Protein AF-0000000080626335 (afdb_homodimer)

Foldseek 3Di:
DQPWWKFFQFKAKAAKEAQCGPCLPPDQLNQQLQQQLVQCVSNPDDLAQAQEEEFEDQQCPPVDDQSQLSSSVSNPHDNRRYYHYAHPWLQRQVVSVVVVVVCCSVVNGFKHKGKFWFDLNHRDWDDDDDDADPVGGDTHRSCCQRHAAFPVVRHGLLQLLQVLCVVVVPDLVNLLVLLVVLLVLQVVCVVVVLCVRHYDWDWDDDPVDIDIRGHFDQSVPDDSVCSVVFAADGDRPPSHRFGLRQAFHAITMMMMTMMGIPVSRDVPRFTLWIFDWKFKFFDALSNLLQQQLVRVVVGCVVNVHAPVQAQAEEEAPRGSSSVVNNCVSRVHDCCRYSSNHHRSNRHRRRRHRNVVSVNSQSSPDDAFGKYKYKYTRGRGMMMMTIIGGD/DQPWWKFFQFKAKAAKEAQCGPCLPPDQLNQQLQQQLVQCVSNPDDLAQAQEEEFEDQQCPPVDDQSQLSSSVSNPHDNNRYYHYAHPWLQRQVVSVVVVVVCCSVVNGFKHKGKFWFDLNHRDWDDDDDDADPVGGDTHRSCCQRHAAFPVVRHGLLQLLQVLCVVVVPDLVNLLVLLVVLLVLQVVCVVVVLCVRHYDWDWDDDPVDIDIRGHFDQSVPDDSVCSVVFAADGDRPPSHRFGLRQAFHAITMMMMTMMGIPVSRDVPRFTLWIFDWKFKFFDALSNLLQQQLVRVVVGCVVNVHAPVQAQAEEEAPRGSSSVVNNCVSRVHDCCRYSSNHHRSNRHRRRRHRNVVSVNSQSSPDDAFGKYKYKYTRGRGMMMMTIIGGD

Structure (mmCIF, N/CA/C/O backbone):
data_AF-0000000080626335-model_v1
#
loop_
_entity.id
_entity.type
_entity.pdbx_description
1 polymer 'Uncharacterized protein'
#
loop_
_atom_site.group_PDB
_atom_site.id
_atom_site.type_symbol
_atom_site.label_atom_id
_atom_site.label_alt_id
_atom_site.label_comp_id
_atom_site.label_asym_id
_atom_site.label_entity_id
_atom_site.label_seq_id
_atom_site.pdbx_PDB_ins_code
_atom_site.Cartn_x
_atom_site.Cartn_y
_atom_site.Cartn_z
_atom_site.occupancy
_atom_site.B_iso_or_equiv
_atom_site.auth_seq_id
_atom_site.auth_comp_id
_atom_site.auth_asym_id
_atom_site.auth_atom_id
_atom_site.pdbx_PDB_model_num
ATOM 1 N N . MET A 1 1 ? 24.422 7.34 2.236 1 51.75 1 MET A N 1
ATOM 2 C CA . MET A 1 1 ? 23.594 7.453 1.038 1 51.75 1 MET A CA 1
ATOM 3 C C . MET A 1 1 ? 24.281 8.305 -0.022 1 51.75 1 MET A C 1
ATOM 5 O O . MET A 1 1 ? 25 9.242 0.305 1 51.75 1 MET A O 1
ATOM 9 N N . VAL A 1 2 ? 24.344 7.836 -1.32 1 55.22 2 VAL A N 1
ATOM 10 C CA . VAL A 1 2 ? 24.938 8.617 -2.395 1 55.22 2 VAL A CA 1
ATOM 11 C C . VAL A 1 2 ? 24.469 10.07 -2.301 1 55.22 2 VAL A C 1
ATOM 13 O O . VAL A 1 2 ? 23.312 10.336 -2.006 1 55.22 2 VAL A O 1
ATOM 16 N N . ASP A 1 3 ? 25.25 10.945 -2.252 1 68.94 3 ASP A N 1
ATOM 17 C CA . ASP A 1 3 ? 25.156 12.383 -2.037 1 68.94 3 ASP A CA 1
ATOM 18 C C . ASP A 1 3 ? 24.344 13.047 -3.141 1 68.94 3 ASP A C 1
ATOM 20 O O . ASP A 1 3 ? 24.594 14.203 -3.498 1 68.94 3 ASP A O 1
ATOM 24 N N . LYS A 1 4 ? 23.359 12.258 -3.658 1 87.88 4 LYS A N 1
ATOM 25 C CA . LYS A 1 4 ? 22.562 12.859 -4.723 1 87.88 4 LYS A CA 1
ATOM 26 C C . LYS A 1 4 ? 21.406 13.68 -4.152 1 87.88 4 LYS A C 1
ATOM 28 O O . LYS A 1 4 ? 20.688 13.211 -3.258 1 87.88 4 LYS A O 1
ATOM 33 N N . LYS A 1 5 ? 21.25 14.852 -4.594 1 95.81 5 LYS A N 1
ATOM 34 C CA . LYS A 1 5 ? 20.172 15.727 -4.16 1 95.81 5 LYS A CA 1
ATOM 35 C C . LYS A 1 5 ? 18.844 15.352 -4.828 1 95.81 5 LYS A C 1
ATOM 37 O O . LYS A 1 5 ? 18.828 14.914 -5.98 1 95.81 5 LYS A O 1
ATOM 42 N N . VAL A 1 6 ? 17.797 15.43 -4.07 1 97.94 6 VAL A N 1
ATOM 43 C CA . VAL A 1 6 ? 16.438 15.188 -4.551 1 97.94 6 VAL A CA 1
ATOM 44 C C . VAL A 1 6 ? 15.609 16.453 -4.395 1 97.94 6 VAL A C 1
ATOM 46 O O . VAL A 1 6 ? 15.727 17.172 -3.393 1 97.94 6 VAL A O 1
ATOM 49 N N . PHE A 1 7 ? 14.781 16.766 -5.418 1 98.44 7 PHE A N 1
ATOM 50 C CA . PHE A 1 7 ? 14.016 18 -5.418 1 98.44 7 PHE A CA 1
ATOM 51 C C . PHE A 1 7 ? 12.531 17.719 -5.625 1 98.44 7 PHE A C 1
ATOM 53 O O . PHE A 1 7 ? 12.164 16.844 -6.41 1 98.44 7 PHE A O 1
ATOM 60 N N . ILE A 1 8 ? 11.742 18.406 -4.82 1 98.5 8 ILE A N 1
ATOM 61 C CA . ILE A 1 8 ? 10.328 18.547 -5.145 1 98.5 8 ILE A CA 1
ATOM 62 C C . ILE A 1 8 ? 10.148 19.656 -6.176 1 98.5 8 ILE A C 1
ATOM 64 O O . ILE A 1 8 ? 10.344 20.844 -5.875 1 98.5 8 ILE A O 1
ATOM 68 N N . LEU A 1 9 ? 9.742 19.312 -7.355 1 97.38 9 LEU A N 1
ATOM 69 C CA . LEU A 1 9 ? 9.672 20.266 -8.453 1 97.38 9 LEU A CA 1
ATOM 70 C C . LEU A 1 9 ? 8.352 21.031 -8.414 1 97.38 9 LEU A C 1
ATOM 72 O O . LEU A 1 9 ? 8.297 22.203 -8.797 1 97.38 9 LEU A O 1
ATOM 76 N N . SER A 1 10 ? 7.352 20.234 -8.094 1 95.31 10 SER A N 1
ATOM 77 C CA . SER A 1 10 ? 6.016 20.828 -8.078 1 95.31 10 SER A CA 1
ATOM 78 C C . SER A 1 10 ? 5.129 20.156 -7.031 1 95.31 10 SER A C 1
ATOM 80 O O . SER A 1 10 ? 5.441 19.062 -6.562 1 95.31 10 SER A O 1
ATOM 82 N N . GLY A 1 11 ? 4.105 20.875 -6.652 1 97.44 11 GLY A N 1
ATOM 83 C CA . GLY A 1 11 ? 3.08 20.391 -5.742 1 97.44 11 GLY A CA 1
ATOM 84 C C . GLY A 1 11 ? 1.698 20.922 -6.059 1 97.44 11 GLY A C 1
ATOM 85 O O . GLY A 1 11 ? 1.556 22.078 -6.461 1 97.44 11 GLY A O 1
ATOM 86 N N . ALA A 1 12 ? 0.732 20.031 -5.918 1 98.69 12 ALA A N 1
ATOM 87 C CA . ALA A 1 12 ? -0.666 20.422 -6.098 1 98.69 12 ALA A CA 1
ATOM 88 C C . ALA A 1 12 ? -1.583 19.578 -5.211 1 98.69 12 ALA A C 1
ATOM 90 O O . ALA A 1 12 ? -1.321 18.406 -4.98 1 98.69 12 ALA A O 1
ATOM 91 N N . ARG A 1 13 ? -2.537 20.219 -4.742 1 98.88 13 ARG A N 1
ATOM 92 C CA . ARG A 1 13 ? -3.574 19.469 -4.031 1 98.88 13 ARG A CA 1
ATOM 93 C C . ARG A 1 13 ? -4.965 19.969 -4.422 1 98.88 13 ARG A C 1
ATOM 95 O O . ARG A 1 13 ? -5.125 21.109 -4.867 1 98.88 13 ARG A O 1
ATOM 102 N N . THR A 1 14 ? -5.93 19.125 -4.281 1 98.94 14 THR A N 1
ATOM 103 C CA . THR A 1 14 ? -7.328 19.531 -4.395 1 98.94 14 THR A CA 1
ATOM 104 C C . THR A 1 14 ? -7.785 20.25 -3.137 1 98.94 14 THR A C 1
ATOM 106 O O . THR A 1 14 ? -7.145 20.156 -2.09 1 98.94 14 THR A O 1
ATOM 109 N N . PRO A 1 15 ? -8.953 21.031 -3.301 1 98.88 15 PRO A N 1
ATOM 110 C CA . PRO A 1 15 ? -9.602 21.375 -2.037 1 98.88 15 PRO A CA 1
ATOM 111 C C . PRO A 1 15 ? -9.977 20.156 -1.201 1 98.88 15 PRO A C 1
ATOM 113 O O . PRO A 1 15 ? -10.125 19.062 -1.74 1 98.88 15 PRO A O 1
ATOM 116 N N . ILE A 1 16 ? -10 20.344 0.072 1 98.88 16 ILE A N 1
ATOM 117 C CA . ILE A 1 16 ? -10.453 19.297 0.976 1 98.88 16 ILE A CA 1
ATOM 118 C C . ILE A 1 16 ? -11.938 19.469 1.27 1 98.88 16 ILE A C 1
ATOM 120 O O . ILE A 1 16 ? -12.375 20.531 1.721 1 98.88 16 ILE A O 1
ATOM 124 N N . ALA A 1 17 ? -12.703 18.484 0.967 1 98.75 17 ALA A N 1
ATOM 125 C CA . ALA A 1 17 ? -14.141 18.516 1.198 1 98.75 17 ALA A CA 1
ATOM 126 C C . ALA A 1 17 ? -14.516 17.781 2.477 1 98.75 17 ALA A C 1
ATOM 128 O O . ALA A 1 17 ? -13.797 16.875 2.906 1 98.75 17 ALA A O 1
ATOM 129 N N . SER A 1 18 ? -15.625 18.203 3.053 1 98.31 18 SER A N 1
ATOM 130 C CA . SER A 1 18 ? -16.172 17.516 4.227 1 98.31 18 SER A CA 1
ATOM 131 C C . SER A 1 18 ? -16.797 16.188 3.85 1 98.31 18 SER A C 1
ATOM 133 O O . SER A 1 18 ? -17.125 15.953 2.684 1 98.31 18 SER A O 1
ATOM 135 N N . PHE A 1 19 ? -16.969 15.344 4.891 1 98.12 19 PHE A N 1
ATOM 136 C CA . PHE A 1 19 ? -17.641 14.062 4.723 1 98.12 19 PHE A CA 1
ATOM 137 C C . PHE A 1 19 ? -19.016 14.242 4.105 1 98.12 19 PHE A C 1
ATOM 139 O O . PHE A 1 19 ? -19.828 15.031 4.602 1 98.12 19 PHE A O 1
ATOM 146 N N . ARG A 1 20 ? -19.188 13.562 2.961 1 97.06 20 ARG A N 1
ATOM 147 C CA . ARG A 1 20 ? -20.438 13.609 2.221 1 97.06 20 ARG A CA 1
ATOM 148 C C . ARG A 1 20 ? -20.703 15.008 1.675 1 97.06 20 ARG A C 1
ATOM 150 O O . ARG A 1 20 ? -21.859 15.414 1.517 1 97.06 20 ARG A O 1
ATOM 157 N N . GLY A 1 21 ? -19.609 15.75 1.495 1 96.81 21 GLY A N 1
ATOM 158 C CA . GLY A 1 21 ? -19.688 17.078 0.909 1 96.81 21 GLY A CA 1
ATOM 159 C C . GLY A 1 21 ? -19.531 17.078 -0.6 1 96.81 21 GLY A C 1
ATOM 160 O O . GLY A 1 21 ? -20.188 16.297 -1.294 1 96.81 21 GLY A O 1
ATOM 161 N N . SER A 1 22 ? -18.719 17.922 -1.092 1 97.19 22 SER A N 1
ATOM 162 C CA . SER A 1 22 ? -18.625 18.203 -2.52 1 97.19 22 SER A CA 1
ATOM 163 C C . SER A 1 22 ? -18.141 16.984 -3.295 1 97.19 22 SER A C 1
ATOM 165 O O . SER A 1 22 ? -18.453 16.828 -4.477 1 97.19 22 SER A O 1
ATOM 167 N N . TYR A 1 23 ? -17.359 16.125 -2.645 1 97.69 23 TYR A N 1
ATOM 168 C CA . TYR A 1 23 ? -16.766 15.008 -3.363 1 97.69 23 TYR A CA 1
ATOM 169 C C . TYR A 1 23 ? -17.516 13.711 -3.094 1 97.69 23 TYR A C 1
ATOM 171 O O . TYR A 1 23 ? -17 12.617 -3.357 1 97.69 23 TYR A O 1
ATOM 179 N N . ALA A 1 24 ? -18.719 13.742 -2.568 1 95.56 24 ALA A N 1
ATOM 180 C CA . ALA A 1 24 ? -19.5 12.555 -2.232 1 95.56 24 ALA A CA 1
ATOM 181 C C . ALA A 1 24 ? -19.672 11.641 -3.443 1 95.56 24 ALA A C 1
ATOM 183 O O . ALA A 1 24 ? -19.781 10.422 -3.297 1 95.56 24 ALA A O 1
ATOM 184 N N . ASN A 1 25 ? -19.625 12.18 -4.672 1 93.06 25 ASN A N 1
ATOM 185 C CA . ASN A 1 25 ? -19.797 11.383 -5.883 1 93.06 25 ASN A CA 1
ATOM 186 C C . ASN A 1 25 ? -18.625 11.555 -6.844 1 93.06 25 ASN A C 1
ATOM 188 O O . ASN A 1 25 ? -18.797 11.422 -8.055 1 93.06 25 ASN A O 1
ATOM 192 N N . PHE A 1 26 ? -17.516 11.953 -6.367 1 96.25 26 PHE A N 1
ATOM 193 C CA . PHE A 1 26 ? -16.25 12.125 -7.074 1 96.25 26 PHE A CA 1
ATOM 194 C C . PHE A 1 26 ? -15.141 11.359 -6.387 1 96.25 26 PHE A C 1
ATOM 196 O O . PHE A 1 26 ? -14.672 11.758 -5.316 1 96.25 26 PHE A O 1
ATOM 203 N N . GLY A 1 27 ? -14.672 10.328 -6.91 1 96.56 27 GLY A N 1
ATOM 204 C CA . GLY A 1 27 ? -13.953 9.266 -6.219 1 96.56 27 GLY A CA 1
ATOM 205 C C . GLY A 1 27 ? -12.5 9.602 -5.965 1 96.56 27 GLY A C 1
ATOM 206 O O . GLY A 1 27 ? -11.977 10.586 -6.496 1 96.56 27 GLY A O 1
ATOM 207 N N . ALA A 1 28 ? -11.867 8.781 -5.16 1 98.75 28 ALA A N 1
ATOM 208 C CA . ALA A 1 28 ? -10.477 8.945 -4.758 1 98.75 28 ALA A CA 1
ATOM 209 C C . ALA A 1 28 ? -9.547 8.922 -5.969 1 98.75 28 ALA A C 1
ATOM 211 O O . ALA A 1 28 ? -8.578 9.688 -6.023 1 98.75 28 ALA A O 1
ATOM 212 N N . VAL A 1 29 ? -9.781 8.039 -6.984 1 98.81 29 VAL A N 1
ATOM 213 C CA . VAL A 1 29 ? -8.953 7.93 -8.18 1 98.81 29 VAL A CA 1
ATOM 214 C C . VAL A 1 29 ? -9.039 9.219 -8.984 1 98.81 29 VAL A C 1
ATOM 216 O O . VAL A 1 29 ? -8.016 9.758 -9.422 1 98.81 29 VAL A O 1
ATOM 219 N N . GLU A 1 30 ? -10.258 9.742 -9.172 1 98.56 30 GLU A N 1
ATOM 220 C CA . GLU A 1 30 ? -10.461 10.984 -9.914 1 98.56 30 GLU A CA 1
ATOM 221 C C . GLU A 1 30 ? -9.773 12.164 -9.227 1 98.56 30 GLU A C 1
ATOM 223 O O . GLU A 1 30 ? -9.141 12.984 -9.883 1 98.56 30 GLU A O 1
ATOM 228 N N . LEU A 1 31 ? -9.945 12.227 -7.941 1 98.94 31 LEU A N 1
ATOM 229 C CA . LEU A 1 31 ? -9.273 13.273 -7.172 1 98.94 31 LEU A CA 1
ATOM 230 C C . LEU A 1 31 ? -7.766 13.195 -7.359 1 98.94 31 LEU A C 1
ATOM 232 O O . LEU A 1 31 ? -7.113 14.219 -7.594 1 98.94 31 LEU A O 1
ATOM 236 N N . GLY A 1 32 ? -7.219 11.961 -7.195 1 98.94 32 GLY A N 1
ATOM 237 C CA . GLY A 1 32 ? -5.797 11.766 -7.406 1 98.94 32 GLY A CA 1
ATOM 238 C C . GLY A 1 32 ? -5.332 12.188 -8.789 1 98.94 32 GLY A C 1
ATOM 239 O O . GLY A 1 32 ? -4.258 12.766 -8.938 1 98.94 32 GLY A O 1
ATOM 240 N N . ALA A 1 33 ? -6.137 11.898 -9.805 1 98.88 33 ALA A N 1
ATOM 241 C CA . ALA A 1 33 ? -5.793 12.242 -11.18 1 98.88 33 ALA A CA 1
ATOM 242 C C . ALA A 1 33 ? -5.727 13.75 -11.367 1 98.88 33 ALA A C 1
ATOM 244 O O . ALA A 1 33 ? -4.852 14.258 -12.078 1 98.88 33 ALA A O 1
ATOM 245 N N . VAL A 1 34 ? -6.656 14.477 -10.773 1 98.88 34 VAL A N 1
ATOM 246 C CA . VAL A 1 34 ? -6.672 15.938 -10.875 1 98.88 34 VAL A CA 1
ATOM 247 C C . VAL A 1 34 ? -5.383 16.516 -10.281 1 98.88 34 VAL A C 1
ATOM 249 O O . VAL A 1 34 ? -4.723 17.344 -10.914 1 98.88 34 VAL A O 1
ATOM 252 N N . ALA A 1 35 ? -5.062 16.062 -9.055 1 98.94 35 ALA A N 1
ATOM 253 C CA . ALA A 1 35 ? -3.84 16.547 -8.414 1 98.94 35 ALA A CA 1
ATOM 254 C C . ALA A 1 35 ? -2.605 16.156 -9.227 1 98.94 35 ALA A C 1
ATOM 256 O O . ALA A 1 35 ? -1.695 16.969 -9.406 1 98.94 35 ALA A O 1
ATOM 257 N N . ALA A 1 36 ? -2.57 14.93 -9.719 1 98.94 36 ALA A N 1
ATOM 258 C CA . ALA A 1 36 ? -1.436 14.414 -10.484 1 98.94 36 ALA A CA 1
ATOM 259 C C . ALA A 1 36 ? -1.228 15.219 -11.766 1 98.94 36 ALA A C 1
ATOM 261 O O . ALA A 1 36 ? -0.108 15.633 -12.07 1 98.94 36 ALA A O 1
ATOM 262 N N . LYS A 1 37 ? -2.289 15.422 -12.531 1 98.75 37 LYS A N 1
ATOM 263 C CA . LYS A 1 37 ? -2.203 16.172 -13.781 1 98.75 37 LYS A CA 1
ATOM 264 C C . LYS A 1 37 ? -1.64 17.578 -13.547 1 98.75 37 LYS A C 1
ATOM 266 O O . LYS A 1 37 ? -0.78 18.031 -14.297 1 98.75 37 LYS A O 1
ATOM 271 N N . SER A 1 38 ? -2.141 18.188 -12.516 1 98.69 38 SER A N 1
ATOM 272 C CA . SER A 1 38 ? -1.704 19.547 -12.203 1 98.69 38 SER A CA 1
ATOM 273 C C . SER A 1 38 ? -0.233 19.578 -11.805 1 98.69 38 SER A C 1
ATOM 275 O O . SER A 1 38 ? 0.513 20.469 -12.227 1 98.69 38 SER A O 1
ATOM 277 N N . ALA A 1 39 ? 0.186 18.656 -10.938 1 98.56 39 ALA A N 1
ATOM 278 C CA . ALA A 1 39 ? 1.584 18.609 -10.523 1 98.56 39 ALA A CA 1
ATOM 279 C C . ALA A 1 39 ? 2.504 18.375 -11.719 1 98.56 39 ALA A C 1
ATOM 281 O O . ALA A 1 39 ? 3.582 18.969 -11.805 1 98.56 39 ALA A O 1
ATOM 282 N N . ILE A 1 40 ? 2.115 17.438 -12.594 1 98.38 40 ILE A N 1
ATOM 283 C CA . ILE A 1 40 ? 2.908 17.125 -13.781 1 98.38 40 ILE A CA 1
ATOM 284 C C . ILE A 1 40 ? 3.045 18.375 -14.641 1 98.38 40 ILE A C 1
ATOM 286 O O . ILE A 1 40 ? 4.152 18.75 -15.047 1 98.38 40 ILE A O 1
ATOM 290 N N . GLU A 1 41 ? 1.946 19.062 -14.891 1 97.31 41 GLU A N 1
ATOM 291 C CA . GLU A 1 41 ? 1.958 20.281 -15.703 1 97.31 41 GLU A CA 1
ATOM 292 C C . GLU A 1 41 ? 2.857 21.344 -15.078 1 97.31 41 GLU A C 1
ATOM 294 O O . GLU A 1 41 ? 3.674 21.953 -15.773 1 97.31 41 GLU A O 1
ATOM 299 N N . ARG A 1 42 ? 2.77 21.547 -13.812 1 96.06 42 ARG A N 1
ATOM 300 C CA . ARG A 1 42 ? 3.527 22.578 -13.102 1 96.06 42 ARG A CA 1
ATOM 301 C C . ARG A 1 42 ? 5.02 22.25 -13.109 1 96.06 42 ARG A C 1
ATOM 303 O O . ARG A 1 42 ? 5.855 23.156 -13.062 1 96.06 42 ARG A O 1
ATOM 310 N N . SER A 1 43 ? 5.332 21.016 -13.125 1 96.12 43 SER A N 1
ATOM 311 C CA . SER A 1 43 ? 6.723 20.578 -13.008 1 96.12 43 SER A CA 1
ATOM 312 C C . SER A 1 43 ? 7.5 20.875 -14.289 1 96.12 43 SER A C 1
ATOM 314 O O . SER A 1 43 ? 8.727 21.016 -14.258 1 96.12 43 SER A O 1
ATOM 316 N N . GLY A 1 44 ? 6.77 20.797 -15.422 1 94.81 44 GLY A N 1
ATOM 317 C CA . GLY A 1 44 ? 7.43 20.922 -16.703 1 94.81 44 GLY A CA 1
ATOM 318 C C . GLY A 1 44 ? 8.117 19.656 -17.156 1 94.81 44 GLY A C 1
ATOM 319 O O . GLY A 1 44 ? 8.711 19.609 -18.234 1 94.81 44 GLY A O 1
ATOM 320 N N . VAL A 1 45 ? 8.086 18.656 -16.359 1 96.25 45 VAL A N 1
ATOM 321 C CA . VAL A 1 45 ? 8.672 17.375 -16.734 1 96.25 45 VAL A CA 1
ATOM 322 C C . VAL A 1 45 ? 7.766 16.672 -17.75 1 96.25 45 VAL A C 1
ATOM 324 O O . VAL A 1 45 ? 6.551 16.578 -17.547 1 96.25 45 VAL A O 1
ATOM 327 N N . ALA A 1 46 ? 8.352 16.172 -18.828 1 96.06 46 ALA A N 1
ATOM 328 C CA . ALA A 1 46 ? 7.582 15.383 -19.797 1 96.06 46 ALA A CA 1
ATOM 329 C C . ALA A 1 46 ? 7.039 14.109 -19.156 1 96.06 46 ALA A C 1
ATOM 331 O O . ALA A 1 46 ? 7.766 13.406 -18.453 1 96.06 46 ALA A O 1
ATOM 332 N N . PRO A 1 47 ? 5.766 13.82 -19.359 1 97.88 47 PRO A N 1
ATOM 333 C CA . PRO A 1 47 ? 5.168 12.625 -18.75 1 97.88 47 PRO A CA 1
ATOM 334 C C . PRO A 1 47 ? 5.996 11.359 -19 1 97.88 47 PRO A C 1
ATOM 336 O O . PRO A 1 47 ? 6.086 10.492 -18.125 1 97.88 47 PRO A O 1
ATOM 339 N N . GLU A 1 48 ? 6.656 11.227 -20.141 1 97.38 48 GLU A N 1
ATOM 340 C CA . GLU A 1 48 ? 7.434 10.05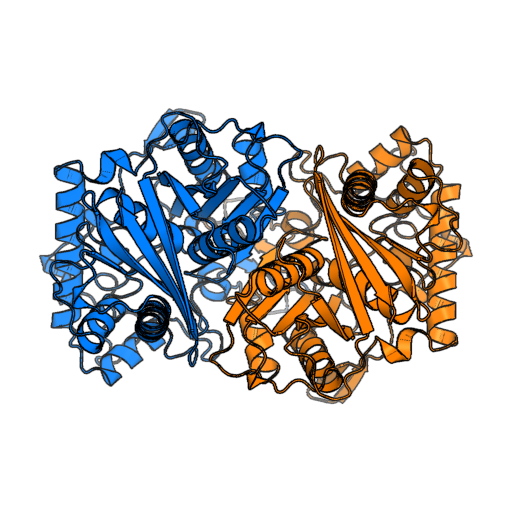5 -20.516 1 97.38 48 GLU A CA 1
ATOM 341 C C . GLU A 1 48 ? 8.672 9.898 -19.641 1 97.38 48 GLU A C 1
ATOM 343 O O . GLU A 1 48 ? 9.273 8.828 -19.578 1 97.38 48 GLU A O 1
ATOM 348 N N . LYS A 1 49 ? 9.039 10.977 -18.953 1 97.25 49 LYS A N 1
ATOM 349 C CA . LYS A 1 49 ? 10.227 10.945 -18.109 1 97.25 49 LYS A CA 1
ATOM 350 C C . LYS A 1 49 ? 9.891 10.469 -16.703 1 97.25 49 LYS A C 1
ATOM 352 O O . LYS A 1 49 ? 10.781 10.117 -15.93 1 97.25 49 LYS A O 1
ATOM 357 N N . ILE A 1 50 ? 8.633 10.469 -16.375 1 98.31 50 ILE A N 1
ATOM 358 C CA . ILE A 1 50 ? 8.211 9.961 -15.086 1 98.31 50 ILE A CA 1
ATOM 359 C C . ILE A 1 50 ? 8.188 8.43 -15.117 1 98.31 50 ILE A C 1
ATOM 361 O O . ILE A 1 50 ? 7.363 7.828 -15.805 1 98.31 50 ILE A O 1
ATOM 365 N N . GLU A 1 51 ? 8.992 7.816 -14.32 1 98.19 51 GLU A N 1
ATOM 366 C CA . GLU A 1 51 ? 9.242 6.383 -14.422 1 98.19 51 GLU A CA 1
ATOM 367 C C . GLU A 1 51 ? 8.344 5.594 -13.477 1 98.19 51 GLU A C 1
ATOM 369 O O . GLU A 1 51 ? 8.062 4.418 -13.711 1 98.19 51 GLU A O 1
ATOM 374 N N . GLU A 1 52 ? 7.969 6.211 -12.422 1 98.81 52 GLU A N 1
ATOM 375 C CA . GLU A 1 52 ? 7.121 5.555 -11.43 1 98.81 52 GLU A CA 1
ATOM 376 C C . GLU A 1 52 ? 6.199 6.555 -10.734 1 98.81 52 GLU A C 1
ATOM 378 O O . GLU A 1 52 ? 6.523 7.742 -10.641 1 98.81 52 GLU A O 1
ATOM 383 N N . VAL A 1 53 ? 5.035 6.117 -10.398 1 98.94 53 VAL A N 1
ATOM 384 C CA . VAL A 1 53 ? 4.121 6.812 -9.492 1 98.94 53 VAL A CA 1
ATOM 385 C C . VAL A 1 53 ? 3.967 6.016 -8.203 1 98.94 53 VAL A C 1
ATOM 387 O O . VAL A 1 53 ? 3.654 4.824 -8.227 1 98.94 53 VAL A O 1
ATOM 390 N N . ILE A 1 54 ? 4.262 6.602 -7.078 1 98.94 54 ILE A N 1
ATOM 391 C CA . ILE A 1 54 ? 4.016 6.02 -5.766 1 98.94 54 ILE A CA 1
ATOM 392 C C . ILE A 1 54 ? 2.895 6.785 -5.066 1 98.94 54 ILE A C 1
ATOM 394 O O . ILE A 1 54 ? 2.998 7.996 -4.859 1 98.94 54 ILE A O 1
ATOM 398 N N . GLY A 1 55 ? 1.825 6.086 -4.723 1 98.94 55 GLY A N 1
ATOM 399 C CA . GLY A 1 55 ? 0.651 6.773 -4.203 1 98.94 55 GLY A CA 1
ATOM 400 C C . GLY A 1 55 ? 0.204 6.25 -2.854 1 98.94 55 GLY A C 1
ATOM 401 O O . GLY A 1 55 ? 0.188 5.039 -2.625 1 98.94 55 GLY A O 1
ATOM 402 N N . GLY A 1 56 ? -0.071 7.156 -1.938 1 98.94 56 GLY A N 1
ATOM 403 C CA . GLY A 1 56 ? -0.669 6.805 -0.659 1 98.94 56 GLY A CA 1
ATOM 404 C C . GLY A 1 56 ? -2.184 6.75 -0.704 1 98.94 56 GLY A C 1
ATOM 405 O O . GLY A 1 56 ? -2.834 7.719 -1.106 1 98.94 56 GLY A O 1
ATOM 406 N N . CYS A 1 57 ? -2.762 5.695 -0.303 1 98.94 57 CYS A N 1
ATOM 407 C CA . CYS A 1 57 ? -4.195 5.496 -0.132 1 98.94 57 CYS A CA 1
ATOM 408 C C . CYS A 1 57 ? -4.477 4.484 0.973 1 98.94 57 CYS A C 1
ATOM 410 O O . CYS A 1 57 ? -3.986 3.355 0.927 1 98.94 57 CYS A O 1
ATOM 412 N N . VAL A 1 58 ? -5.285 4.914 1.948 1 98.94 58 VAL A N 1
ATOM 413 C CA . VAL A 1 58 ? -5.484 4.082 3.129 1 98.94 58 VAL A CA 1
ATOM 414 C C . VAL A 1 58 ? -6.715 3.197 2.938 1 98.94 58 VAL A C 1
ATOM 416 O O . VAL A 1 58 ? -6.637 1.975 3.084 1 98.94 58 VAL A O 1
ATOM 419 N N . LEU A 1 59 ? -7.844 3.814 2.668 1 98.88 59 LEU A N 1
ATOM 420 C CA . LEU A 1 59 ? -9.117 3.111 2.516 1 98.88 59 LEU A CA 1
ATOM 421 C C . LEU A 1 59 ? -9.367 2.758 1.054 1 98.88 59 LEU A C 1
ATOM 423 O O . LEU A 1 59 ? -10.055 3.494 0.342 1 98.88 59 LEU A O 1
ATOM 427 N N . GLN A 1 60 ? -8.93 1.564 0.646 1 98.81 60 GLN A N 1
ATOM 428 C CA . GLN A 1 60 ? -8.852 1.213 -0.768 1 98.81 60 GLN A CA 1
ATOM 429 C C . GLN A 1 60 ? -10.07 0.399 -1.201 1 98.81 60 GLN A C 1
ATOM 431 O O . GLN A 1 60 ? -10.227 0.089 -2.385 1 98.81 60 GLN A O 1
ATOM 436 N N . ALA A 1 61 ? -10.984 -0.024 -0.261 1 98.75 61 ALA A N 1
ATOM 437 C CA . ALA A 1 61 ? -12.109 -0.9 -0.575 1 98.75 61 ALA A CA 1
ATOM 438 C C . ALA A 1 61 ? -13.023 -0.263 -1.613 1 98.75 61 ALA A C 1
ATOM 440 O O . ALA A 1 61 ? -13.484 0.87 -1.437 1 98.75 61 ALA A O 1
ATOM 441 N N . GLY A 1 62 ? -13.227 -1.006 -2.682 1 98.12 62 GLY A N 1
ATOM 442 C CA . GLY A 1 62 ? -14.188 -0.585 -3.689 1 98.12 62 GLY A CA 1
ATOM 443 C C . GLY A 1 62 ? -13.578 0.311 -4.754 1 98.12 62 GLY A C 1
ATOM 444 O O . GLY A 1 62 ? -14.266 0.743 -5.676 1 98.12 62 GLY A O 1
ATOM 445 N N . LEU A 1 63 ? -12.289 0.554 -4.707 1 98.5 63 LEU A N 1
ATOM 446 C CA . LEU A 1 63 ? -11.68 1.515 -5.617 1 98.5 63 LEU A CA 1
ATOM 447 C C . LEU A 1 63 ? -11.109 0.812 -6.848 1 98.5 63 LEU A C 1
ATOM 449 O O . LEU A 1 63 ? -10.664 1.469 -7.789 1 98.5 63 LEU A O 1
ATOM 453 N N . GLY A 1 64 ? -11.125 -0.538 -6.867 1 98.25 64 GLY A N 1
ATOM 454 C CA . GLY A 1 64 ? -10.523 -1.286 -7.961 1 98.25 64 GLY A CA 1
ATOM 455 C C . GLY A 1 64 ? -9.055 -1.597 -7.734 1 98.25 64 GLY A C 1
ATOM 456 O O . GLY A 1 64 ? -8.5 -1.265 -6.688 1 98.25 64 GLY A O 1
ATOM 457 N N . GLN A 1 65 ? -8.516 -2.254 -8.766 1 98.5 65 GLN A N 1
ATOM 458 C CA . GLN A 1 65 ? -7.129 -2.703 -8.664 1 98.5 65 GLN A CA 1
ATOM 459 C C . GLN A 1 65 ? -6.164 -1.52 -8.633 1 98.5 65 GLN A C 1
ATOM 461 O O . GLN A 1 65 ? -6.242 -0.628 -9.484 1 98.5 65 GLN A O 1
ATOM 466 N N . ASN A 1 66 ? -5.219 -1.494 -7.629 1 98.69 66 ASN A N 1
ATOM 467 C CA . ASN A 1 66 ? -4.102 -0.559 -7.559 1 98.69 66 ASN A CA 1
ATOM 468 C C . ASN A 1 66 ? -4.543 0.867 -7.875 1 98.69 66 ASN A C 1
ATOM 470 O O . ASN A 1 66 ? -4.34 1.35 -8.992 1 98.69 66 ASN A O 1
ATOM 474 N N . VAL A 1 67 ? -4.953 1.601 -6.941 1 98.88 67 VAL A N 1
ATOM 475 C CA . VAL A 1 67 ? -5.477 2.959 -7.039 1 98.88 67 VAL A CA 1
ATOM 476 C C . VAL A 1 67 ? -4.469 3.848 -7.77 1 98.88 67 VAL A C 1
ATOM 478 O O . VAL A 1 67 ? -4.848 4.641 -8.633 1 98.88 67 VAL A O 1
ATOM 481 N N . THR A 1 68 ? -3.219 3.689 -7.5 1 98.94 68 THR A N 1
ATOM 482 C CA . THR A 1 68 ? -2.164 4.543 -8.031 1 98.94 68 THR A CA 1
ATOM 483 C C . THR A 1 68 ? -1.973 4.297 -9.523 1 98.94 68 THR A C 1
ATOM 485 O O . THR A 1 68 ? -1.682 5.227 -10.281 1 98.94 68 THR A O 1
ATOM 488 N N . ARG A 1 69 ? -2.082 3.041 -9.945 1 98.88 69 ARG A N 1
ATOM 489 C CA . ARG A 1 69 ? -2.002 2.744 -11.375 1 98.88 69 ARG A CA 1
ATOM 490 C C . ARG A 1 69 ? -3.129 3.43 -12.141 1 98.88 69 ARG A C 1
ATOM 492 O O . ARG A 1 69 ? -2.908 3.971 -13.227 1 98.88 69 ARG A O 1
ATOM 499 N N . GLN A 1 70 ? -4.332 3.4 -11.609 1 98.75 70 GLN A N 1
ATOM 500 C CA . GLN A 1 70 ? -5.465 4.09 -12.219 1 98.75 70 GLN A CA 1
ATOM 501 C C . GLN A 1 70 ? -5.207 5.586 -12.328 1 98.75 70 GLN A C 1
ATOM 503 O O . GLN A 1 70 ? -5.5 6.199 -13.359 1 98.75 70 GLN A O 1
ATOM 508 N N . ILE A 1 71 ? -4.656 6.152 -11.266 1 98.94 71 ILE A N 1
ATOM 509 C CA . ILE A 1 71 ? -4.34 7.578 -11.25 1 98.94 71 ILE A CA 1
ATOM 510 C C . ILE A 1 71 ? -3.309 7.887 -12.328 1 98.94 71 ILE A C 1
ATOM 512 O O . ILE A 1 71 ? -3.451 8.859 -13.078 1 98.94 71 ILE A O 1
ATOM 516 N N . ALA A 1 72 ? -2.26 7.055 -12.406 1 98.88 72 ALA A N 1
ATOM 517 C CA . ALA A 1 72 ? -1.194 7.262 -13.383 1 98.88 72 ALA A CA 1
ATOM 518 C C . ALA A 1 72 ? -1.753 7.297 -14.805 1 98.88 72 ALA A C 1
ATOM 520 O O . ALA A 1 72 ? -1.452 8.211 -15.578 1 98.88 72 ALA A O 1
ATOM 521 N N . LEU A 1 73 ? -2.557 6.305 -15.125 1 98.56 73 LEU A N 1
ATOM 522 C CA . LEU A 1 73 ? -3.129 6.211 -16.469 1 98.56 73 LEU A CA 1
ATOM 523 C C . LEU A 1 73 ? -4.09 7.367 -16.719 1 98.56 73 LEU A C 1
ATOM 525 O O . LEU A 1 73 ? -4.07 7.969 -17.797 1 98.56 73 LEU A O 1
ATOM 529 N N . SER A 1 74 ? -4.906 7.715 -15.727 1 98.31 74 SER A N 1
ATOM 530 C CA . SER A 1 74 ? -5.887 8.789 -15.859 1 98.31 74 SER A CA 1
ATOM 531 C C . SER A 1 74 ? -5.207 10.148 -15.992 1 98.31 74 SER A C 1
ATOM 533 O O . SER A 1 74 ? -5.758 11.062 -16.609 1 98.31 74 SER A O 1
ATOM 535 N N . ALA A 1 75 ? -4.02 10.25 -15.422 1 98.44 75 ALA A N 1
ATOM 536 C CA . ALA A 1 75 ? -3.287 11.516 -15.453 1 98.44 75 ALA A CA 1
ATOM 537 C C . ALA A 1 75 ? -2.52 11.672 -16.766 1 98.44 75 ALA A C 1
ATOM 539 O O . ALA A 1 75 ? -1.846 12.68 -16.969 1 98.44 75 ALA A O 1
ATOM 540 N N . GLY A 1 76 ? -2.561 10.695 -17.609 1 97.75 76 GLY A N 1
ATOM 541 C CA . GLY A 1 76 ? -1.978 10.805 -18.938 1 97.75 76 GLY A CA 1
ATOM 542 C C . GLY A 1 76 ? -0.563 10.266 -19.016 1 9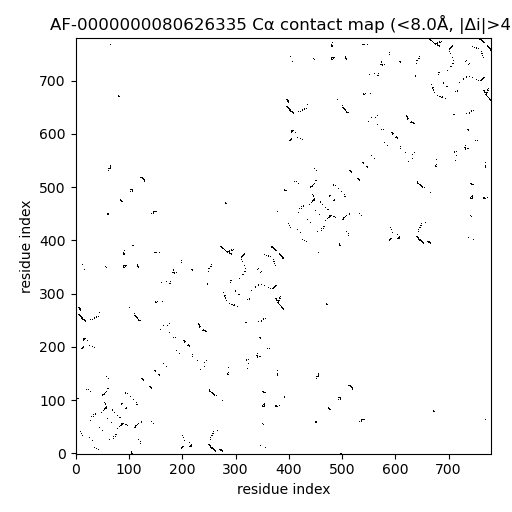7.75 76 GLY A C 1
ATOM 543 O O . GLY A 1 76 ? 0.148 10.508 -20 1 97.75 76 GLY A O 1
ATOM 544 N N . LEU A 1 77 ? -0.079 9.57 -18.047 1 98.75 77 LEU A N 1
ATOM 545 C CA . LEU A 1 77 ? 1.242 8.953 -18.109 1 98.75 77 LEU A CA 1
ATOM 546 C C . LEU A 1 77 ? 1.233 7.746 -19.031 1 98.75 77 LEU A C 1
ATOM 548 O O . LEU A 1 77 ? 0.197 7.102 -19.203 1 98.75 77 LEU A O 1
ATOM 552 N N . PRO A 1 78 ? 2.383 7.43 -19.641 1 98.56 78 PRO A N 1
ATOM 553 C CA . PRO A 1 78 ? 2.438 6.266 -20.516 1 98.56 78 PRO A CA 1
ATOM 554 C C . PRO A 1 78 ? 2.162 4.953 -19.797 1 98.56 78 PRO A C 1
ATOM 556 O O . PRO A 1 78 ? 2.412 4.848 -18.594 1 98.56 78 PRO A O 1
ATOM 559 N N . VAL A 1 79 ? 1.695 3.943 -20.516 1 98.25 79 VAL A N 1
ATOM 560 C CA . VAL A 1 79 ? 1.363 2.639 -19.953 1 98.25 79 VAL A CA 1
ATOM 561 C C . VAL A 1 79 ? 2.629 1.967 -19.422 1 98.25 79 VAL A C 1
ATOM 563 O O . VAL A 1 79 ? 2.555 1.011 -18.656 1 98.25 79 VAL A O 1
ATOM 566 N N . THR A 1 80 ? 3.799 2.49 -19.797 1 98.38 80 THR A N 1
ATOM 567 C CA . THR A 1 80 ? 5.059 1.904 -19.344 1 98.38 80 THR A CA 1
ATOM 568 C C . THR A 1 80 ? 5.43 2.406 -17.953 1 98.38 80 THR A C 1
ATOM 570 O O . THR A 1 80 ? 6.293 1.832 -17.297 1 98.38 80 THR A O 1
ATOM 573 N N . THR A 1 81 ? 4.812 3.539 -17.484 1 98.69 81 THR A N 1
ATOM 574 C CA . THR A 1 81 ? 5.109 4.082 -16.156 1 98.69 81 THR A CA 1
ATOM 575 C C . THR A 1 81 ? 4.637 3.129 -15.062 1 98.69 81 THR A C 1
ATOM 577 O O . THR A 1 81 ? 3.486 2.684 -15.078 1 98.69 81 THR A O 1
ATOM 580 N N . GLN A 1 82 ? 5.516 2.805 -14.133 1 98.69 82 GLN A N 1
ATOM 581 C CA . GLN A 1 82 ? 5.184 1.897 -13.039 1 98.69 82 GLN A CA 1
ATOM 582 C C . GLN A 1 82 ? 4.344 2.602 -11.977 1 98.69 82 GLN A C 1
ATOM 584 O O . GLN A 1 82 ? 4.375 3.83 -11.867 1 98.69 82 GLN A O 1
ATOM 589 N N . ALA A 1 83 ? 3.543 1.845 -11.258 1 98.88 83 ALA A N 1
ATOM 590 C CA . ALA A 1 83 ? 2.711 2.43 -10.211 1 98.88 83 ALA A CA 1
ATOM 591 C C . ALA A 1 83 ? 2.543 1.465 -9.039 1 98.88 83 ALA A C 1
ATOM 593 O O . ALA A 1 83 ? 2.402 0.256 -9.242 1 98.88 83 ALA A O 1
ATOM 594 N N . VAL A 1 84 ? 2.594 1.943 -7.836 1 98.94 84 VAL A N 1
ATOM 595 C CA . VAL A 1 84 ? 2.393 1.15 -6.629 1 98.94 84 VAL A CA 1
ATOM 596 C C . VAL A 1 84 ? 1.67 1.987 -5.574 1 98.94 84 VAL A C 1
ATOM 598 O O . VAL A 1 84 ? 1.949 3.18 -5.422 1 98.94 84 VAL A O 1
ATOM 601 N N . THR A 1 85 ? 0.666 1.409 -4.938 1 98.94 85 THR A N 1
ATOM 602 C CA . THR A 1 85 ? -0.042 2.059 -3.842 1 98.94 85 THR A CA 1
ATOM 603 C C . THR A 1 85 ? 0.551 1.648 -2.496 1 98.94 85 THR A C 1
ATOM 605 O O . THR A 1 85 ? 0.859 0.475 -2.281 1 98.94 85 THR A O 1
ATOM 608 N N . VAL A 1 86 ? 0.76 2.631 -1.6 1 98.88 86 VAL A N 1
ATOM 609 C CA . VAL A 1 86 ? 1.296 2.336 -0.275 1 98.88 86 VAL A CA 1
ATOM 610 C C . VAL A 1 86 ? 0.275 2.723 0.793 1 98.88 86 VAL A C 1
ATOM 612 O O . VAL A 1 86 ? -0.505 3.658 0.605 1 98.88 86 VAL A O 1
ATOM 615 N N . ASN A 1 87 ? 0.205 1.925 1.85 1 98.94 87 ASN A N 1
ATOM 616 C CA . ASN A 1 87 ? -0.662 2.135 3.004 1 98.94 87 ASN A CA 1
ATOM 617 C C . ASN A 1 87 ? 0.126 2.098 4.312 1 98.94 87 ASN A C 1
ATOM 619 O O . ASN A 1 87 ? 0.577 1.034 4.738 1 98.94 87 ASN A O 1
ATOM 623 N N . LYS A 1 88 ? 0.404 3.244 4.848 1 98.88 88 LYS A N 1
ATOM 624 C CA . LYS A 1 88 ? 0.941 3.469 6.184 1 98.88 88 LYS A CA 1
ATOM 625 C C . LYS A 1 88 ? 0.056 4.422 6.98 1 98.88 88 LYS A C 1
ATOM 627 O O . LYS A 1 88 ? 0.542 5.406 7.547 1 98.88 88 LYS A O 1
ATOM 632 N N . VAL A 1 89 ? -1.219 4.203 6.793 1 98.75 89 VAL A N 1
ATOM 633 C CA . VAL A 1 89 ? -2.281 4.988 7.41 1 98.75 89 VAL A CA 1
ATOM 634 C C . VAL A 1 89 ? -2.059 6.473 7.129 1 98.75 89 VAL A C 1
ATOM 636 O O . VAL A 1 89 ? -1.958 6.879 5.969 1 98.75 89 VAL A O 1
ATOM 639 N N . CYS A 1 90 ? -2.045 7.336 8.172 1 98.88 90 CYS A N 1
ATOM 640 C CA . CYS A 1 90 ? -1.969 8.773 7.965 1 98.88 90 CYS A CA 1
ATOM 641 C C . CYS A 1 90 ? -0.665 9.164 7.277 1 98.88 90 CYS A C 1
ATOM 643 O O . CYS A 1 90 ? -0.599 10.188 6.59 1 98.88 90 CYS A O 1
ATOM 645 N N . SER A 1 91 ? 0.401 8.352 7.367 1 98.94 91 SER A N 1
ATOM 646 C CA . SER A 1 91 ? 1.725 8.688 6.848 1 98.94 91 SER A CA 1
ATOM 647 C C . SER A 1 91 ? 1.892 8.211 5.41 1 98.94 91 SER A C 1
ATOM 649 O O . SER A 1 91 ? 2.979 8.312 4.836 1 98.94 91 SER A O 1
ATOM 651 N N . SER A 1 92 ? 0.86 7.688 4.797 1 98.94 92 SER A N 1
ATOM 652 C CA . SER A 1 92 ? 0.962 6.953 3.537 1 98.94 92 SER A CA 1
ATOM 653 C C . SER A 1 92 ? 1.646 7.793 2.463 1 98.94 92 SER A C 1
ATOM 655 O O . SER A 1 92 ? 2.635 7.363 1.867 1 98.94 92 SER A O 1
ATOM 657 N N . SER A 1 93 ? 1.162 8.992 2.203 1 98.94 93 SER A N 1
ATOM 658 C CA . SER A 1 93 ? 1.71 9.758 1.089 1 98.94 93 SER A CA 1
ATOM 659 C C . SER A 1 93 ? 3.068 10.352 1.442 1 98.94 93 SER A C 1
ATOM 661 O O . SER A 1 93 ? 3.891 10.602 0.559 1 98.94 93 SER A O 1
ATOM 663 N N . MET A 1 94 ? 3.361 10.617 2.738 1 98.94 94 MET A N 1
ATOM 664 C CA . MET A 1 94 ? 4.711 11.039 3.109 1 98.94 94 MET A CA 1
ATOM 665 C C . MET A 1 94 ? 5.699 9.891 2.965 1 98.94 94 MET A C 1
ATOM 667 O O . MET A 1 94 ? 6.844 10.102 2.551 1 98.94 94 MET A O 1
ATOM 671 N N . LYS A 1 95 ? 5.25 8.688 3.369 1 98.94 95 LYS A N 1
ATOM 672 C CA . LYS A 1 95 ? 6.094 7.516 3.137 1 98.94 95 LYS A CA 1
ATOM 673 C C . LYS A 1 95 ? 6.363 7.32 1.647 1 98.94 95 LYS A C 1
ATOM 675 O O . LYS A 1 95 ? 7.461 6.922 1.257 1 98.94 95 LYS A O 1
ATOM 680 N N . ALA A 1 96 ? 5.328 7.566 0.818 1 98.94 96 ALA A N 1
ATOM 681 C CA . ALA A 1 96 ? 5.52 7.523 -0.628 1 98.94 96 ALA A CA 1
ATOM 682 C C . ALA A 1 96 ? 6.621 8.484 -1.065 1 98.94 96 ALA A C 1
ATOM 684 O O . ALA A 1 96 ? 7.461 8.141 -1.899 1 98.94 96 ALA A O 1
ATOM 685 N N . LEU A 1 97 ? 6.641 9.672 -0.526 1 98.94 97 LEU A N 1
ATOM 686 C CA . LEU A 1 97 ? 7.66 10.672 -0.83 1 98.94 97 LEU A CA 1
ATOM 687 C C . LEU A 1 97 ? 9.039 10.188 -0.406 1 98.94 97 LEU A C 1
ATOM 689 O O . LEU A 1 97 ? 10.008 10.32 -1.156 1 98.94 97 LEU A O 1
ATOM 693 N N . VAL A 1 98 ? 9.133 9.648 0.806 1 98.81 98 VAL A N 1
ATOM 694 C CA . VAL A 1 98 ? 10.398 9.141 1.325 1 98.81 98 VAL A CA 1
ATOM 695 C C . VAL A 1 98 ? 10.906 8.016 0.428 1 98.81 98 VAL A C 1
ATOM 697 O O . VAL A 1 98 ? 12.086 7.992 0.07 1 98.81 98 VAL A O 1
ATOM 700 N N . THR A 1 99 ? 9.992 7.09 0.058 1 98.81 99 THR A N 1
ATOM 701 C CA . THR A 1 99 ? 10.375 5.984 -0.816 1 98.81 99 THR A CA 1
ATOM 702 C C . THR A 1 99 ? 10.875 6.508 -2.16 1 98.81 99 THR A C 1
ATOM 704 O O . THR A 1 99 ? 11.875 6.02 -2.688 1 98.81 99 THR A O 1
ATOM 707 N N . ALA A 1 100 ? 10.172 7.5 -2.709 1 98.75 100 ALA A N 1
ATOM 708 C CA . ALA A 1 100 ? 10.602 8.109 -3.967 1 98.75 100 ALA A CA 1
ATOM 709 C C . ALA A 1 100 ? 12 8.688 -3.848 1 98.75 100 ALA A C 1
ATOM 711 O O . ALA A 1 100 ? 12.844 8.484 -4.727 1 98.75 100 ALA A O 1
ATOM 712 N N . ALA A 1 101 ? 12.227 9.383 -2.781 1 98.31 101 ALA A N 1
ATOM 713 C CA . ALA A 1 101 ? 13.531 9.992 -2.561 1 98.31 101 ALA A CA 1
ATOM 714 C C . ALA A 1 101 ? 14.625 8.938 -2.48 1 98.31 101 ALA A C 1
ATOM 716 O O . ALA A 1 101 ? 15.711 9.102 -3.049 1 98.31 101 ALA A O 1
ATOM 717 N N . VAL A 1 102 ? 14.375 7.867 -1.755 1 97.75 102 VAL A N 1
ATOM 718 C CA . VAL A 1 102 ? 15.359 6.801 -1.569 1 97.75 102 VAL A CA 1
ATOM 719 C C . VAL A 1 102 ? 15.648 6.129 -2.908 1 97.75 102 VAL A C 1
ATOM 721 O O . VAL A 1 102 ? 16.812 5.832 -3.221 1 97.75 102 VAL A O 1
ATOM 724 N N . GLU A 1 103 ? 14.594 5.859 -3.691 1 97.62 103 GLU A N 1
ATOM 725 C CA . GLU A 1 103 ? 14.773 5.227 -4.996 1 97.62 103 GLU A CA 1
ATOM 726 C C . GLU A 1 103 ? 15.609 6.105 -5.922 1 97.62 103 GLU A C 1
ATOM 728 O O . GLU A 1 103 ? 16.453 5.605 -6.676 1 97.62 103 GLU A O 1
ATOM 733 N N . ILE A 1 104 ? 15.375 7.41 -5.879 1 97.31 104 ILE A N 1
ATOM 734 C CA . ILE A 1 104 ? 16.125 8.352 -6.707 1 97.31 104 ILE A CA 1
ATOM 735 C C . ILE A 1 104 ? 17.578 8.414 -6.242 1 97.31 104 ILE A C 1
ATOM 737 O O . ILE A 1 104 ? 18.5 8.367 -7.059 1 97.31 104 ILE A O 1
ATOM 741 N N . LYS A 1 105 ? 17.812 8.477 -4.949 1 95.56 105 LYS A N 1
ATOM 742 C CA . LYS A 1 105 ? 19.172 8.523 -4.398 1 95.56 105 LYS A CA 1
ATOM 743 C C . LYS A 1 105 ? 19.938 7.25 -4.73 1 95.56 105 LYS A C 1
ATOM 745 O O . LYS A 1 105 ? 21.156 7.289 -4.93 1 95.56 105 LYS A O 1
ATOM 750 N N . ALA A 1 106 ? 19.203 6.117 -4.789 1 94.38 106 ALA A N 1
ATOM 751 C CA . ALA A 1 106 ? 19.812 4.828 -5.102 1 94.38 106 ALA A CA 1
ATOM 752 C C . ALA A 1 106 ? 20.141 4.727 -6.59 1 94.38 106 ALA A C 1
ATOM 754 O O . ALA A 1 106 ? 20.844 3.809 -7.016 1 94.38 106 ALA A O 1
ATOM 755 N N . GLY A 1 107 ? 19.656 5.66 -7.422 1 93.69 107 GLY A N 1
ATOM 756 C CA . GLY A 1 107 ? 19.844 5.613 -8.867 1 93.69 107 GLY A CA 1
ATOM 757 C C . GLY A 1 107 ? 18.906 4.645 -9.555 1 93.69 107 GLY A C 1
ATOM 758 O O . GLY A 1 107 ? 19.141 4.242 -10.695 1 93.69 107 GLY A O 1
ATOM 759 N N . TYR A 1 108 ? 17.828 4.211 -8.867 1 93.81 108 TYR A N 1
ATOM 760 C CA . TYR A 1 108 ? 16.859 3.287 -9.438 1 93.81 108 TYR A CA 1
ATOM 761 C C . TYR A 1 108 ? 15.953 3.998 -10.438 1 93.81 108 TYR A C 1
ATOM 763 O O . TYR A 1 108 ? 15.695 3.486 -11.531 1 93.81 108 TYR A O 1
ATOM 771 N N . TYR A 1 109 ? 15.391 5.125 -10.102 1 95.75 109 TYR A N 1
ATOM 772 C CA . TYR A 1 109 ? 14.641 6.02 -10.969 1 95.75 109 TYR A CA 1
ATOM 773 C C . TYR A 1 109 ? 15.141 7.457 -10.836 1 95.75 109 TYR A C 1
ATOM 775 O O . TYR A 1 109 ? 15.805 7.797 -9.852 1 95.75 109 TYR A O 1
ATOM 783 N N . ASP A 1 110 ? 14.836 8.289 -11.852 1 96.44 110 ASP A N 1
ATOM 784 C CA . ASP A 1 110 ? 15.312 9.664 -11.836 1 96.44 110 ASP A CA 1
ATOM 785 C C . ASP A 1 110 ? 14.172 10.648 -11.57 1 96.44 110 ASP A C 1
ATOM 787 O O . ASP A 1 110 ? 14.398 11.75 -11.078 1 96.44 110 ASP A O 1
ATOM 791 N N . ALA A 1 111 ? 13 10.305 -11.961 1 98.19 111 ALA A N 1
ATOM 792 C CA . ALA A 1 111 ? 11.82 11.148 -11.812 1 98.19 111 ALA A CA 1
ATOM 793 C C . ALA A 1 111 ? 10.602 10.328 -11.398 1 98.19 111 ALA A C 1
ATOM 795 O O . ALA A 1 111 ? 10.266 9.336 -12.055 1 98.19 111 ALA A O 1
ATOM 796 N N . ILE A 1 112 ? 10.008 10.727 -10.312 1 98.81 112 ILE A N 1
ATOM 797 C CA . ILE A 1 112 ? 8.891 9.984 -9.742 1 98.81 112 ILE A CA 1
ATOM 798 C C . ILE A 1 112 ? 7.75 10.938 -9.391 1 98.81 112 ILE A C 1
ATOM 800 O O . ILE A 1 112 ? 7.988 12.039 -8.883 1 98.81 112 ILE A O 1
ATOM 804 N N . LEU A 1 113 ? 6.527 10.586 -9.781 1 98.94 113 LEU A N 1
ATOM 805 C CA . LEU A 1 113 ? 5.336 11.273 -9.297 1 98.94 113 LEU A CA 1
ATOM 806 C C . LEU A 1 113 ? 4.852 10.656 -7.992 1 98.94 113 LEU A C 1
ATOM 808 O O . LEU A 1 113 ? 4.684 9.438 -7.898 1 98.94 113 LEU A O 1
ATOM 812 N N . VAL A 1 114 ? 4.719 11.461 -6.957 1 99 114 VAL A N 1
ATOM 813 C CA . VAL A 1 114 ? 4.141 11.031 -5.688 1 99 114 VAL A CA 1
ATOM 814 C C . VAL A 1 114 ? 2.709 11.562 -5.57 1 99 114 VAL A C 1
ATOM 816 O O . VAL A 1 114 ? 2.445 12.727 -5.863 1 99 114 VAL A O 1
ATOM 819 N N . VAL A 1 115 ? 1.775 10.695 -5.156 1 98.94 115 VAL A N 1
ATOM 820 C CA . VAL A 1 115 ? 0.378 11.086 -5.016 1 98.94 115 VAL A CA 1
ATOM 821 C C . VAL A 1 115 ? -0.151 10.633 -3.654 1 98.94 115 VAL A C 1
ATOM 823 O O . VAL A 1 115 ? 0.411 9.734 -3.033 1 98.94 115 VAL A O 1
ATOM 826 N N . GLY A 1 116 ? -1.049 11.32 -3.059 1 98.94 116 GLY A N 1
ATOM 827 C CA . GLY A 1 116 ? -1.905 10.938 -1.948 1 98.94 116 GLY A CA 1
ATOM 828 C C . GLY A 1 116 ? -3.377 11.195 -2.213 1 98.94 116 GLY A C 1
ATOM 829 O O . GLY A 1 116 ? -3.744 12.266 -2.711 1 98.94 116 GLY A O 1
ATOM 830 N N . THR A 1 117 ? -4.207 10.242 -1.944 1 99 117 THR A N 1
ATOM 831 C CA . THR A 1 117 ? -5.629 10.43 -2.213 1 99 117 THR A CA 1
ATOM 832 C C . THR A 1 117 ? -6.477 9.68 -1.188 1 99 117 THR A C 1
ATOM 834 O O . THR A 1 117 ? -6.043 8.664 -0.642 1 99 117 THR A O 1
ATOM 837 N N . GLU A 1 118 ? -7.59 10.219 -0.876 1 98.94 118 GLU A N 1
ATOM 838 C CA . GLU A 1 118 ? -8.57 9.594 0.008 1 98.94 118 GLU A CA 1
ATOM 839 C C . GLU A 1 118 ? -9.969 10.148 -0.237 1 98.94 118 GLU A C 1
ATOM 841 O O . GLU A 1 118 ? -10.133 11.352 -0.443 1 98.94 118 GLU A O 1
ATOM 846 N N . ASN A 1 119 ? -10.914 9.391 -0.309 1 98.88 119 ASN A N 1
ATOM 847 C CA . ASN A 1 119 ? -12.328 9.734 -0.282 1 98.88 119 ASN A CA 1
ATOM 848 C C . ASN A 1 119 ? -13.086 8.914 0.763 1 98.88 119 ASN A C 1
ATOM 850 O O . ASN A 1 119 ? -13.562 7.816 0.473 1 98.88 119 ASN A O 1
ATOM 854 N N . MET A 1 120 ? -13.172 9.477 1.909 1 98.75 120 MET A N 1
ATOM 855 C CA . MET A 1 120 ? -13.797 8.773 3.029 1 98.75 120 MET A CA 1
ATOM 856 C C . MET A 1 120 ? -15.305 8.719 2.863 1 98.75 120 MET A C 1
ATOM 858 O O . MET A 1 120 ? -15.953 7.789 3.352 1 98.75 120 MET A O 1
ATOM 862 N N . SER A 1 121 ? -15.883 9.641 2.066 1 98.5 121 SER A N 1
ATOM 863 C CA . SER A 1 121 ? -17.328 9.711 1.825 1 98.5 121 SER A CA 1
ATOM 864 C C . SER A 1 121 ? -17.828 8.469 1.092 1 98.5 121 SER A C 1
ATOM 866 O O . SER A 1 121 ? -19 8.117 1.196 1 98.5 121 SER A O 1
ATOM 868 N N . GLN A 1 122 ? -16.891 7.754 0.408 1 97.94 122 GLN A N 1
ATOM 869 C CA . GLN A 1 122 ? -17.344 6.66 -0.445 1 97.94 122 GLN A CA 1
ATOM 870 C C . GLN A 1 122 ? -16.906 5.309 0.114 1 97.94 122 GLN A C 1
ATOM 872 O O . GLN A 1 122 ? -17.141 4.27 -0.505 1 97.94 122 GLN A O 1
ATOM 877 N N . VAL A 1 123 ? -16.266 5.242 1.248 1 98.69 123 VAL A N 1
ATOM 878 C CA . VAL A 1 123 ? -15.836 3.979 1.837 1 98.69 123 VAL A CA 1
ATOM 879 C C . VAL A 1 123 ? -17.047 3.131 2.186 1 98.69 123 VAL A C 1
ATOM 881 O O . VAL A 1 123 ? -17.969 3.594 2.879 1 98.69 123 VAL A O 1
ATOM 884 N N . PRO A 1 124 ? -17.078 1.916 1.784 1 98.38 124 PRO A N 1
ATOM 885 C CA . PRO A 1 124 ? -18.281 1.104 1.984 1 98.38 124 PRO A CA 1
ATOM 886 C C . PRO A 1 124 ? -18.391 0.531 3.396 1 98.38 124 PRO A C 1
ATOM 888 O O . PRO A 1 124 ? -17.422 0.604 4.164 1 98.38 124 PRO A O 1
ATOM 891 N N . PHE A 1 125 ? -19.578 0.076 3.701 1 98.19 125 PHE A N 1
ATOM 892 C CA . PHE A 1 125 ? -19.75 -0.889 4.781 1 98.19 125 PHE A CA 1
ATOM 893 C C . PHE A 1 125 ? -19.406 -2.297 4.309 1 98.19 125 PHE A C 1
ATOM 895 O O . PHE A 1 125 ? -19.562 -2.617 3.129 1 98.19 125 PHE A O 1
ATOM 902 N N . TYR A 1 126 ? -18.906 -3.133 5.176 1 98.31 126 TYR A N 1
ATOM 903 C CA . TYR A 1 126 ? -18.5 -4.496 4.852 1 98.31 126 TYR A CA 1
ATOM 904 C C . TYR A 1 126 ? -19.531 -5.504 5.332 1 98.31 126 TYR A C 1
ATOM 906 O O . TYR A 1 126 ? -20.016 -5.422 6.465 1 98.31 126 TYR A O 1
ATOM 914 N N . LEU A 1 127 ? -19.906 -6.348 4.504 1 96.94 127 LEU A N 1
ATOM 915 C CA . LEU A 1 127 ? -20.703 -7.531 4.82 1 96.94 127 LEU A CA 1
ATOM 916 C C . LEU A 1 127 ? -19.859 -8.789 4.758 1 96.94 127 LEU A C 1
ATOM 918 O O . LEU A 1 127 ? -19.281 -9.109 3.711 1 96.94 127 LEU A O 1
ATOM 922 N N . PRO A 1 128 ? -19.719 -9.477 5.875 1 94.69 128 PRO A N 1
ATOM 923 C CA . PRO A 1 128 ? -18.891 -10.688 5.848 1 94.69 128 PRO A CA 1
ATOM 924 C C . PRO A 1 128 ? -19.438 -11.742 4.883 1 94.69 128 PRO A C 1
ATOM 926 O O . PRO A 1 128 ? -20.641 -11.82 4.656 1 94.69 128 PRO A O 1
ATOM 929 N N . ARG A 1 129 ? -18.5 -12.562 4.363 1 93.5 129 ARG A N 1
ATOM 930 C CA . ARG A 1 129 ? -18.891 -13.672 3.49 1 93.5 129 ARG A CA 1
ATOM 931 C C . ARG A 1 129 ? -19.547 -14.789 4.289 1 93.5 129 ARG A C 1
ATOM 933 O O . ARG A 1 129 ? -19.188 -15.031 5.445 1 93.5 129 ARG A O 1
ATOM 940 N N . GLY A 1 130 ? -20.469 -15.477 3.639 1 88.69 130 GLY A N 1
ATOM 941 C CA . GLY A 1 130 ? -21.125 -16.609 4.273 1 88.69 130 GLY A CA 1
ATOM 942 C C . GLY A 1 130 ? -22.625 -16.453 4.371 1 88.69 130 GLY A C 1
ATOM 943 O O . GLY A 1 130 ? -23.203 -15.539 3.791 1 88.69 130 GLY A O 1
ATOM 944 N N . GLU A 1 131 ? -23.219 -17.359 5.043 1 89.25 131 GLU A N 1
ATOM 945 C CA . GLU A 1 131 ? -24.672 -17.359 5.223 1 89.25 131 GLU A CA 1
ATOM 946 C C . GLU A 1 131 ? -25.094 -16.312 6.262 1 89.25 131 GLU A C 1
ATOM 948 O O . GLU A 1 131 ? -24.391 -16.109 7.258 1 89.25 131 GLU A O 1
ATOM 953 N N . ILE A 1 132 ? -26.219 -15.648 5.988 1 88.69 132 ILE A N 1
ATOM 954 C CA . ILE A 1 132 ? -26.812 -14.766 6.988 1 88.69 132 ILE A CA 1
ATOM 955 C C . ILE A 1 132 ? -27.516 -15.602 8.055 1 88.69 132 ILE A C 1
ATOM 957 O O . ILE A 1 132 ? -28.5 -16.297 7.762 1 88.69 132 ILE A O 1
ATOM 961 N N . PRO A 1 133 ? -27.125 -15.523 9.195 1 90.69 133 PRO A N 1
ATOM 962 C CA . PRO A 1 133 ? -27.75 -16.344 10.227 1 90.69 133 PRO A CA 1
ATOM 963 C C . PRO A 1 133 ? -29.125 -15.82 10.656 1 90.69 133 PRO A C 1
ATOM 965 O O . PRO A 1 133 ? -29.5 -14.703 10.289 1 90.69 133 PRO A O 1
ATOM 968 N N . PHE A 1 134 ? -29.797 -16.719 11.344 1 93.44 134 PHE A N 1
ATOM 969 C CA . PHE A 1 134 ? -31.031 -16.25 11.969 1 93.44 134 PHE A CA 1
ATOM 970 C C . PHE A 1 134 ? -30.766 -15.07 12.891 1 93.44 134 PHE A C 1
ATOM 972 O O . PHE A 1 134 ? -29.828 -15.094 13.688 1 93.44 134 PHE A O 1
ATOM 979 N N . GLY A 1 135 ? -31.453 -14.031 12.836 1 93.5 135 GLY A N 1
ATOM 980 C CA . GLY A 1 135 ? -31.25 -12.828 13.633 1 93.5 135 GLY A CA 1
ATOM 981 C C . GLY A 1 135 ? -30.547 -11.719 12.883 1 93.5 135 GLY A C 1
ATOM 982 O O . GLY A 1 135 ? -30.516 -10.578 13.336 1 93.5 135 GLY A O 1
ATOM 983 N N . GLY A 1 136 ? -29.953 -12.062 11.742 1 91.5 136 GLY A N 1
ATOM 984 C CA . GLY A 1 136 ? -29.375 -11.047 10.875 1 91.5 136 GLY A CA 1
ATOM 985 C C . GLY A 1 136 ? -27.875 -10.938 11.008 1 91.5 136 GLY A C 1
ATOM 986 O O . GLY A 1 136 ? -27.234 -11.773 11.656 1 91.5 136 GLY A O 1
ATOM 987 N N . ILE A 1 137 ? -27.234 -10.023 10.211 1 91 137 ILE A N 1
ATOM 988 C CA . ILE A 1 137 ? -25.781 -9.805 10.203 1 91 137 ILE A CA 1
ATOM 989 C C . ILE A 1 137 ? -25.484 -8.344 10.5 1 91 137 ILE A C 1
ATOM 991 O O . ILE A 1 137 ? -26.297 -7.461 10.227 1 91 137 ILE A O 1
ATOM 995 N N . THR A 1 138 ? -24.406 -8.109 11.164 1 92.81 138 THR A N 1
ATOM 996 C CA . THR A 1 138 ? -23.922 -6.754 11.422 1 92.81 138 THR A CA 1
ATOM 997 C C . THR A 1 138 ? -22.891 -6.34 10.375 1 92.81 138 THR A C 1
ATOM 999 O O . THR A 1 138 ? -21.938 -7.07 10.109 1 92.81 138 THR A O 1
ATOM 1002 N N . THR A 1 139 ? -23.141 -5.156 9.773 1 95.19 139 THR A N 1
ATOM 1003 C CA . THR A 1 139 ? -22.172 -4.617 8.844 1 95.19 139 THR A CA 1
ATOM 1004 C C . THR A 1 139 ? -21.047 -3.893 9.586 1 95.19 139 THR A C 1
ATOM 1006 O O . THR A 1 139 ? -21.25 -3.443 10.719 1 95.19 139 THR A O 1
ATOM 1009 N N . THR A 1 140 ? -19.875 -3.891 8.969 1 97.31 140 THR A N 1
ATOM 1010 C CA . THR A 1 140 ? -18.734 -3.184 9.531 1 97.31 140 THR A CA 1
ATOM 1011 C C . THR A 1 140 ? -18.453 -1.903 8.742 1 97.31 140 THR A C 1
ATOM 1013 O O . THR A 1 140 ? -18.391 -1.923 7.516 1 97.31 140 THR A O 1
ATOM 1016 N N . ASP A 1 141 ? -18.359 -0.749 9.43 1 98 141 ASP A N 1
ATOM 1017 C CA . ASP A 1 141 ? -17.984 0.509 8.797 1 98 141 ASP A CA 1
ATOM 1018 C C . ASP A 1 141 ? -16.516 0.502 8.383 1 98 141 ASP A C 1
ATOM 1020 O O . ASP A 1 141 ? -15.625 0.543 9.242 1 98 141 ASP A O 1
ATOM 1024 N N . GLY A 1 142 ? -16.266 0.586 7.078 1 98.62 142 GLY A N 1
ATOM 1025 C CA . GLY A 1 142 ? -14.906 0.517 6.578 1 98.62 142 GLY A CA 1
ATOM 1026 C C . GLY A 1 142 ? -14.039 1.659 7.062 1 98.62 142 GLY A C 1
ATOM 1027 O O . GLY A 1 142 ? -12.828 1.494 7.234 1 98.62 142 GLY A O 1
ATOM 1028 N N . ILE A 1 143 ? -14.586 2.857 7.281 1 98.62 143 ILE A N 1
ATOM 1029 C CA . ILE A 1 143 ? -13.828 4.008 7.762 1 98.62 143 ILE A CA 1
ATOM 1030 C C . ILE A 1 143 ? -13.273 3.715 9.156 1 98.62 143 ILE A C 1
ATOM 1032 O O . ILE A 1 143 ? -12.078 3.922 9.406 1 98.62 143 ILE A O 1
ATOM 1036 N N . ALA A 1 144 ? -14.141 3.24 10.031 1 97.94 144 ALA A N 1
ATOM 1037 C CA . ALA A 1 144 ? -13.75 2.965 11.414 1 97.94 144 ALA A CA 1
ATOM 1038 C C . ALA A 1 144 ? -12.758 1.81 11.477 1 97.94 144 ALA A C 1
ATOM 1040 O O . ALA A 1 144 ? -11.672 1.947 12.055 1 97.94 144 ALA A O 1
ATOM 1041 N N . LYS A 1 145 ? -13.055 0.699 10.852 1 98.25 145 LYS A N 1
ATOM 1042 C CA . LYS A 1 145 ? -12.297 -0.545 10.977 1 98.25 145 LYS A CA 1
ATOM 1043 C C . LYS A 1 145 ? -10.891 -0.396 10.406 1 98.25 145 LYS A C 1
ATOM 1045 O O . LYS A 1 145 ? -9.906 -0.723 11.07 1 98.25 145 LYS A O 1
ATOM 1050 N N . ASP A 1 146 ? -10.836 0.128 9.195 1 98.56 146 ASP A N 1
ATOM 1051 C CA . ASP A 1 146 ? -9.57 0.111 8.461 1 98.56 146 ASP A CA 1
ATOM 1052 C C . ASP A 1 146 ? -8.812 1.425 8.641 1 98.56 146 ASP A C 1
ATOM 1054 O O . ASP A 1 146 ? -7.621 1.506 8.336 1 98.56 146 ASP A O 1
ATOM 1058 N N . GLY A 1 147 ? -9.492 2.484 9.164 1 98.5 147 GLY A N 1
ATOM 1059 C CA . GLY A 1 147 ? -8.859 3.791 9.164 1 98.5 147 GLY A CA 1
ATOM 1060 C C . GLY A 1 147 ? -8.688 4.371 10.555 1 98.5 147 GLY A C 1
ATOM 1061 O O . GLY A 1 147 ? -7.742 5.125 10.812 1 98.5 147 GLY A O 1
ATOM 1062 N N . LEU A 1 148 ? -9.633 4.066 11.516 1 98.12 148 LEU A N 1
ATOM 1063 C CA . LEU A 1 148 ? -9.68 4.938 12.688 1 98.12 148 LEU A CA 1
ATOM 1064 C C . LEU A 1 148 ? -9.742 4.117 13.969 1 98.12 148 LEU A C 1
ATOM 1066 O O . LEU A 1 148 ? -9.898 4.676 15.062 1 98.12 148 LEU A O 1
ATOM 1070 N N . GLU A 1 149 ? -9.633 2.787 13.836 1 97.44 149 GLU A N 1
ATOM 1071 C CA . GLU A 1 149 ? -9.57 1.928 15.016 1 97.44 149 GLU A CA 1
ATOM 1072 C C . GLU A 1 149 ? -8.148 1.452 15.281 1 97.44 149 GLU A C 1
ATOM 1074 O O . GLU A 1 149 ? -7.461 0.989 14.367 1 97.44 149 GLU A O 1
ATOM 1079 N N . ASP A 1 150 ? -7.781 1.621 16.5 1 95.44 150 ASP A N 1
ATOM 1080 C CA . ASP A 1 150 ? -6.445 1.198 16.891 1 95.44 150 ASP A CA 1
ATOM 1081 C C . ASP A 1 150 ? -6.285 -0.315 16.766 1 95.44 150 ASP A C 1
ATOM 1083 O O . ASP A 1 150 ? -7.195 -1.072 17.109 1 95.44 150 ASP A O 1
ATOM 1087 N N . ILE A 1 151 ? -5.156 -0.753 16.391 1 91.25 151 ILE A N 1
ATOM 1088 C CA . ILE A 1 151 ? -4.957 -2.156 16.047 1 91.25 151 ILE A CA 1
ATOM 1089 C C . ILE A 1 151 ? -4.738 -2.975 17.312 1 91.25 151 ILE A C 1
ATOM 1091 O O . ILE A 1 151 ? -4.883 -4.199 17.312 1 91.25 151 ILE A O 1
ATOM 1095 N N . LYS A 1 152 ? -4.371 -2.406 18.375 1 88.31 152 LYS A N 1
ATOM 1096 C CA . LYS A 1 152 ? -4.102 -3.137 19.609 1 88.31 152 LYS A CA 1
ATOM 1097 C C . LYS A 1 152 ? -5.25 -2.975 20.594 1 88.31 152 LYS A C 1
ATOM 1099 O O . LYS A 1 152 ? -5.801 -3.965 21.078 1 88.31 152 LYS A O 1
ATOM 1104 N N . GLU A 1 153 ? -5.695 -1.735 20.734 1 86.75 153 GLU A N 1
ATOM 1105 C CA . GLU A 1 153 ? -6.734 -1.438 21.719 1 86.75 153 GLU A CA 1
ATOM 1106 C C . GLU A 1 153 ? -8.125 -1.679 21.141 1 86.75 153 GLU A C 1
ATOM 1108 O O . GLU A 1 153 ? -9.102 -1.757 21.891 1 86.75 153 GLU A O 1
ATOM 1113 N N . LYS A 1 154 ? -8.297 -1.838 19.875 1 86.44 154 LYS A N 1
ATOM 1114 C CA . LYS A 1 154 ? -9.516 -2.094 19.109 1 86.44 154 LYS A CA 1
ATOM 1115 C C . LYS A 1 154 ? -10.539 -0.98 19.328 1 86.44 154 LYS A C 1
ATOM 1117 O O . LYS A 1 154 ? -11.68 -1.086 18.891 1 86.44 154 LYS A O 1
ATOM 1122 N N . GLY A 1 155 ? -10.242 0.169 19.875 1 92.44 155 GLY A N 1
ATOM 1123 C CA . GLY A 1 155 ? -11.102 1.33 20.016 1 92.44 155 GLY A CA 1
ATOM 1124 C C . GLY A 1 155 ? -10.688 2.498 19.141 1 92.44 155 GLY A C 1
ATOM 1125 O O . GLY A 1 155 ? -9.656 2.445 18.484 1 92.44 155 GLY A O 1
ATOM 1126 N N . PRO A 1 156 ? -11.672 3.469 19.062 1 95.94 156 PRO A N 1
ATOM 1127 C CA . PRO A 1 156 ? -11.344 4.633 18.234 1 95.94 156 PRO A CA 1
ATOM 1128 C C . PRO A 1 156 ? -10.031 5.297 18.656 1 95.94 156 PRO A C 1
ATOM 1130 O O . PRO A 1 156 ? -9.727 5.371 19.844 1 95.94 156 PRO A O 1
ATOM 1133 N N . MET A 1 157 ? -9.336 5.793 17.703 1 96.38 157 MET A N 1
ATOM 1134 C CA . MET A 1 157 ? -8.031 6.402 17.922 1 96.38 157 MET A CA 1
ATOM 1135 C C . MET A 1 157 ? -8.141 7.609 18.859 1 96.38 157 MET A C 1
ATOM 1137 O O . MET A 1 157 ? -7.152 8.016 19.469 1 96.38 157 MET A O 1
ATOM 1141 N N . GLY A 1 158 ? -9.32 8.164 18.922 1 97.12 158 GLY A N 1
ATOM 1142 C CA . GLY A 1 158 ? -9.531 9.273 19.844 1 97.12 158 GLY A CA 1
ATOM 1143 C C . GLY A 1 158 ? -9.234 8.914 21.297 1 97.12 158 GLY A C 1
ATOM 1144 O O . GLY A 1 158 ? -8.898 9.789 22.094 1 97.12 158 GLY A O 1
ATOM 1145 N N . LEU A 1 159 ? -9.391 7.637 21.672 1 97.44 159 LEU A N 1
ATOM 1146 C CA . LEU A 1 159 ? -9.047 7.188 23.016 1 97.44 159 LEU A CA 1
ATOM 1147 C C . LEU A 1 159 ? -7.543 7.309 23.266 1 97.44 159 LEU A C 1
ATOM 1149 O O . LEU A 1 159 ? -7.113 7.621 24.375 1 97.44 159 LEU A O 1
ATOM 1153 N N . CYS A 1 160 ? -6.754 7.039 22.219 1 97.75 160 CYS A N 1
ATOM 1154 C CA . CYS A 1 160 ? -5.312 7.242 22.312 1 97.75 160 CYS A CA 1
ATOM 1155 C C . CYS A 1 160 ? -4.98 8.711 22.562 1 97.75 160 CYS A C 1
ATOM 1157 O O . CYS A 1 160 ? -4.082 9.023 23.344 1 97.75 160 CYS A O 1
ATOM 1159 N N . ALA A 1 161 ? -5.695 9.586 21.891 1 98.25 161 ALA A N 1
ATOM 1160 C CA . ALA A 1 161 ? -5.508 11.023 22.094 1 98.25 161 ALA A CA 1
ATOM 1161 C C . ALA A 1 161 ? -5.848 11.422 23.516 1 98.25 161 ALA A C 1
ATOM 1163 O O . ALA A 1 161 ? -5.148 12.234 24.125 1 98.25 161 ALA A O 1
ATOM 1164 N N . GLU A 1 162 ? -6.953 10.875 24.062 1 98.38 162 GLU A N 1
ATOM 1165 C CA . GLU A 1 162 ? -7.332 11.148 25.438 1 98.38 162 GLU A CA 1
ATOM 1166 C C . GLU A 1 162 ? -6.238 10.719 26.406 1 98.38 162 GLU A C 1
ATOM 1168 O O . GLU A 1 162 ? -6.004 11.375 27.422 1 98.38 162 GLU A O 1
ATOM 1173 N N . LYS A 1 163 ? -5.594 9.594 26.109 1 97.88 163 LYS A N 1
ATOM 1174 C CA . LYS A 1 163 ? -4.465 9.18 26.938 1 97.88 163 LYS A CA 1
ATOM 1175 C C . LYS A 1 163 ? -3.352 10.227 26.906 1 97.88 163 LYS A C 1
ATOM 1177 O O . LYS A 1 163 ? -2.748 10.523 27.938 1 97.88 163 LYS A O 1
ATOM 1182 N N . THR A 1 164 ? -3.023 10.703 25.75 1 98.44 164 THR A N 1
ATOM 1183 C CA . THR A 1 164 ? -1.984 11.711 25.609 1 98.44 164 THR A CA 1
ATOM 1184 C C . THR A 1 164 ? -2.34 12.961 26.422 1 98.44 164 THR A C 1
ATOM 1186 O O . THR A 1 164 ? -1.469 13.578 27.047 1 98.44 164 THR A O 1
ATOM 1189 N N . VAL A 1 165 ? -3.598 13.352 26.391 1 98.56 165 VAL A N 1
ATOM 1190 C CA . VAL A 1 165 ? -4.078 14.484 27.156 1 98.56 165 VAL A CA 1
ATOM 1191 C C . VAL A 1 165 ? -3.725 14.297 28.641 1 98.56 165 VAL A C 1
ATOM 1193 O O . VAL A 1 165 ? -3.182 15.203 29.266 1 98.56 165 VAL A O 1
ATOM 1196 N N . LYS A 1 166 ? -4.02 13.141 29.109 1 97.88 166 LYS A N 1
ATOM 1197 C CA . LYS A 1 166 ? -3.752 12.82 30.516 1 97.88 166 LYS A CA 1
ATOM 1198 C C . LYS A 1 166 ? -2.252 12.781 30.797 1 97.88 166 LYS A C 1
ATOM 1200 O O . LYS A 1 166 ? -1.781 13.359 31.766 1 97.88 166 LYS A O 1
ATOM 1205 N N . ASP A 1 167 ? -1.51 12.133 29.938 1 98.19 167 ASP A N 1
ATOM 1206 C CA . ASP A 1 167 ? -0.073 11.961 30.125 1 98.19 167 ASP A CA 1
ATOM 1207 C C . ASP A 1 167 ? 0.645 13.305 30.172 1 98.19 167 ASP A C 1
ATOM 1209 O O . ASP A 1 167 ? 1.63 13.461 30.906 1 98.19 167 ASP A O 1
ATOM 1213 N N . TYR A 1 168 ? 0.132 14.297 29.422 1 98.25 168 TYR A N 1
ATOM 1214 C CA . TYR A 1 168 ? 0.86 15.547 29.25 1 98.25 168 TYR A CA 1
ATOM 1215 C C . TYR A 1 168 ? 0.208 16.672 30.062 1 98.25 168 TYR A C 1
ATOM 1217 O O . TYR A 1 168 ? 0.73 17.781 30.109 1 98.25 168 TYR A O 1
ATOM 1225 N N . GLY A 1 169 ? -0.905 16.391 30.609 1 98.06 169 GLY A N 1
ATOM 1226 C CA . GLY A 1 169 ? -1.608 17.406 31.391 1 98.06 169 GLY A CA 1
ATOM 1227 C C . GLY A 1 169 ? -2.109 18.562 30.547 1 98.06 169 GLY A C 1
ATOM 1228 O O . GLY A 1 169 ? -2.037 19.719 30.969 1 98.06 169 GLY A O 1
ATOM 1229 N N . ILE A 1 170 ? -2.555 18.297 29.344 1 98.44 170 ILE A N 1
ATOM 1230 C CA . ILE A 1 170 ? -3.088 19.328 28.453 1 98.44 170 ILE A CA 1
ATOM 1231 C C . ILE A 1 170 ? -4.586 19.484 28.688 1 98.44 170 ILE A C 1
ATOM 1233 O O . ILE A 1 170 ? -5.34 18.516 28.656 1 98.44 170 ILE A O 1
ATOM 1237 N N . THR A 1 171 ? -5.031 20.688 28.891 1 97.88 171 THR A N 1
ATOM 1238 C CA . THR A 1 171 ? -6.414 20.922 29.312 1 97.88 171 THR A CA 1
ATOM 1239 C C . THR A 1 171 ? -7.332 21.016 28.094 1 97.88 171 THR A C 1
ATOM 1241 O O . THR A 1 171 ? -6.867 21.219 26.969 1 97.88 171 THR A O 1
ATOM 1244 N N . ARG A 1 172 ? -8.609 20.875 28.375 1 97.81 172 ARG A N 1
ATOM 1245 C CA . ARG A 1 172 ? -9.641 21.094 27.375 1 97.81 172 ARG A CA 1
ATOM 1246 C C . ARG A 1 172 ? -9.539 22.5 26.781 1 97.81 172 ARG A C 1
ATOM 1248 O O . ARG A 1 172 ? -9.664 22.688 25.578 1 97.81 172 ARG A O 1
ATOM 1255 N N . GLU A 1 173 ? -9.297 23.469 27.609 1 98.06 173 GLU A N 1
ATOM 1256 C CA . GLU A 1 173 ? -9.203 24.859 27.203 1 98.06 173 GLU A CA 1
ATOM 1257 C C . GLU A 1 173 ? -8.023 25.078 26.266 1 98.06 173 GLU A C 1
ATOM 1259 O O . GLU A 1 173 ? -8.141 25.812 25.266 1 98.06 173 GLU A O 1
ATOM 1264 N N . GLU A 1 174 ? -6.941 24.469 26.594 1 98.56 174 GLU A N 1
ATOM 1265 C CA . GLU A 1 174 ? -5.766 24.578 25.734 1 98.56 174 GLU A CA 1
ATOM 1266 C C . GLU A 1 174 ? -6.027 23.984 24.359 1 98.56 174 GLU A C 1
ATOM 1268 O O . GLU A 1 174 ? -5.629 24.562 23.344 1 98.56 174 GLU A O 1
ATOM 1273 N N . GLN A 1 175 ? -6.664 22.844 24.328 1 98.75 175 GLN A N 1
ATOM 1274 C CA . GLN A 1 175 ? -6.984 22.172 23.078 1 98.75 175 GLN A CA 1
ATOM 1275 C C . GLN A 1 175 ? -7.926 23.031 22.219 1 98.75 175 GLN A C 1
ATOM 1277 O O . GLN A 1 175 ? -7.703 23.203 21.031 1 98.75 175 GLN A O 1
ATOM 1282 N N . ASP A 1 176 ? -8.953 23.547 22.859 1 98.62 176 ASP A N 1
ATOM 1283 C CA . ASP A 1 176 ? -9.93 24.375 22.156 1 98.62 176 ASP A CA 1
ATOM 1284 C C . ASP A 1 176 ? -9.289 25.656 21.641 1 98.62 176 ASP A C 1
ATOM 1286 O O . ASP A 1 176 ? -9.602 26.109 20.547 1 98.62 176 ASP A O 1
ATOM 1290 N N . ALA A 1 177 ? -8.484 26.234 22.484 1 98.62 177 ALA A N 1
ATOM 1291 C CA . ALA A 1 177 ? -7.785 27.453 22.062 1 98.62 177 ALA A CA 1
ATOM 1292 C C . ALA A 1 177 ? -6.918 27.172 20.828 1 98.62 177 ALA A C 1
ATOM 1294 O O . ALA A 1 177 ? -6.875 27.984 19.906 1 98.62 177 ALA A O 1
ATOM 1295 N N . TYR A 1 178 ? -6.203 26.109 20.844 1 98.62 178 TYR A N 1
ATOM 1296 C CA . TYR A 1 178 ? -5.395 25.734 19.688 1 98.62 178 TYR A CA 1
ATOM 1297 C C . TYR A 1 178 ? -6.266 25.547 18.453 1 98.62 178 TYR A C 1
ATOM 1299 O O . TYR A 1 178 ? -5.914 26.016 17.359 1 98.62 178 TYR A O 1
ATOM 1307 N N . ALA A 1 179 ? -7.363 24.781 18.594 1 98.56 179 ALA A N 1
ATOM 1308 C CA . ALA A 1 179 ? -8.281 24.531 17.484 1 98.56 179 ALA A CA 1
ATOM 1309 C C . ALA A 1 179 ? -8.781 25.844 16.891 1 98.56 179 ALA A C 1
ATOM 1311 O O . ALA A 1 179 ? -8.75 26.031 15.664 1 98.56 179 ALA A O 1
ATOM 1312 N N . ILE A 1 180 ? -9.227 26.734 17.766 1 98.62 180 ILE A N 1
ATOM 1313 C CA . ILE A 1 180 ? -9.727 28.031 17.312 1 98.62 180 ILE A CA 1
ATOM 1314 C C . ILE A 1 180 ? -8.641 28.766 16.531 1 98.62 180 ILE A C 1
ATOM 1316 O O . ILE A 1 180 ? -8.914 29.328 15.469 1 98.62 180 ILE A O 1
ATOM 1320 N N . GLU A 1 181 ? -7.43 28.75 17.031 1 98.56 181 GLU A N 1
ATOM 1321 C CA . GLU A 1 181 ? -6.316 29.391 16.344 1 98.56 181 GLU A CA 1
ATOM 1322 C C . GLU A 1 181 ? -6.062 28.75 14.984 1 98.56 181 GLU A C 1
ATOM 1324 O O . GLU A 1 181 ? -5.77 29.438 14 1 98.56 181 GLU A O 1
ATOM 1329 N N . SER A 1 182 ? -6.086 27.406 14.898 1 98.75 182 SER A N 1
ATOM 1330 C CA . SER A 1 182 ? -5.918 26.719 13.625 1 98.75 182 SER A CA 1
ATOM 1331 C C . SER A 1 182 ? -6.973 27.172 12.617 1 98.75 182 SER A C 1
ATOM 1333 O O . SER A 1 182 ? -6.66 27.391 11.445 1 98.75 182 SER A O 1
ATOM 1335 N N . TYR A 1 183 ? -8.219 27.297 13.047 1 98.62 183 TYR A N 1
ATOM 1336 C CA . TYR A 1 183 ? -9.305 27.766 12.188 1 98.62 183 TYR A CA 1
ATOM 1337 C C . TYR A 1 183 ? -9.062 29.203 11.727 1 98.62 183 TYR A C 1
ATOM 1339 O O . TYR A 1 183 ? -9.297 29.531 10.562 1 98.62 183 TYR A O 1
ATOM 1347 N N . LYS A 1 184 ? -8.625 30.031 12.641 1 98.44 184 LYS A N 1
ATOM 1348 C CA . LYS A 1 184 ? -8.336 31.422 12.297 1 98.44 184 LYS A CA 1
ATOM 1349 C C . LYS A 1 184 ? -7.207 31.516 11.273 1 98.44 184 LYS A C 1
ATOM 1351 O O . LYS A 1 184 ? -7.281 32.312 10.32 1 98.44 184 LYS A O 1
ATOM 1356 N N . LYS A 1 185 ? -6.156 30.766 11.508 1 98.69 185 LYS A N 1
ATOM 1357 C CA . LYS A 1 185 ? -5.039 30.734 10.57 1 98.69 185 LYS A CA 1
ATOM 1358 C C . LYS A 1 185 ? -5.492 30.266 9.188 1 98.69 185 LYS A C 1
ATOM 1360 O O . LYS A 1 185 ? -5.086 30.844 8.172 1 98.69 185 LYS A O 1
ATOM 1365 N N . ALA A 1 186 ? -6.352 29.219 9.102 1 98.69 186 ALA A N 1
ATOM 1366 C CA . ALA A 1 186 ? -6.867 28.719 7.828 1 98.69 186 ALA A CA 1
ATOM 1367 C C . ALA A 1 186 ? -7.719 29.781 7.133 1 98.69 186 ALA A C 1
ATOM 1369 O O . ALA A 1 186 ? -7.594 29.984 5.922 1 98.69 186 ALA A O 1
ATOM 1370 N N . SER A 1 187 ? -8.555 30.391 7.914 1 98.31 187 SER A N 1
ATOM 1371 C CA . SER A 1 187 ? -9.391 31.453 7.375 1 98.31 187 SER A CA 1
ATOM 1372 C C . SER A 1 187 ? -8.547 32.594 6.801 1 98.31 187 SER A C 1
ATOM 1374 O O . SER A 1 187 ? -8.828 33.094 5.707 1 98.31 187 SER A O 1
ATOM 1376 N N . ASN A 1 188 ? -7.57 33 7.527 1 98.25 188 ASN A N 1
ATOM 1377 C CA . ASN A 1 188 ? -6.668 34.031 7.07 1 98.25 188 ASN A CA 1
ATOM 1378 C C . ASN A 1 188 ? -5.926 33.625 5.805 1 98.25 188 ASN A C 1
ATOM 1380 O O . ASN A 1 188 ? -5.73 34.438 4.902 1 98.25 188 ASN A O 1
ATOM 1384 N N . ALA A 1 189 ? -5.414 32.406 5.758 1 98.5 189 ALA A N 1
ATOM 1385 C CA . ALA A 1 189 ? -4.688 31.922 4.594 1 98.5 189 ALA A CA 1
ATOM 1386 C C . ALA A 1 189 ? -5.562 31.969 3.344 1 98.5 189 ALA A C 1
ATOM 1388 O O . ALA A 1 189 ? -5.102 32.344 2.264 1 98.5 189 ALA A O 1
ATOM 1389 N N . TRP A 1 190 ? -6.805 31.547 3.455 1 98.19 190 TRP A N 1
ATOM 1390 C CA . TRP A 1 190 ? -7.723 31.562 2.322 1 98.19 190 TRP A CA 1
ATOM 1391 C C . TRP A 1 190 ? -8.039 33 1.906 1 98.19 190 TRP A C 1
ATOM 1393 O O . TRP A 1 190 ? -8.008 33.312 0.719 1 98.19 190 TRP A O 1
ATOM 1403 N N . SER A 1 191 ? -8.297 33.844 2.912 1 98 191 SER A N 1
ATOM 1404 C CA . SER A 1 191 ? -8.719 35.219 2.619 1 98 191 SER A CA 1
ATOM 1405 C C . SER A 1 191 ? -7.574 36.031 2.016 1 98 191 SER A C 1
ATOM 1407 O O . SER A 1 191 ? -7.809 36.969 1.254 1 98 191 SER A O 1
ATOM 1409 N N . THR A 1 192 ? -6.32 35.656 2.328 1 97.94 192 THR A N 1
ATOM 1410 C CA . THR A 1 192 ? -5.172 36.438 1.836 1 97.94 192 THR A CA 1
ATOM 1411 C C . THR A 1 192 ? -4.543 35.719 0.633 1 97.94 192 THR A C 1
ATOM 1413 O O . THR A 1 192 ? -3.486 36.125 0.15 1 97.94 192 THR A O 1
ATOM 1416 N N . GLY A 1 193 ? -5.047 34.594 0.193 1 97.69 193 GLY A N 1
ATOM 1417 C CA . GLY A 1 193 ? -4.648 33.938 -1.041 1 97.69 193 GLY A CA 1
ATOM 1418 C C . GLY A 1 193 ? -3.414 33.062 -0.884 1 97.69 193 GLY A C 1
ATOM 1419 O O . GLY A 1 193 ? -2.787 32.688 -1.875 1 97.69 193 GLY A O 1
ATOM 1420 N N . LYS A 1 194 ? -3.08 32.688 0.283 1 97.38 194 LYS A N 1
ATOM 1421 C CA . LYS A 1 194 ? -1.86 31.922 0.544 1 97.38 194 LYS A CA 1
ATOM 1422 C C . LYS A 1 194 ? -1.979 30.5 0.022 1 97.38 194 LYS A C 1
ATOM 1424 O O . LYS A 1 194 ? -0.971 29.828 -0.178 1 97.38 194 LYS A O 1
ATOM 1429 N N . PHE A 1 195 ? -3.223 30.016 -0.213 1 97.75 195 PHE A N 1
ATOM 1430 C CA . PHE A 1 195 ? -3.438 28.656 -0.692 1 97.75 195 PHE A CA 1
ATOM 1431 C C . PHE A 1 195 ? -3.475 28.625 -2.215 1 97.75 195 PHE A C 1
ATOM 1433 O O . PHE A 1 195 ? -3.514 27.547 -2.814 1 97.75 195 PHE A O 1
ATOM 1440 N N . SER A 1 196 ? -3.393 29.766 -2.92 1 95.88 196 SER A N 1
ATOM 1441 C CA . SER A 1 196 ? -3.619 29.859 -4.359 1 95.88 196 SER A CA 1
ATOM 1442 C C . SER A 1 196 ? -2.566 29.078 -5.137 1 95.88 196 SER A C 1
ATOM 1444 O O . SER A 1 196 ? -2.855 28.531 -6.203 1 95.88 196 SER A O 1
ATOM 1446 N N . GLU A 1 197 ? -1.415 28.984 -4.555 1 95.31 197 GLU A N 1
ATOM 1447 C CA . GLU A 1 197 ? -0.339 28.312 -5.281 1 95.31 197 GLU A CA 1
ATOM 1448 C C . GLU A 1 197 ? -0.414 26.797 -5.105 1 95.31 197 GLU A C 1
ATOM 1450 O O . GLU A 1 197 ? 0.079 26.047 -5.949 1 95.31 197 GLU A O 1
ATOM 1455 N N . GLU A 1 198 ? -0.998 26.344 -4.008 1 97 198 GLU A N 1
ATOM 1456 C CA . GLU A 1 198 ? -0.937 24.906 -3.77 1 97 198 GLU A CA 1
ATOM 1457 C C . GLU A 1 198 ? -2.254 24.234 -4.137 1 97 198 GLU A C 1
ATOM 1459 O O . GLU A 1 198 ? -2.289 23.031 -4.398 1 97 198 GLU A O 1
ATOM 1464 N N . VAL A 1 199 ? -3.393 24.953 -4.223 1 98.75 199 VAL A N 1
ATOM 1465 C CA . VAL A 1 199 ? -4.699 24.344 -4.426 1 98.75 199 VAL A CA 1
ATOM 1466 C C . VAL A 1 199 ? -5.113 24.469 -5.891 1 98.75 199 VAL A C 1
ATOM 1468 O O . VAL A 1 199 ? -4.941 25.531 -6.496 1 98.75 199 VAL A O 1
ATOM 1471 N N . VAL A 1 200 ? -5.578 23.375 -6.457 1 98.69 200 VAL A N 1
ATOM 1472 C CA . VAL A 1 200 ? -6.113 23.375 -7.816 1 98.69 200 VAL A CA 1
ATOM 1473 C C . VAL A 1 200 ? -7.613 23.094 -7.781 1 98.69 200 VAL A C 1
ATOM 1475 O O . VAL A 1 200 ? -8.062 22.156 -7.113 1 98.69 200 VAL A O 1
ATOM 1478 N N . PRO A 1 201 ? -8.383 23.875 -8.5 1 98.44 201 PRO A N 1
ATOM 1479 C CA . PRO A 1 201 ? -9.82 23.641 -8.516 1 98.44 201 PRO A CA 1
ATOM 1480 C C . PRO A 1 201 ? -10.18 22.297 -9.156 1 98.44 201 PRO A C 1
ATOM 1482 O O . PRO A 1 201 ? -9.484 21.828 -10.055 1 98.44 201 PRO A O 1
ATOM 1485 N N . VAL A 1 202 ? -11.164 21.719 -8.664 1 98.62 202 VAL A N 1
ATOM 1486 C CA . VAL A 1 202 ? -11.695 20.469 -9.203 1 98.62 202 VAL A CA 1
ATOM 1487 C C . VAL A 1 202 ? -13.039 20.719 -9.883 1 98.62 202 VAL A C 1
ATOM 1489 O O . VAL A 1 202 ? -13.961 21.281 -9.273 1 98.62 202 VAL A O 1
ATOM 1492 N N . VAL A 1 203 ? -13.148 20.328 -11.117 1 97.62 203 VAL A N 1
ATOM 1493 C CA . VAL A 1 203 ? -14.398 20.438 -11.867 1 97.62 203 VAL A CA 1
ATOM 1494 C C . VAL A 1 203 ? -15.172 19.125 -11.805 1 97.62 203 VAL A C 1
ATOM 1496 O O . VAL A 1 203 ? -14.672 18.094 -12.234 1 97.62 203 VAL A O 1
ATOM 1499 N N . ILE A 1 204 ? -16.25 19.188 -11.211 1 95.94 204 ILE A N 1
ATOM 1500 C CA . ILE A 1 204 ? -17.141 18.031 -11.117 1 95.94 204 ILE A CA 1
ATOM 1501 C C . ILE A 1 204 ? -18.297 18.188 -12.102 1 95.94 204 ILE A C 1
ATOM 1503 O O . ILE A 1 204 ? -19.078 19.141 -12 1 95.94 204 ILE A O 1
ATOM 1507 N N . LYS A 1 205 ? -18.422 17.312 -13.055 1 89.88 205 LYS A N 1
ATOM 1508 C CA . LYS A 1 205 ? -19.484 17.359 -14.062 1 89.88 205 LYS A CA 1
ATOM 1509 C C . LYS A 1 205 ? -20.625 16.422 -13.695 1 89.88 205 LYS A C 1
ATOM 1511 O O . LYS A 1 205 ? -20.406 15.234 -13.422 1 89.88 205 LYS A O 1
ATOM 1516 N N . THR A 1 206 ? -21.672 16.938 -13.453 1 81.12 206 THR A N 1
ATOM 1517 C CA . THR A 1 206 ? -22.891 16.156 -13.305 1 81.12 206 THR A CA 1
ATOM 1518 C C . THR A 1 206 ? -23.75 16.234 -14.562 1 81.12 206 THR A C 1
ATOM 1520 O O . THR A 1 206 ? -23.438 17 -15.477 1 81.12 206 THR A O 1
ATOM 1523 N N . ALA A 1 207 ? -24.766 15.305 -14.773 1 76.06 207 ALA A N 1
ATOM 1524 C CA . ALA A 1 207 ? -25.656 15.273 -15.938 1 76.06 207 ALA A CA 1
ATOM 1525 C C . ALA A 1 207 ? -26.25 16.656 -16.203 1 76.06 207 ALA A C 1
ATOM 1527 O O . ALA A 1 207 ? -26.5 17.016 -17.359 1 76.06 207 ALA A O 1
ATOM 1528 N N . ARG A 1 208 ? -26.406 17.422 -15.281 1 79.12 208 ARG A N 1
ATOM 1529 C CA . ARG A 1 208 ? -27.188 18.656 -15.414 1 79.12 208 ARG A CA 1
ATOM 1530 C C . ARG A 1 208 ? -26.312 19.891 -15.289 1 79.12 208 ARG A C 1
ATOM 1532 O O . ARG A 1 208 ? -26.688 20.984 -15.711 1 79.12 208 ARG A O 1
ATOM 1539 N N . SER A 1 209 ? -25.141 19.594 -14.57 1 87.56 209 SER A N 1
ATOM 1540 C CA . SER A 1 209 ? -24.391 20.828 -14.281 1 87.56 209 SER A CA 1
ATOM 1541 C C . SER A 1 209 ? -22.922 20.531 -14.031 1 87.56 209 SER A C 1
ATOM 1543 O O . SER A 1 209 ? -22.516 19.359 -13.93 1 87.56 209 SER A O 1
ATOM 1545 N N . GLU A 1 210 ? -22.156 21.672 -14.18 1 92.25 210 GLU A N 1
ATOM 1546 C CA . GLU A 1 210 ? -20.75 21.672 -13.82 1 92.25 210 GLU A CA 1
ATOM 1547 C C . GLU A 1 210 ? -20.5 22.516 -12.57 1 92.25 210 GLU A C 1
ATOM 1549 O O . GLU A 1 210 ? -20.938 23.672 -12.5 1 92.25 210 GLU A O 1
ATOM 1554 N N . VAL A 1 211 ? -19.953 21.797 -11.562 1 94.19 211 VAL A N 1
ATOM 1555 C CA . VAL A 1 211 ? -19.641 22.5 -10.32 1 94.19 211 VAL A CA 1
ATOM 1556 C C . VAL A 1 211 ? -18.125 22.562 -10.133 1 94.19 211 VAL A C 1
ATOM 1558 O O . VAL A 1 211 ? -17.438 21.547 -10.281 1 94.19 211 VAL A O 1
ATOM 1561 N N . VAL A 1 212 ? -17.656 23.703 -9.781 1 97.38 212 VAL A N 1
ATOM 1562 C CA . VAL A 1 212 ? -16.234 23.891 -9.516 1 97.38 212 VAL A CA 1
ATOM 1563 C C . VAL A 1 212 ? -15.992 23.984 -8.016 1 97.38 212 VAL A C 1
ATOM 1565 O O . VAL A 1 212 ? -16.562 24.859 -7.344 1 97.38 212 VAL A O 1
ATOM 1568 N N . VAL A 1 213 ? -15.234 23.078 -7.441 1 98.06 213 VAL A N 1
ATOM 1569 C CA . VAL A 1 213 ? -14.797 23.141 -6.051 1 98.06 213 VAL A CA 1
ATOM 1570 C C . VAL A 1 213 ? -13.414 23.766 -5.969 1 98.06 213 VAL A C 1
ATOM 1572 O O . VAL A 1 213 ? -12.438 23.219 -6.488 1 98.06 213 VAL A O 1
ATOM 1575 N N . SER A 1 214 ? -13.312 24.906 -5.297 1 98.25 214 SER A N 1
ATOM 1576 C CA . SER A 1 214 ? -12.055 25.641 -5.363 1 98.25 214 SER A CA 1
ATOM 1577 C C . SER A 1 214 ? -11.531 25.969 -3.967 1 98.25 214 SER A C 1
ATOM 1579 O O . SER A 1 214 ? -10.445 26.531 -3.824 1 98.25 214 SER A O 1
ATOM 1581 N N . GLU A 1 215 ? -12.305 25.625 -3.014 1 98.38 215 GLU A N 1
ATOM 1582 C CA . GLU A 1 215 ? -11.961 26.031 -1.657 1 98.38 215 GLU A CA 1
ATOM 1583 C C . GLU A 1 215 ? -12.242 24.922 -0.654 1 98.38 215 GLU A C 1
ATOM 1585 O O . GLU A 1 215 ? -13.172 24.125 -0.834 1 98.38 215 GLU A O 1
ATOM 1590 N N . ASP A 1 216 ? -11.375 24.812 0.398 1 98.75 216 ASP A N 1
ATOM 1591 C CA . ASP A 1 216 ? -11.625 23.859 1.476 1 98.75 216 ASP A CA 1
ATOM 1592 C C . ASP A 1 216 ? -12.961 24.156 2.162 1 98.75 216 ASP A C 1
ATOM 1594 O O . ASP A 1 216 ? -13.352 25.312 2.305 1 98.75 216 ASP A O 1
ATOM 1598 N N . GLU A 1 217 ? -13.586 23.109 2.701 1 98.38 217 GLU A N 1
ATOM 1599 C CA . GLU A 1 217 ? -14.953 23.281 3.184 1 98.38 217 GLU A CA 1
ATOM 1600 C C . GLU A 1 217 ? -14.984 23.438 4.699 1 98.38 217 GLU A C 1
ATOM 1602 O O . GLU A 1 217 ? -15.789 24.203 5.234 1 98.38 217 GLU A O 1
ATOM 1607 N N . GLU A 1 218 ? -14.094 22.781 5.383 1 96.75 218 GLU A N 1
ATOM 1608 C CA . GLU A 1 218 ? -14.25 22.531 6.812 1 96.75 218 GLU A CA 1
ATOM 1609 C C . GLU A 1 218 ? -14.039 23.812 7.617 1 96.75 218 GLU A C 1
ATOM 1611 O O . GLU A 1 218 ? -14.727 24.047 8.617 1 96.75 218 GLU A O 1
ATOM 1616 N N . TYR A 1 219 ? -13.062 24.672 7.227 1 97.5 219 TYR A N 1
ATOM 1617 C CA . TYR A 1 219 ? -12.625 25.766 8.078 1 97.5 219 TYR A CA 1
ATOM 1618 C C . TYR A 1 219 ? -13.734 26.797 8.234 1 97.5 219 TYR A C 1
ATOM 1620 O O . TYR A 1 219 ? -13.703 27.625 9.164 1 97.5 219 TYR A O 1
ATOM 1628 N N . LYS A 1 220 ? -14.758 26.719 7.43 1 96.5 220 LYS A N 1
ATOM 1629 C CA . LYS A 1 220 ? -15.859 27.672 7.453 1 96.5 220 LYS A CA 1
ATOM 1630 C C . LYS A 1 220 ? -16.953 27.25 8.438 1 96.5 220 LYS A C 1
ATOM 1632 O O . LYS A 1 220 ? -17.859 28.016 8.742 1 96.5 220 LYS A O 1
ATOM 1637 N N . LYS A 1 221 ? -16.781 26.109 8.969 1 94.75 221 LYS A N 1
ATOM 1638 C CA . LYS A 1 221 ? -17.906 25.516 9.695 1 94.75 221 LYS A CA 1
ATOM 1639 C C . LYS A 1 221 ? -17.781 25.766 11.195 1 94.75 221 LYS A C 1
AT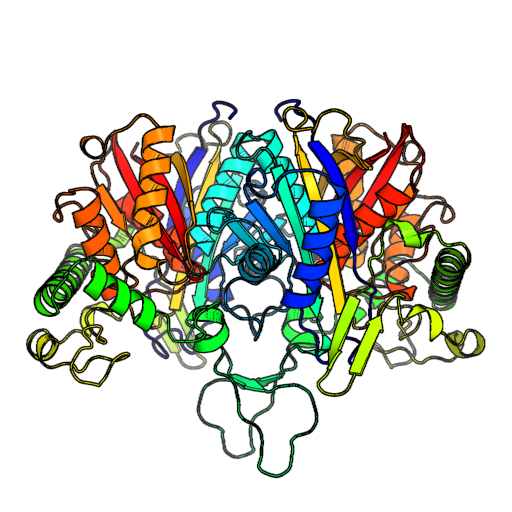OM 1641 O O . LYS A 1 221 ? -18.734 25.531 11.945 1 94.75 221 LYS A O 1
ATOM 1646 N N . LEU A 1 222 ? -16.719 26.25 11.633 1 94.94 222 LEU A N 1
ATOM 1647 C CA . LEU A 1 222 ? -16.531 26.422 13.07 1 94.94 222 LEU A CA 1
ATOM 1648 C C . LEU A 1 222 ? -17.375 27.578 13.594 1 94.94 222 LEU A C 1
ATOM 1650 O O . LEU A 1 222 ? -17.359 28.672 13.031 1 94.94 222 LEU A O 1
ATOM 1654 N N . ILE A 1 223 ? -18.141 27.297 14.586 1 96.25 223 ILE A N 1
ATOM 1655 C CA . ILE A 1 223 ? -18.797 28.344 15.375 1 96.25 223 ILE A CA 1
ATOM 1656 C C . ILE A 1 223 ? -18.062 28.531 16.703 1 96.25 223 ILE A C 1
ATOM 1658 O O . ILE A 1 223 ? -18.297 27.797 17.656 1 96.25 223 ILE A O 1
ATOM 1662 N N . GLU A 1 224 ? -17.25 29.594 16.703 1 96.94 224 GLU A N 1
ATOM 1663 C CA . GLU A 1 224 ? -16.312 29.797 17.797 1 96.94 224 GLU A CA 1
ATOM 1664 C C . GLU A 1 224 ? -17.016 29.797 19.141 1 96.94 224 GLU A C 1
ATOM 1666 O O . GLU A 1 224 ? -16.516 29.203 20.109 1 96.94 224 GLU A O 1
ATOM 1671 N N . SER A 1 225 ? -18.156 30.438 19.266 1 96.75 225 SER A N 1
ATOM 1672 C CA . SER A 1 225 ? -18.859 30.594 20.547 1 96.75 225 SER A CA 1
ATOM 1673 C C . SER A 1 225 ? -19.375 29.25 21.062 1 96.75 225 SER A C 1
ATOM 1675 O O . SER A 1 225 ? -19.703 29.125 22.25 1 96.75 225 SER A O 1
ATOM 1677 N N . LYS A 1 226 ? -19.391 28.234 20.203 1 97.12 226 LYS A N 1
ATOM 1678 C CA . LYS A 1 226 ? -19.953 26.938 20.594 1 97.12 226 LYS A CA 1
ATOM 1679 C C . LYS A 1 226 ? -18.859 25.938 20.938 1 97.12 226 LYS A C 1
ATOM 1681 O O . LYS A 1 226 ? -19.125 24.875 21.5 1 97.12 226 LYS A O 1
ATOM 1686 N N . VAL A 1 227 ? -17.641 26.281 20.688 1 97.75 227 VAL A N 1
ATOM 1687 C CA . VAL A 1 227 ? -16.516 25.344 20.828 1 97.75 227 VAL A CA 1
ATOM 1688 C C . VAL A 1 227 ? -16.453 24.828 22.25 1 97.75 227 VAL A C 1
ATOM 1690 O O . VAL A 1 227 ? -16.344 23.625 22.484 1 97.75 227 VAL A O 1
ATOM 1693 N N . SER A 1 228 ? -16.594 25.719 23.25 1 95.69 228 SER A N 1
ATOM 1694 C CA . SER A 1 228 ? -16.422 25.375 24.656 1 95.69 228 SER A CA 1
ATOM 1695 C C . SER A 1 228 ? -17.562 24.5 25.141 1 95.69 228 SER A C 1
ATOM 1697 O O . SER A 1 228 ? -17.422 23.781 26.141 1 95.69 228 SER A O 1
ATOM 1699 N N . SER A 1 229 ? -18.656 24.547 24.438 1 96.19 229 SER A N 1
ATOM 1700 C CA . SER A 1 229 ? -19.828 23.828 24.906 1 96.19 229 SER A CA 1
ATOM 1701 C C . SER A 1 229 ? -19.938 22.453 24.25 1 96.19 229 SER A C 1
ATOM 1703 O O . SER A 1 229 ? -20.797 21.641 24.609 1 96.19 229 SER A O 1
ATOM 1705 N N . LEU A 1 230 ? -19.078 22.141 23.297 1 97 230 LEU A N 1
ATOM 1706 C CA . LEU A 1 230 ? -19.141 20.859 22.578 1 97 230 LEU A CA 1
ATOM 1707 C C . LEU A 1 230 ? -18.812 19.703 23.516 1 97 230 LEU A C 1
ATOM 1709 O O . LEU A 1 230 ? -17.906 19.797 24.344 1 97 230 LEU A O 1
ATOM 1713 N N . ARG A 1 231 ? -19.547 18.609 23.422 1 96.31 231 ARG A N 1
ATOM 1714 C CA . ARG A 1 231 ? -19.344 17.422 24.266 1 96.31 231 ARG A CA 1
ATOM 1715 C C . ARG A 1 231 ? -18.188 16.578 23.734 1 96.31 231 ARG A C 1
ATOM 1717 O O . ARG A 1 231 ? -18.016 16.422 22.531 1 96.31 231 ARG A O 1
ATOM 1724 N N . PRO A 1 232 ? -17.391 15.984 24.625 1 97.56 232 PRO A N 1
ATOM 1725 C CA . PRO A 1 232 ? -16.375 15.031 24.188 1 97.56 232 PRO A CA 1
ATOM 1726 C C . PRO A 1 232 ? -16.953 13.836 23.438 1 97.56 232 PRO A C 1
ATOM 1728 O O . PRO A 1 232 ? -18.031 13.344 23.797 1 97.56 232 PRO A O 1
ATOM 1731 N N . VAL A 1 233 ? -16.188 13.289 22.547 1 96.19 233 VAL A N 1
ATOM 1732 C CA . VAL A 1 233 ? -16.703 12.281 21.625 1 96.19 233 VAL A CA 1
ATOM 1733 C C . VAL A 1 233 ? -16.359 10.891 22.125 1 96.19 233 VAL A C 1
ATOM 1735 O O . VAL A 1 233 ? -17.156 9.961 22 1 96.19 233 VAL A O 1
ATOM 1738 N N . PHE A 1 234 ? -15.242 10.672 22.766 1 96.31 234 PHE A N 1
ATOM 1739 C CA . PHE A 1 234 ? -14.727 9.328 22.969 1 96.31 234 PHE A CA 1
ATOM 1740 C C . PHE A 1 234 ? -14.906 8.898 24.422 1 96.31 234 PHE A C 1
ATOM 1742 O O . PHE A 1 234 ? -15.312 7.766 24.688 1 96.31 234 PHE A O 1
ATOM 1749 N N . ILE A 1 235 ? -14.438 9.727 25.359 1 95.69 235 ILE A N 1
ATOM 1750 C CA . ILE A 1 235 ? -14.711 9.5 26.766 1 95.69 235 ILE A CA 1
ATOM 1751 C C . ILE A 1 235 ? -15.875 10.383 27.219 1 95.69 235 ILE A C 1
ATOM 1753 O O . ILE A 1 235 ? -15.766 11.609 27.234 1 95.69 235 ILE A O 1
ATOM 1757 N N . ARG A 1 236 ? -17.047 9.859 27.797 1 92.44 236 ARG A N 1
ATOM 1758 C CA . ARG A 1 236 ? -18.297 10.602 27.984 1 92.44 236 ARG A CA 1
ATOM 1759 C C . ARG A 1 236 ? -18.703 10.625 29.453 1 92.44 236 ARG A C 1
ATOM 1761 O O . ARG A 1 236 ? -19.828 10.977 29.781 1 92.44 236 ARG A O 1
ATOM 1768 N N . ASP A 1 237 ? -17.719 10.258 30.188 1 94.88 237 ASP A N 1
ATOM 1769 C CA . ASP A 1 237 ? -18.047 10.219 31.609 1 94.88 237 ASP A CA 1
ATOM 1770 C C . ASP A 1 237 ? -17.734 11.555 32.281 1 94.88 237 ASP A C 1
ATOM 1772 O O . ASP A 1 237 ? -17.688 11.648 33.5 1 94.88 237 ASP A O 1
ATOM 1776 N N . GLY A 1 238 ? -17.469 12.531 31.5 1 92.25 238 GLY A N 1
ATOM 1777 C CA . GLY A 1 238 ? -17.172 13.867 32 1 92.25 238 GLY A CA 1
ATOM 1778 C C . GLY A 1 238 ? -15.688 14.18 32.062 1 92.25 238 GLY A C 1
ATOM 1779 O O . GLY A 1 238 ? -15.297 15.344 32.188 1 92.25 238 GLY A O 1
ATOM 1780 N N . SER A 1 239 ? -14.922 13.148 31.828 1 94.5 239 SER A N 1
ATOM 1781 C CA . SER A 1 239 ? -13.477 13.359 31.938 1 94.5 239 SER A CA 1
ATOM 1782 C C . SER A 1 239 ? -12.844 13.523 30.562 1 94.5 239 SER A C 1
ATOM 1784 O O . SER A 1 239 ? -11.68 13.906 30.453 1 94.5 239 SER A O 1
ATOM 1786 N N . GLY A 1 240 ? -13.625 13.234 29.469 1 97.38 240 GLY A N 1
ATOM 1787 C CA . GLY A 1 240 ? -13.125 13.352 28.109 1 97.38 240 GLY A CA 1
ATOM 1788 C C . GLY A 1 240 ? -12.922 14.789 27.672 1 97.38 240 GLY A C 1
ATOM 1789 O O . GLY A 1 240 ? -13.555 15.703 28.203 1 97.38 240 GLY A O 1
ATOM 1790 N N . THR A 1 241 ? -12.008 14.984 26.703 1 98.25 241 THR A N 1
ATOM 1791 C CA . THR A 1 241 ? -11.703 16.359 26.297 1 98.25 241 THR A CA 1
ATOM 1792 C C . THR A 1 241 ? -11.688 16.484 24.781 1 98.25 241 THR A C 1
ATOM 1794 O O . THR A 1 241 ? -11.711 17.594 24.25 1 98.25 241 THR A O 1
ATOM 1797 N N . ILE A 1 242 ? -11.586 15.406 24.047 1 98.56 242 ILE A N 1
ATOM 1798 C CA . ILE A 1 242 ? -11.547 15.461 22.578 1 98.56 242 ILE A CA 1
ATOM 1799 C C . ILE A 1 242 ? -12.953 15.703 22.031 1 98.56 242 ILE A C 1
ATOM 1801 O O . ILE A 1 242 ? -13.883 14.953 22.344 1 98.56 242 ILE A O 1
ATOM 1805 N N . THR A 1 243 ? -13.117 16.703 21.266 1 98.12 243 THR A N 1
ATOM 1806 C CA . THR A 1 243 ? -14.398 17.078 20.688 1 98.12 243 THR A CA 1
ATOM 1807 C C . THR A 1 243 ? -14.289 17.172 19.172 1 98.12 243 THR A C 1
ATOM 1809 O O . THR A 1 243 ? -13.195 17.047 18.609 1 98.12 243 THR A O 1
ATOM 1812 N N . ALA A 1 244 ? -15.414 17.469 18.531 1 96.56 244 ALA A N 1
ATOM 1813 C CA . ALA A 1 244 ? -15.453 17.641 17.078 1 96.56 244 ALA A CA 1
ATOM 1814 C C . ALA A 1 244 ? -14.68 18.875 16.656 1 96.56 244 ALA A C 1
ATOM 1816 O O . ALA A 1 244 ? -14.242 18.984 15.5 1 96.56 244 ALA A O 1
ATOM 1817 N N . ALA A 1 245 ? -14.469 19.797 17.547 1 97.31 245 ALA A N 1
ATOM 1818 C CA . ALA A 1 245 ? -13.789 21.047 17.203 1 97.31 245 ALA A CA 1
ATOM 1819 C C . ALA A 1 245 ? -12.273 20.891 17.297 1 97.31 245 ALA A C 1
ATOM 1821 O O . ALA A 1 245 ? -11.531 21.516 16.531 1 97.31 245 ALA A O 1
ATOM 1822 N N . ASN A 1 246 ? -11.82 20.094 18.281 1 98.38 246 ASN A N 1
ATOM 1823 C CA . ASN A 1 246 ? -10.383 20.031 18.5 1 98.38 246 ASN A CA 1
ATOM 1824 C C . ASN A 1 246 ? -9.789 18.734 17.969 1 98.38 246 ASN A C 1
ATOM 1826 O O . ASN A 1 246 ? -8.734 18.297 18.438 1 98.38 246 ASN A O 1
ATOM 1830 N N . ALA A 1 247 ? -10.523 18.047 17.094 1 98.44 247 ALA A N 1
ATOM 1831 C CA . ALA A 1 247 ? -10.086 16.891 16.312 1 98.44 247 ALA A CA 1
ATOM 1832 C C . ALA A 1 247 ? -10.375 17.094 14.82 1 98.44 247 ALA A C 1
ATOM 1834 O O . ALA A 1 247 ? -11.297 17.828 14.453 1 98.44 247 ALA A O 1
ATOM 1835 N N . SER A 1 248 ? -9.484 16.484 14.023 1 98.19 248 SER A N 1
ATOM 1836 C CA . SER A 1 248 ? -9.758 16.562 12.594 1 98.19 248 SER A CA 1
ATOM 1837 C C . SER A 1 248 ? -11.023 15.797 12.227 1 98.19 248 SER A C 1
ATOM 1839 O O . SER A 1 248 ? -11.43 14.875 12.945 1 98.19 248 SER A O 1
ATOM 1841 N N . SER A 1 249 ? -11.695 16.141 11.18 1 97.69 249 SER A N 1
ATOM 1842 C CA . SER A 1 249 ? -12.922 15.531 10.695 1 97.69 249 SER A CA 1
ATOM 1843 C C . SER A 1 249 ? -12.641 14.5 9.602 1 97.69 249 SER A C 1
ATOM 1845 O O . SER A 1 249 ? -11.484 14.25 9.266 1 97.69 249 SER A O 1
ATOM 1847 N N . LEU A 1 250 ? -13.695 13.781 9.141 1 98.38 250 LEU A N 1
ATOM 1848 C CA . LEU A 1 250 ? -13.625 12.93 7.961 1 98.38 250 LEU A CA 1
ATOM 1849 C C . LEU A 1 250 ? -13.672 13.758 6.684 1 98.38 250 LEU A C 1
ATOM 1851 O O . LEU A 1 250 ? -14.5 14.656 6.551 1 98.38 250 LEU A O 1
ATOM 1855 N N . ASN A 1 251 ? -12.75 13.453 5.781 1 98.88 251 ASN A N 1
ATOM 1856 C CA . ASN A 1 251 ? -12.625 14.359 4.645 1 98.88 251 ASN A CA 1
ATOM 1857 C C . ASN A 1 251 ? -12.195 13.617 3.381 1 98.88 251 ASN A C 1
ATOM 1859 O O . ASN A 1 251 ? -11.797 12.453 3.441 1 98.88 251 ASN A O 1
ATOM 1863 N N . ASP A 1 252 ? -12.328 14.297 2.266 1 98.88 252 ASP A N 1
ATOM 1864 C CA . ASP A 1 252 ? -11.945 13.828 0.938 1 98.88 252 ASP A CA 1
ATOM 1865 C C . ASP A 1 252 ? -11 14.812 0.26 1 98.88 252 ASP A C 1
ATOM 1867 O O . ASP A 1 252 ? -11.148 16.031 0.406 1 98.88 252 ASP A O 1
ATOM 1871 N N . GLY A 1 253 ? -9.992 14.273 -0.402 1 98.94 253 GLY A N 1
ATOM 1872 C CA . GLY A 1 253 ? -9.062 15.125 -1.127 1 98.94 253 GLY A CA 1
ATOM 1873 C C . GLY A 1 253 ? -7.863 14.367 -1.668 1 98.94 253 GLY A C 1
ATOM 1874 O O . GLY A 1 253 ? -7.738 13.156 -1.454 1 98.94 253 GLY A O 1
ATOM 1875 N N . ALA A 1 254 ? -7.051 15.039 -2.426 1 98.94 254 ALA A N 1
ATOM 1876 C CA . ALA A 1 254 ? -5.852 14.445 -3.006 1 98.94 254 ALA A CA 1
ATOM 1877 C C . ALA A 1 254 ? -4.73 15.469 -3.123 1 98.94 254 ALA A C 1
ATOM 1879 O O . ALA A 1 254 ? -4.973 16.672 -3.049 1 98.94 254 ALA A O 1
ATOM 1880 N N . VAL A 1 255 ? -3.541 15 -3.248 1 98.94 255 VAL A N 1
ATOM 1881 C CA . VAL A 1 255 ? -2.326 15.805 -3.361 1 98.94 255 VAL A CA 1
ATOM 1882 C C . VAL A 1 255 ? -1.322 15.094 -4.266 1 98.94 255 VAL A C 1
ATOM 1884 O O . VAL A 1 255 ? -1.384 13.875 -4.434 1 98.94 255 VAL A O 1
ATOM 1887 N N . ALA A 1 256 ? -0.467 15.82 -4.949 1 98.94 256 ALA A N 1
ATOM 1888 C CA . ALA A 1 256 ? 0.583 15.227 -5.773 1 98.94 256 ALA A CA 1
ATOM 1889 C C . ALA A 1 256 ? 1.825 16.109 -5.797 1 98.94 256 ALA A C 1
ATOM 1891 O O . ALA A 1 256 ? 1.748 17.312 -5.516 1 98.94 256 ALA A O 1
ATOM 1892 N N . ALA A 1 257 ? 2.938 15.547 -6.082 1 98.94 257 ALA A N 1
ATOM 1893 C CA . ALA A 1 257 ? 4.211 16.234 -6.281 1 98.94 257 ALA A CA 1
ATOM 1894 C C . ALA A 1 257 ? 5.098 15.469 -7.262 1 98.94 257 ALA A C 1
ATOM 1896 O O . ALA A 1 257 ? 5.121 14.234 -7.25 1 98.94 257 ALA A O 1
ATOM 1897 N N . VAL A 1 258 ? 5.777 16.156 -8.133 1 98.81 258 VAL A N 1
ATOM 1898 C CA . VAL A 1 258 ? 6.816 15.539 -8.961 1 98.81 258 VAL A CA 1
ATOM 1899 C C . VAL A 1 258 ? 8.172 15.695 -8.273 1 98.81 258 VAL A C 1
ATOM 1901 O O . VAL A 1 258 ? 8.57 16.797 -7.906 1 98.81 258 VAL A O 1
ATOM 1904 N N . VAL A 1 259 ? 8.867 14.586 -8.078 1 98.75 259 VAL A N 1
ATOM 1905 C CA . VAL A 1 259 ? 10.148 14.516 -7.383 1 98.75 259 VAL A CA 1
ATOM 1906 C C . VAL A 1 259 ? 11.234 14.055 -8.352 1 98.75 259 VAL A C 1
ATOM 1908 O O . VAL A 1 259 ? 11.055 13.062 -9.062 1 98.75 259 VAL A O 1
ATOM 1911 N N . VAL A 1 260 ? 12.375 14.742 -8.367 1 98.06 260 VAL A N 1
ATOM 1912 C CA . VAL A 1 260 ? 13.414 14.398 -9.336 1 98.06 260 VAL A CA 1
ATOM 1913 C C . VAL A 1 260 ? 14.789 14.484 -8.68 1 98.06 260 VAL A C 1
ATOM 1915 O O . VAL A 1 260 ? 14.961 15.195 -7.684 1 98.06 260 VAL A O 1
ATOM 1918 N N . GLY A 1 261 ? 15.703 13.711 -9.18 1 96.88 261 GLY A N 1
ATOM 1919 C CA . GLY A 1 261 ? 17.109 13.891 -8.828 1 96.88 261 GLY A CA 1
ATOM 1920 C C . GLY A 1 261 ? 17.734 15.094 -9.508 1 96.88 261 GLY A C 1
ATOM 1921 O O . GLY A 1 261 ? 17.188 15.633 -10.469 1 96.88 261 GLY A O 1
ATOM 1922 N N . GLU A 1 262 ? 18.859 15.484 -9.031 1 93.19 262 GLU A N 1
ATOM 1923 C CA . GLU A 1 262 ? 19.547 16.672 -9.523 1 93.19 262 GLU A CA 1
ATOM 1924 C C . GLU A 1 262 ? 19.828 16.578 -11.023 1 93.19 262 GLU A C 1
ATOM 1926 O O . GLU A 1 262 ? 19.656 17.547 -11.75 1 93.19 262 GLU A O 1
ATOM 1931 N N . ALA A 1 263 ? 20.172 15.406 -11.453 1 89.62 263 ALA A N 1
ATOM 1932 C CA . ALA A 1 263 ? 20.562 15.203 -12.844 1 89.62 263 ALA A CA 1
ATOM 1933 C C . ALA A 1 263 ? 19.359 15.312 -13.773 1 89.62 263 ALA A C 1
ATOM 1935 O O . ALA A 1 263 ? 19.516 15.523 -14.977 1 89.62 263 ALA A O 1
ATOM 1936 N N . SER A 1 264 ? 18.156 15.258 -13.258 1 91.56 264 SER A N 1
ATOM 1937 C CA . SER A 1 264 ? 16.953 15.227 -14.078 1 91.56 264 SER A CA 1
ATOM 1938 C C . SER A 1 264 ? 16.172 16.531 -13.961 1 91.56 264 SER A C 1
ATOM 1940 O O . SER A 1 264 ? 15.023 16.609 -14.391 1 91.56 264 SER A O 1
ATOM 1942 N N . LEU A 1 265 ? 16.766 17.5 -13.422 1 92.44 265 LEU A N 1
ATOM 1943 C CA . LEU A 1 265 ? 16.125 18.812 -13.367 1 92.44 265 LEU A CA 1
ATOM 1944 C C . LEU A 1 265 ? 16.016 19.422 -14.758 1 92.44 265 LEU A C 1
ATOM 1946 O O . LEU A 1 265 ? 17 19.5 -15.492 1 92.44 265 LEU A O 1
ATOM 1950 N N . PRO A 1 266 ? 14.789 19.797 -15.078 1 90.69 266 PRO A N 1
ATOM 1951 C CA . PRO A 1 266 ? 14.68 20.5 -16.359 1 90.69 266 PRO A CA 1
ATOM 1952 C C . PRO A 1 266 ? 15.461 21.812 -16.375 1 90.69 266 PRO A C 1
ATOM 1954 O O . PRO A 1 266 ? 15.609 22.469 -15.336 1 90.69 266 PRO A O 1
ATOM 1957 N N . PRO A 1 267 ? 15.906 22.141 -17.641 1 88.25 267 PRO A N 1
ATOM 1958 C CA . PRO A 1 267 ? 16.594 23.438 -17.75 1 88.25 267 PRO A CA 1
ATOM 1959 C C . PRO A 1 267 ? 15.719 24.594 -17.297 1 88.25 267 PRO A C 1
ATOM 1961 O O . PRO A 1 267 ? 14.562 24.719 -17.719 1 88.25 267 PRO A O 1
ATOM 1964 N N . GLY A 1 268 ? 16.219 25.328 -16.391 1 89.69 268 GLY A N 1
ATOM 1965 C CA . GLY A 1 268 ? 15.516 26.516 -15.93 1 89.69 268 GLY A CA 1
ATOM 1966 C C . GLY A 1 268 ? 14.469 26.234 -14.875 1 89.69 268 GLY A C 1
ATOM 1967 O O . GLY A 1 268 ? 13.734 27.125 -14.453 1 89.69 268 GLY A O 1
ATOM 1968 N N . ALA A 1 269 ? 14.5 24.953 -14.492 1 91.12 269 ALA A N 1
ATOM 1969 C CA . ALA A 1 269 ? 13.5 24.578 -13.484 1 91.12 269 ALA A CA 1
ATOM 1970 C C . ALA A 1 269 ? 13.75 25.312 -12.164 1 91.12 269 ALA A C 1
ATOM 1972 O O . ALA A 1 269 ? 14.906 25.547 -11.789 1 91.12 269 ALA A O 1
ATOM 1973 N N . LYS A 1 270 ? 12.703 25.75 -11.586 1 92.5 270 LYS A N 1
ATOM 1974 C CA . LYS A 1 270 ? 12.719 26.312 -10.234 1 92.5 270 LYS A CA 1
ATOM 1975 C C . LYS A 1 270 ? 12.008 25.391 -9.25 1 92.5 270 LYS A C 1
ATOM 1977 O O . LYS A 1 270 ? 10.852 25.625 -8.898 1 92.5 270 LYS A O 1
ATOM 1982 N N . PRO A 1 271 ? 12.797 24.5 -8.68 1 96.44 271 PRO A N 1
ATOM 1983 C CA . PRO A 1 271 ? 12.156 23.562 -7.754 1 96.44 271 PRO A CA 1
ATOM 1984 C C . PRO A 1 271 ? 11.516 24.266 -6.555 1 96.44 271 PRO A C 1
ATOM 1986 O O . PRO A 1 271 ? 12.008 25.297 -6.113 1 96.44 271 PRO A O 1
ATOM 1989 N N . LEU A 1 272 ? 10.477 23.641 -6.047 1 96.56 272 LEU A N 1
ATOM 1990 C CA . LEU A 1 272 ? 9.805 24.172 -4.859 1 96.56 272 LEU A CA 1
ATOM 1991 C C . LEU A 1 272 ? 10.711 24.062 -3.633 1 96.56 272 LEU A C 1
ATOM 1993 O O . LEU A 1 272 ? 10.719 24.953 -2.783 1 96.56 272 LEU A O 1
ATOM 1997 N N . ALA A 1 273 ? 11.375 22.891 -3.52 1 98.31 273 ALA A N 1
ATOM 1998 C CA . ALA A 1 273 ? 12.219 22.641 -2.354 1 98.31 273 ALA A CA 1
ATOM 1999 C C . ALA A 1 273 ? 13.18 21.484 -2.605 1 98.31 273 ALA A C 1
ATOM 2001 O O . ALA A 1 273 ? 12.961 20.672 -3.504 1 98.31 273 ALA A O 1
ATOM 2002 N N . GLU A 1 274 ? 14.266 21.531 -1.904 1 98.31 274 GLU A N 1
ATOM 2003 C CA . GLU A 1 274 ? 15.148 20.375 -1.796 1 98.31 274 GLU A CA 1
ATOM 2004 C C . GLU A 1 274 ? 14.711 19.453 -0.659 1 98.31 274 GLU A C 1
ATOM 2006 O O . GLU A 1 274 ? 14.398 19.922 0.44 1 98.31 274 GLU A O 1
ATOM 2011 N N . LEU A 1 275 ? 14.523 18.188 -0.948 1 98.19 275 LEU A N 1
ATOM 2012 C CA . LEU A 1 275 ? 14.336 17.203 0.108 1 98.19 275 LEU A CA 1
ATOM 2013 C C . LEU A 1 275 ? 15.664 16.828 0.759 1 98.19 275 LEU A C 1
ATOM 2015 O O . LEU A 1 275 ? 16.422 16.031 0.212 1 98.19 275 LEU A O 1
ATOM 2019 N N . VAL A 1 276 ? 15.859 17.266 1.993 1 97.75 276 VAL A N 1
ATOM 2020 C CA . VAL A 1 276 ? 17.188 17.25 2.605 1 97.75 276 VAL A CA 1
ATOM 2021 C C . VAL A 1 276 ? 17.375 15.969 3.408 1 97.75 276 VAL A C 1
ATOM 2023 O O . VAL A 1 276 ? 18.438 15.352 3.367 1 97.75 276 VAL A O 1
ATOM 2026 N N . ALA A 1 277 ? 16.406 15.633 4.172 1 97.81 277 ALA A N 1
ATOM 2027 C CA . ALA A 1 277 ? 16.484 14.453 5.031 1 97.81 277 ALA A CA 1
ATOM 2028 C C . ALA A 1 277 ? 15.094 13.961 5.418 1 97.81 277 ALA A C 1
ATOM 2030 O O . ALA A 1 277 ? 14.109 14.68 5.27 1 97.81 277 ALA A O 1
ATOM 2031 N N . PHE A 1 278 ? 15.023 12.836 5.809 1 98.31 278 PHE A N 1
ATOM 2032 C CA . PHE A 1 278 ? 13.812 12.227 6.332 1 98.31 278 PHE A CA 1
ATOM 2033 C C . PHE A 1 278 ? 14.141 11.188 7.395 1 98.31 278 PHE A C 1
ATOM 2035 O O . PHE A 1 278 ? 15.258 10.664 7.438 1 98.31 278 PHE A O 1
ATOM 2042 N N . ALA A 1 279 ? 13.156 10.93 8.234 1 98.5 279 ALA A N 1
ATOM 2043 C CA . ALA A 1 279 ? 13.289 9.938 9.305 1 98.5 279 ALA A CA 1
ATOM 2044 C C . ALA A 1 279 ? 11.922 9.406 9.727 1 98.5 279 ALA A C 1
ATOM 2046 O O . ALA A 1 279 ? 10.898 10.055 9.492 1 98.5 279 ALA A O 1
ATOM 2047 N N . GLU A 1 280 ? 11.938 8.227 10.266 1 98.5 280 GLU A N 1
ATOM 2048 C CA . GLU A 1 280 ? 10.75 7.566 10.797 1 98.5 280 GLU A CA 1
ATOM 2049 C C . GLU A 1 280 ? 10.984 7.086 12.227 1 98.5 280 GLU A C 1
ATOM 2051 O O . GLU A 1 280 ? 12.125 6.984 12.68 1 98.5 280 GLU A O 1
ATOM 2056 N N . ALA A 1 281 ? 9.914 6.879 12.898 1 98.62 281 ALA A N 1
ATOM 2057 C CA . ALA A 1 281 ? 9.977 6.348 14.258 1 98.62 281 ALA A CA 1
ATOM 2058 C C . ALA A 1 281 ? 8.711 5.57 14.602 1 98.62 281 ALA A C 1
ATOM 2060 O O . ALA A 1 281 ? 7.672 5.758 13.961 1 98.62 281 ALA A O 1
ATOM 2061 N N . GLY A 1 282 ? 8.883 4.656 15.508 1 98.12 282 GLY A N 1
ATOM 2062 C CA . GLY A 1 282 ? 7.766 3.875 16.016 1 98.12 282 GLY A CA 1
ATOM 2063 C C . GLY A 1 282 ? 7.723 3.797 17.531 1 98.12 282 GLY A C 1
ATOM 2064 O O . GLY A 1 282 ? 8.758 3.906 18.188 1 98.12 282 GLY A O 1
ATOM 2065 N N . ARG A 1 283 ? 6.594 3.625 18.031 1 97.88 283 ARG A N 1
ATOM 2066 C CA . ARG A 1 283 ? 6.293 3.391 19.453 1 97.88 283 ARG A CA 1
ATOM 2067 C C . ARG A 1 283 ? 5.043 2.537 19.609 1 97.88 283 ARG A C 1
ATOM 2069 O O . ARG A 1 283 ? 4.531 1.984 18.625 1 97.88 283 ARG A O 1
ATOM 2076 N N . ALA A 1 284 ? 4.664 2.32 20.938 1 97.94 284 ALA A N 1
ATOM 2077 C CA . ALA A 1 284 ? 3.432 1.568 21.172 1 97.94 284 ALA A CA 1
ATOM 2078 C C . ALA A 1 284 ? 2.246 2.225 20.469 1 97.94 284 ALA A C 1
ATOM 2080 O O . ALA A 1 284 ? 2.1 3.449 20.5 1 97.94 284 ALA A O 1
ATOM 2081 N N . PRO A 1 285 ? 1.389 1.414 19.797 1 98 285 PRO A N 1
ATOM 2082 C CA . PRO A 1 285 ? 0.262 1.961 19.047 1 98 285 PRO A CA 1
ATOM 2083 C C . PRO A 1 285 ? -0.574 2.947 19.859 1 98 285 PRO A C 1
ATOM 2085 O O . PRO A 1 285 ? -0.997 3.98 19.328 1 98 285 PRO A O 1
ATOM 2088 N N . ILE A 1 286 ? -0.733 2.803 21.094 1 97.81 286 ILE A N 1
ATOM 2089 C CA . ILE A 1 286 ? -1.584 3.627 21.953 1 97.81 286 ILE A CA 1
ATOM 2090 C C . ILE A 1 286 ? -0.972 5.02 22.094 1 97.81 286 ILE A C 1
ATOM 2092 O O . ILE A 1 286 ? -1.661 5.969 22.469 1 97.81 286 ILE A O 1
ATOM 2096 N N . ASP A 1 287 ? 0.293 5.164 21.75 1 98.19 287 ASP A N 1
ATOM 2097 C CA . ASP A 1 287 ? 1.003 6.43 21.922 1 98.19 287 ASP A CA 1
ATOM 2098 C C . ASP A 1 287 ? 1.312 7.078 20.578 1 98.19 287 ASP A C 1
ATOM 2100 O O . ASP A 1 287 ? 2.258 7.859 20.453 1 98.19 287 ASP A O 1
ATOM 2104 N N . PHE A 1 288 ? 0.532 6.77 19.594 1 98.06 288 PHE A N 1
ATOM 2105 C CA . PHE A 1 288 ? 0.85 7.191 18.234 1 98.06 288 PHE A CA 1
ATOM 2106 C C . PHE A 1 288 ? 0.899 8.711 18.141 1 98.06 288 PHE A C 1
ATOM 2108 O O . PHE A 1 288 ? 1.639 9.266 17.312 1 98.06 288 PHE A O 1
ATOM 2115 N N . THR A 1 289 ? 0.197 9.438 19 1 98.38 289 THR A N 1
ATOM 2116 C CA . THR A 1 289 ? 0.061 10.883 18.891 1 98.38 289 THR A CA 1
ATOM 2117 C C . THR A 1 289 ? 1.39 11.578 19.188 1 98.38 289 THR A C 1
ATOM 2119 O O . THR A 1 289 ? 1.597 12.727 18.797 1 98.38 289 THR A O 1
ATOM 2122 N N . VAL A 1 290 ? 2.295 10.898 19.859 1 98.44 290 VAL A N 1
ATOM 2123 C CA . VAL A 1 290 ? 3.539 11.547 20.266 1 98.44 290 VAL A CA 1
ATOM 2124 C C . VAL A 1 290 ? 4.695 11.023 19.406 1 98.44 290 VAL A C 1
ATOM 2126 O O . VAL A 1 290 ? 5.812 11.539 19.484 1 98.44 290 VAL A O 1
ATOM 2129 N N . ALA A 1 291 ? 4.426 10.078 18.531 1 98.81 291 ALA A N 1
ATOM 2130 C CA . ALA A 1 291 ? 5.434 9.445 17.688 1 98.81 291 ALA A CA 1
ATOM 2131 C C . ALA A 1 291 ? 6.172 10.484 16.844 1 98.81 291 ALA A C 1
ATOM 2133 O O . ALA A 1 291 ? 7.359 10.328 16.547 1 98.81 291 ALA A O 1
ATOM 2134 N N . PRO A 1 292 ? 5.512 11.602 16.453 1 98.88 292 PRO A N 1
ATOM 2135 C CA . PRO A 1 292 ? 6.223 12.594 15.648 1 98.88 292 PRO A CA 1
ATOM 2136 C C . PRO A 1 292 ? 7.43 13.188 16.375 1 98.88 292 PRO A C 1
ATOM 2138 O O . PRO A 1 292 ? 8.422 13.555 15.727 1 98.88 292 PRO A O 1
ATOM 2141 N N . VAL A 1 293 ? 7.391 13.266 17.688 1 98.88 293 VAL A N 1
ATOM 2142 C CA . VAL A 1 293 ? 8.523 13.766 18.469 1 98.88 293 VAL A CA 1
ATOM 2143 C C . VAL A 1 293 ? 9.742 12.891 18.219 1 98.88 293 VAL A C 1
ATOM 2145 O O . VAL A 1 293 ? 10.836 13.398 17.953 1 98.88 293 VAL A O 1
ATOM 2148 N N . ASP A 1 294 ? 9.547 11.562 18.234 1 98.88 294 ASP A N 1
ATOM 2149 C CA . ASP A 1 294 ? 10.633 10.609 18.031 1 98.88 294 ASP A CA 1
ATOM 2150 C C . ASP A 1 294 ? 11.172 10.703 16.594 1 98.88 294 ASP A C 1
ATOM 2152 O O . ASP A 1 294 ? 12.383 10.656 16.375 1 98.88 294 ASP A O 1
ATOM 2156 N N . ALA A 1 295 ? 10.289 10.844 15.625 1 98.88 295 ALA A N 1
ATOM 2157 C CA . ALA A 1 295 ? 10.711 10.945 14.227 1 98.88 295 ALA A CA 1
ATOM 2158 C C . ALA A 1 295 ? 11.562 12.195 14.008 1 98.88 295 ALA A C 1
ATOM 2160 O O . ALA A 1 295 ? 12.57 12.141 13.297 1 98.88 295 ALA A O 1
ATOM 2161 N N . VAL A 1 296 ? 11.148 13.289 14.602 1 98.88 296 VAL A N 1
ATOM 2162 C CA . VAL A 1 296 ? 11.859 14.555 14.43 1 98.88 296 VAL A CA 1
ATOM 2163 C C . VAL A 1 296 ? 13.203 14.492 15.141 1 98.88 296 VAL A C 1
ATOM 2165 O O . VAL A 1 296 ? 14.211 14.984 14.625 1 98.88 296 VAL A O 1
ATOM 2168 N N . ARG A 1 297 ? 13.227 13.914 16.359 1 98.81 297 ARG A N 1
ATOM 2169 C CA . ARG A 1 297 ? 14.508 13.742 17.031 1 98.81 297 ARG A CA 1
ATOM 2170 C C . ARG A 1 297 ? 15.477 12.93 16.188 1 98.81 297 ARG A C 1
ATOM 2172 O O . ARG A 1 297 ? 16.656 13.281 16.062 1 98.81 297 ARG A O 1
ATOM 2179 N N . ASN A 1 298 ? 14.977 11.828 15.609 1 98.69 298 ASN A N 1
ATOM 2180 C CA . ASN A 1 298 ? 15.797 11.039 14.695 1 98.69 298 ASN A CA 1
ATOM 2181 C C . ASN A 1 298 ? 16.266 11.867 13.508 1 98.69 298 ASN A C 1
ATOM 2183 O O . ASN A 1 298 ? 17.422 11.758 13.078 1 98.69 298 ASN A O 1
ATOM 2187 N N . LEU A 1 299 ? 15.359 12.695 12.961 1 98.69 299 LEU A N 1
ATOM 2188 C CA . LEU A 1 299 ? 15.648 13.531 11.805 1 98.69 299 LEU A CA 1
ATOM 2189 C C . LEU A 1 299 ? 16.734 14.555 12.125 1 98.69 299 LEU A C 1
ATOM 2191 O O . LEU A 1 299 ? 17.672 14.742 11.344 1 98.69 299 LEU A O 1
ATOM 2195 N N . LEU A 1 300 ? 16.578 15.242 13.242 1 98.62 300 LEU A N 1
ATOM 2196 C CA . LEU A 1 300 ? 17.547 16.266 13.656 1 98.62 300 LEU A CA 1
ATOM 2197 C C . LEU A 1 300 ? 18.906 15.633 13.945 1 98.62 300 LEU A C 1
ATOM 2199 O O . LEU A 1 300 ? 19.938 16.188 13.57 1 98.62 300 LEU A O 1
ATOM 2203 N N . LYS A 1 301 ? 18.875 14.492 14.586 1 98.19 301 LYS A N 1
ATOM 2204 C CA . LYS A 1 301 ? 20.125 13.773 14.844 1 98.19 301 LYS A CA 1
ATOM 2205 C C . LYS A 1 301 ? 20.828 13.422 13.539 1 98.19 301 LYS A C 1
ATOM 2207 O O . LYS A 1 301 ? 22.031 13.641 13.398 1 98.19 301 LYS A O 1
ATOM 2212 N N . LYS A 1 302 ? 20.094 12.914 12.609 1 96.31 302 LYS A N 1
ATOM 2213 C CA . LYS A 1 302 ? 20.641 12.477 11.32 1 96.31 302 LYS A CA 1
ATOM 2214 C C . LYS A 1 302 ? 21.172 13.664 10.523 1 96.31 302 LYS A C 1
ATOM 2216 O O . LYS A 1 302 ? 22.156 13.523 9.797 1 96.31 302 LYS A O 1
ATOM 2221 N N . SER A 1 303 ? 20.531 14.789 10.641 1 97.25 303 SER A N 1
ATOM 2222 C CA . SER A 1 303 ? 20.891 15.945 9.82 1 97.25 303 SER A CA 1
ATOM 2223 C C . SER A 1 303 ? 21.875 16.859 10.539 1 97.25 303 SER A C 1
ATOM 2225 O O . SER A 1 303 ? 22.391 17.812 9.953 1 97.25 303 SER A O 1
ATOM 2227 N N . GLY A 1 304 ? 22.062 16.625 11.828 1 98 304 GLY A N 1
ATOM 2228 C CA . GLY A 1 304 ? 22.969 17.453 12.617 1 98 304 GLY A CA 1
ATOM 2229 C C . GLY A 1 304 ? 22.406 18.828 12.906 1 98 304 GLY A C 1
ATOM 2230 O O . GLY A 1 304 ? 23.156 19.781 1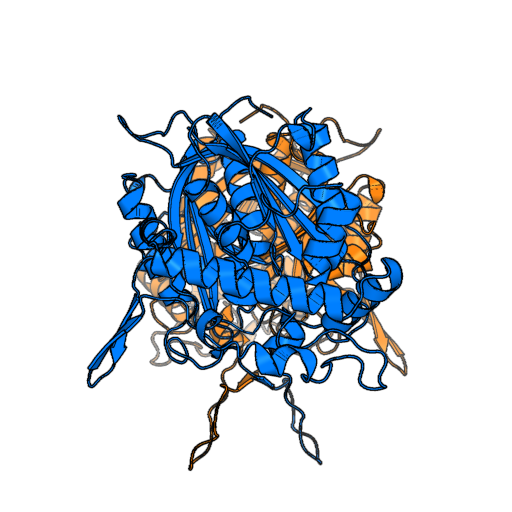3.117 1 98 304 GLY A O 1
ATOM 2231 N N . LEU A 1 305 ? 21.109 18.953 12.859 1 98.5 305 LEU A N 1
ATOM 2232 C CA . LEU A 1 305 ? 20.438 20.234 13.078 1 98.5 305 LEU A CA 1
ATOM 2233 C C . LEU A 1 305 ? 19.781 20.281 14.461 1 98.5 305 LEU A C 1
ATOM 2235 O O . LEU A 1 305 ? 19.672 19.25 15.133 1 98.5 305 LEU A O 1
ATOM 2239 N N . GLN A 1 306 ? 19.469 21.469 14.859 1 98.44 306 GLN A N 1
ATOM 2240 C CA . GLN A 1 306 ? 18.719 21.719 16.094 1 98.44 306 GLN A CA 1
ATOM 2241 C C . GLN A 1 306 ? 17.344 22.281 15.797 1 98.44 306 GLN A C 1
ATOM 2243 O O . GLN A 1 306 ? 17.078 22.75 14.688 1 98.44 306 GLN A O 1
ATOM 2248 N N . VAL A 1 307 ? 16.531 22.25 16.812 1 98.62 307 VAL A N 1
ATOM 2249 C CA . VAL A 1 307 ? 15.188 22.781 16.703 1 98.62 307 VAL A CA 1
ATOM 2250 C C . VAL A 1 307 ? 15.25 24.25 16.266 1 98.62 307 VAL A C 1
ATOM 2252 O O . VAL A 1 307 ? 14.438 24.688 15.453 1 98.62 307 VAL A O 1
ATOM 2255 N N . SER A 1 308 ? 16.234 24.969 16.719 1 98.31 308 SER A N 1
ATOM 2256 C CA . SER A 1 308 ? 16.359 26.406 16.469 1 98.31 308 SER A CA 1
ATOM 2257 C C . SER A 1 308 ? 16.734 26.672 15.008 1 98.31 308 SER A C 1
ATOM 2259 O O . SER A 1 308 ? 16.625 27.797 14.531 1 98.31 308 SER A O 1
ATOM 2261 N N . ASP A 1 309 ? 17.188 25.641 14.289 1 98.62 309 ASP A N 1
ATOM 2262 C CA . ASP A 1 309 ? 17.578 25.781 12.891 1 98.62 309 ASP A CA 1
ATOM 2263 C C . ASP A 1 309 ? 16.375 25.75 11.969 1 98.62 309 ASP A C 1
ATOM 2265 O O . ASP A 1 309 ? 16.469 26.094 10.789 1 98.62 309 ASP A O 1
ATOM 2269 N N . ILE A 1 310 ? 15.219 25.375 12.477 1 98.88 310 ILE A N 1
ATOM 2270 C CA . ILE A 1 310 ? 14.031 25.172 11.656 1 98.88 310 ILE A CA 1
ATOM 2271 C C . ILE A 1 310 ? 13.164 26.422 11.672 1 98.88 310 ILE A C 1
ATOM 2273 O O . ILE A 1 310 ? 12.781 26.906 12.742 1 98.88 310 ILE A O 1
ATOM 2277 N N . SER A 1 311 ? 12.82 26.875 10.516 1 98.88 311 SER A N 1
ATOM 2278 C CA . SER A 1 311 ? 12.078 28.141 10.398 1 98.88 311 SER A CA 1
ATOM 2279 C C . SER A 1 311 ? 10.578 27.906 10.562 1 98.88 311 SER A C 1
ATOM 2281 O O . SER A 1 311 ? 9.883 28.75 11.133 1 98.88 311 SER A O 1
ATOM 2283 N N . LEU A 1 312 ? 10.078 26.844 9.945 1 98.94 312 LEU A N 1
ATOM 2284 C CA . LEU A 1 312 ? 8.664 26.516 10.023 1 98.94 312 LEU A CA 1
ATOM 2285 C C . LEU A 1 312 ? 8.461 25.016 10.25 1 98.94 312 LEU A C 1
ATOM 2287 O O . LEU A 1 312 ? 9.242 24.203 9.75 1 98.94 312 LEU A O 1
ATOM 2291 N N . TRP A 1 313 ? 7.434 24.75 11.008 1 98.88 313 TRP A N 1
ATOM 2292 C CA . TRP A 1 313 ? 7.004 23.375 11.266 1 98.88 313 TRP A CA 1
ATOM 2293 C C . TRP A 1 313 ? 5.605 23.141 10.711 1 98.88 313 TRP A C 1
ATOM 2295 O O . TRP A 1 313 ? 4.73 24 10.82 1 98.88 313 TRP A O 1
ATOM 2305 N N . GLU A 1 314 ? 5.406 22.047 10.078 1 98.88 314 GLU A N 1
ATOM 2306 C CA . GLU A 1 314 ? 4.082 21.594 9.656 1 98.88 314 GLU A CA 1
ATOM 2307 C C . GLU A 1 314 ? 3.768 20.203 10.188 1 98.88 314 GLU A C 1
ATOM 2309 O O . GLU A 1 314 ? 4.312 19.203 9.703 1 98.88 314 GLU A O 1
ATOM 2314 N N . LEU A 1 315 ? 2.9 20.141 11.148 1 98.81 315 LEU A N 1
ATOM 2315 C CA . LEU A 1 315 ? 2.49 18.891 11.797 1 98.81 315 LEU A CA 1
ATOM 2316 C C . LEU A 1 315 ? 1.039 18.562 11.469 1 98.81 315 LEU A C 1
ATOM 2318 O O . LEU A 1 315 ? 0.179 19.453 11.477 1 98.81 315 LEU A O 1
ATOM 2322 N N . ASN A 1 316 ? 0.807 17.297 11.109 1 98.81 316 ASN A N 1
ATOM 2323 C CA . ASN A 1 316 ? -0.591 16.938 10.914 1 98.81 316 ASN A CA 1
ATOM 2324 C C . ASN A 1 316 ? -1.377 16.984 12.219 1 98.81 316 ASN A C 1
ATOM 2326 O O . ASN A 1 316 ? -0.96 16.406 13.227 1 98.81 316 ASN A O 1
ATOM 2330 N N . GLU A 1 317 ? -2.482 17.672 12.164 1 98 317 GLU A N 1
ATOM 2331 C CA . GLU A 1 317 ? -3.322 17.891 13.336 1 98 317 GLU A CA 1
ATOM 2332 C C . GLU A 1 317 ? -4.441 16.859 13.414 1 98 317 GLU A C 1
ATOM 2334 O O . GLU A 1 317 ? -5.621 17.219 13.461 1 98 317 GLU A O 1
ATOM 2339 N N . ALA A 1 318 ? -4.004 15.578 13.57 1 98 318 ALA A N 1
ATOM 2340 C CA . ALA A 1 318 ? -5.094 14.625 13.773 1 98 318 ALA A CA 1
ATOM 2341 C C . ALA A 1 318 ? -5.98 15.047 14.945 1 98 318 ALA A C 1
ATOM 2343 O O . ALA A 1 318 ? -7.199 14.859 14.906 1 98 318 ALA A O 1
ATOM 2344 N N . PHE A 1 319 ? -5.367 15.484 15.977 1 98.69 319 PHE A N 1
ATOM 2345 C CA . PHE A 1 319 ? -5.945 16.109 17.172 1 98.69 319 PHE A CA 1
ATOM 2346 C C . PHE A 1 319 ? -5.141 17.328 17.578 1 98.69 319 PHE A C 1
ATOM 2348 O O . PHE A 1 319 ? -3.928 17.391 17.375 1 98.69 319 PHE A O 1
ATOM 2355 N N . ALA A 1 320 ? -5.844 18.266 18.203 1 98.81 320 ALA A N 1
ATOM 2356 C CA . ALA A 1 320 ? -5.129 19.406 18.75 1 98.81 320 ALA A CA 1
ATOM 2357 C C . ALA A 1 320 ? -4.035 18.969 19.703 1 98.81 320 ALA A C 1
ATOM 2359 O O . ALA A 1 320 ? -2.932 19.516 19.703 1 98.81 320 ALA A O 1
ATOM 2360 N N . VAL A 1 321 ? -4.305 17.953 20.5 1 98.81 321 VAL A N 1
ATOM 2361 C CA . VAL A 1 321 ? -3.391 17.516 21.547 1 98.81 321 VAL A CA 1
ATOM 2362 C C . VAL A 1 321 ? -2.111 16.969 20.906 1 98.81 321 VAL A C 1
ATOM 2364 O O . VAL A 1 321 ? -1.037 17.031 21.5 1 98.81 321 VAL A O 1
ATOM 2367 N N . THR A 1 322 ? -2.18 16.406 19.688 1 98.75 322 THR A N 1
ATOM 2368 C CA . THR A 1 322 ? -0.999 15.898 19 1 98.75 322 THR A CA 1
ATOM 2369 C C . THR A 1 322 ? 0.025 17.016 18.781 1 98.75 322 THR A C 1
ATOM 2371 O O . THR A 1 322 ? 1.212 16.828 19.062 1 98.75 322 THR A O 1
ATOM 2374 N N . VAL A 1 323 ? -0.417 18.156 18.328 1 98.81 323 VAL A N 1
ATOM 2375 C CA . VAL A 1 323 ? 0.466 19.281 18.047 1 98.81 323 VAL A CA 1
ATOM 2376 C C . VAL A 1 323 ? 0.941 19.906 19.359 1 98.81 323 VAL A C 1
ATOM 2378 O O . VAL A 1 323 ? 2.111 20.266 19.5 1 98.81 323 VAL A O 1
ATOM 2381 N N . LEU A 1 324 ? 0.003 20.031 20.328 1 98.88 324 LEU A N 1
ATOM 2382 C CA . LEU A 1 324 ? 0.35 20.641 21.609 1 98.88 324 LEU A CA 1
ATOM 2383 C C . LEU A 1 324 ? 1.421 19.828 22.328 1 98.88 324 LEU A C 1
ATOM 2385 O O . LEU A 1 324 ? 2.355 20.391 22.906 1 98.88 324 LEU A O 1
ATOM 2389 N N . ALA A 1 325 ? 1.284 18.516 22.328 1 98.81 325 ALA A N 1
ATOM 2390 C CA . ALA A 1 325 ? 2.293 17.641 22.922 1 98.81 325 ALA A CA 1
ATOM 2391 C C . ALA A 1 325 ? 3.637 17.781 22.219 1 98.81 325 ALA A C 1
ATOM 2393 O O . ALA A 1 325 ? 4.688 17.797 22.859 1 98.81 325 ALA A O 1
ATOM 2394 N N . PHE A 1 326 ? 3.609 17.906 20.969 1 98.81 326 PHE A N 1
ATOM 2395 C CA . PHE A 1 326 ? 4.801 18.078 20.156 1 98.81 326 PHE A CA 1
ATOM 2396 C C . PHE A 1 326 ? 5.52 19.375 20.5 1 98.81 326 PHE A C 1
ATOM 2398 O O . PHE A 1 326 ? 6.734 19.375 20.719 1 98.81 326 PHE A O 1
ATOM 2405 N N . ILE A 1 327 ? 4.801 20.469 20.5 1 98.69 327 ILE A N 1
ATOM 2406 C CA . ILE A 1 327 ? 5.332 21.781 20.844 1 98.69 327 ILE A CA 1
ATOM 2407 C C . ILE A 1 327 ? 5.965 21.75 22.219 1 98.69 327 ILE A C 1
ATOM 2409 O O . ILE A 1 327 ? 7.078 22.25 22.422 1 98.69 327 ILE A O 1
ATOM 2413 N N . LYS A 1 328 ? 5.242 21.125 23.141 1 98.5 328 LYS A N 1
ATOM 2414 C CA . LYS A 1 328 ? 5.715 21.031 24.516 1 98.5 328 LYS A CA 1
ATOM 2415 C C . LYS A 1 328 ? 7 20.203 24.609 1 98.5 328 LYS A C 1
ATOM 2417 O O . LYS A 1 328 ? 7.969 20.641 25.234 1 98.5 328 LYS A O 1
ATOM 2422 N N . GLU A 1 329 ? 7.047 19.047 23.969 1 98.25 329 GLU A N 1
ATOM 2423 C CA . GLU A 1 329 ? 8.172 18.109 24.031 1 98.25 329 GLU A CA 1
ATOM 2424 C C . GLU A 1 329 ? 9.43 18.719 23.422 1 98.25 329 GLU A C 1
ATOM 2426 O O . GLU A 1 329 ? 10.539 18.438 23.859 1 98.25 329 GLU A O 1
ATOM 2431 N N . LEU A 1 330 ? 9.211 19.516 22.375 1 98.44 330 LEU A N 1
ATOM 2432 C CA . LEU A 1 330 ? 10.375 20 21.641 1 98.44 330 LEU A CA 1
ATOM 2433 C C . LEU A 1 330 ? 10.625 21.469 21.922 1 98.44 330 LEU A C 1
ATOM 2435 O O . LEU A 1 330 ? 11.555 22.062 21.375 1 98.44 330 LEU A O 1
ATOM 2439 N N . ASN A 1 331 ? 9.836 22.062 22.766 1 98 331 ASN A N 1
ATOM 2440 C CA . ASN A 1 331 ? 9.953 23.469 23.156 1 98 331 ASN A CA 1
ATOM 2441 C C . ASN A 1 331 ? 9.984 24.391 21.938 1 98 331 ASN A C 1
ATOM 2443 O O . ASN A 1 331 ? 10.914 25.172 21.766 1 98 331 ASN A O 1
ATOM 2447 N N . ILE A 1 332 ? 8.984 24.281 21.125 1 98.44 332 ILE A N 1
ATOM 2448 C CA . ILE A 1 332 ? 8.891 25.016 19.875 1 98.44 332 ILE A CA 1
ATOM 2449 C C . ILE A 1 332 ? 7.984 26.234 20.062 1 98.44 332 ILE A C 1
ATOM 2451 O O . ILE A 1 332 ? 6.973 26.156 20.766 1 98.44 332 ILE A O 1
ATOM 2455 N N . ASP A 1 333 ? 8.352 27.344 19.469 1 98.12 333 ASP A N 1
ATOM 2456 C CA . ASP A 1 333 ? 7.461 28.5 19.391 1 98.12 333 ASP A CA 1
ATOM 2457 C C . ASP A 1 333 ? 6.211 28.188 18.578 1 98.12 333 ASP A C 1
ATOM 2459 O O . ASP A 1 333 ? 6.301 27.891 17.391 1 98.12 333 ASP A O 1
ATOM 2463 N N . PRO A 1 334 ? 5.027 28.234 19.172 1 98.12 334 PRO A N 1
ATOM 2464 C CA . PRO A 1 334 ? 3.801 27.859 18.469 1 98.12 334 PRO A CA 1
ATOM 2465 C C . PRO A 1 334 ? 3.533 28.734 17.234 1 98.12 334 PRO A C 1
ATOM 2467 O O . PRO A 1 334 ? 2.828 28.312 16.312 1 98.12 334 PRO A O 1
ATOM 2470 N N . SER A 1 335 ? 4.105 29.922 17.172 1 98.06 335 SER A N 1
ATOM 2471 C CA . SER A 1 335 ? 3.809 30.875 16.094 1 98.06 335 SER A CA 1
ATOM 2472 C C . SER A 1 335 ? 4.395 30.406 14.766 1 98.06 335 SER A C 1
ATOM 2474 O O . SER A 1 335 ? 4.012 30.891 13.703 1 98.06 335 SER A O 1
ATOM 2476 N N . ILE A 1 336 ? 5.363 29.438 14.758 1 98.75 336 ILE A N 1
ATOM 2477 C CA . ILE A 1 336 ? 5.992 28.969 13.523 1 98.75 336 ILE A CA 1
ATOM 2478 C C . ILE A 1 336 ? 5.52 27.562 13.203 1 98.75 336 ILE A C 1
ATOM 2480 O O . ILE A 1 336 ? 6.16 26.844 12.422 1 98.75 336 ILE A O 1
ATOM 2484 N N . VAL A 1 337 ? 4.41 27.125 13.898 1 98.81 337 VAL A N 1
ATOM 2485 C CA . VAL A 1 337 ? 3.822 25.812 13.664 1 98.81 337 VAL A CA 1
ATOM 2486 C C . VAL A 1 337 ? 2.51 25.969 12.898 1 98.81 337 VAL A C 1
ATOM 2488 O O . VAL A 1 337 ? 1.628 26.719 13.305 1 98.81 337 VAL A O 1
ATOM 2491 N N . ASN A 1 338 ? 2.355 25.219 11.82 1 98.75 338 ASN A N 1
ATOM 2492 C CA . ASN A 1 338 ? 1.129 25.188 11.023 1 98.75 338 ASN A CA 1
ATOM 2493 C C . ASN A 1 338 ? 0.601 26.594 10.766 1 98.75 338 ASN A C 1
ATOM 2495 O O . ASN A 1 338 ? -0.538 26.906 11.117 1 98.75 338 ASN A O 1
ATOM 2499 N N . VAL A 1 339 ? 1.362 27.391 10.016 1 98.62 339 VAL A N 1
ATOM 2500 C CA . VAL A 1 339 ? 1.147 28.828 9.922 1 98.62 339 VAL A CA 1
ATOM 2501 C C . VAL A 1 339 ? -0.075 29.109 9.055 1 98.62 339 VAL A C 1
ATOM 2503 O O . VAL A 1 339 ? -0.612 30.219 9.07 1 98.62 339 VAL A O 1
ATOM 2506 N N . LYS A 1 340 ? -0.604 28.141 8.328 1 98.44 340 LYS A N 1
ATOM 2507 C CA . LYS A 1 340 ? -1.806 28.312 7.523 1 98.44 340 LYS A CA 1
ATOM 2508 C C . LYS A 1 340 ? -2.973 27.516 8.094 1 98.44 340 LYS A C 1
ATOM 2510 O O . LYS A 1 340 ? -3.955 27.25 7.395 1 98.44 340 LYS A O 1
ATOM 2515 N N . GLY A 1 341 ? -2.834 27.062 9.297 1 98.19 341 GLY A N 1
ATOM 2516 C CA . GLY A 1 341 ? -3.795 26.109 9.828 1 98.19 341 GLY A CA 1
ATOM 2517 C C . GLY A 1 341 ? -3.494 24.672 9.43 1 98.19 341 GLY A C 1
ATOM 2518 O O . GLY A 1 341 ? -2.623 24.422 8.594 1 98.19 341 GLY A O 1
ATOM 2519 N N . GLY A 1 342 ? -4.145 23.75 10.086 1 98.19 342 GLY A N 1
ATOM 2520 C CA . GLY A 1 342 ? -3.867 22.344 9.828 1 98.19 342 GLY A CA 1
ATOM 2521 C C . GLY A 1 342 ? -5.121 21.5 9.75 1 98.19 342 GLY A C 1
ATOM 2522 O O . GLY A 1 342 ? -6.191 21.984 9.391 1 98.19 342 GLY A O 1
ATOM 2523 N N . ALA A 1 343 ? -4.965 20.234 9.961 1 98.69 343 ALA A N 1
ATOM 2524 C CA . ALA A 1 343 ? -5.996 19.234 9.719 1 98.69 343 ALA A CA 1
ATOM 2525 C C . ALA A 1 343 ? -7.203 19.453 10.625 1 98.69 343 ALA A C 1
ATOM 2527 O O . ALA A 1 343 ? -8.336 19.109 10.258 1 98.69 343 ALA A O 1
ATOM 2528 N N . VAL A 1 344 ? -7.008 20 11.797 1 98.5 344 VAL A N 1
ATOM 2529 C CA . VAL A 1 344 ? -8.133 20.297 12.68 1 98.5 344 VAL A CA 1
ATOM 2530 C C . VAL A 1 344 ? -9.086 21.281 11.984 1 98.5 344 VAL A C 1
ATOM 2532 O O . VAL A 1 344 ? -10.305 21.172 12.133 1 98.5 344 VAL A O 1
ATOM 2535 N N . ALA A 1 345 ? -8.531 22.172 11.227 1 98.62 345 ALA A N 1
ATOM 2536 C CA . ALA A 1 345 ? -9.32 23.25 10.633 1 98.62 345 ALA A CA 1
ATOM 2537 C C 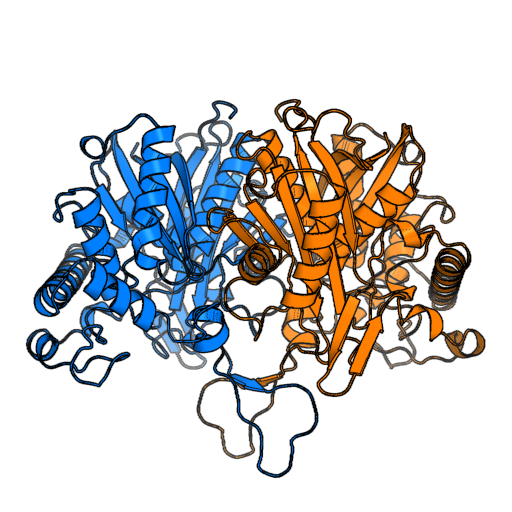. ALA A 1 345 ? -9.742 22.891 9.203 1 98.62 345 ALA A C 1
ATOM 2539 O O . ALA A 1 345 ? -10.828 23.266 8.758 1 98.62 345 ALA A O 1
ATOM 2540 N N . ILE A 1 346 ? -8.859 22.188 8.461 1 98.44 346 ILE A N 1
ATOM 2541 C CA . ILE A 1 346 ? -9.172 22.062 7.039 1 98.44 346 ILE A CA 1
ATOM 2542 C C . ILE A 1 346 ? -9.531 20.625 6.707 1 98.44 346 ILE A C 1
ATOM 2544 O O . ILE A 1 346 ? -10.055 20.344 5.629 1 98.44 346 ILE A O 1
ATOM 2548 N N . GLY A 1 347 ? -9.164 19.672 7.562 1 98.5 347 GLY A N 1
ATOM 2549 C CA . GLY A 1 347 ? -9.531 18.281 7.332 1 98.5 347 GLY A CA 1
ATOM 2550 C C . GLY A 1 347 ? -8.336 17.359 7.176 1 98.5 347 GLY A C 1
ATOM 2551 O O . GLY A 1 347 ? -7.203 17.828 7.051 1 98.5 347 GLY A O 1
ATOM 2552 N N . HIS A 1 348 ? -8.641 16.078 7.188 1 98.69 348 HIS A N 1
ATOM 2553 C CA . HIS A 1 348 ? -7.602 15.055 7.23 1 98.69 348 HIS A CA 1
ATOM 2554 C C . HIS A 1 348 ? -7.957 13.867 6.344 1 98.69 348 HIS A C 1
ATOM 2556 O O . HIS A 1 348 ? -8.141 12.75 6.84 1 98.69 348 HIS A O 1
ATOM 2562 N N . PRO A 1 349 ? -8.016 14.055 4.988 1 98.88 349 PRO A N 1
ATOM 2563 C CA . PRO A 1 349 ? -8.039 12.828 4.188 1 98.88 349 PRO A CA 1
ATOM 2564 C C . PRO A 1 349 ? -6.797 11.961 4.402 1 98.88 349 PRO A C 1
ATOM 2566 O O . PRO A 1 349 ? -5.684 12.375 4.062 1 98.88 349 PRO A O 1
ATOM 2569 N N . LEU A 1 350 ? -6.957 10.789 4.922 1 98.88 350 LEU A N 1
ATOM 2570 C CA . LEU A 1 350 ? -5.875 10 5.492 1 98.88 350 LEU A CA 1
ATOM 2571 C C . LEU A 1 350 ? -4.73 9.844 4.496 1 98.88 350 LEU A C 1
ATOM 2573 O O . LEU A 1 350 ? -3.605 10.273 4.766 1 98.88 350 LEU A O 1
ATOM 2577 N N . GLY A 1 351 ? -4.996 9.336 3.281 1 98.81 351 GLY A N 1
ATOM 2578 C CA . GLY A 1 351 ? -3.969 9.055 2.291 1 98.81 351 GLY A CA 1
ATOM 2579 C C . GLY A 1 351 ? -3.324 10.305 1.722 1 98.81 351 GLY A C 1
ATOM 2580 O O . GLY A 1 351 ? -2.227 10.242 1.164 1 98.81 351 GLY A O 1
ATOM 2581 N N . MET A 1 352 ? -3.916 11.453 1.866 1 98.88 352 MET A N 1
ATOM 2582 C CA . MET A 1 352 ? -3.486 12.734 1.313 1 98.88 352 MET A CA 1
ATOM 2583 C C . MET A 1 352 ? -2.561 13.461 2.283 1 98.88 352 MET A C 1
ATOM 2585 O O . MET A 1 352 ? -1.615 14.125 1.861 1 98.88 352 MET A O 1
ATOM 2589 N N . SER A 1 353 ? -2.764 13.312 3.549 1 98.94 353 SER A N 1
ATOM 2590 C CA . SER A 1 353 ? -2.367 14.266 4.574 1 98.94 353 SER A CA 1
ATOM 2591 C C . SER A 1 353 ? -0.85 14.383 4.668 1 98.94 353 SER A C 1
ATOM 2593 O O . SER A 1 353 ? -0.316 15.484 4.848 1 98.94 353 SER A O 1
ATOM 2595 N N . GLY A 1 354 ? -0.139 13.242 4.504 1 98.94 354 GLY A N 1
ATOM 2596 C CA . GLY A 1 354 ? 1.31 13.258 4.637 1 98.94 354 GLY A CA 1
ATOM 2597 C C . GLY A 1 354 ? 1.992 14.18 3.646 1 98.94 354 GLY A C 1
ATOM 2598 O O . GLY A 1 354 ? 2.744 15.07 4.039 1 98.94 354 GLY A O 1
ATOM 2599 N N . LEU A 1 355 ? 1.701 14.008 2.41 1 98.94 355 LEU A N 1
ATOM 2600 C CA . LEU A 1 355 ? 2.314 14.828 1.367 1 98.94 355 LEU A CA 1
ATOM 2601 C C . LEU A 1 355 ? 1.742 16.234 1.378 1 98.94 355 LEU A C 1
ATOM 2603 O O . LEU A 1 355 ? 2.455 17.203 1.088 1 98.94 355 LEU A O 1
ATOM 2607 N N . ARG A 1 356 ? 0.478 16.406 1.764 1 98.88 356 ARG A N 1
ATOM 2608 C CA . ARG A 1 356 ? -0.158 17.719 1.806 1 98.88 356 ARG A CA 1
ATOM 2609 C C . ARG A 1 356 ? 0.614 18.672 2.711 1 98.88 356 ARG A C 1
ATOM 2611 O O . ARG A 1 356 ? 0.866 19.812 2.34 1 98.88 356 ARG A O 1
ATOM 2618 N N . ILE A 1 357 ? 1.02 18.156 3.861 1 98.94 357 ILE A N 1
ATOM 2619 C CA . ILE A 1 357 ? 1.681 19.062 4.789 1 98.94 357 ILE A CA 1
ATOM 2620 C C . ILE A 1 357 ? 3.088 19.391 4.289 1 98.94 357 ILE A C 1
ATOM 2622 O O . ILE A 1 357 ? 3.607 20.484 4.527 1 98.94 357 ILE A O 1
ATOM 2626 N N . VAL A 1 358 ? 3.703 18.5 3.557 1 98.94 358 VAL A N 1
ATOM 2627 C CA . VAL A 1 358 ? 5 18.781 2.957 1 98.94 358 VAL A CA 1
ATOM 2628 C C . VAL A 1 358 ? 4.852 19.891 1.907 1 98.94 358 VAL A C 1
ATOM 2630 O O . VAL A 1 358 ? 5.637 20.844 1.878 1 98.94 358 VAL A O 1
ATOM 2633 N N . ASN A 1 359 ? 3.822 19.75 1.054 1 98.5 359 ASN A N 1
ATOM 2634 C CA . ASN A 1 359 ? 3.557 20.766 0.038 1 98.5 359 ASN A CA 1
ATOM 2635 C C . ASN A 1 359 ? 3.281 22.125 0.665 1 98.5 359 ASN A C 1
ATOM 2637 O O . ASN A 1 359 ? 3.867 23.125 0.26 1 98.5 359 ASN A O 1
ATOM 2641 N N . SER A 1 360 ? 2.381 22.094 1.604 1 98.56 360 SER A N 1
ATOM 2642 C CA . SER A 1 360 ? 2.016 23.344 2.25 1 98.56 360 SER A CA 1
ATOM 2643 C C . SER A 1 360 ? 3.234 24.031 2.863 1 98.56 360 SER A C 1
ATOM 2645 O O . SER A 1 360 ? 3.363 25.25 2.803 1 98.56 360 SER A O 1
ATOM 2647 N N . LEU A 1 361 ? 4.07 23.234 3.51 1 98.75 361 LEU A N 1
ATOM 2648 C CA . LEU A 1 361 ? 5.312 23.734 4.09 1 98.75 361 LEU A CA 1
ATOM 2649 C C . LEU A 1 361 ? 6.203 24.344 3.012 1 98.75 361 LEU A C 1
ATOM 2651 O O . LEU A 1 361 ? 6.734 25.438 3.191 1 98.75 361 LEU A O 1
ATOM 2655 N N . ALA A 1 362 ? 6.371 23.688 1.911 1 98.62 362 ALA A N 1
ATOM 2656 C CA . ALA A 1 362 ? 7.234 24.141 0.824 1 98.62 362 ALA A CA 1
ATOM 2657 C C . ALA A 1 362 ? 6.758 25.484 0.271 1 98.62 362 ALA A C 1
ATOM 2659 O O . ALA A 1 362 ? 7.57 26.344 -0.082 1 98.62 362 ALA A O 1
ATOM 2660 N N . TYR A 1 363 ? 5.484 25.672 0.181 1 98.06 363 TYR A N 1
ATOM 2661 C CA . TYR A 1 363 ? 4.926 26.906 -0.362 1 98.06 363 TYR A CA 1
ATOM 2662 C C . TYR A 1 363 ? 4.988 28.031 0.663 1 98.06 363 TYR A C 1
ATOM 2664 O O . TYR A 1 363 ? 4.832 29.203 0.316 1 98.06 363 TYR A O 1
ATOM 2672 N N . SER A 1 364 ? 5.195 27.703 1.907 1 98.25 364 SER A N 1
ATOM 2673 C CA . SER A 1 364 ? 5.148 28.703 2.969 1 98.25 364 SER A CA 1
ATOM 2674 C C . SER A 1 364 ? 6.547 29.219 3.301 1 98.25 364 SER A C 1
ATOM 2676 O O . SER A 1 364 ? 6.695 30.328 3.822 1 98.25 364 SER A O 1
ATOM 2678 N N . LEU A 1 365 ? 7.551 28.406 3.016 1 98.56 365 LEU A N 1
ATOM 2679 C CA . LEU A 1 365 ? 8.922 28.766 3.375 1 98.56 365 LEU A CA 1
ATOM 2680 C C . LEU A 1 365 ? 9.461 29.859 2.475 1 98.56 365 LEU A C 1
ATOM 2682 O O . LEU A 1 365 ? 9.109 29.938 1.293 1 98.56 365 LEU A O 1
ATOM 2686 N N . ALA A 1 366 ? 10.32 30.75 2.971 1 98.06 366 ALA A N 1
ATOM 2687 C CA . ALA A 1 366 ? 11.102 31.703 2.186 1 98.06 366 ALA A CA 1
ATOM 2688 C C . ALA A 1 366 ? 12.406 31.094 1.701 1 98.06 366 ALA A C 1
ATOM 2690 O O . ALA A 1 366 ? 12.883 30.109 2.27 1 98.06 366 ALA A O 1
ATOM 2691 N N . PRO A 1 367 ? 12.93 31.625 0.582 1 97.62 367 PRO A N 1
ATOM 2692 C CA . PRO A 1 367 ? 14.172 31.062 0.047 1 97.62 367 PRO A CA 1
ATOM 2693 C C . PRO A 1 367 ? 15.266 30.938 1.103 1 97.62 367 PRO A C 1
ATOM 2695 O O . PRO A 1 367 ? 15.5 31.891 1.863 1 97.62 367 PRO A O 1
ATOM 2698 N N . GLY A 1 368 ? 15.812 29.812 1.197 1 97.62 368 GLY A N 1
ATOM 2699 C CA . GLY A 1 368 ? 16.922 29.562 2.102 1 97.62 368 GLY A CA 1
ATOM 2700 C C . GLY A 1 368 ? 16.5 28.969 3.43 1 97.62 368 GLY A C 1
ATOM 2701 O O . GLY A 1 368 ? 17.328 28.438 4.176 1 97.62 368 GLY A O 1
ATOM 2702 N N . GLN A 1 369 ? 15.266 28.938 3.725 1 98.75 369 GLN A N 1
ATOM 2703 C CA . GLN A 1 369 ? 14.766 28.469 5.016 1 98.75 369 GLN A CA 1
ATOM 2704 C C . GLN A 1 369 ? 14.609 26.953 5.035 1 98.75 369 GLN A C 1
ATOM 2706 O O . GLN A 1 369 ? 14.344 26.344 4.004 1 98.75 369 GLN A O 1
ATOM 2711 N N . LEU A 1 370 ? 14.812 26.422 6.211 1 98.88 370 LEU A N 1
ATOM 2712 C CA . LEU A 1 370 ? 14.562 25.016 6.484 1 98.88 370 LEU A CA 1
ATOM 2713 C C . LEU A 1 370 ? 13.211 24.828 7.164 1 98.88 370 LEU A C 1
ATOM 2715 O O . LEU A 1 370 ? 12.812 25.625 8.008 1 98.88 370 LEU A O 1
ATOM 2719 N N . GLY A 1 371 ? 12.523 23.812 6.734 1 98.94 371 GLY A N 1
ATOM 2720 C CA . GLY A 1 371 ? 11.273 23.422 7.371 1 98.94 371 GLY A CA 1
ATOM 2721 C C . GLY A 1 371 ? 11.156 21.938 7.594 1 98.94 371 GLY A C 1
ATOM 2722 O O . GLY A 1 371 ? 11.773 21.141 6.871 1 98.94 371 GLY A O 1
ATOM 2723 N N . VAL A 1 372 ? 10.391 21.531 8.617 1 98.94 372 VAL A N 1
ATOM 2724 C CA . VAL A 1 372 ? 10.156 20.125 8.906 1 98.94 372 VAL A CA 1
ATOM 2725 C C . VAL A 1 372 ? 8.656 19.828 8.891 1 98.94 372 VAL A C 1
ATOM 2727 O O . VAL A 1 372 ? 7.875 20.531 9.531 1 98.94 372 VAL A O 1
ATOM 2730 N N . ALA A 1 373 ? 8.258 18.875 8.117 1 98.94 373 ALA A N 1
ATOM 2731 C CA . ALA A 1 373 ? 6.918 18.297 8.172 1 98.94 373 ALA A CA 1
ATOM 2732 C C . ALA A 1 373 ? 6.922 16.953 8.891 1 98.94 373 ALA A C 1
ATOM 2734 O O . ALA A 1 373 ? 7.828 16.141 8.688 1 98.94 373 ALA A O 1
ATOM 2735 N N . ALA A 1 374 ? 5.996 16.703 9.797 1 98.94 374 ALA A N 1
ATOM 2736 C CA . ALA A 1 374 ? 5.918 15.445 10.531 1 98.94 374 ALA A CA 1
ATOM 2737 C C . ALA A 1 374 ? 4.469 15 10.695 1 98.94 374 ALA A C 1
ATOM 2739 O O . ALA A 1 374 ? 3.564 15.828 10.812 1 98.94 374 ALA A O 1
ATOM 2740 N N . ILE A 1 375 ? 4.246 13.719 10.711 1 98.94 375 ILE A N 1
ATOM 2741 C CA . ILE A 1 375 ? 2.898 13.164 10.805 1 98.94 375 ILE A CA 1
ATOM 2742 C C . ILE A 1 375 ? 2.932 11.844 11.562 1 98.94 375 ILE A C 1
ATOM 2744 O O . ILE A 1 375 ? 3.828 11.023 11.352 1 98.94 375 ILE A O 1
ATOM 2748 N N . CYS A 1 376 ? 2.004 11.719 12.5 1 98.81 376 CYS A N 1
ATOM 2749 C CA . CYS A 1 376 ? 1.81 10.438 13.172 1 98.81 376 CYS A CA 1
ATOM 2750 C C . CYS A 1 376 ? 0.863 9.539 12.375 1 98.81 376 CYS A C 1
ATOM 2752 O O . CYS A 1 376 ? 0.134 10.023 11.508 1 98.81 376 CYS A O 1
ATOM 2754 N N . ASN A 1 377 ? 0.905 8.266 12.555 1 98.75 377 ASN A N 1
ATOM 2755 C CA . ASN A 1 377 ? -0.065 7.352 11.953 1 98.75 377 ASN A CA 1
ATOM 2756 C C . ASN A 1 377 ? -0.463 6.242 12.922 1 98.75 377 ASN A C 1
ATOM 2758 O O . ASN A 1 377 ? 0.302 5.891 13.828 1 98.75 377 ASN A O 1
ATOM 2762 N N . GLY A 1 378 ? -1.746 5.762 12.734 1 97.69 378 GLY A N 1
ATOM 2763 C CA . GLY A 1 378 ? -2.193 4.602 13.492 1 97.69 378 GLY A CA 1
ATOM 2764 C C . GLY A 1 378 ? -1.189 3.465 13.492 1 97.69 378 GLY A C 1
ATOM 2765 O O . GLY A 1 378 ? -0.531 3.213 12.484 1 97.69 378 GLY A O 1
ATOM 2766 N N . GLY A 1 379 ? -1.157 2.736 14.531 1 97.56 379 GLY A N 1
ATOM 2767 C CA . GLY A 1 379 ? -0.162 1.689 14.703 1 97.56 379 GLY A CA 1
ATOM 2768 C C . GLY A 1 379 ? 1.069 2.152 15.453 1 97.56 379 GLY A C 1
ATOM 2769 O O . GLY A 1 379 ? 1.949 1.351 15.773 1 97.56 379 GLY A O 1
ATOM 2770 N N . GLY A 1 380 ? 1.132 3.43 15.789 1 98.44 380 GLY A N 1
ATOM 2771 C CA . GLY A 1 380 ? 2.164 3.955 16.672 1 98.44 380 GLY A CA 1
ATOM 2772 C C . GLY A 1 380 ? 3.418 4.379 15.93 1 98.44 380 GLY A C 1
ATOM 2773 O O . GLY A 1 380 ? 4.527 4.25 16.453 1 98.44 380 GLY A O 1
ATOM 2774 N N . GLU A 1 381 ? 3.281 4.918 14.711 1 98.75 381 GLU A N 1
ATOM 2775 C CA . GLU A 1 381 ? 4.457 5.301 13.938 1 98.75 381 GLU A CA 1
ATOM 2776 C C . GLU A 1 381 ? 4.375 6.758 13.492 1 98.75 381 GLU A C 1
ATOM 2778 O O . GLU A 1 381 ? 3.393 7.445 13.781 1 98.75 381 GLU A O 1
ATOM 2783 N N . ALA A 1 382 ? 5.453 7.262 12.938 1 98.94 382 ALA A N 1
ATOM 2784 C CA . ALA A 1 382 ? 5.5 8.625 12.414 1 98.94 382 ALA A CA 1
ATOM 2785 C C . ALA A 1 382 ? 6.586 8.766 11.352 1 98.94 382 ALA A C 1
ATOM 2787 O O . ALA A 1 382 ? 7.547 7.988 11.336 1 98.94 382 ALA A O 1
ATOM 2788 N N . THR A 1 383 ? 6.406 9.664 10.492 1 98.94 383 THR A N 1
ATOM 2789 C CA . THR A 1 383 ? 7.367 10.047 9.461 1 98.94 383 THR A CA 1
ATOM 2790 C C . THR A 1 383 ? 7.617 11.547 9.484 1 98.94 383 THR A C 1
ATOM 2792 O O . THR A 1 383 ? 6.695 12.336 9.719 1 98.94 383 THR A O 1
ATOM 2795 N N . ALA A 1 384 ? 8.836 11.953 9.328 1 98.94 384 ALA A N 1
ATOM 2796 C CA . ALA A 1 384 ? 9.234 13.359 9.273 1 98.94 384 ALA A CA 1
ATOM 2797 C C . ALA A 1 384 ? 10.156 13.625 8.086 1 98.94 384 ALA A C 1
ATOM 2799 O O . ALA A 1 384 ? 11 12.789 7.754 1 98.94 384 ALA A O 1
ATOM 2800 N N . VAL A 1 385 ? 9.961 14.797 7.473 1 98.88 385 VAL A N 1
ATOM 2801 C CA . VAL A 1 385 ? 10.797 15.18 6.336 1 98.88 385 VAL A CA 1
ATOM 2802 C C . VAL A 1 385 ? 11.305 16.609 6.527 1 98.88 385 VAL A C 1
ATOM 2804 O O . VAL A 1 385 ? 10.57 17.469 7.02 1 98.88 385 VAL A O 1
ATOM 2807 N N . LEU A 1 386 ? 12.57 16.797 6.238 1 98.88 386 LEU A N 1
ATOM 2808 C CA . LEU A 1 386 ? 13.242 18.094 6.238 1 98.88 386 LEU A CA 1
ATOM 2809 C C . LEU A 1 386 ? 13.398 18.625 4.816 1 98.88 386 LEU A C 1
ATOM 2811 O O . LEU A 1 386 ? 13.961 17.938 3.955 1 98.88 386 LEU A O 1
ATOM 2815 N N . ILE A 1 387 ? 12.867 19.812 4.574 1 98.88 387 ILE A N 1
ATOM 2816 C CA . ILE A 1 387 ? 13.023 20.406 3.25 1 98.88 387 ILE A CA 1
ATOM 2817 C C . ILE A 1 387 ? 13.68 21.781 3.371 1 98.88 387 ILE A C 1
ATOM 2819 O O . ILE A 1 387 ? 13.656 22.391 4.438 1 98.88 387 ILE A O 1
ATOM 2823 N N . LYS A 1 388 ? 14.297 22.188 2.322 1 98.75 388 LYS A N 1
ATOM 2824 C CA . LYS A 1 388 ? 14.898 23.516 2.186 1 98.75 388 LYS A CA 1
ATOM 2825 C C . LYS A 1 388 ? 14.328 24.25 0.975 1 98.75 388 LYS A C 1
ATOM 2827 O O . LYS A 1 388 ? 14.367 23.734 -0.144 1 98.75 388 LYS A O 1
ATOM 2832 N N . LYS A 1 389 ? 13.805 25.453 1.271 1 98.31 389 LYS A N 1
ATOM 2833 C CA . LYS A 1 389 ? 13.344 26.281 0.161 1 98.31 389 LYS A CA 1
ATOM 2834 C C . LYS A 1 389 ? 14.523 26.875 -0.605 1 98.31 389 LYS A C 1
ATOM 2836 O O . LYS A 1 389 ? 15.5 27.328 -0.001 1 98.31 389 LYS A O 1
ATOM 2841 N N . LEU A 1 390 ? 14.367 26.797 -1.935 1 92.75 390 LEU A N 1
ATOM 2842 C CA . LEU A 1 390 ? 15.445 27.312 -2.768 1 92.75 390 LEU A CA 1
ATOM 2843 C C . LEU A 1 390 ? 15.164 28.766 -3.176 1 92.75 390 LEU A C 1
ATOM 2845 O O . LEU A 1 390 ? 14 29.156 -3.326 1 92.75 390 LEU A O 1
ATOM 2849 N N . MET B 1 1 ? 23.828 2.305 -9.203 1 52.97 1 MET B N 1
ATOM 2850 C CA . MET B 1 1 ? 23.469 1.954 -7.836 1 52.97 1 MET B CA 1
ATOM 2851 C C . MET B 1 1 ? 24.703 1.531 -7.043 1 52.97 1 MET B C 1
ATOM 2853 O O . MET B 1 1 ? 25.625 0.945 -7.602 1 52.97 1 MET B O 1
ATOM 2857 N N . VAL B 1 2 ? 24.875 2.043 -5.781 1 56.12 2 VAL B N 1
ATOM 2858 C CA . VAL B 1 2 ? 26 1.646 -4.938 1 56.12 2 VAL B CA 1
ATOM 2859 C C . VAL B 1 2 ? 26.172 0.129 -4.98 1 56.12 2 VAL B C 1
ATOM 2861 O O . VAL B 1 2 ? 25.188 -0.612 -4.973 1 56.12 2 VAL B O 1
ATOM 2864 N N . ASP B 1 3 ? 27.203 -0.349 -5.262 1 69.62 3 ASP B N 1
ATOM 2865 C CA . ASP B 1 3 ? 27.641 -1.715 -5.516 1 69.62 3 ASP B CA 1
ATOM 2866 C C . ASP B 1 3 ? 27.484 -2.588 -4.273 1 69.62 3 ASP B C 1
ATOM 2868 O O . ASP B 1 3 ? 28.25 -3.525 -4.062 1 69.62 3 ASP B O 1
ATOM 2872 N N . LYS B 1 4 ? 26.438 -2.238 -3.488 1 88.19 4 LYS B N 1
ATOM 2873 C CA . LYS B 1 4 ? 26.25 -3.047 -2.287 1 88.19 4 LYS B CA 1
ATOM 2874 C C . LYS B 1 4 ? 25.422 -4.289 -2.586 1 88.19 4 LYS B C 1
ATOM 2876 O O . LYS B 1 4 ? 24.375 -4.203 -3.236 1 88.19 4 LYS B O 1
ATOM 2881 N N . LYS B 1 5 ? 25.875 -5.41 -2.178 1 95.88 5 LYS B N 1
ATOM 2882 C C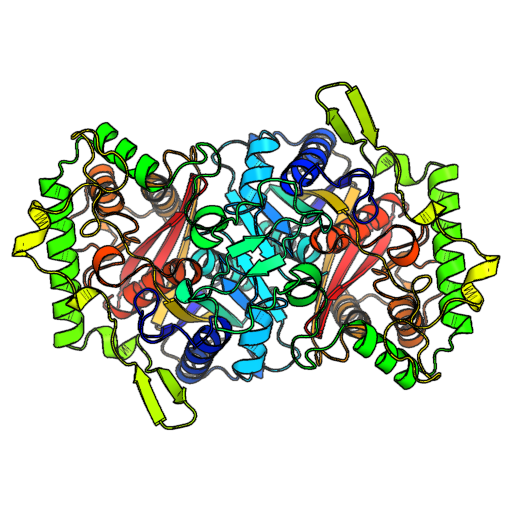A . LYS B 1 5 ? 25.156 -6.668 -2.367 1 95.88 5 LYS B CA 1
ATOM 2883 C C . LYS B 1 5 ? 24.016 -6.812 -1.36 1 95.88 5 LYS B C 1
ATOM 2885 O O . LYS B 1 5 ? 24.125 -6.359 -0.219 1 95.88 5 LYS B O 1
ATOM 2890 N N . VAL B 1 6 ? 22.922 -7.34 -1.817 1 97.94 6 VAL B N 1
ATOM 2891 C CA . VAL B 1 6 ? 21.766 -7.633 -0.993 1 97.94 6 VAL B CA 1
ATOM 2892 C C . VAL B 1 6 ? 21.484 -9.133 -0.998 1 97.94 6 VAL B C 1
ATOM 2894 O O . VAL B 1 6 ? 21.609 -9.789 -2.033 1 97.94 6 VAL B O 1
ATOM 2897 N N . PHE B 1 7 ? 21.141 -9.688 0.174 1 98.5 7 PHE B N 1
ATOM 2898 C CA . PHE B 1 7 ? 20.953 -11.125 0.306 1 98.5 7 PHE B CA 1
ATOM 2899 C C . PHE B 1 7 ? 19.594 -11.445 0.9 1 98.5 7 PHE B C 1
ATOM 2901 O O . PHE B 1 7 ? 19.125 -10.742 1.802 1 98.5 7 PHE B O 1
ATOM 2908 N N . ILE B 1 8 ? 18.953 -12.43 0.287 1 98.56 8 ILE B N 1
ATOM 2909 C CA . ILE B 1 8 ? 17.859 -13.109 0.955 1 98.56 8 ILE B CA 1
ATOM 2910 C C . ILE B 1 8 ? 18.406 -14.141 1.938 1 98.56 8 ILE B C 1
ATOM 2912 O O . ILE B 1 8 ? 18.969 -15.156 1.53 1 98.56 8 ILE B O 1
ATOM 2916 N N . LEU B 1 9 ? 18.203 -13.906 3.195 1 97.38 9 LEU B N 1
ATOM 2917 C CA . LEU B 1 9 ? 18.812 -14.758 4.219 1 97.38 9 LEU B CA 1
ATOM 2918 C C . LEU B 1 9 ? 17.938 -15.984 4.484 1 97.38 9 LEU B C 1
ATOM 2920 O O . LEU B 1 9 ? 18.453 -17.062 4.797 1 97.38 9 LEU B O 1
ATOM 2924 N N . SER B 1 10 ? 16.672 -15.68 4.48 1 95.25 10 SER B N 1
ATOM 2925 C CA . SER B 1 10 ? 15.719 -16.75 4.777 1 95.25 10 SER B CA 1
ATOM 2926 C C . SER B 1 10 ? 14.406 -16.547 4.035 1 95.25 10 SER B C 1
ATOM 2928 O O . SER B 1 10 ? 14.117 -15.453 3.553 1 95.25 10 SER B O 1
ATOM 2930 N N . GLY B 1 11 ? 13.688 -17.625 3.906 1 97.44 11 GLY B N 1
ATOM 2931 C CA . GLY B 1 11 ? 12.359 -17.641 3.322 1 97.44 11 GLY B CA 1
ATOM 2932 C C . GLY B 1 11 ? 11.438 -18.672 3.951 1 97.44 11 GLY B C 1
ATOM 2933 O O . GLY B 1 11 ? 11.875 -19.766 4.305 1 97.44 11 GLY B O 1
ATOM 2934 N N . ALA B 1 12 ? 10.195 -18.25 4.105 1 98.69 12 ALA B N 1
ATOM 2935 C CA . ALA B 1 12 ? 9.156 -19.141 4.613 1 98.69 12 ALA B CA 1
ATOM 2936 C C . ALA B 1 12 ? 7.793 -18.781 4.039 1 98.69 12 ALA B C 1
ATOM 2938 O O . ALA B 1 12 ? 7.492 -17.609 3.816 1 98.69 12 ALA B O 1
ATOM 2939 N N . ARG B 1 13 ? 7.082 -19.766 3.795 1 98.88 13 ARG B N 1
ATOM 2940 C CA . ARG B 1 13 ? 5.691 -19.547 3.416 1 98.88 13 ARG B CA 1
ATOM 2941 C C . ARG B 1 13 ? 4.766 -20.516 4.129 1 98.88 13 ARG B C 1
ATOM 2943 O O . ARG B 1 13 ? 5.191 -21.609 4.539 1 98.88 13 ARG B O 1
ATOM 2950 N N . THR B 1 14 ? 3.549 -20.141 4.289 1 98.94 14 THR B N 1
ATOM 2951 C CA . THR B 1 14 ? 2.506 -21.062 4.738 1 98.94 14 THR B CA 1
ATOM 2952 C C . THR B 1 14 ? 2.066 -21.984 3.602 1 98.94 14 THR B C 1
ATOM 2954 O O . THR B 1 14 ? 2.318 -21.688 2.43 1 98.94 14 THR B O 1
ATOM 2957 N N . PRO B 1 15 ? 1.39 -23.141 4.012 1 98.88 15 PRO B N 1
ATOM 2958 C CA . PRO B 1 15 ? 0.633 -23.797 2.943 1 98.88 15 PRO B CA 1
ATOM 2959 C C . PRO B 1 15 ? -0.397 -22.875 2.299 1 98.88 15 PRO B C 1
ATOM 2961 O O . PRO B 1 15 ? -0.827 -21.891 2.916 1 98.88 15 PRO B O 1
ATOM 2964 N N . ILE B 1 16 ? -0.676 -23.125 1.07 1 98.88 16 ILE B N 1
ATOM 2965 C CA . ILE B 1 16 ? -1.721 -22.391 0.369 1 98.88 16 ILE B CA 1
ATOM 2966 C C . ILE B 1 16 ? -3.041 -23.156 0.458 1 98.88 16 ILE B C 1
ATOM 2968 O O . ILE B 1 16 ? -3.117 -24.312 0.07 1 98.88 16 ILE B O 1
ATOM 2972 N N . ALA B 1 17 ? -4.02 -22.547 1 1 98.75 17 ALA B N 1
ATOM 2973 C CA . ALA B 1 17 ? -5.332 -23.172 1.146 1 98.75 17 ALA B CA 1
ATOM 2974 C C . ALA B 1 17 ? -6.285 -22.703 0.048 1 98.75 17 ALA B C 1
ATOM 2976 O O . ALA B 1 17 ? -6.125 -21.609 -0.502 1 98.75 17 ALA B O 1
ATOM 2977 N N . SER B 1 18 ? -7.246 -23.562 -0.253 1 98.31 18 SER B N 1
ATOM 2978 C CA . SER B 1 18 ? -8.289 -23.219 -1.209 1 98.31 18 SER B CA 1
ATOM 2979 C C . SER B 1 18 ? -9.281 -22.219 -0.61 1 98.31 18 SER B C 1
ATOM 2981 O O . SER B 1 18 ? -9.367 -22.078 0.612 1 98.31 18 SER B O 1
ATOM 2983 N N . PHE B 1 19 ? -10.031 -21.578 -1.522 1 98.12 19 PHE B N 1
ATOM 2984 C CA . PHE B 1 19 ? -11.086 -20.656 -1.118 1 98.12 19 PHE B CA 1
ATOM 2985 C C . PHE B 1 19 ? -12.07 -21.344 -0.174 1 98.12 19 PHE B C 1
ATOM 2987 O O . PHE B 1 19 ? -12.594 -22.422 -0.487 1 98.12 19 PHE B O 1
ATOM 2994 N N . ARG B 1 20 ? -12.195 -20.719 1.011 1 97.06 20 ARG B N 1
ATOM 2995 C CA . ARG B 1 20 ? -13.094 -21.219 2.047 1 97.06 20 ARG B CA 1
ATOM 2996 C C . ARG B 1 20 ? -12.625 -22.578 2.562 1 97.06 20 ARG B C 1
ATOM 2998 O O . ARG B 1 20 ? -13.445 -23.391 2.98 1 97.06 20 ARG B O 1
ATOM 3005 N N . GLY B 1 21 ? -11.328 -22.812 2.412 1 96.81 21 GLY B N 1
ATOM 3006 C CA . GLY B 1 21 ? -10.727 -24.031 2.928 1 96.81 21 GLY B CA 1
ATOM 3007 C C . GLY B 1 21 ? -10.203 -23.891 4.344 1 96.81 21 GLY B C 1
ATOM 3008 O O . GLY B 1 21 ? -10.906 -23.391 5.227 1 96.81 21 GLY B O 1
ATOM 3009 N N . SER B 1 22 ? -9.008 -24.312 4.562 1 97.19 22 SER B N 1
ATOM 3010 C CA . SER B 1 22 ? -8.445 -24.453 5.902 1 97.19 22 SER B CA 1
ATOM 3011 C C . SER B 1 22 ? -8.312 -23.094 6.59 1 97.19 22 SER B C 1
ATOM 3013 O O . SER B 1 22 ? -8.352 -23.016 7.82 1 97.19 22 SER B O 1
ATOM 3015 N N . TYR B 1 23 ? -8.148 -22.031 5.809 1 97.75 23 TYR B N 1
ATOM 3016 C CA . TYR B 1 23 ? -7.875 -20.734 6.41 1 97.75 23 TYR B CA 1
ATOM 3017 C C . TYR B 1 23 ? -9.125 -19.859 6.414 1 97.75 23 TYR B C 1
ATOM 3019 O O . TYR B 1 23 ? -9.039 -18.641 6.594 1 97.75 23 TYR B O 1
ATOM 3027 N N . ALA B 1 24 ? -10.305 -20.406 6.211 1 95.56 24 ALA B N 1
ATOM 3028 C CA . ALA B 1 24 ? -11.555 -19.656 6.156 1 95.56 24 ALA B CA 1
ATOM 3029 C C . ALA B 1 24 ? -11.75 -18.812 7.418 1 95.56 24 ALA B C 1
ATOM 3031 O O . ALA B 1 24 ? -12.367 -17.75 7.371 1 95.56 24 ALA B O 1
ATOM 3032 N N . ASN B 1 25 ? -11.188 -19.219 8.555 1 93.06 25 ASN B N 1
ATOM 3033 C CA . ASN B 1 25 ? -11.344 -18.5 9.812 1 93.06 25 ASN B CA 1
ATOM 3034 C C . ASN B 1 25 ? -10 -18.141 10.43 1 93.06 25 ASN B C 1
ATOM 3036 O O . ASN B 1 25 ? -9.883 -18.016 11.648 1 93.06 25 ASN B O 1
ATOM 3040 N N . PHE B 1 26 ? -8.992 -18.078 9.664 1 96.19 26 PHE B N 1
ATOM 3041 C CA . PHE B 1 26 ? -7.625 -17.688 10.016 1 96.19 26 PHE B CA 1
ATOM 3042 C C . PHE B 1 26 ? -7.129 -16.578 9.109 1 96.19 26 PHE B C 1
ATOM 3044 O O . PHE B 1 26 ? -6.863 -16.797 7.926 1 96.19 26 PHE B O 1
ATOM 3051 N N . GLY B 1 27 ? -6.98 -15.422 9.562 1 96.5 27 GLY B N 1
ATOM 3052 C CA . GLY B 1 27 ? -6.945 -14.195 8.781 1 96.5 27 GLY B CA 1
ATOM 3053 C C . GLY B 1 27 ? -5.598 -13.938 8.133 1 96.5 27 GLY B C 1
ATOM 3054 O O . GLY B 1 27 ? -4.609 -14.609 8.461 1 96.5 27 GLY B O 1
ATOM 3055 N N . ALA B 1 28 ? -5.574 -12.992 7.234 1 98.75 28 ALA B N 1
ATOM 3056 C CA . ALA B 1 28 ? -4.387 -12.609 6.473 1 98.75 28 ALA B CA 1
ATOM 3057 C C . ALA B 1 28 ? -3.266 -12.156 7.402 1 98.75 28 ALA B C 1
ATOM 3059 O O . ALA B 1 28 ? -2.094 -12.461 7.164 1 98.75 28 ALA B O 1
ATOM 3060 N N . VAL B 1 29 ? -3.562 -11.383 8.492 1 98.75 29 VAL B N 1
ATOM 3061 C CA . VAL B 1 29 ? -2.566 -10.883 9.43 1 98.75 29 VAL B CA 1
ATOM 3062 C C . VAL B 1 29 ? -1.921 -12.055 10.164 1 98.75 29 VAL B C 1
ATOM 3064 O O . VAL B 1 29 ? -0.695 -12.117 10.297 1 98.75 29 VAL B O 1
ATOM 3067 N N . GLU B 1 30 ? -2.738 -13.008 10.633 1 98.56 30 GLU B N 1
ATOM 3068 C CA . GLU B 1 30 ? -2.23 -14.18 11.336 1 98.56 30 GLU B CA 1
ATOM 3069 C C . GLU B 1 30 ? -1.339 -15.023 10.43 1 98.56 30 GLU B C 1
ATOM 3071 O O . GLU B 1 30 ? -0.28 -15.492 10.852 1 98.56 30 GLU B O 1
ATOM 3076 N N . LEU B 1 31 ? -1.799 -15.227 9.227 1 98.94 31 LEU B N 1
ATOM 3077 C CA . LEU B 1 31 ? -0.992 -15.961 8.258 1 98.94 31 LEU B CA 1
ATOM 3078 C C . LEU B 1 31 ? 0.359 -15.281 8.055 1 98.94 31 LEU B C 1
ATOM 3080 O O . LEU B 1 31 ? 1.397 -15.945 8.062 1 98.94 31 LEU B O 1
ATOM 3084 N N . GLY B 1 32 ? 0.308 -13.945 7.824 1 98.94 32 GLY B N 1
ATOM 3085 C CA . GLY B 1 32 ? 1.538 -13.188 7.672 1 98.94 32 GLY B CA 1
ATOM 3086 C C . GLY B 1 32 ? 2.469 -13.312 8.867 1 98.94 32 GLY B C 1
ATOM 3087 O O . GLY B 1 32 ? 3.688 -13.406 8.695 1 98.94 32 GLY B O 1
ATOM 3088 N N . ALA B 1 33 ? 1.91 -13.305 10.07 1 98.88 33 ALA B N 1
ATOM 3089 C CA . ALA B 1 33 ? 2.705 -13.406 11.289 1 98.88 33 ALA B CA 1
ATOM 3090 C C . ALA B 1 33 ? 3.414 -14.758 11.375 1 98.88 33 ALA B C 1
ATOM 3092 O O . ALA B 1 33 ? 4.57 -14.836 11.797 1 98.88 33 ALA B O 1
ATOM 3093 N N . VAL B 1 34 ? 2.73 -15.82 10.992 1 98.88 34 VAL B N 1
ATOM 3094 C CA . VAL B 1 34 ? 3.322 -17.156 11.016 1 98.88 34 VAL B CA 1
ATOM 3095 C C . VAL B 1 34 ? 4.531 -17.203 10.086 1 98.88 34 VAL B C 1
ATOM 3097 O O . VAL B 1 34 ? 5.609 -17.656 10.477 1 98.88 34 VAL B O 1
ATOM 3100 N N . ALA B 1 35 ? 4.324 -16.734 8.844 1 98.94 35 ALA B N 1
ATOM 3101 C CA . ALA B 1 35 ? 5.422 -16.719 7.879 1 98.94 35 ALA B CA 1
ATOM 3102 C C . ALA B 1 35 ? 6.566 -15.836 8.367 1 98.94 35 ALA B C 1
ATOM 3104 O O . ALA B 1 35 ? 7.738 -16.203 8.258 1 98.94 35 ALA B O 1
ATOM 3105 N N . ALA B 1 36 ? 6.242 -14.672 8.906 1 98.94 36 ALA B N 1
ATOM 3106 C CA . ALA B 1 36 ? 7.234 -13.703 9.375 1 98.94 36 ALA B CA 1
ATOM 3107 C C . ALA B 1 36 ? 8.062 -14.289 10.516 1 98.94 36 ALA B C 1
ATOM 3109 O O . ALA B 1 36 ? 9.297 -14.211 10.5 1 98.94 36 ALA B O 1
ATOM 3110 N N . LYS B 1 37 ? 7.406 -14.859 11.516 1 98.75 37 LYS B N 1
ATOM 3111 C CA . LYS B 1 37 ? 8.102 -15.445 12.656 1 98.75 37 LYS B CA 1
ATOM 3112 C C . LYS B 1 37 ? 9.094 -16.516 12.203 1 98.75 37 LYS B C 1
ATOM 3114 O O . LYS B 1 37 ? 10.227 -16.562 12.68 1 98.75 37 LYS B O 1
ATOM 3119 N N . SER B 1 38 ? 8.641 -17.328 11.312 1 98.69 38 SER B N 1
ATOM 3120 C CA . SER B 1 38 ? 9.484 -18.422 10.82 1 98.69 38 SER B CA 1
ATOM 3121 C C . SER B 1 38 ? 10.688 -17.875 10.055 1 98.69 38 SER B C 1
ATOM 3123 O O . SER B 1 38 ? 11.805 -18.375 10.219 1 98.69 38 SER B O 1
ATOM 3125 N N . ALA B 1 39 ? 10.461 -16.922 9.164 1 98.56 39 ALA B N 1
ATOM 3126 C CA . ALA B 1 39 ? 11.562 -16.344 8.398 1 98.56 39 ALA B CA 1
ATOM 3127 C C . ALA B 1 39 ? 12.586 -15.688 9.328 1 98.56 39 ALA B C 1
ATOM 3129 O O . ALA B 1 39 ? 13.797 -15.805 9.102 1 98.56 39 ALA B O 1
ATOM 3130 N N . ILE B 1 40 ? 12.102 -14.945 10.328 1 98.38 40 ILE B N 1
ATOM 3131 C CA . ILE B 1 40 ? 12.984 -14.289 11.281 1 98.38 40 ILE B CA 1
ATOM 3132 C C . ILE B 1 40 ? 13.828 -15.336 12.016 1 98.38 40 ILE B C 1
ATOM 3134 O O . ILE B 1 40 ? 15.055 -15.203 12.102 1 98.38 40 ILE B O 1
ATOM 3138 N N . GLU B 1 41 ? 13.195 -16.375 12.5 1 97.31 41 GLU B N 1
ATOM 3139 C CA . GLU B 1 41 ? 13.898 -17.438 13.203 1 97.31 41 GLU B CA 1
ATOM 3140 C C . GLU B 1 41 ? 14.961 -18.094 12.32 1 97.31 41 GLU B C 1
ATOM 3142 O O . GLU B 1 41 ? 16.094 -18.297 12.742 1 97.31 41 GLU B O 1
ATOM 3147 N N . ARG B 1 42 ? 14.633 -18.391 11.102 1 96.06 42 ARG B N 1
ATOM 3148 C CA . ARG B 1 42 ? 15.523 -19.062 10.164 1 96.06 42 ARG B CA 1
ATOM 3149 C C . ARG B 1 42 ? 16.703 -18.172 9.805 1 96.06 42 ARG B C 1
ATOM 3151 O O . ARG B 1 42 ? 17.797 -18.672 9.492 1 96.06 42 ARG B O 1
ATOM 3158 N N . SER B 1 43 ? 16.5 -16.906 9.812 1 96.19 43 SER B N 1
ATOM 3159 C CA . SER B 1 43 ? 17.516 -15.961 9.367 1 96.19 43 SER B CA 1
ATOM 3160 C C . SER B 1 43 ? 18.641 -15.844 10.391 1 96.19 43 SER B C 1
ATOM 3162 O O . SER B 1 43 ? 19.766 -15.492 10.039 1 96.19 43 SER B O 1
ATOM 3164 N N . GLY B 1 44 ? 18.25 -16 11.672 1 94.88 44 GLY B N 1
ATOM 3165 C CA . GLY B 1 44 ? 19.219 -15.789 12.742 1 94.88 44 GLY B CA 1
ATOM 3166 C C . GLY B 1 44 ? 19.438 -14.32 13.07 1 94.88 44 GLY B C 1
ATOM 3167 O O . GLY B 1 44 ? 20.219 -13.992 13.961 1 94.88 44 GLY B O 1
ATOM 3168 N N . VAL B 1 45 ? 18.812 -13.469 12.352 1 96.38 45 VAL B N 1
ATOM 3169 C CA . VAL B 1 45 ? 18.922 -12.039 12.641 1 96.38 45 VAL B CA 1
ATOM 3170 C C . VAL B 1 45 ? 18.109 -11.695 13.883 1 96.38 45 VAL B C 1
ATOM 3172 O O . VAL B 1 45 ? 16.953 -12.109 14.008 1 96.38 45 VAL B O 1
ATOM 3175 N N . ALA B 1 46 ? 18.703 -10.953 14.812 1 96.12 46 ALA B N 1
ATOM 3176 C CA . ALA B 1 46 ? 17.953 -10.484 15.977 1 96.12 46 ALA B CA 1
ATOM 3177 C C . ALA B 1 46 ? 16.812 -9.57 15.562 1 96.12 46 ALA B C 1
ATOM 3179 O O . ALA B 1 46 ? 16.984 -8.672 14.734 1 96.12 46 ALA B O 1
ATOM 3180 N N . PRO B 1 47 ? 15.617 -9.805 16.109 1 97.88 47 PRO B N 1
ATOM 3181 C CA . PRO B 1 47 ? 14.469 -8.977 15.742 1 97.88 47 PRO B CA 1
ATOM 3182 C C . PRO B 1 47 ? 14.758 -7.484 15.836 1 97.88 47 PRO B C 1
ATOM 3184 O O . PRO B 1 47 ? 14.266 -6.703 15.023 1 97.88 47 PRO B O 1
ATOM 3187 N N . GLU B 1 48 ? 15.586 -7.035 16.781 1 97.38 48 GLU B N 1
ATOM 3188 C CA . GLU B 1 48 ? 15.898 -5.629 17 1 97.38 48 GLU B CA 1
ATOM 3189 C C . GLU B 1 48 ? 16.703 -5.043 15.844 1 97.38 48 GLU B C 1
ATOM 3191 O O . GLU B 1 48 ? 16.781 -3.824 15.695 1 97.38 48 GLU B O 1
ATOM 3196 N N . LYS B 1 49 ? 17.281 -5.914 15.031 1 97.31 49 LYS B N 1
ATOM 3197 C CA . LYS B 1 49 ? 18.094 -5.465 13.906 1 97.31 49 LYS B CA 1
ATOM 3198 C C . LYS B 1 49 ? 17.25 -5.238 12.664 1 97.31 49 LYS B C 1
ATOM 3200 O O . LYS B 1 49 ? 17.688 -4.602 11.703 1 97.31 49 LYS B O 1
ATOM 3205 N N . ILE B 1 50 ? 16.062 -5.766 12.68 1 98.38 50 ILE B N 1
ATOM 3206 C CA . ILE B 1 50 ? 15.141 -5.535 11.562 1 98.38 50 ILE B CA 1
ATOM 3207 C C . ILE B 1 50 ? 14.523 -4.145 11.688 1 98.38 50 ILE B C 1
ATOM 3209 O O . ILE B 1 50 ? 13.727 -3.889 12.594 1 98.38 50 ILE B O 1
ATOM 3213 N N . GLU B 1 51 ? 14.781 -3.301 10.742 1 98.25 51 GLU B N 1
ATOM 3214 C CA . GLU B 1 51 ? 14.453 -1.884 10.867 1 98.25 51 GLU B CA 1
ATOM 3215 C C . GLU B 1 51 ? 13.109 -1.569 10.219 1 98.25 51 GLU B C 1
ATOM 3217 O O . GLU B 1 51 ? 12.453 -0.59 10.586 1 98.25 51 GLU B O 1
ATOM 3222 N N . GLU B 1 52 ? 12.75 -2.346 9.266 1 98.81 52 GLU B N 1
ATOM 3223 C CA . GLU B 1 52 ? 11.492 -2.133 8.562 1 98.81 52 GLU B CA 1
ATOM 3224 C C . GLU B 1 52 ? 10.898 -3.453 8.078 1 98.81 52 GLU B C 1
ATOM 3226 O O . GLU B 1 52 ? 11.625 -4.418 7.848 1 98.81 52 GLU B O 1
ATOM 3231 N N . VAL B 1 53 ? 9.602 -3.527 8.07 1 98.94 53 VAL B N 1
ATOM 3232 C CA . VAL B 1 53 ? 8.844 -4.578 7.398 1 98.94 53 VAL B CA 1
ATOM 3233 C C . VAL B 1 53 ? 8.055 -3.979 6.23 1 98.94 53 VAL B C 1
ATOM 3235 O O . VAL B 1 53 ? 7.316 -3.008 6.406 1 98.94 53 VAL B O 1
ATOM 3238 N N . ILE B 1 54 ? 8.258 -4.461 5.043 1 98.94 54 ILE B N 1
ATOM 3239 C CA . ILE B 1 54 ? 7.469 -4.098 3.873 1 98.94 54 ILE B CA 1
ATOM 3240 C C . ILE B 1 54 ? 6.605 -5.281 3.445 1 98.94 54 ILE B C 1
ATOM 3242 O O . ILE B 1 54 ? 7.125 -6.363 3.156 1 98.94 54 ILE B O 1
ATOM 3246 N N . GLY B 1 55 ? 5.293 -5.086 3.426 1 98.94 55 GLY B N 1
ATOM 3247 C CA . GLY B 1 55 ? 4.398 -6.207 3.191 1 98.94 55 GLY B CA 1
ATOM 3248 C C . GLY B 1 55 ? 3.451 -5.98 2.027 1 98.94 55 GLY B C 1
ATOM 3249 O O . GLY B 1 55 ? 2.898 -4.891 1.872 1 98.94 55 GLY B O 1
ATOM 3250 N N . GLY B 1 56 ? 3.34 -6.973 1.174 1 98.94 56 GLY B N 1
ATOM 3251 C CA . GLY B 1 56 ? 2.348 -6.965 0.111 1 98.94 56 GLY B CA 1
ATOM 3252 C C . GLY B 1 56 ? 1.002 -7.516 0.545 1 98.94 56 GLY B C 1
ATOM 3253 O O . GLY B 1 56 ? 0.918 -8.641 1.047 1 98.94 56 GLY B O 1
ATOM 3254 N N . CYS B 1 57 ? -0.031 -6.797 0.367 1 98.94 57 CYS B N 1
ATOM 3255 C CA . CYS B 1 57 ? -1.418 -7.191 0.58 1 98.94 57 CYS B CA 1
ATOM 3256 C C . CYS B 1 57 ? -2.352 -6.438 -0.357 1 98.94 57 CYS B C 1
ATOM 3258 O O . CYS B 1 57 ? -2.357 -5.203 -0.375 1 98.94 57 CYS B O 1
ATOM 3260 N N . VAL B 1 58 ? -3.15 -7.199 -1.111 1 98.94 58 VAL B N 1
ATOM 3261 C CA . VAL B 1 58 ? -3.961 -6.578 -2.152 1 98.94 58 VAL B CA 1
ATOM 3262 C C . VAL B 1 58 ? -5.348 -6.25 -1.603 1 98.94 58 VAL B C 1
ATOM 3264 O O . VAL B 1 58 ? -5.805 -5.109 -1.699 1 98.94 58 VAL B O 1
ATOM 3267 N N . LEU B 1 59 ? -6.023 -7.25 -1.082 1 98.88 59 LEU B N 1
ATOM 3268 C CA . LEU B 1 59 ? -7.383 -7.102 -0.572 1 98.88 59 LEU B CA 1
ATOM 3269 C C . LEU B 1 59 ? -7.371 -6.801 0.923 1 98.88 59 LEU B C 1
ATOM 3271 O O . LEU B 1 59 ? -7.508 -7.711 1.744 1 98.88 59 LEU B O 1
ATOM 3275 N N . GLN B 1 60 ? -7.348 -5.516 1.269 1 98.81 60 GLN B N 1
ATOM 3276 C CA . GLN B 1 60 ? -7.055 -5.086 2.633 1 98.81 60 GLN B CA 1
ATOM 3277 C C . GLN B 1 60 ? -8.336 -4.805 3.408 1 98.81 60 GLN B C 1
ATOM 3279 O O . GLN B 1 60 ? -8.297 -4.527 4.609 1 98.81 60 GLN B O 1
ATOM 3284 N N . ALA B 1 61 ? -9.555 -4.84 2.766 1 98.75 61 ALA B N 1
ATOM 3285 C CA . ALA B 1 61 ? -10.812 -4.469 3.406 1 98.75 61 ALA B CA 1
ATOM 3286 C C . ALA B 1 61 ? -11.102 -5.363 4.609 1 98.75 61 ALA B C 1
ATOM 3288 O O . ALA B 1 61 ? -11.102 -6.59 4.492 1 98.75 61 ALA B O 1
ATOM 3289 N N . GLY B 1 62 ? -11.289 -4.703 5.73 1 98.12 62 GLY B N 1
ATOM 3290 C CA . GLY B 1 62 ? -11.711 -5.414 6.93 1 98.12 62 GLY B CA 1
ATOM 3291 C C . GLY B 1 62 ? -10.547 -5.938 7.746 1 98.12 62 GLY B C 1
ATOM 3292 O O . GLY B 1 62 ? -10.742 -6.555 8.797 1 98.12 62 GLY B O 1
ATOM 3293 N N . LEU B 1 63 ? -9.328 -5.656 7.355 1 98.5 63 LEU B N 1
ATOM 3294 C CA . LEU B 1 63 ? -8.172 -6.238 8.023 1 98.5 63 LEU B CA 1
ATOM 3295 C C . LEU B 1 63 ? -7.637 -5.301 9.102 1 98.5 63 LEU B C 1
ATOM 3297 O O . LEU B 1 63 ? -6.738 -5.668 9.859 1 98.5 63 LEU B O 1
ATOM 3301 N N . GLY B 1 64 ? -8.18 -4.066 9.195 1 98.25 64 GLY B N 1
ATOM 3302 C CA . GLY B 1 64 ? -7.672 -3.08 10.133 1 98.25 64 GLY B CA 1
ATOM 3303 C C . GLY B 1 64 ? -6.559 -2.225 9.555 1 98.25 64 GLY B C 1
ATOM 3304 O O . GLY B 1 64 ? -6.203 -2.369 8.383 1 98.25 64 GLY B O 1
ATOM 3305 N N . GLN B 1 65 ? -6.082 -1.345 10.438 1 98.5 65 GLN B N 1
ATOM 3306 C CA . GLN B 1 65 ? -5.066 -0.387 10.008 1 98.5 65 GLN B CA 1
ATOM 3307 C C . GLN B 1 65 ? -3.756 -1.09 9.672 1 98.5 65 GLN B C 1
ATOM 3309 O O . GLN B 1 65 ? -3.254 -1.894 10.461 1 98.5 65 GLN B O 1
ATOM 3314 N N . ASN B 1 66 ? -3.168 -0.786 8.461 1 98.62 66 ASN B N 1
ATOM 3315 C CA . ASN B 1 66 ? -1.83 -1.203 8.055 1 98.62 66 ASN B CA 1
ATOM 3316 C C . ASN B 1 66 ? -1.569 -2.666 8.398 1 98.62 66 ASN B C 1
ATOM 3318 O O . ASN B 1 66 ? -0.915 -2.965 9.398 1 98.62 66 ASN B O 1
ATOM 3322 N N . VAL B 1 67 ? -1.873 -3.555 7.566 1 98.88 67 VAL B N 1
ATOM 3323 C CA . VAL B 1 67 ? -1.767 -5 7.719 1 98.88 67 VAL B CA 1
ATOM 3324 C C . VAL B 1 67 ? -0.34 -5.375 8.117 1 98.88 67 VAL B C 1
ATOM 3326 O O . VAL B 1 67 ? -0.133 -6.203 9.008 1 98.88 67 VAL B O 1
ATOM 3329 N N . THR B 1 68 ? 0.631 -4.75 7.539 1 98.94 68 THR B N 1
ATOM 3330 C CA . THR B 1 68 ? 2.037 -5.086 7.738 1 98.94 68 THR B CA 1
ATOM 3331 C C . THR B 1 68 ? 2.494 -4.703 9.141 1 98.94 68 THR B C 1
ATOM 3333 O O . THR B 1 68 ? 3.314 -5.398 9.742 1 98.94 68 THR B O 1
ATOM 3336 N N . ARG B 1 69 ? 2.004 -3.57 9.648 1 98.88 69 ARG B N 1
ATOM 3337 C CA . ARG B 1 69 ? 2.324 -3.189 11.023 1 98.88 69 ARG B CA 1
ATOM 3338 C C . ARG B 1 69 ? 1.805 -4.227 12.016 1 98.88 69 ARG B C 1
ATOM 3340 O O . ARG B 1 69 ? 2.494 -4.574 12.977 1 98.88 69 ARG B O 1
ATOM 3347 N N . GLN B 1 70 ? 0.593 -4.707 11.812 1 98.75 70 GLN B N 1
ATOM 3348 C CA . GLN B 1 70 ? 0.024 -5.754 12.656 1 98.75 70 GLN B CA 1
ATOM 3349 C C . GLN B 1 70 ? 0.878 -7.016 12.609 1 98.75 70 GLN B C 1
ATOM 3351 O O . GLN B 1 70 ? 1.126 -7.641 13.648 1 98.75 70 GLN B O 1
ATOM 3356 N N . ILE B 1 71 ? 1.312 -7.375 11.414 1 98.94 71 ILE B N 1
ATOM 3357 C CA . ILE B 1 71 ? 2.152 -8.555 11.242 1 98.94 71 ILE B CA 1
ATOM 3358 C C . ILE B 1 71 ? 3.465 -8.367 12 1 98.94 71 ILE B C 1
ATOM 3360 O O . ILE B 1 71 ? 3.92 -9.273 12.695 1 98.94 71 ILE B O 1
ATOM 3364 N N . ALA B 1 72 ? 4.078 -7.176 11.844 1 98.88 72 ALA B N 1
ATOM 3365 C CA . ALA B 1 72 ? 5.352 -6.891 12.5 1 98.88 72 ALA B CA 1
ATOM 3366 C C . ALA B 1 72 ? 5.242 -7.066 14.016 1 98.88 72 ALA B C 1
ATOM 3368 O O . ALA B 1 72 ? 6.07 -7.746 14.625 1 98.88 72 ALA B O 1
ATOM 3369 N N . LEU B 1 73 ? 4.219 -6.461 14.594 1 98.5 73 LEU B N 1
ATOM 3370 C CA . LEU B 1 73 ? 4.027 -6.531 16.031 1 98.5 73 LEU B CA 1
ATOM 3371 C C . LEU B 1 73 ? 3.709 -7.957 16.469 1 98.5 73 LEU B C 1
ATOM 3373 O O . LEU B 1 73 ? 4.246 -8.445 17.469 1 98.5 73 LEU B O 1
ATOM 3377 N N . SER B 1 74 ? 2.875 -8.656 15.695 1 98.31 74 SER B N 1
ATOM 3378 C CA . SER B 1 74 ? 2.471 -10.023 16.031 1 98.31 74 SER B CA 1
ATOM 3379 C C . SER B 1 74 ? 3.643 -10.992 15.898 1 98.31 74 SER B C 1
ATOM 3381 O O . SER B 1 74 ? 3.682 -12.016 16.578 1 98.31 74 SER B O 1
ATOM 3383 N N . ALA B 1 75 ? 4.586 -10.648 15.023 1 98.44 75 ALA B N 1
ATOM 3384 C CA . ALA B 1 75 ? 5.742 -11.508 14.797 1 98.44 75 ALA B CA 1
ATOM 3385 C C . ALA B 1 75 ? 6.82 -11.273 15.844 1 98.44 75 ALA B C 1
ATOM 3387 O O . ALA B 1 75 ? 7.871 -11.922 15.82 1 98.44 75 ALA B O 1
ATOM 3388 N N . GLY B 1 76 ? 6.617 -10.344 16.734 1 97.75 76 GLY B N 1
ATOM 3389 C CA . GLY B 1 76 ? 7.52 -10.141 17.859 1 97.75 76 GLY B CA 1
ATOM 3390 C C . GLY B 1 76 ? 8.57 -9.078 17.609 1 97.75 76 GLY B C 1
ATOM 3391 O O . GLY B 1 76 ? 9.539 -8.961 18.344 1 97.75 76 GLY B O 1
ATOM 3392 N N . LEU B 1 77 ? 8.461 -8.312 16.578 1 98.75 77 LEU B N 1
ATOM 3393 C CA . LEU B 1 77 ? 9.398 -7.215 16.328 1 98.75 77 LEU B CA 1
ATOM 3394 C C . LEU B 1 77 ? 9.141 -6.062 17.297 1 98.75 77 LEU B C 1
ATOM 3396 O O . LEU B 1 77 ? 8.016 -5.875 17.766 1 98.75 77 LEU B O 1
ATOM 3400 N N . PRO B 1 78 ? 10.18 -5.277 17.594 1 98.62 78 PRO B N 1
ATOM 3401 C CA . PRO B 1 78 ? 9.992 -4.141 18.5 1 98.62 78 PRO B CA 1
ATOM 3402 C C . PRO B 1 78 ? 9.039 -3.09 17.938 1 98.62 78 PRO B C 1
ATOM 3404 O O . PRO B 1 78 ? 8.914 -2.957 16.719 1 98.62 78 PRO B O 1
ATOM 3407 N N . VAL B 1 79 ? 8.422 -2.316 18.812 1 98.25 79 VAL B N 1
ATOM 3408 C CA . VAL B 1 79 ? 7.465 -1.285 18.422 1 98.25 79 VAL B CA 1
ATOM 3409 C C . VAL B 1 79 ? 8.172 -0.196 17.625 1 98.25 79 VAL B C 1
ATOM 3411 O O . VAL B 1 79 ? 7.527 0.606 16.953 1 98.25 79 VAL B O 1
ATOM 3414 N N . THR B 1 80 ? 9.508 -0.182 17.641 1 98.44 80 THR B N 1
ATOM 3415 C CA . THR B 1 80 ? 10.266 0.833 16.922 1 98.44 80 THR B CA 1
ATOM 3416 C C . THR B 1 80 ? 10.438 0.445 15.453 1 98.44 80 THR B C 1
ATOM 3418 O O . THR B 1 80 ? 10.797 1.28 14.625 1 98.44 80 THR B O 1
ATOM 3421 N N . THR B 1 81 ? 10.227 -0.87 15.102 1 98.69 81 THR B N 1
ATOM 3422 C CA . THR B 1 81 ? 10.359 -1.322 13.719 1 98.69 81 THR B CA 1
ATOM 3423 C C . THR B 1 81 ? 9.281 -0.697 12.844 1 98.69 81 THR B C 1
ATOM 3425 O O . THR B 1 81 ? 8.094 -0.746 13.172 1 98.69 81 THR B O 1
ATOM 3428 N N . GLN B 1 82 ? 9.68 -0.099 11.734 1 98.69 82 GLN B N 1
ATOM 3429 C CA . GLN B 1 82 ? 8.742 0.541 10.812 1 98.69 82 GLN B CA 1
ATOM 3430 C C . GLN B 1 82 ? 8.016 -0.495 9.969 1 98.69 82 GLN B C 1
ATOM 3432 O O . GLN B 1 82 ? 8.5 -1.614 9.789 1 98.69 82 GLN B O 1
ATOM 3437 N N . ALA B 1 83 ? 6.824 -0.163 9.516 1 98.88 83 ALA B N 1
ATOM 3438 C CA . ALA B 1 83 ? 6.051 -1.086 8.688 1 98.88 83 ALA B CA 1
ATOM 3439 C C . ALA B 1 83 ? 5.219 -0.332 7.656 1 98.88 83 ALA B C 1
ATOM 3441 O O . ALA B 1 83 ? 4.668 0.731 7.949 1 98.88 83 ALA B O 1
ATOM 3442 N N . VAL B 1 84 ? 5.141 -0.817 6.453 1 98.94 84 VAL B N 1
ATOM 3443 C CA . VAL B 1 84 ? 4.336 -0.237 5.383 1 98.94 84 VAL B CA 1
ATOM 3444 C C . VAL B 1 84 ? 3.762 -1.349 4.508 1 98.94 84 VAL B C 1
ATOM 3446 O O . VAL B 1 84 ? 4.441 -2.336 4.219 1 98.94 84 VAL B O 1
ATOM 3449 N N . THR B 1 85 ? 2.482 -1.251 4.191 1 98.94 85 THR B N 1
ATOM 3450 C CA . THR B 1 85 ? 1.833 -2.188 3.279 1 98.94 85 THR B CA 1
ATOM 3451 C C . THR B 1 85 ? 1.843 -1.647 1.853 1 98.94 85 THR B C 1
ATOM 3453 O O . THR B 1 85 ? 1.594 -0.461 1.63 1 98.94 85 THR B O 1
ATOM 3456 N N . VAL B 1 86 ? 2.186 -2.514 0.879 1 98.88 86 VAL B N 1
ATOM 3457 C CA . VAL B 1 86 ? 2.195 -2.102 -0.52 1 98.88 86 VAL B CA 1
ATOM 3458 C C . VAL B 1 86 ? 1.175 -2.92 -1.308 1 98.88 86 VAL B C 1
ATOM 3460 O O . VAL B 1 86 ? 0.907 -4.078 -0.975 1 98.88 86 VAL B O 1
ATOM 3463 N N . ASN B 1 87 ? 0.527 -2.275 -2.271 1 98.94 87 ASN B N 1
ATOM 3464 C CA . ASN B 1 87 ? -0.452 -2.875 -3.174 1 98.94 87 ASN B CA 1
ATOM 3465 C C . ASN B 1 87 ? -0.11 -2.6 -4.633 1 98.94 87 ASN B C 1
ATOM 3467 O O . ASN B 1 87 ? -0.244 -1.469 -5.105 1 98.94 87 ASN B O 1
ATOM 3471 N N . LYS B 1 88 ? 0.451 -3.566 -5.281 1 98.88 88 LYS B N 1
ATOM 3472 C CA . LYS B 1 88 ? 0.672 -3.631 -6.723 1 98.88 88 LYS B CA 1
ATOM 3473 C C . LYS B 1 88 ? 0.066 -4.898 -7.316 1 98.88 88 LYS B C 1
ATOM 3475 O O . LYS B 1 88 ? 0.74 -5.637 -8.039 1 98.88 88 LYS B O 1
ATOM 3480 N N . VAL B 1 89 ? -1.099 -5.195 -6.793 1 98.75 89 VAL B N 1
ATOM 3481 C CA . VAL B 1 89 ? -1.88 -6.375 -7.156 1 98.75 89 VAL B CA 1
ATOM 3482 C C . VAL B 1 89 ? -1.021 -7.629 -7.02 1 98.75 89 VAL B C 1
ATOM 3484 O O . VAL B 1 89 ? -0.47 -7.898 -5.949 1 98.75 89 VAL B O 1
ATOM 3487 N N . CYS B 1 90 ? -0.935 -8.469 -8.07 1 98.88 90 CYS B N 1
ATOM 3488 C CA . CYS B 1 90 ? -0.242 -9.75 -7.969 1 98.88 90 CYS B CA 1
ATOM 3489 C C . CYS B 1 90 ? 1.238 -9.547 -7.664 1 98.88 90 CYS B C 1
ATOM 3491 O O . CYS B 1 90 ? 1.881 -10.414 -7.074 1 98.88 90 CYS B O 1
ATOM 3493 N N . SER B 1 91 ? 1.834 -8.391 -7.984 1 98.94 91 SER B N 1
ATOM 3494 C CA . SER B 1 91 ? 3.264 -8.141 -7.848 1 98.94 91 SER B CA 1
ATOM 3495 C C . SER B 1 91 ? 3.596 -7.559 -6.48 1 98.94 91 SER B C 1
ATOM 3497 O O . SER B 1 91 ? 4.742 -7.188 -6.219 1 98.94 91 SER B O 1
ATOM 3499 N N . SER B 1 92 ? 2.641 -7.457 -5.59 1 98.94 92 SER B N 1
ATOM 3500 C CA . SER B 1 92 ? 2.766 -6.676 -4.363 1 98.94 92 SER B CA 1
ATOM 3501 C C . SER B 1 92 ? 3.979 -7.117 -3.551 1 98.94 92 SER B C 1
ATOM 3503 O O . SER B 1 92 ? 4.832 -6.297 -3.207 1 98.94 92 SER B O 1
ATOM 3505 N N . SER B 1 93 ? 4.09 -8.383 -3.24 1 98.94 93 SER B N 1
ATOM 3506 C CA . SER B 1 93 ? 5.164 -8.805 -2.346 1 98.94 93 SER B CA 1
ATOM 3507 C C . SER B 1 93 ? 6.508 -8.836 -3.07 1 98.94 93 SER B C 1
ATOM 3509 O O . SER B 1 93 ? 7.559 -8.695 -2.443 1 98.94 93 SER B O 1
ATOM 3511 N N . MET B 1 94 ? 6.539 -9.039 -4.41 1 98.94 94 MET B N 1
ATOM 3512 C CA . MET B 1 94 ? 7.797 -8.906 -5.141 1 98.94 94 MET B CA 1
ATOM 3513 C C . MET B 1 94 ? 8.25 -7.453 -5.191 1 98.94 94 MET B C 1
ATOM 3515 O O . MET B 1 94 ? 9.445 -7.168 -5.098 1 98.94 94 MET B O 1
ATOM 3519 N N . LYS B 1 95 ? 7.277 -6.555 -5.402 1 98.94 95 LYS B N 1
ATOM 3520 C CA . LYS B 1 95 ? 7.613 -5.133 -5.332 1 98.94 95 LYS B CA 1
ATOM 3521 C C . LYS B 1 95 ? 8.156 -4.766 -3.955 1 98.94 95 LYS B C 1
ATOM 3523 O O . LYS B 1 95 ? 9.062 -3.941 -3.838 1 98.94 95 LYS B O 1
ATOM 3528 N N . ALA B 1 96 ? 7.555 -5.359 -2.904 1 98.94 96 ALA B N 1
ATOM 3529 C CA . ALA B 1 96 ? 8.078 -5.16 -1.556 1 98.94 96 ALA B CA 1
ATOM 3530 C C . ALA B 1 96 ? 9.539 -5.582 -1.467 1 98.94 96 ALA B C 1
ATOM 3532 O O . ALA B 1 96 ? 10.359 -4.887 -0.858 1 98.94 96 ALA B O 1
ATOM 3533 N N . LEU B 1 97 ? 9.891 -6.691 -2.057 1 98.94 97 LEU B N 1
ATOM 3534 C CA . LEU B 1 97 ? 11.266 -7.184 -2.08 1 98.94 97 LEU B CA 1
ATOM 3535 C C . LEU B 1 97 ? 12.18 -6.207 -2.816 1 98.94 97 LEU B C 1
ATOM 3537 O O . LEU B 1 97 ? 13.281 -5.906 -2.35 1 98.94 97 LEU B O 1
ATOM 3541 N N . VAL B 1 98 ? 11.734 -5.75 -3.979 1 98.81 98 VAL B N 1
ATOM 3542 C CA . VAL B 1 98 ? 12.516 -4.809 -4.777 1 98.81 98 VAL B CA 1
ATOM 3543 C C . VAL B 1 98 ? 12.75 -3.527 -3.982 1 98.81 98 VAL B C 1
ATOM 3545 O O . VAL B 1 98 ? 13.875 -3.014 -3.939 1 98.81 98 VAL B O 1
ATOM 3548 N N . THR B 1 99 ? 11.672 -3.021 -3.342 1 98.81 99 THR B N 1
ATOM 3549 C CA . THR B 1 99 ? 11.789 -1.812 -2.537 1 98.81 99 THR B CA 1
ATOM 3550 C C . THR B 1 99 ? 12.781 -2.018 -1.395 1 98.81 99 THR B C 1
ATOM 3552 O O . THR B 1 99 ? 13.609 -1.146 -1.118 1 98.81 99 THR B O 1
ATOM 3555 N N . ALA B 1 100 ? 12.703 -3.172 -0.74 1 98.75 100 ALA B N 1
ATOM 3556 C CA . ALA B 1 100 ? 13.648 -3.492 0.332 1 98.75 100 ALA B CA 1
ATOM 3557 C C . ALA B 1 100 ? 15.086 -3.473 -0.176 1 98.75 100 ALA B C 1
ATOM 3559 O O . ALA B 1 100 ? 15.969 -2.9 0.466 1 98.75 100 ALA B O 1
ATOM 3560 N N . ALA B 1 101 ? 15.273 -4.074 -1.301 1 98.31 101 ALA B N 1
ATOM 3561 C CA . ALA B 1 101 ? 16.609 -4.129 -1.884 1 98.31 101 ALA B CA 1
ATOM 3562 C C . ALA B 1 101 ? 17.141 -2.727 -2.188 1 98.31 101 ALA B C 1
ATOM 3564 O O . ALA B 1 101 ? 18.297 -2.42 -1.924 1 98.31 101 ALA B O 1
ATOM 3565 N N . VAL B 1 102 ? 16.312 -1.891 -2.768 1 97.75 102 VAL B N 1
ATOM 3566 C CA . VAL B 1 102 ? 16.703 -0.535 -3.141 1 97.75 102 VAL B CA 1
ATOM 3567 C C . VAL B 1 102 ? 17.031 0.27 -1.888 1 97.75 102 VAL B C 1
ATOM 3569 O O . VAL B 1 102 ? 18.016 1.021 -1.87 1 97.75 102 VAL B O 1
ATOM 3572 N N . GLU B 1 103 ? 16.203 0.136 -0.841 1 97.62 103 GLU B N 1
ATOM 3573 C CA . GLU B 1 103 ? 16.438 0.858 0.404 1 97.62 103 GLU B CA 1
ATOM 3574 C C . GLU B 1 103 ? 17.766 0.433 1.037 1 97.62 103 GLU B C 1
ATOM 3576 O O . GLU B 1 103 ? 18.5 1.266 1.572 1 97.62 103 GLU B O 1
ATOM 3581 N N . ILE B 1 104 ? 18.062 -0.851 0.985 1 97.31 104 ILE B N 1
ATOM 3582 C CA . ILE B 1 104 ? 19.312 -1.374 1.539 1 97.31 104 ILE B CA 1
ATOM 3583 C C . ILE B 1 104 ? 20.5 -0.875 0.713 1 97.31 104 ILE B C 1
ATOM 3585 O O . ILE B 1 104 ? 21.5 -0.424 1.267 1 97.31 104 ILE B O 1
ATOM 3589 N N . LYS B 1 105 ? 20.406 -0.907 -0.594 1 95.62 105 LYS B N 1
ATOM 3590 C CA . LYS B 1 105 ? 21.469 -0.443 -1.477 1 95.62 105 LYS B CA 1
ATOM 3591 C C . LYS B 1 105 ? 21.734 1.048 -1.286 1 95.62 105 LYS B C 1
ATOM 3593 O O . LYS B 1 105 ? 22.859 1.505 -1.41 1 95.62 105 LYS B O 1
ATOM 3598 N N . ALA B 1 106 ? 20.641 1.794 -0.98 1 94.38 106 ALA B N 1
ATOM 3599 C CA . ALA B 1 106 ? 20.75 3.234 -0.761 1 94.38 106 ALA B CA 1
ATOM 3600 C C . ALA B 1 106 ? 21.391 3.535 0.596 1 94.38 106 ALA B C 1
ATOM 3602 O O . ALA B 1 106 ? 21.75 4.68 0.876 1 94.38 106 ALA B O 1
ATOM 3603 N N . GLY B 1 107 ? 21.531 2.529 1.47 1 93.62 107 GLY B N 1
ATOM 3604 C CA . GLY B 1 107 ? 22.047 2.717 2.818 1 93.62 107 GLY B CA 1
ATOM 3605 C C . GLY B 1 107 ? 21.016 3.27 3.779 1 93.62 107 GLY B C 1
ATOM 3606 O O . GLY B 1 107 ? 21.359 3.787 4.844 1 93.62 107 GLY B O 1
ATOM 3607 N N . TYR B 1 108 ? 19.734 3.219 3.416 1 93.69 108 TYR B N 1
ATOM 3608 C CA . TYR B 1 108 ? 18.656 3.707 4.266 1 93.69 108 TYR B CA 1
ATOM 3609 C C . TYR B 1 108 ? 18.391 2.748 5.422 1 93.69 108 TYR B C 1
ATOM 3611 O O . TYR B 1 108 ? 18.25 3.176 6.57 1 93.69 108 TYR B O 1
ATOM 3619 N N . TYR B 1 109 ? 18.25 1.47 5.172 1 95.75 109 TYR B N 1
ATOM 3620 C CA . TYR B 1 109 ? 18.172 0.399 6.16 1 95.75 109 TYR B CA 1
ATOM 3621 C C . TYR B 1 109 ? 19.156 -0.724 5.824 1 95.75 109 TYR B C 1
ATOM 3623 O O . TYR B 1 109 ? 19.609 -0.833 4.688 1 95.75 109 TYR B O 1
ATOM 3631 N N . ASP B 1 110 ? 19.484 -1.557 6.84 1 96.38 110 ASP B N 1
ATOM 3632 C CA . ASP B 1 110 ? 20.453 -2.629 6.629 1 96.38 110 ASP B CA 1
ATOM 3633 C C . ASP B 1 110 ? 19.766 -3.992 6.613 1 96.38 110 ASP B C 1
ATOM 3635 O O . ASP B 1 110 ? 20.266 -4.941 6.016 1 96.38 110 ASP B O 1
ATOM 3639 N N . ALA B 1 111 ? 18.688 -4.125 7.305 1 98.19 111 ALA B N 1
ATOM 3640 C CA . ALA B 1 111 ? 17.953 -5.379 7.41 1 98.19 111 ALA B CA 1
ATOM 3641 C C . ALA B 1 111 ? 16.438 -5.125 7.375 1 98.19 111 ALA B C 1
ATOM 3643 O O . ALA B 1 111 ? 15.922 -4.312 8.148 1 98.19 111 ALA B O 1
ATOM 3644 N N . ILE B 1 112 ? 15.789 -5.789 6.453 1 98.88 112 ILE B N 1
ATOM 3645 C CA . ILE B 1 112 ? 14.367 -5.578 6.234 1 98.88 112 ILE B CA 1
ATOM 3646 C C . ILE B 1 112 ? 13.648 -6.926 6.137 1 98.88 112 ILE B C 1
ATOM 3648 O O . ILE B 1 112 ? 14.164 -7.863 5.52 1 98.88 112 ILE B O 1
ATOM 3652 N N . LEU B 1 113 ? 12.531 -7.066 6.848 1 98.94 113 LEU B N 1
ATOM 3653 C CA . LEU B 1 113 ? 11.633 -8.195 6.652 1 98.94 113 LEU B CA 1
ATOM 3654 C C . LEU B 1 113 ? 10.625 -7.895 5.551 1 98.94 113 LEU B C 1
ATOM 3656 O O . LEU B 1 113 ? 9.961 -6.852 5.57 1 98.94 113 LEU B O 1
ATOM 3660 N N . VAL B 1 114 ? 10.562 -8.742 4.547 1 99 114 VAL B N 1
ATOM 3661 C CA . VAL B 1 114 ? 9.555 -8.648 3.492 1 99 114 VAL B CA 1
ATOM 3662 C C . VAL B 1 114 ? 8.477 -9.703 3.721 1 99 114 VAL B C 1
ATOM 3664 O O . VAL B 1 114 ? 8.781 -10.867 4.008 1 99 114 VAL B O 1
ATOM 3667 N N . VAL B 1 115 ? 7.199 -9.305 3.607 1 98.94 115 VAL B N 1
ATOM 3668 C CA . VAL B 1 115 ? 6.09 -10.234 3.812 1 98.94 115 VAL B CA 1
ATOM 3669 C C . VAL B 1 115 ? 5.09 -10.102 2.662 1 98.94 115 VAL B C 1
ATOM 3671 O O . VAL B 1 115 ? 5.07 -9.086 1.962 1 98.94 115 VAL B O 1
ATOM 3674 N N . GLY B 1 116 ? 4.422 -11.117 2.285 1 98.94 116 GLY B N 1
ATOM 3675 C CA . GLY B 1 116 ? 3.229 -11.172 1.453 1 98.94 116 GLY B CA 1
ATOM 3676 C C . GLY B 1 116 ? 2.104 -11.977 2.072 1 98.94 116 GLY B C 1
ATOM 3677 O O . GLY B 1 116 ? 2.33 -13.078 2.588 1 98.94 116 GLY B O 1
ATOM 3678 N N . THR B 1 117 ? 0.919 -11.445 2.08 1 99 117 THR B N 1
ATOM 3679 C CA . THR B 1 117 ? -0.189 -12.164 2.693 1 99 117 THR B CA 1
ATOM 3680 C C . THR B 1 117 ? -1.497 -11.875 1.963 1 99 117 THR B C 1
ATOM 3682 O O . THR B 1 117 ? -1.664 -10.797 1.386 1 99 117 THR B O 1
ATOM 3685 N N . GLU B 1 118 ? -2.336 -12.836 1.919 1 98.94 118 GLU B N 1
ATOM 3686 C CA . GLU B 1 118 ? -3.674 -12.703 1.352 1 98.94 118 GLU B CA 1
ATOM 3687 C C . GLU B 1 118 ? -4.621 -13.758 1.914 1 98.94 118 GLU B C 1
ATOM 3689 O O . GLU B 1 118 ? -4.238 -14.914 2.084 1 98.94 118 GLU B O 1
ATOM 3694 N N . ASN B 1 119 ? -5.742 -13.43 2.275 1 98.88 119 ASN B N 1
ATOM 3695 C CA . ASN B 1 119 ? -6.859 -14.312 2.59 1 98.88 119 ASN B CA 1
ATOM 3696 C C . ASN B 1 119 ? -8.117 -13.922 1.82 1 98.88 119 ASN B C 1
ATOM 3698 O O . ASN B 1 119 ? -8.898 -13.094 2.285 1 98.88 119 ASN B O 1
ATOM 3702 N N . MET B 1 120 ? -8.266 -14.531 0.701 1 98.75 120 MET B N 1
ATOM 3703 C CA . MET B 1 120 ? -9.375 -14.188 -0.182 1 98.75 120 MET B CA 1
ATOM 3704 C C . MET B 1 120 ? -10.695 -14.727 0.367 1 98.75 120 MET B C 1
ATOM 3706 O O . MET B 1 120 ? -11.758 -14.164 0.113 1 98.75 120 MET B O 1
ATOM 3710 N N . SER B 1 121 ? -10.633 -15.758 1.235 1 98.5 121 SER B N 1
ATOM 3711 C CA . SER B 1 121 ? -11.812 -16.391 1.835 1 98.5 121 SER B CA 1
ATOM 3712 C C . SER B 1 121 ? -12.555 -15.414 2.74 1 98.5 121 SER B C 1
ATOM 3714 O O . SER B 1 121 ? -13.758 -15.555 2.961 1 98.5 121 SER B O 1
ATOM 3716 N N . GLN B 1 122 ? -11.836 -14.352 3.197 1 97.94 122 GLN B N 1
ATOM 3717 C CA . GLN B 1 122 ? -12.453 -13.484 4.195 1 97.94 122 GLN B CA 1
ATOM 3718 C C . GLN B 1 122 ? -12.742 -12.102 3.621 1 97.94 122 GLN B C 1
ATOM 3720 O O . GLN B 1 122 ? -13.203 -11.211 4.336 1 97.94 122 GLN B O 1
ATOM 3725 N N . VAL B 1 123 ? -12.492 -11.852 2.373 1 98.69 123 VAL B N 1
ATOM 3726 C CA . VAL B 1 123 ? -12.766 -10.547 1.769 1 98.69 123 VAL B CA 1
ATOM 3727 C C . VAL B 1 123 ? -14.273 -10.273 1.795 1 98.69 123 VAL B C 1
ATOM 3729 O O . VAL B 1 123 ? -15.062 -11.094 1.331 1 98.69 123 VAL B O 1
ATOM 3732 N N . PRO B 1 124 ? -14.68 -9.156 2.254 1 98.38 124 PRO B N 1
ATOM 3733 C CA . PRO B 1 124 ? -16.109 -8.898 2.418 1 98.38 124 PRO B CA 1
ATOM 3734 C C . PRO B 1 124 ? -16.797 -8.484 1.112 1 98.38 124 PRO B C 1
ATOM 3736 O O . PRO B 1 124 ? -16.109 -8.211 0.12 1 98.38 124 PRO B O 1
ATOM 3739 N N . PHE B 1 125 ? -18.109 -8.562 1.155 1 98.19 125 PHE B N 1
ATOM 3740 C CA . PHE B 1 125 ? -18.922 -7.805 0.212 1 98.19 125 PHE B CA 1
ATOM 3741 C C . PHE B 1 125 ? -19.047 -6.352 0.65 1 98.19 125 PHE B C 1
ATOM 3743 O O . PHE B 1 125 ? -19 -6.051 1.845 1 98.19 125 PHE B O 1
ATOM 3750 N N . TYR B 1 126 ? -19.172 -5.434 -0.275 1 98.31 126 TYR B N 1
ATOM 3751 C CA . TYR B 1 126 ? -19.266 -4.004 0.003 1 98.31 126 TYR B CA 1
ATOM 3752 C C . TYR B 1 126 ? -20.703 -3.516 -0.139 1 98.31 126 TYR B C 1
ATOM 3754 O O . TYR B 1 126 ? -21.375 -3.84 -1.116 1 98.31 126 TYR B O 1
ATOM 3762 N N . LEU B 1 127 ? -21.172 -2.852 0.804 1 97 127 LEU B N 1
ATOM 3763 C CA . LEU B 1 127 ? -22.406 -2.098 0.768 1 97 127 LEU B CA 1
ATOM 3764 C C . LEU B 1 127 ? -22.141 -0.6 0.675 1 97 127 LEU B C 1
ATOM 3766 O O . LEU B 1 127 ? -21.5 -0.024 1.562 1 97 127 LEU B O 1
ATOM 3770 N N . PRO B 1 128 ? -22.562 0.02 -0.404 1 94.75 128 PRO B N 1
ATOM 3771 C CA . PRO B 1 128 ? -22.312 1.456 -0.527 1 94.75 128 PRO B CA 1
ATOM 3772 C C . PRO B 1 128 ? -22.953 2.27 0.594 1 94.75 128 PRO B C 1
ATOM 3774 O O . PRO B 1 128 ? -24 1.885 1.119 1 94.75 128 PRO B O 1
ATOM 3777 N N . ARG B 1 129 ? -22.328 3.402 0.917 1 93.56 129 ARG B N 1
ATOM 3778 C CA . ARG B 1 129 ? -22.875 4.312 1.915 1 93.56 129 ARG B CA 1
ATOM 3779 C C . ARG B 1 129 ? -24.094 5.051 1.37 1 93.56 129 ARG B C 1
ATOM 3781 O O . ARG B 1 129 ? -24.156 5.363 0.18 1 93.56 129 ARG B O 1
ATOM 3788 N N . GLY B 1 130 ? -25.016 5.332 2.254 1 88.75 130 GLY B N 1
ATOM 3789 C CA . GLY B 1 130 ? -26.203 6.086 1.862 1 88.75 130 GLY B CA 1
ATOM 3790 C C . GLY B 1 130 ? -27.5 5.367 2.166 1 88.75 130 GLY B C 1
ATOM 3791 O O . GLY B 1 130 ? -27.5 4.336 2.844 1 88.75 130 GLY B O 1
ATOM 3792 N N . GLU B 1 131 ? -28.547 5.926 1.708 1 89.44 131 GLU B N 1
ATOM 3793 C CA . GLU B 1 131 ? -29.875 5.348 1.914 1 89.44 131 GLU B CA 1
ATOM 3794 C C . GLU B 1 131 ? -30.109 4.164 0.98 1 89.44 131 GLU B C 1
ATOM 3796 O O . GLU B 1 131 ? -29.672 4.18 -0.174 1 89.44 131 GLU B O 1
ATOM 3801 N N . ILE B 1 132 ? -30.766 3.129 1.512 1 88.69 132 ILE B N 1
ATOM 3802 C CA . ILE B 1 132 ? -31.203 2.023 0.669 1 88.69 132 ILE B CA 1
ATOM 3803 C C . ILE B 1 132 ? -32.438 2.447 -0.137 1 88.69 132 ILE B C 1
ATOM 3805 O O . ILE B 1 132 ? -33.5 2.721 0.432 1 88.69 132 ILE B O 1
ATOM 3809 N N . PRO B 1 133 ? -32.344 2.451 -1.354 1 90.69 133 PRO B N 1
ATOM 3810 C CA . PRO B 1 133 ? -33.5 2.898 -2.145 1 90.69 133 PRO B CA 1
ATOM 3811 C C . PRO B 1 133 ? -34.625 1.853 -2.217 1 90.69 133 PRO B C 1
ATOM 3813 O O . PRO B 1 133 ? -34.406 0.702 -1.82 1 90.69 133 PRO B O 1
ATOM 3816 N N . PHE B 1 134 ? -35.75 2.371 -2.666 1 93.44 134 PHE B N 1
ATOM 3817 C CA . PHE B 1 134 ? -36.812 1.427 -2.963 1 93.44 134 PHE B CA 1
ATOM 3818 C C . PHE B 1 134 ? -36.344 0.384 -3.973 1 93.44 134 PHE B C 1
ATOM 3820 O O . PHE B 1 134 ? -35.75 0.724 -4.988 1 93.44 134 PHE B O 1
ATOM 3827 N N . GLY B 1 135 ? -36.562 -0.846 -3.777 1 93.56 135 GLY B N 1
ATOM 3828 C CA . GLY B 1 135 ? -36.125 -1.921 -4.656 1 93.56 135 GLY B CA 1
ATOM 3829 C C . GLY B 1 135 ? -34.875 -2.621 -4.172 1 93.56 135 GLY B C 1
ATOM 3830 O O . GLY B 1 135 ? -34.5 -3.689 -4.672 1 93.56 135 GLY B O 1
ATOM 3831 N N . GLY B 1 136 ? -34.156 -1.995 -3.234 1 91.5 136 GLY B N 1
ATOM 3832 C CA . GLY B 1 136 ? -33.031 -2.646 -2.604 1 91.5 136 GLY B CA 1
ATOM 3833 C C . GLY B 1 136 ? -31.688 -2.145 -3.117 1 91.5 136 GLY B C 1
ATOM 3834 O O . GLY B 1 136 ? -31.625 -1.153 -3.848 1 91.5 136 GLY B O 1
ATOM 3835 N N . ILE B 1 137 ? -30.547 -2.695 -2.562 1 91.19 137 ILE B N 1
ATOM 3836 C CA . ILE B 1 137 ? -29.188 -2.311 -2.928 1 91.19 137 ILE B CA 1
ATOM 3837 C C . ILE B 1 137 ? -28.406 -3.541 -3.385 1 91.19 137 ILE B C 1
ATOM 3839 O O . ILE B 1 137 ? -28.688 -4.66 -2.949 1 91.19 137 ILE B O 1
ATOM 3843 N N . THR B 1 138 ? -27.547 -3.365 -4.328 1 92.81 138 THR B N 1
ATOM 3844 C CA . THR B 1 138 ? -26.656 -4.418 -4.785 1 92.81 138 THR B CA 1
ATOM 3845 C C . THR B 1 138 ? -25.297 -4.336 -4.066 1 92.81 138 THR B C 1
ATOM 3847 O O . THR B 1 138 ? -24.688 -3.27 -4.016 1 92.81 138 THR B O 1
ATOM 3850 N N . THR B 1 139 ? -24.906 -5.496 -3.5 1 95.19 139 THR B N 1
ATOM 3851 C CA . THR B 1 139 ? -23.578 -5.551 -2.885 1 95.19 139 THR B CA 1
ATOM 3852 C C . THR B 1 139 ? -22.516 -5.824 -3.934 1 95.19 139 THR B C 1
ATOM 3854 O O . THR B 1 139 ? -22.797 -6.375 -4.996 1 95.19 139 THR B O 1
ATOM 3857 N N . THR B 1 140 ? -21.312 -5.336 -3.635 1 97.38 140 THR B N 1
ATOM 3858 C CA . THR B 1 140 ? -20.172 -5.562 -4.512 1 97.38 140 THR B CA 1
ATOM 3859 C C . THR B 1 140 ? -19.203 -6.578 -3.898 1 97.38 140 THR B C 1
ATOM 3861 O O . THR B 1 140 ? -18.844 -6.465 -2.725 1 97.38 140 THR B O 1
ATOM 3864 N N . ASP B 1 141 ? -18.828 -7.633 -4.652 1 98 141 ASP B N 1
ATOM 3865 C CA . ASP B 1 141 ? -17.844 -8.602 -4.199 1 98 141 ASP B CA 1
ATOM 3866 C C . ASP B 1 141 ? -16.438 -7.988 -4.191 1 98 141 ASP B C 1
ATOM 3868 O O . ASP B 1 141 ? -15.867 -7.715 -5.246 1 98 141 ASP B O 1
ATOM 3872 N N . GLY B 1 142 ? -15.859 -7.895 -2.994 1 98.62 142 GLY B N 1
ATOM 3873 C CA . GLY B 1 142 ? -14.555 -7.262 -2.861 1 98.62 142 GLY B CA 1
ATOM 3874 C C . GLY B 1 142 ? -13.461 -7.988 -3.615 1 98.62 142 GLY B C 1
ATOM 3875 O O . GLY B 1 142 ? -12.508 -7.363 -4.086 1 98.62 142 GLY B O 1
ATOM 3876 N N . ILE B 1 143 ? -13.523 -9.312 -3.752 1 98.62 143 ILE B N 1
ATOM 3877 C CA . ILE B 1 143 ? -12.531 -10.094 -4.473 1 98.62 143 ILE B CA 1
ATOM 3878 C C . ILE B 1 143 ? -12.516 -9.68 -5.945 1 98.62 143 ILE B C 1
ATOM 3880 O O . ILE B 1 143 ? -11.453 -9.414 -6.508 1 98.62 143 ILE B O 1
ATOM 3884 N N . ALA B 1 144 ? -13.703 -9.641 -6.539 1 97.94 144 ALA B N 1
ATOM 3885 C CA . ALA B 1 144 ? -13.82 -9.305 -7.957 1 97.94 144 ALA B CA 1
ATOM 3886 C C . ALA B 1 144 ? -13.422 -7.852 -8.211 1 97.94 144 ALA B C 1
ATOM 3888 O O . ALA B 1 144 ? -12.562 -7.574 -9.047 1 97.94 144 ALA B O 1
ATOM 3889 N N . LYS B 1 145 ? -13.961 -6.922 -7.465 1 98.25 145 LYS B N 1
ATOM 3890 C CA . LYS B 1 145 ? -13.82 -5.488 -7.711 1 98.25 145 LYS B CA 1
ATOM 3891 C C . LYS B 1 145 ? -12.375 -5.035 -7.535 1 98.25 145 LYS B C 1
ATOM 3893 O O . LYS B 1 145 ? -11.812 -4.375 -8.414 1 98.25 145 LYS B O 1
ATOM 3898 N N . ASP B 1 146 ? -11.797 -5.426 -6.414 1 98.56 146 ASP B N 1
ATOM 3899 C CA . ASP B 1 146 ? -10.508 -4.871 -6.031 1 98.56 146 ASP B CA 1
ATOM 3900 C C . ASP B 1 146 ? -9.359 -5.785 -6.473 1 98.56 146 ASP B C 1
ATOM 3902 O O . ASP B 1 146 ? -8.203 -5.367 -6.504 1 98.56 146 ASP B O 1
ATOM 3906 N N . GLY B 1 147 ? -9.68 -7.051 -6.852 1 98.5 147 GLY B N 1
ATOM 3907 C CA . GLY B 1 147 ? -8.602 -8 -7.086 1 98.5 147 GLY B CA 1
ATOM 3908 C C . GLY B 1 147 ? -8.578 -8.539 -8.508 1 98.5 147 GLY B C 1
ATOM 3909 O O . GLY B 1 147 ? -7.508 -8.859 -9.031 1 98.5 147 GLY B O 1
ATOM 3910 N N . LEU B 1 148 ? -9.773 -8.688 -9.164 1 98.12 148 LEU B N 1
ATOM 3911 C CA . LEU B 1 148 ? -9.773 -9.562 -10.328 1 98.12 148 LEU B CA 1
ATOM 3912 C C . LEU B 1 148 ? -10.484 -8.914 -11.508 1 98.12 148 LEU B C 1
ATOM 3914 O O . LEU B 1 148 ? -10.68 -9.539 -12.555 1 98.12 148 LEU B O 1
ATOM 3918 N N . GLU B 1 149 ? -10.891 -7.641 -11.336 1 97.5 149 GLU B N 1
ATOM 3919 C CA . GLU B 1 149 ? -11.484 -6.895 -12.445 1 97.5 149 GLU B CA 1
ATOM 3920 C C . GLU B 1 149 ? -10.492 -5.898 -13.039 1 97.5 149 GLU B C 1
ATOM 3922 O O . GLU B 1 149 ? -9.844 -5.145 -12.305 1 97.5 149 GLU B O 1
ATOM 3927 N N . ASP B 1 150 ? -10.406 -5.98 -14.312 1 95.56 150 ASP B N 1
ATOM 3928 C CA . ASP B 1 150 ? -9.492 -5.086 -15.023 1 95.56 150 ASP B CA 1
ATOM 3929 C C . ASP B 1 150 ? -9.922 -3.627 -14.859 1 95.56 150 ASP B C 1
ATOM 3931 O O . ASP B 1 150 ? -11.117 -3.314 -14.914 1 95.56 150 ASP B O 1
ATOM 3935 N N . ILE B 1 151 ? -9 -2.752 -14.773 1 91.94 151 ILE B N 1
ATOM 3936 C CA . ILE B 1 151 ? -9.297 -1.368 -14.414 1 91.94 151 ILE B CA 1
ATOM 3937 C C . ILE B 1 151 ? -9.742 -0.596 -15.656 1 91.94 151 ILE B C 1
ATOM 3939 O O . ILE B 1 151 ? -10.336 0.476 -15.539 1 91.94 151 ILE B O 1
ATOM 3943 N N . LYS B 1 152 ? -9.477 -1.034 -16.797 1 88.56 152 LYS B N 1
ATOM 3944 C CA . LYS B 1 152 ? -9.844 -0.327 -18.016 1 88.56 152 LYS B CA 1
ATOM 3945 C C . LYS B 1 152 ? -11.039 -0.989 -18.703 1 88.56 152 LYS B C 1
ATOM 3947 O O . LYS B 1 152 ? -12.039 -0.331 -18.984 1 88.56 152 LYS B O 1
ATOM 3952 N N . GLU B 1 153 ? -10.961 -2.307 -18.781 1 86.75 153 GLU B N 1
ATOM 3953 C CA . GLU B 1 153 ? -12 -3.049 -19.484 1 86.75 153 GLU B CA 1
ATOM 3954 C C . GLU B 1 153 ? -13.18 -3.354 -18.562 1 86.75 153 GLU B C 1
ATOM 3956 O O . GLU B 1 153 ? -14.258 -3.715 -19.047 1 86.75 153 GLU B O 1
ATOM 3961 N N . LYS B 1 154 ? -13.078 -3.203 -17.297 1 86.44 154 LYS B N 1
ATOM 3962 C CA . LYS B 1 154 ? -14.07 -3.414 -16.25 1 86.44 154 LYS B CA 1
ATOM 3963 C C . LYS B 1 154 ? -14.594 -4.848 -16.266 1 86.44 154 LYS B C 1
ATOM 3965 O O . LYS B 1 154 ? -15.578 -5.164 -15.602 1 86.44 154 LYS B O 1
ATOM 3970 N N . GLY B 1 155 ? -14 -5.812 -16.859 1 92.5 155 GLY B N 1
ATOM 3971 C CA . GLY B 1 155 ? -14.336 -7.227 -16.859 1 92.5 155 GLY B CA 1
ATOM 3972 C C . GLY B 1 155 ? -13.281 -8.086 -16.172 1 92.5 155 GLY B C 1
ATOM 3973 O O . GLY B 1 155 ? -12.227 -7.586 -15.789 1 92.5 155 GLY B O 1
ATOM 3974 N N . PRO B 1 156 ? -13.75 -9.359 -15.906 1 96 156 PRO B N 1
ATOM 3975 C CA . PRO B 1 156 ? -12.781 -10.25 -15.258 1 96 156 PRO B CA 1
ATOM 3976 C C . PRO B 1 156 ? -11.469 -10.359 -16.031 1 96 156 PRO B C 1
ATOM 3978 O O . PRO B 1 156 ? -11.477 -10.375 -17.266 1 96 156 PRO B O 1
ATOM 3981 N N . MET B 1 157 ? -10.414 -10.484 -15.328 1 96.44 157 MET B N 1
ATOM 3982 C CA . MET B 1 157 ? -9.07 -10.539 -15.898 1 96.44 157 MET B CA 1
ATOM 3983 C C . MET B 1 157 ? -8.93 -11.734 -16.828 1 96.44 157 MET B C 1
ATOM 3985 O O . MET B 1 157 ? -8.055 -11.75 -17.703 1 96.44 157 MET B O 1
ATOM 3989 N N . GLY B 1 158 ? -9.773 -12.719 -16.625 1 97.12 158 GLY B N 1
ATOM 3990 C CA . GLY B 1 158 ? -9.758 -13.867 -17.516 1 97.12 158 GLY B CA 1
ATOM 3991 C C . GLY B 1 158 ? -10.008 -13.5 -18.969 1 97.12 158 GLY B C 1
ATOM 3992 O O . GLY B 1 158 ? -9.578 -14.211 -19.875 1 97.12 158 GLY B O 1
ATOM 3993 N N . LEU B 1 159 ? -10.742 -12.406 -19.234 1 97.44 159 LEU B N 1
ATOM 3994 C CA . LEU B 1 159 ? -10.961 -11.93 -20.594 1 97.44 159 LEU B CA 1
ATOM 3995 C C . LEU B 1 159 ? -9.656 -11.453 -21.219 1 97.44 159 LEU B C 1
ATOM 3997 O O . LEU B 1 159 ? -9.438 -11.625 -22.422 1 97.44 159 LEU B O 1
ATOM 4001 N N . CYS B 1 160 ? -8.797 -10.844 -20.406 1 97.69 160 CYS B N 1
ATOM 4002 C CA . CYS B 1 160 ? -7.469 -10.469 -20.875 1 97.69 160 CYS B CA 1
ATOM 4003 C C . CYS B 1 160 ? -6.664 -11.695 -21.281 1 97.69 160 CYS B C 1
ATOM 4005 O O . CYS B 1 160 ? -5.949 -11.664 -22.281 1 97.69 160 CYS B O 1
ATOM 4007 N N . ALA B 1 161 ? -6.77 -12.742 -20.484 1 98.25 161 ALA B N 1
ATOM 4008 C CA . ALA B 1 161 ? -6.09 -13.992 -20.812 1 98.25 161 ALA B CA 1
ATOM 4009 C C . ALA B 1 161 ? -6.602 -14.562 -22.141 1 98.25 161 ALA B C 1
ATOM 4011 O O . ALA B 1 161 ? -5.82 -15.07 -22.938 1 98.25 161 ALA B O 1
ATOM 4012 N N . GLU B 1 162 ? -7.93 -14.531 -22.328 1 98.38 162 GLU B N 1
ATOM 4013 C CA . GLU B 1 162 ? -8.516 -15.008 -23.578 1 98.38 162 GLU B CA 1
ATOM 4014 C C . GLU B 1 162 ? -7.969 -14.227 -24.781 1 98.38 162 GLU B C 1
ATOM 4016 O O . GLU B 1 162 ? -7.758 -14.797 -25.859 1 98.38 162 GLU B O 1
ATOM 4021 N N . LYS B 1 163 ? -7.77 -12.922 -24.594 1 97.88 163 LYS B N 1
ATOM 4022 C CA . LYS B 1 163 ? -7.152 -12.141 -25.656 1 97.88 163 LYS B CA 1
ATOM 4023 C C . LYS B 1 163 ? -5.75 -12.656 -25.969 1 97.88 163 LYS B C 1
ATOM 4025 O O . LYS B 1 163 ? -5.367 -12.75 -27.141 1 97.88 163 LYS B O 1
ATOM 4030 N N . THR B 1 164 ? -4.977 -12.906 -24.969 1 98.44 164 THR B N 1
ATOM 4031 C CA . THR B 1 164 ? -3.623 -13.414 -25.156 1 98.44 164 THR B CA 1
ATOM 4032 C C . THR B 1 164 ? -3.646 -14.742 -25.906 1 98.44 164 THR B C 1
ATOM 4034 O O . THR B 1 164 ? -2.799 -14.992 -26.766 1 98.44 164 THR B O 1
ATOM 4037 N N . VAL B 1 165 ? -4.594 -15.594 -25.578 1 98.5 165 VAL B N 1
ATOM 4038 C CA . VAL B 1 165 ? -4.77 -16.875 -26.266 1 98.5 165 VAL B CA 1
ATOM 4039 C C . VAL B 1 165 ? -4.914 -16.625 -27.766 1 98.5 165 VAL B C 1
ATOM 4041 O O . VAL B 1 165 ? -4.238 -17.281 -28.578 1 98.5 165 VAL B O 1
ATOM 4044 N N . LYS B 1 166 ? -5.75 -15.719 -28.094 1 97.88 166 LYS B N 1
ATOM 4045 C CA . LYS B 1 166 ? -6.004 -15.391 -29.5 1 97.88 166 LYS B CA 1
ATOM 4046 C C . LYS B 1 166 ? -4.77 -14.773 -30.141 1 97.88 166 LYS B C 1
ATOM 4048 O O . LYS B 1 166 ? -4.379 -15.164 -31.25 1 97.88 166 LYS B O 1
ATOM 4053 N N . ASP B 1 167 ? -4.152 -13.844 -29.484 1 98.19 167 ASP B N 1
ATOM 4054 C CA . ASP B 1 167 ? -3.004 -13.117 -30.016 1 98.19 167 ASP B CA 1
ATOM 4055 C C . ASP B 1 167 ? -1.851 -14.07 -30.328 1 98.19 167 ASP B C 1
ATOM 4057 O O . ASP B 1 167 ? -1.107 -13.859 -31.297 1 98.19 167 ASP B O 1
ATOM 4061 N N . TYR B 1 168 ? -1.713 -15.133 -29.516 1 98.25 168 TYR B N 1
ATOM 4062 C CA . TYR B 1 168 ? -0.531 -15.984 -29.625 1 98.25 168 TYR B CA 1
ATOM 4063 C C . TYR B 1 168 ? -0.868 -17.312 -30.281 1 98.25 168 TYR B C 1
ATOM 4065 O O . TYR B 1 168 ? 0.02 -18.125 -30.547 1 98.25 168 TYR B O 1
ATOM 4073 N N . GLY B 1 169 ? -2.104 -17.547 -30.531 1 98.06 169 GLY B N 1
ATOM 4074 C CA . GLY B 1 169 ? -2.52 -18.781 -31.156 1 98.06 169 GLY B CA 1
ATOM 4075 C C . GLY B 1 169 ? -2.283 -20 -30.266 1 98.06 169 GLY B C 1
ATOM 4076 O O . GLY B 1 169 ? -1.874 -21.062 -30.766 1 98.06 169 GLY B O 1
ATOM 4077 N N . ILE B 1 170 ? -2.473 -19.875 -28.984 1 98.44 170 ILE B N 1
ATOM 4078 C CA . ILE B 1 170 ? -2.307 -20.969 -28.031 1 98.44 170 ILE B CA 1
ATOM 4079 C C . ILE B 1 170 ? -3.621 -21.734 -27.891 1 98.44 170 ILE B C 1
ATOM 4081 O O . ILE B 1 170 ? -4.664 -21.141 -27.609 1 98.44 170 ILE B O 1
ATOM 4085 N N . THR B 1 171 ? -3.586 -23.016 -28.031 1 97.88 171 THR B N 1
ATOM 4086 C CA . THR B 1 171 ? -4.816 -23.797 -28.094 1 97.88 171 THR B CA 1
ATOM 4087 C C . THR B 1 171 ? -5.273 -24.188 -26.703 1 97.88 171 THR B C 1
ATOM 4089 O O . THR B 1 171 ? -4.496 -24.125 -25.734 1 97.88 171 THR B O 1
ATOM 4092 N N . ARG B 1 172 ? -6.531 -24.578 -26.625 1 97.88 172 ARG B N 1
ATOM 4093 C CA . ARG B 1 172 ? -7.09 -25.141 -25.406 1 97.88 172 ARG B CA 1
ATOM 4094 C C . ARG B 1 172 ? -6.293 -26.344 -24.938 1 97.88 172 ARG B C 1
ATOM 4096 O O . ARG B 1 172 ? -6.012 -26.5 -23.75 1 97.88 172 ARG B O 1
ATOM 4103 N N . GLU B 1 173 ? -5.906 -27.188 -25.859 1 98.06 173 GLU B N 1
ATOM 4104 C CA . GLU B 1 173 ? -5.168 -28.406 -25.547 1 98.06 173 GLU B CA 1
ATOM 4105 C C . GLU B 1 173 ? -3.795 -28.094 -24.969 1 98.06 173 GLU B C 1
ATOM 4107 O O . GLU B 1 173 ? -3.354 -28.75 -24.016 1 98.06 173 GLU B O 1
ATOM 4112 N N . GLU B 1 174 ? -3.168 -27.125 -25.531 1 98.56 174 GLU B N 1
ATOM 4113 C CA . GLU B 1 174 ? -1.868 -26.703 -25.016 1 98.56 174 GLU B CA 1
ATOM 4114 C C . GLU B 1 174 ? -1.982 -26.188 -23.578 1 98.56 174 GLU B C 1
ATOM 4116 O O . GLU B 1 174 ? -1.14 -26.5 -22.734 1 98.56 174 GLU B O 1
ATOM 4121 N N . GLN B 1 175 ? -2.998 -25.391 -23.328 1 98.75 175 GLN B N 1
ATOM 4122 C CA . GLN B 1 175 ? -3.221 -24.844 -22 1 98.75 175 GLN B CA 1
ATOM 4123 C C . GLN B 1 175 ? -3.488 -25.953 -20.984 1 98.75 175 GLN B C 1
ATOM 4125 O O . GLN B 1 175 ? -2.916 -25.969 -19.906 1 98.75 175 GLN B O 1
ATOM 4130 N N . ASP B 1 176 ? -4.352 -26.859 -21.359 1 98.69 176 ASP B N 1
ATOM 4131 C CA . ASP B 1 176 ? -4.703 -27.969 -20.484 1 98.69 176 ASP B CA 1
ATOM 4132 C C . ASP B 1 176 ? -3.496 -28.875 -20.219 1 98.69 176 ASP B C 1
ATOM 4134 O O . ASP B 1 176 ? -3.303 -29.344 -19.109 1 98.69 176 ASP B O 1
ATOM 4138 N N . ALA B 1 177 ? -2.773 -29.125 -21.266 1 98.62 177 ALA B N 1
ATOM 4139 C CA . ALA B 1 177 ? -1.566 -29.938 -21.094 1 98.62 177 ALA B CA 1
ATOM 4140 C C . ALA B 1 177 ? -0.593 -29.281 -20.125 1 98.62 177 ALA B C 1
ATOM 4142 O O . ALA B 1 177 ? 0.007 -29.953 -19.281 1 98.62 177 ALA B O 1
ATOM 4143 N N . TYR B 1 178 ? -0.396 -28.016 -20.281 1 98.62 178 TYR B N 1
ATOM 4144 C CA . TYR B 1 178 ? 0.463 -27.281 -19.344 1 98.62 178 TYR B CA 1
ATOM 4145 C C . TYR B 1 178 ? -0.06 -27.391 -17.922 1 98.62 178 TYR B C 1
ATOM 4147 O O . TYR B 1 178 ? 0.713 -27.609 -16.984 1 98.62 178 TYR B O 1
ATOM 4155 N N . ALA B 1 179 ? -1.364 -27.125 -17.734 1 98.56 179 ALA B N 1
ATOM 4156 C CA . ALA B 1 179 ? -1.979 -27.203 -16.406 1 98.56 179 ALA B CA 1
ATOM 4157 C C . ALA B 1 179 ? -1.744 -28.578 -15.773 1 98.56 179 ALA B C 1
ATOM 4159 O O . ALA B 1 179 ? -1.334 -28.672 -14.609 1 98.56 179 ALA B O 1
ATOM 4160 N N . ILE B 1 180 ? -2.012 -29.625 -16.547 1 98.62 180 ILE B N 1
ATOM 4161 C CA . ILE B 1 180 ? -1.823 -30.984 -16.062 1 98.62 180 ILE B CA 1
ATOM 4162 C C . ILE B 1 180 ? -0.374 -31.172 -15.617 1 98.62 180 ILE B C 1
ATOM 4164 O O . ILE B 1 180 ? -0.112 -31.75 -14.562 1 98.62 180 ILE B O 1
ATOM 4168 N N . GLU B 1 181 ? 0.555 -30.703 -16.406 1 98.56 181 GLU B N 1
ATOM 4169 C CA . GLU B 1 181 ? 1.969 -30.812 -16.062 1 98.56 181 GLU B CA 1
ATOM 4170 C C . GLU B 1 181 ? 2.285 -30.047 -14.789 1 98.56 181 GLU B C 1
ATOM 4172 O O . GLU B 1 181 ? 3.066 -30.516 -13.953 1 98.56 181 GLU B O 1
ATOM 4177 N N . SER B 1 182 ? 1.759 -28.828 -14.633 1 98.69 182 SER B N 1
ATOM 4178 C CA . SER B 1 182 ? 1.96 -28.062 -13.406 1 98.69 182 SER B CA 1
ATOM 4179 C C . SER B 1 182 ? 1.471 -28.844 -12.188 1 98.69 182 SER B C 1
ATOM 4181 O O . SER B 1 182 ? 2.139 -28.859 -11.148 1 98.69 182 SER B O 1
ATOM 4183 N N . TYR B 1 183 ? 0.311 -29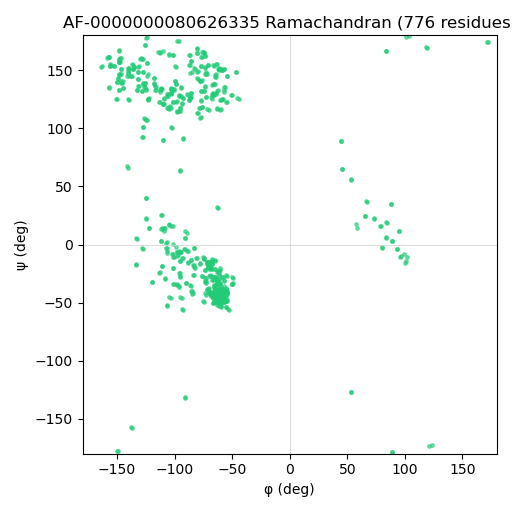.469 -12.289 1 98.62 183 TYR B N 1
ATOM 4184 C CA . TYR B 1 183 ? -0.239 -30.281 -11.203 1 98.62 183 TYR B CA 1
ATOM 4185 C C . TYR B 1 183 ? 0.66 -31.484 -10.906 1 98.62 183 TYR B C 1
ATOM 4187 O O . TYR B 1 183 ? 0.889 -31.812 -9.742 1 98.62 183 TYR B O 1
ATOM 4195 N N . LYS B 1 184 ? 1.149 -32.125 -11.938 1 98.44 184 LYS B N 1
ATOM 4196 C CA . LYS B 1 184 ? 2.045 -33.25 -11.758 1 98.44 184 LYS B CA 1
ATOM 4197 C C . LYS B 1 184 ? 3.34 -32.844 -11.062 1 98.44 184 LYS B C 1
ATOM 4199 O O . LYS B 1 184 ? 3.826 -33.531 -10.172 1 98.44 184 LYS B O 1
ATOM 4204 N N . LYS B 1 185 ? 3.902 -31.75 -11.523 1 98.69 185 LYS B N 1
ATOM 4205 C CA . LYS B 1 185 ? 5.117 -31.219 -10.898 1 98.69 185 LYS B CA 1
ATOM 4206 C C . LYS B 1 185 ? 4.887 -30.906 -9.422 1 98.69 185 LYS B C 1
ATOM 4208 O O . LYS B 1 185 ? 5.734 -31.219 -8.578 1 98.69 185 LYS B O 1
ATOM 4213 N N . ALA B 1 186 ? 3.744 -30.281 -9.062 1 98.69 186 ALA B N 1
ATOM 4214 C CA . ALA B 1 186 ? 3.418 -29.953 -7.68 1 98.69 186 ALA B CA 1
ATOM 4215 C C . ALA B 1 186 ? 3.266 -31.219 -6.844 1 98.69 186 ALA B C 1
ATOM 4217 O O . ALA B 1 186 ? 3.768 -31.297 -5.719 1 98.69 186 ALA B O 1
ATOM 4218 N N . SER B 1 187 ? 2.568 -32.156 -7.414 1 98.31 187 SER B N 1
ATOM 4219 C CA . SER B 1 187 ? 2.389 -33.438 -6.734 1 98.31 187 SER B CA 1
ATOM 4220 C C . SER B 1 187 ? 3.73 -34.094 -6.457 1 98.31 187 SER B C 1
ATOM 4222 O O . SER B 1 187 ? 3.961 -34.625 -5.359 1 98.31 187 SER B O 1
ATOM 4224 N N . ASN B 1 188 ? 4.559 -34.125 -7.434 1 98.25 188 ASN B N 1
ATOM 4225 C CA . ASN B 1 188 ? 5.891 -34.719 -7.285 1 98.25 188 ASN B CA 1
ATOM 4226 C C . ASN B 1 188 ? 6.711 -33.969 -6.23 1 98.25 188 ASN B C 1
ATOM 4228 O O . ASN B 1 188 ? 7.434 -34.594 -5.453 1 98.25 188 ASN B O 1
ATOM 4232 N N . ALA B 1 189 ? 6.691 -32.656 -6.258 1 98.5 189 ALA B N 1
ATOM 4233 C CA . ALA B 1 189 ? 7.438 -31.859 -5.293 1 98.5 189 ALA B CA 1
ATOM 4234 C C . ALA B 1 189 ? 7.004 -32.156 -3.865 1 98.5 189 ALA B C 1
ATOM 4236 O O . ALA B 1 189 ? 7.84 -32.25 -2.963 1 98.5 189 ALA B O 1
ATOM 4237 N N . TRP B 1 190 ? 5.719 -32.281 -3.631 1 98.25 190 TRP B N 1
ATOM 4238 C CA . TRP B 1 190 ? 5.211 -32.594 -2.301 1 98.25 190 TRP B CA 1
ATOM 4239 C C . TRP B 1 190 ? 5.605 -34.031 -1.896 1 98.25 190 TRP B C 1
ATOM 4241 O O . TRP B 1 190 ? 6.074 -34.25 -0.778 1 98.25 190 TRP B O 1
ATOM 4251 N N . SER B 1 191 ? 5.461 -34.969 -2.85 1 98 191 SER B N 1
ATOM 4252 C CA . SER B 1 191 ? 5.711 -36.375 -2.531 1 98 191 SER B CA 1
ATOM 4253 C C . SER B 1 191 ? 7.191 -36.625 -2.291 1 98 191 SER B C 1
ATOM 4255 O O . SER B 1 191 ? 7.559 -37.531 -1.547 1 98 191 SER B O 1
ATOM 4257 N N . THR B 1 192 ? 8.062 -35.812 -2.898 1 98 192 THR B N 1
ATOM 4258 C CA . THR B 1 192 ? 9.5 -36 -2.762 1 98 192 THR B CA 1
ATOM 4259 C C . THR B 1 192 ? 10.086 -35.062 -1.724 1 98 192 THR B C 1
ATOM 4261 O O . THR B 1 192 ? 11.305 -35 -1.553 1 98 192 THR B O 1
ATOM 4264 N N . GLY B 1 193 ? 9.305 -34.188 -1.104 1 97.69 193 GLY B N 1
ATOM 4265 C CA . GLY B 1 193 ? 9.719 -33.344 0.019 1 97.69 193 GLY B CA 1
ATOM 4266 C C . GLY B 1 193 ? 10.422 -32.094 -0.405 1 97.69 193 GLY B C 1
ATOM 4267 O O . GLY B 1 193 ? 11.086 -31.438 0.407 1 97.69 193 GLY B O 1
ATOM 4268 N N . LYS B 1 194 ? 10.273 -31.672 -1.603 1 97.44 194 LYS B N 1
ATOM 4269 C CA . LYS B 1 194 ? 10.977 -30.516 -2.129 1 97.44 194 LYS B CA 1
ATOM 4270 C C . LYS B 1 194 ? 10.438 -29.219 -1.516 1 97.44 194 LYS B C 1
ATOM 4272 O O . LYS B 1 194 ? 11.109 -28.188 -1.554 1 97.44 194 LYS B O 1
ATOM 4277 N N . PHE B 1 195 ? 9.219 -29.266 -0.94 1 97.75 195 PHE B N 1
ATOM 4278 C CA . PHE B 1 195 ? 8.609 -28.078 -0.346 1 97.75 195 PHE B CA 1
ATOM 4279 C C . PHE B 1 195 ? 8.953 -27.984 1.136 1 97.75 195 PHE B C 1
ATOM 4281 O O . PHE B 1 195 ? 8.641 -26.984 1.786 1 97.75 195 PHE B O 1
ATOM 4288 N N . SER B 1 196 ? 9.656 -28.953 1.733 1 95.94 196 SER B N 1
ATOM 4289 C CA . SER B 1 196 ? 9.859 -29.062 3.174 1 95.94 196 SER B CA 1
ATOM 4290 C C . SER B 1 196 ? 10.672 -27.875 3.705 1 95.94 196 SER B C 1
ATOM 4292 O O . SER B 1 196 ? 10.469 -27.438 4.836 1 95.94 196 SER B O 1
ATOM 4294 N N . GLU B 1 197 ? 11.508 -27.375 2.857 1 95.31 197 GLU B N 1
ATOM 4295 C CA . GLU B 1 197 ? 12.375 -26.297 3.324 1 95.31 197 GLU B CA 1
ATOM 4296 C C . GLU B 1 197 ? 11.664 -24.938 3.258 1 95.31 197 GLU B C 1
ATOM 4298 O O . GLU B 1 197 ? 12.008 -24.016 3.992 1 95.31 197 GLU B O 1
ATOM 4303 N N . GLU B 1 198 ? 10.695 -24.812 2.363 1 97 198 GLU B N 1
ATOM 4304 C CA . GLU B 1 198 ? 10.117 -23.484 2.199 1 97 198 GLU B CA 1
ATOM 4305 C C . GLU B 1 198 ? 8.781 -23.375 2.926 1 97 198 GLU B C 1
ATOM 4307 O O . GLU B 1 198 ? 8.336 -22.266 3.258 1 97 198 GLU B O 1
ATOM 4312 N N . VAL B 1 199 ? 8.086 -24.484 3.254 1 98.75 199 VAL B N 1
ATOM 4313 C CA . VAL B 1 199 ? 6.742 -24.422 3.82 1 98.75 199 VAL B CA 1
ATOM 4314 C C . VAL B 1 199 ? 6.809 -24.625 5.332 1 98.75 199 VAL B C 1
ATOM 4316 O O . VAL B 1 199 ? 7.535 -25.5 5.812 1 98.75 199 VAL B O 1
ATOM 4319 N N . VAL B 1 200 ? 6.109 -23.781 6.062 1 98.69 200 VAL B N 1
ATOM 4320 C CA . VAL B 1 200 ? 5.984 -23.906 7.508 1 98.69 200 VAL B CA 1
ATOM 4321 C C . VAL B 1 200 ? 4.543 -24.25 7.875 1 98.69 200 VAL B C 1
ATOM 4323 O O . VAL B 1 200 ? 3.605 -23.609 7.406 1 98.69 200 VAL B O 1
ATOM 4326 N N . PRO B 1 201 ? 4.367 -25.25 8.719 1 98.38 201 PRO B N 1
ATOM 4327 C CA . PRO B 1 201 ? 3.002 -25.594 9.117 1 98.38 201 PRO B CA 1
ATOM 4328 C C . PRO B 1 201 ? 2.316 -24.469 9.906 1 98.38 201 PRO B C 1
ATOM 4330 O O . PRO B 1 201 ? 2.98 -23.719 10.625 1 98.38 201 PRO B O 1
ATOM 4333 N N . VAL B 1 202 ? 1.097 -24.359 9.727 1 98.62 202 VAL B N 1
ATOM 4334 C CA . VAL B 1 202 ? 0.269 -23.406 10.453 1 98.62 202 VAL B CA 1
ATOM 4335 C C . VAL B 1 202 ? -0.63 -24.141 11.438 1 98.62 202 VAL B C 1
ATOM 4337 O O . VAL B 1 202 ? -1.376 -25.031 11.062 1 98.62 202 VAL B O 1
ATOM 4340 N N . VAL B 1 203 ? -0.57 -23.75 12.672 1 97.62 203 VAL B N 1
ATOM 4341 C CA . VAL B 1 203 ? -1.423 -24.312 13.711 1 97.62 203 VAL B CA 1
ATOM 4342 C C . VAL B 1 203 ? -2.643 -23.422 13.93 1 97.62 203 VAL B C 1
ATOM 4344 O O . VAL B 1 203 ? -2.504 -22.234 14.273 1 97.62 203 VAL B O 1
ATOM 4347 N N . ILE B 1 204 ? -3.727 -23.938 13.633 1 95.94 204 ILE B N 1
ATOM 4348 C CA . ILE B 1 204 ? -4.984 -23.219 13.844 1 95.94 204 ILE B CA 1
ATOM 4349 C C . ILE B 1 204 ? -5.691 -23.781 15.078 1 95.94 204 ILE B C 1
ATOM 4351 O O . ILE B 1 204 ? -6.027 -24.969 15.133 1 95.94 204 ILE B O 1
ATOM 4355 N N . LYS B 1 205 ? -5.906 -22.969 16.078 1 90 205 LYS B N 1
ATOM 4356 C CA . LYS B 1 205 ? -6.559 -23.375 17.328 1 90 205 LYS B CA 1
ATOM 4357 C C . LYS B 1 205 ? -8.039 -23 17.312 1 90 205 LYS B C 1
ATOM 4359 O O . LYS B 1 205 ? -8.391 -21.844 17.047 1 90 205 LYS B O 1
ATOM 4364 N N . THR B 1 206 ? -8.797 -23.906 17.312 1 81.38 206 THR B N 1
ATOM 4365 C CA . THR B 1 206 ? -10.227 -23.703 17.516 1 81.38 206 THR B CA 1
ATOM 4366 C C . THR B 1 206 ? -10.625 -24.047 18.953 1 81.38 206 THR B C 1
ATOM 4368 O O . THR B 1 206 ? -9.812 -24.562 19.719 1 81.38 206 THR B O 1
ATOM 4371 N N . ALA B 1 207 ? -11.859 -23.594 19.453 1 75.94 207 ALA B N 1
ATOM 4372 C CA . ALA B 1 207 ? -12.352 -23.844 20.812 1 75.94 207 ALA B CA 1
ATOM 4373 C C . ALA B 1 207 ? -12.25 -25.328 21.172 1 75.94 207 ALA B C 1
ATOM 4375 O O . ALA B 1 207 ? -12.023 -25.672 22.328 1 75.94 207 ALA B O 1
ATOM 4376 N N . ARG B 1 208 ? -12.305 -26.156 20.297 1 79.38 208 ARG B N 1
ATOM 4377 C CA . ARG B 1 208 ? -12.469 -27.578 20.578 1 79.38 208 ARG B CA 1
ATOM 4378 C C . ARG B 1 208 ? -11.219 -28.359 20.172 1 79.38 208 ARG B C 1
ATOM 4380 O O . ARG B 1 208 ? -11.008 -29.484 20.641 1 79.38 208 ARG B O 1
ATOM 4387 N N . SER B 1 209 ? -10.492 -27.688 19.172 1 87.69 209 SER B N 1
ATOM 4388 C CA . SER B 1 209 ? -9.422 -28.516 18.641 1 87.69 209 SER B CA 1
ATOM 4389 C C . SER B 1 209 ? -8.312 -27.672 18.016 1 87.69 209 SER B C 1
ATOM 4391 O O . SER B 1 209 ? -8.453 -26.453 17.891 1 87.69 209 SER B O 1
ATOM 4393 N N . GLU B 1 210 ? -7.137 -28.406 17.906 1 92.25 210 GLU B N 1
ATOM 4394 C CA . GLU B 1 210 ? -5.992 -27.859 17.172 1 92.25 210 GLU B CA 1
ATOM 4395 C C . GLU B 1 210 ? -5.773 -28.609 15.852 1 92.25 210 GLU B C 1
ATOM 4397 O O . GLU B 1 210 ? -5.715 -29.828 15.828 1 92.25 210 GLU B O 1
ATOM 4402 N N . VAL B 1 211 ? -5.859 -27.766 14.789 1 94.19 211 VAL B N 1
ATOM 4403 C CA . VAL B 1 211 ? -5.633 -28.344 13.469 1 94.19 211 VAL B CA 1
ATOM 4404 C C . VAL B 1 211 ? -4.32 -27.828 12.891 1 94.19 211 VAL B C 1
ATOM 4406 O O . VAL B 1 211 ? -4.066 -26.609 12.914 1 94.19 211 VAL B O 1
ATOM 4409 N N . VAL B 1 212 ? -3.539 -28.703 12.359 1 97.38 212 VAL B N 1
ATOM 4410 C CA . VAL B 1 212 ? -2.277 -28.328 11.727 1 97.38 212 VAL B CA 1
ATOM 4411 C C . VAL B 1 212 ? -2.416 -28.406 10.211 1 97.38 212 VAL B C 1
ATOM 4413 O O . VAL B 1 212 ? -2.758 -29.453 9.664 1 97.38 212 VAL B O 1
ATOM 4416 N N . VAL B 1 213 ? -2.26 -27.297 9.508 1 98.06 213 VAL B N 1
ATOM 4417 C CA . VAL B 1 213 ? -2.211 -27.25 8.055 1 98.06 213 VAL B CA 1
ATOM 4418 C C . VAL B 1 213 ? -0.757 -27.281 7.582 1 98.06 213 VAL B C 1
ATOM 4420 O O . VAL B 1 213 ? 0.011 -26.359 7.859 1 98.06 213 VAL B O 1
ATOM 4423 N N . SER B 1 214 ? -0.388 -28.312 6.848 1 98.25 214 SER B N 1
ATOM 4424 C CA . SER B 1 214 ? 1.03 -28.484 6.547 1 98.25 214 SER B CA 1
ATOM 4425 C C . SER B 1 214 ? 1.261 -28.656 5.047 1 98.25 214 SER B C 1
ATOM 4427 O O . SER B 1 214 ? 2.404 -28.75 4.598 1 98.25 214 SER B O 1
ATOM 4429 N N . GLU B 1 215 ? 0.195 -28.688 4.344 1 98.44 215 GLU B N 1
ATOM 4430 C CA . GLU B 1 215 ? 0.316 -29 2.924 1 98.44 215 GLU B CA 1
ATOM 4431 C C . GLU B 1 215 ? -0.636 -28.156 2.088 1 98.44 215 GLU B C 1
ATOM 4433 O O . GLU B 1 215 ? -1.728 -27.812 2.543 1 98.44 215 GLU B O 1
ATOM 4438 N N . ASP B 1 216 ? -0.188 -27.766 0.862 1 98.75 216 ASP B N 1
ATOM 4439 C CA . ASP B 1 216 ? -1.066 -27.062 -0.062 1 98.75 216 ASP B CA 1
ATOM 4440 C C . ASP B 1 216 ? -2.303 -27.891 -0.397 1 98.75 216 ASP B C 1
ATOM 4442 O O . ASP B 1 216 ? -2.223 -29.125 -0.5 1 98.75 216 ASP B O 1
ATOM 4446 N N . GLU B 1 217 ? -3.412 -27.219 -0.692 1 98.38 217 GLU B N 1
ATOM 4447 C CA . GLU B 1 217 ? -4.668 -27.953 -0.819 1 98.38 217 GLU B CA 1
ATOM 4448 C C . GLU B 1 217 ? -5.023 -28.188 -2.285 1 98.38 217 GLU B C 1
ATOM 4450 O O . GLU B 1 217 ? -5.562 -29.234 -2.637 1 98.38 217 GLU B O 1
ATOM 4455 N N . GLU B 1 218 ? -4.68 -27.25 -3.133 1 96.69 218 GLU B N 1
ATOM 4456 C CA . GLU B 1 218 ? -5.285 -27.172 -4.457 1 96.69 218 GLU B CA 1
ATOM 4457 C C . GLU B 1 218 ? -4.797 -28.297 -5.363 1 96.69 218 GLU B C 1
ATOM 4459 O O . GLU B 1 218 ? -5.566 -28.828 -6.164 1 96.69 218 GLU B O 1
ATOM 4464 N N . TYR B 1 219 ? -3.498 -28.672 -5.285 1 97.5 219 TYR B N 1
ATOM 4465 C CA . TYR B 1 219 ? -2.896 -29.547 -6.281 1 97.5 219 TYR B CA 1
ATOM 4466 C C . TYR B 1 219 ? -3.502 -30.953 -6.203 1 97.5 219 TYR B C 1
ATOM 4468 O O . TYR B 1 219 ? -3.387 -31.734 -7.148 1 97.5 219 TYR B O 1
ATOM 4476 N N . LYS B 1 220 ? -4.23 -31.234 -5.156 1 96.56 220 LYS B N 1
ATOM 4477 C CA . LYS B 1 220 ? -4.828 -32.562 -4.941 1 96.56 220 LYS B CA 1
ATOM 4478 C C . LYS B 1 220 ? -6.207 -32.625 -5.59 1 96.56 220 LYS B C 1
ATOM 4480 O O . LYS B 1 220 ? -6.777 -33.719 -5.699 1 96.56 220 LYS B O 1
ATOM 4485 N N . LYS B 1 221 ? -6.656 -31.562 -6.09 1 94.81 221 LYS B N 1
ATOM 4486 C CA . LYS B 1 221 ? -8.062 -31.5 -6.469 1 94.81 221 LYS B CA 1
ATOM 4487 C C . LYS B 1 221 ? -8.25 -31.766 -7.957 1 94.81 221 LYS B C 1
ATOM 4489 O O . LYS B 1 221 ? -9.375 -31.969 -8.422 1 94.81 221 LYS B O 1
ATOM 4494 N N . LEU B 1 222 ? -7.23 -31.812 -8.688 1 95 222 LEU B N 1
ATOM 4495 C CA . LEU B 1 222 ? -7.363 -31.969 -10.125 1 95 222 LEU B CA 1
ATOM 4496 C C . LEU B 1 222 ? -7.789 -33.406 -10.477 1 95 222 LEU B C 1
ATOM 4498 O O . LEU B 1 222 ? -7.191 -34.344 -10 1 95 222 LEU B O 1
ATOM 4502 N N . ILE B 1 223 ? -8.82 -33.5 -11.219 1 96.25 223 ILE B N 1
ATOM 4503 C CA . ILE B 1 223 ? -9.195 -34.75 -11.867 1 96.25 223 ILE B CA 1
ATOM 4504 C C . ILE B 1 223 ? -8.805 -34.719 -13.344 1 96.25 223 ILE B C 1
ATOM 4506 O O . ILE B 1 223 ? -9.555 -34.188 -14.172 1 96.25 223 ILE B O 1
ATOM 4510 N N . GLU B 1 224 ? -7.664 -35.375 -13.609 1 96.94 224 GLU B N 1
ATOM 4511 C CA . GLU B 1 224 ? -7.023 -35.25 -14.914 1 96.94 224 GLU B CA 1
ATOM 4512 C C . GLU B 1 224 ? -7.988 -35.594 -16.047 1 96.94 224 GLU B C 1
ATOM 4514 O O . GLU B 1 224 ? -8.047 -34.906 -17.062 1 96.94 224 GLU B O 1
ATOM 4519 N N . SER B 1 225 ? -8.781 -36.625 -15.906 1 96.75 225 SER B N 1
ATOM 4520 C CA . SER B 1 225 ? -9.664 -37.125 -16.953 1 96.75 225 SER B CA 1
ATOM 4521 C C . SER B 1 225 ? -10.781 -36.125 -17.25 1 96.75 225 SER B C 1
ATOM 4523 O O . SER B 1 225 ? -11.422 -36.219 -18.312 1 96.75 225 SER B O 1
ATOM 4525 N N . LYS B 1 226 ? -10.984 -35.156 -16.375 1 97.12 226 LYS B N 1
ATOM 4526 C CA . LYS B 1 226 ? -12.102 -34.219 -16.531 1 97.12 226 LYS B CA 1
ATOM 4527 C C . LYS B 1 226 ? -11.625 -32.875 -17.094 1 97.12 226 LYS B C 1
ATOM 4529 O O . LYS B 1 226 ? -12.438 -32.062 -17.5 1 97.12 226 LYS B O 1
ATOM 4534 N N . VAL B 1 227 ? -10.344 -32.688 -17.188 1 97.75 227 VAL B N 1
ATOM 4535 C CA . VAL B 1 227 ? -9.766 -31.406 -17.547 1 97.75 227 VAL B CA 1
ATOM 4536 C C . VAL B 1 227 ? -10.281 -30.984 -18.922 1 97.75 227 VAL B C 1
ATOM 4538 O O . VAL B 1 227 ? -10.727 -29.844 -19.094 1 97.75 227 VAL B O 1
ATOM 4541 N N . SER B 1 228 ? -10.305 -31.906 -19.891 1 95.62 228 SER B N 1
ATOM 4542 C CA . SER B 1 228 ? -10.656 -31.578 -21.266 1 95.62 228 SER B CA 1
ATOM 4543 C C . SER B 1 228 ? -12.141 -31.266 -21.406 1 95.62 228 SER B C 1
ATOM 4545 O O . SER B 1 228 ? -12.562 -30.625 -22.359 1 95.62 228 SER B O 1
ATOM 4547 N N . SER B 1 229 ? -12.898 -31.719 -20.438 1 96.19 229 SER B N 1
ATOM 4548 C CA . SER B 1 229 ? -14.344 -31.547 -20.547 1 96.19 229 SER B CA 1
ATOM 4549 C C . SER B 1 229 ? -14.805 -30.297 -19.812 1 96.19 229 SER B C 1
ATOM 4551 O O . SER B 1 229 ? -15.977 -29.922 -19.891 1 96.19 229 SER B O 1
ATOM 4553 N N . LEU B 1 230 ? -13.945 -29.609 -19.094 1 96.94 230 LEU B N 1
ATOM 4554 C CA . LEU B 1 230 ? -14.32 -28.438 -18.312 1 96.94 230 LEU B CA 1
ATOM 4555 C C . LEU B 1 230 ? -14.734 -27.281 -19.234 1 96.94 230 LEU B C 1
ATOM 4557 O O . LEU B 1 230 ? -14.109 -27.062 -20.281 1 96.94 230 LEU B O 1
ATOM 4561 N N . ARG B 1 231 ? -15.805 -26.562 -18.906 1 96.19 231 ARG B N 1
ATOM 4562 C CA . ARG B 1 231 ? -16.312 -25.453 -19.703 1 96.19 231 ARG B CA 1
ATOM 4563 C C . ARG B 1 231 ? -15.5 -24.188 -19.453 1 96.19 231 ARG B C 1
ATOM 4565 O O . ARG B 1 231 ? -15.094 -23.922 -18.312 1 96.19 231 ARG B O 1
ATOM 4572 N N . PRO B 1 232 ? -15.25 -23.391 -20.469 1 97.56 232 PRO B N 1
ATOM 4573 C CA . PRO B 1 232 ? -14.617 -22.094 -20.266 1 97.56 232 PRO B CA 1
ATOM 4574 C C . PRO B 1 232 ? -15.414 -21.188 -19.328 1 97.56 232 PRO B C 1
ATOM 4576 O O . PRO B 1 232 ? -16.641 -21.188 -19.375 1 97.56 232 PRO B O 1
ATOM 4579 N N . VAL B 1 233 ? -14.719 -20.328 -18.625 1 96.12 233 VAL B N 1
ATOM 4580 C CA . VAL B 1 233 ? -15.328 -19.562 -17.547 1 96.12 233 VAL B CA 1
ATOM 4581 C C . VAL B 1 233 ? -15.719 -18.172 -18.047 1 96.12 233 VAL B C 1
ATOM 4583 O O . VAL B 1 233 ? -16.766 -17.641 -17.672 1 96.12 233 VAL B O 1
ATOM 4586 N N . PHE B 1 234 ? -14.977 -17.578 -18.938 1 96.25 234 PHE B N 1
ATOM 4587 C CA . PHE B 1 234 ? -15.117 -16.141 -19.188 1 96.25 234 PHE B CA 1
ATOM 4588 C C . PHE B 1 234 ? -15.82 -15.906 -20.531 1 96.25 234 PHE B C 1
ATOM 4590 O O . PHE B 1 234 ? -16.703 -15.055 -20.625 1 96.25 234 PHE B O 1
ATOM 4597 N N . ILE B 1 235 ? -15.312 -16.516 -21.578 1 95.44 235 ILE B N 1
ATOM 4598 C CA . ILE B 1 235 ? -16.016 -16.5 -22.859 1 95.44 235 ILE B CA 1
ATOM 4599 C C . ILE B 1 235 ? -16.797 -17.797 -23.031 1 95.44 235 ILE B C 1
ATOM 4601 O O . ILE B 1 235 ? -16.219 -18.875 -23.156 1 95.44 235 ILE B O 1
ATOM 4605 N N . ARG B 1 236 ? -18.188 -17.812 -23.266 1 92.38 236 ARG B N 1
ATOM 4606 C CA . ARG B 1 236 ? -19.031 -19 -23.172 1 92.38 236 ARG B CA 1
ATOM 4607 C C . ARG B 1 236 ? -19.766 -19.266 -24.484 1 92.38 236 ARG B C 1
ATOM 4609 O O . ARG B 1 236 ? -20.703 -20.062 -24.531 1 92.38 236 ARG B O 1
ATOM 4616 N N . ASP B 1 237 ? -19.25 -18.562 -25.438 1 94.81 237 ASP B N 1
ATOM 4617 C CA . ASP B 1 237 ? -19.906 -18.734 -26.719 1 94.81 237 ASP B CA 1
ATOM 4618 C C . ASP B 1 237 ? -19.281 -19.875 -27.516 1 94.81 237 ASP B C 1
ATOM 4620 O O . ASP B 1 237 ? -19.531 -20 -28.719 1 94.81 237 ASP B O 1
ATOM 4624 N N . GLY B 1 238 ? -18.438 -20.625 -26.906 1 92.25 238 GLY B N 1
ATOM 4625 C CA . GLY B 1 238 ? -17.797 -21.75 -27.547 1 92.25 238 GLY B CA 1
ATOM 4626 C C . GLY B 1 238 ? -16.375 -21.453 -27.984 1 92.25 238 GLY B C 1
ATOM 4627 O O . GLY B 1 238 ? -15.594 -22.375 -28.266 1 92.25 238 GLY B O 1
ATOM 4628 N N . SER B 1 239 ? -16.047 -20.188 -27.906 1 94.38 239 SER B N 1
ATOM 4629 C CA . SER B 1 239 ? -14.719 -19.812 -28.391 1 94.38 239 SER B CA 1
ATOM 4630 C C . SER B 1 239 ? -13.742 -19.641 -27.234 1 94.38 239 SER B C 1
ATOM 4632 O O . SER B 1 239 ? -12.531 -19.547 -27.453 1 94.38 239 SER B O 1
ATOM 4634 N N . GLY B 1 240 ? -14.258 -19.625 -25.969 1 97.31 240 GLY B N 1
ATOM 4635 C CA . GLY B 1 240 ? -13.422 -19.469 -24.797 1 97.31 240 GLY B CA 1
ATOM 4636 C C . GLY B 1 240 ? -12.562 -20.688 -24.5 1 97.31 240 GLY B C 1
ATOM 4637 O O . GLY B 1 240 ? -12.914 -21.797 -24.891 1 97.31 240 GLY B O 1
ATOM 4638 N N . THR B 1 241 ? -11.43 -20.438 -23.812 1 98.25 241 THR B N 1
ATOM 4639 C CA . THR B 1 241 ? -10.523 -21.562 -23.578 1 98.25 241 THR B CA 1
ATOM 4640 C C . THR B 1 241 ? -10.062 -21.578 -22.109 1 98.25 241 THR B C 1
ATOM 4642 O O . THR B 1 241 ? -9.508 -22.578 -21.656 1 98.25 241 THR B O 1
ATOM 4645 N N . ILE B 1 242 ? -10.219 -20.516 -21.375 1 98.56 242 ILE B N 1
ATOM 4646 C CA . ILE B 1 242 ? -9.789 -20.469 -19.984 1 98.56 242 ILE B CA 1
ATOM 4647 C C . ILE B 1 242 ? -10.789 -21.219 -19.109 1 98.56 242 ILE B C 1
ATOM 4649 O O . ILE B 1 242 ? -11.984 -20.922 -19.109 1 98.56 242 ILE B O 1
ATOM 4653 N N . THR B 1 243 ? -10.336 -22.172 -18.391 1 98.12 243 THR B N 1
ATOM 4654 C CA . THR B 1 243 ? -11.164 -22.984 -17.5 1 98.12 243 THR B CA 1
ATOM 4655 C C . THR B 1 243 ? -10.633 -22.938 -16.078 1 98.12 243 THR B C 1
ATOM 4657 O O . THR B 1 243 ? -9.586 -22.359 -15.812 1 98.12 243 THR B O 1
ATOM 4660 N N . ALA B 1 244 ? -11.336 -23.625 -15.195 1 96.56 244 ALA B N 1
ATOM 4661 C CA . ALA B 1 244 ? -10.938 -23.719 -13.797 1 96.56 244 ALA B CA 1
ATOM 4662 C C . ALA B 1 244 ? -9.648 -24.531 -13.648 1 96.56 244 ALA B C 1
ATOM 4664 O O . ALA B 1 244 ? -8.93 -24.391 -12.656 1 96.56 244 ALA B O 1
ATOM 4665 N N . ALA B 1 245 ? -9.328 -25.328 -14.617 1 97.31 245 ALA B N 1
ATOM 4666 C CA . ALA B 1 245 ? -8.141 -26.188 -14.523 1 97.31 245 ALA B CA 1
ATOM 4667 C C . ALA B 1 245 ? -6.898 -25.453 -15 1 97.31 245 ALA B C 1
ATOM 4669 O O . ALA B 1 245 ? -5.797 -25.688 -14.5 1 97.31 245 ALA B O 1
ATOM 4670 N N . ASN B 1 246 ? -7.074 -24.594 -16.016 1 98.38 246 ASN B N 1
ATOM 4671 C CA . ASN B 1 246 ? -5.891 -23.984 -16.609 1 98.38 246 ASN B CA 1
ATOM 4672 C C . ASN B 1 246 ? -5.746 -22.531 -16.172 1 98.38 246 ASN B C 1
ATOM 4674 O O . ASN B 1 246 ? -5.102 -21.734 -16.875 1 98.38 246 ASN B O 1
ATOM 4678 N N . ALA B 1 247 ? -6.441 -22.125 -15.094 1 98.44 247 ALA B N 1
ATOM 4679 C CA . ALA B 1 247 ? -6.312 -20.859 -14.391 1 98.44 247 ALA B CA 1
ATOM 4680 C C . ALA B 1 247 ? -6.098 -21.078 -12.898 1 98.44 247 ALA B C 1
ATOM 4682 O O . ALA B 1 247 ? -6.523 -22.094 -12.344 1 98.44 247 ALA B O 1
ATOM 4683 N N . SER B 1 248 ? -5.352 -20.125 -12.328 1 98.25 248 SER B N 1
ATOM 4684 C CA . SER B 1 248 ? -5.188 -20.234 -10.875 1 98.25 248 SER B CA 1
ATOM 4685 C C . SER B 1 248 ? -6.516 -20.016 -10.156 1 98.25 248 SER B C 1
ATOM 4687 O O . SER B 1 248 ? -7.426 -19.375 -10.688 1 98.25 248 SER B O 1
ATOM 4689 N N . SER B 1 249 ? -6.695 -20.531 -8.984 1 97.69 249 SER B N 1
ATOM 4690 C CA . SER B 1 249 ? -7.902 -20.438 -8.172 1 97.69 249 SER B CA 1
ATOM 4691 C C . SER B 1 249 ? -7.777 -19.328 -7.133 1 97.69 249 SER B C 1
ATOM 4693 O O . SER B 1 249 ? -6.77 -18.625 -7.094 1 97.69 249 SER B O 1
ATOM 4695 N N . LEU B 1 250 ? -8.867 -19.078 -6.379 1 98.38 250 LEU B N 1
ATOM 4696 C CA . LEU B 1 250 ? -8.844 -18.203 -5.211 1 98.38 250 LEU B CA 1
ATOM 4697 C C . LEU B 1 250 ? -8.227 -18.906 -4.012 1 98.38 250 LEU B C 1
ATOM 4699 O O . LEU B 1 250 ? -8.562 -20.062 -3.725 1 98.38 250 LEU B O 1
ATOM 4703 N N . ASN B 1 251 ? -7.309 -18.219 -3.361 1 98.88 251 ASN B N 1
ATOM 4704 C CA . ASN B 1 251 ? -6.547 -18.938 -2.346 1 98.88 251 ASN B CA 1
ATOM 4705 C C . ASN B 1 251 ? -6.141 -18.016 -1.195 1 98.88 251 ASN B C 1
ATOM 4707 O O . ASN B 1 251 ? -6.27 -16.797 -1.295 1 98.88 251 ASN B O 1
ATOM 4711 N N . ASP B 1 252 ? -5.691 -18.625 -0.125 1 98.88 252 ASP B N 1
ATOM 4712 C CA . ASP B 1 252 ? -5.203 -17.969 1.084 1 98.88 252 ASP B CA 1
ATOM 4713 C C . ASP B 1 252 ? -3.801 -18.453 1.444 1 98.88 252 ASP B C 1
ATOM 4715 O O . ASP B 1 252 ? -3.486 -19.641 1.276 1 98.88 252 ASP B O 1
ATOM 4719 N N . GLY B 1 253 ? -2.965 -17.531 1.859 1 98.94 253 GLY B N 1
ATOM 4720 C CA . GLY B 1 253 ? -1.619 -17.891 2.275 1 98.94 253 GLY B CA 1
ATOM 4721 C C . GLY B 1 253 ? -0.729 -16.703 2.531 1 98.94 253 GLY B C 1
ATOM 4722 O O . GLY B 1 253 ? -1.156 -15.555 2.355 1 98.94 253 GLY B O 1
ATOM 4723 N N . ALA B 1 254 ? 0.452 -16.953 3.016 1 98.94 254 ALA B N 1
ATOM 4724 C CA . ALA B 1 254 ? 1.42 -15.891 3.299 1 98.94 254 ALA B CA 1
ATOM 4725 C C . ALA B 1 254 ? 2.848 -16.375 3.068 1 98.94 254 ALA B C 1
ATOM 4727 O O . ALA B 1 254 ? 3.094 -17.578 2.994 1 98.94 254 ALA B O 1
ATOM 4728 N N . VAL B 1 255 ? 3.738 -15.469 2.906 1 98.94 255 VAL B N 1
ATOM 4729 C CA . VAL B 1 255 ? 5.156 -15.711 2.66 1 98.94 255 VAL B CA 1
ATOM 4730 C C . VAL B 1 255 ? 5.992 -14.617 3.312 1 98.94 255 VAL B C 1
ATOM 4732 O O . VAL B 1 255 ? 5.492 -13.516 3.559 1 98.94 255 VAL B O 1
ATOM 4735 N N . ALA B 1 256 ? 7.211 -14.906 3.713 1 98.94 256 ALA B N 1
ATOM 4736 C CA . ALA B 1 256 ? 8.109 -13.898 4.27 1 98.94 256 ALA B CA 1
ATOM 4737 C C . ALA B 1 256 ? 9.562 -14.219 3.926 1 98.94 256 ALA B C 1
ATOM 4739 O O . ALA B 1 256 ? 9.898 -15.359 3.613 1 98.94 256 ALA B O 1
ATOM 4740 N N . ALA B 1 257 ? 10.391 -13.242 3.941 1 98.94 257 ALA B N 1
ATOM 4741 C CA . ALA B 1 257 ? 11.836 -13.352 3.77 1 98.94 257 ALA B CA 1
ATOM 4742 C C . ALA B 1 257 ? 12.562 -12.242 4.527 1 98.94 257 ALA B C 1
ATOM 4744 O O . ALA B 1 257 ? 12.094 -11.102 4.574 1 98.94 257 ALA B O 1
ATOM 4745 N N . VAL B 1 258 ? 13.664 -12.547 5.156 1 98.81 258 VAL B N 1
ATOM 4746 C CA . VAL B 1 258 ? 14.547 -11.531 5.715 1 98.81 258 VAL B CA 1
ATOM 4747 C C . VAL B 1 258 ? 15.625 -11.172 4.695 1 98.81 258 VAL B C 1
ATOM 4749 O O . VAL B 1 258 ? 16.312 -12.047 4.176 1 98.81 258 VAL B O 1
ATOM 4752 N N . VAL B 1 259 ? 15.75 -9.898 4.387 1 98.75 259 VAL B N 1
ATOM 4753 C CA . VAL B 1 259 ? 16.672 -9.367 3.391 1 98.75 259 VAL B CA 1
ATOM 4754 C C . VAL B 1 259 ? 17.688 -8.453 4.066 1 98.75 259 VAL B C 1
ATOM 4756 O O . VAL B 1 259 ? 17.328 -7.578 4.855 1 98.75 259 VAL B O 1
ATOM 4759 N N . VAL B 1 260 ? 18.984 -8.617 3.754 1 98.06 260 VAL B N 1
ATOM 4760 C CA . VAL B 1 260 ? 20.016 -7.848 4.441 1 98.06 260 VAL B CA 1
ATOM 4761 C C . VAL B 1 260 ? 21.078 -7.414 3.443 1 98.06 260 VAL B C 1
ATOM 4763 O O . VAL B 1 260 ? 21.266 -8.047 2.398 1 98.06 260 VAL B O 1
ATOM 4766 N N . GLY B 1 261 ? 21.703 -6.316 3.732 1 96.94 261 GLY B N 1
ATOM 4767 C CA . GLY B 1 261 ? 22.922 -5.945 3.029 1 96.94 261 GLY B CA 1
ATOM 4768 C C . GLY B 1 261 ? 24.125 -6.762 3.451 1 96.94 261 GLY B C 1
ATOM 4769 O O . GLY B 1 261 ? 24.109 -7.422 4.492 1 96.94 261 GLY B O 1
ATOM 4770 N N . GLU B 1 262 ? 25.156 -6.699 2.678 1 93.25 262 GLU B N 1
ATOM 4771 C CA . GLU B 1 262 ? 26.359 -7.488 2.9 1 93.25 262 GLU B CA 1
ATOM 4772 C C . GLU B 1 262 ? 26.953 -7.211 4.281 1 93.25 262 GLU B C 1
ATOM 4774 O O . GLU B 1 262 ? 27.391 -8.133 4.973 1 93.25 262 GLU B O 1
ATOM 4779 N N . ALA B 1 263 ? 26.906 -5.988 4.676 1 89.81 263 ALA B N 1
ATOM 4780 C CA . ALA B 1 263 ? 27.531 -5.574 5.93 1 89.81 263 ALA B CA 1
ATOM 4781 C C . ALA B 1 263 ? 26.75 -6.102 7.129 1 89.81 263 ALA B C 1
ATOM 4783 O O . ALA B 1 263 ? 27.281 -6.164 8.242 1 89.81 263 ALA B O 1
ATOM 4784 N N . SER B 1 264 ? 25.547 -6.547 6.941 1 91.69 264 SER B N 1
ATOM 4785 C CA . SER B 1 264 ? 24.672 -6.949 8.047 1 91.69 264 SER B CA 1
ATOM 4786 C C . SER B 1 264 ? 24.484 -8.461 8.07 1 91.69 264 SER B C 1
ATOM 4788 O O . SER B 1 264 ? 23.594 -8.961 8.773 1 91.69 264 SER B O 1
ATOM 4790 N N . LEU B 1 265 ? 25.234 -9.148 7.352 1 92.56 265 LEU B N 1
ATOM 4791 C CA . LEU B 1 265 ? 25.188 -10.609 7.391 1 92.56 265 LEU B CA 1
ATOM 4792 C C . LEU B 1 265 ? 25.688 -11.141 8.734 1 92.56 265 LEU B C 1
ATOM 4794 O O . LEU B 1 265 ? 26.766 -10.781 9.18 1 92.56 265 LEU B O 1
ATOM 4798 N N . PRO B 1 266 ? 24.844 -11.93 9.336 1 90.75 266 PRO B N 1
ATOM 4799 C CA . PRO B 1 266 ? 25.344 -12.555 10.555 1 90.75 266 PRO B CA 1
ATOM 4800 C C . PRO B 1 266 ? 26.562 -13.453 10.305 1 90.75 266 PRO B C 1
ATOM 4802 O O . PRO B 1 266 ? 26.672 -14.039 9.227 1 90.75 266 PRO B O 1
ATOM 4805 N N . PRO B 1 267 ? 27.406 -13.516 11.414 1 88.25 267 PRO B N 1
ATOM 4806 C CA . PRO B 1 267 ? 28.547 -14.43 11.266 1 88.25 267 PRO B CA 1
ATOM 4807 C C . PRO B 1 267 ? 28.109 -15.867 10.984 1 88.25 267 PRO B C 1
ATOM 4809 O O . PRO B 1 267 ? 27.25 -16.406 11.688 1 88.25 267 PRO B O 1
ATOM 4812 N N . GLY B 1 268 ? 28.609 -16.375 9.938 1 89.62 268 GLY B N 1
ATOM 4813 C CA . GLY B 1 268 ? 28.344 -17.766 9.609 1 89.62 268 GLY B CA 1
ATOM 4814 C C . GLY B 1 268 ? 27.031 -17.969 8.875 1 89.62 268 GLY B C 1
ATOM 4815 O O . GLY B 1 268 ? 26.641 -19.109 8.602 1 89.62 268 GLY B O 1
ATOM 4816 N N . ALA B 1 269 ? 26.469 -16.812 8.57 1 91.12 269 ALA B N 1
ATOM 4817 C CA . ALA B 1 269 ? 25.188 -16.922 7.875 1 91.12 269 ALA B CA 1
ATOM 4818 C C . ALA B 1 269 ? 25.359 -17.547 6.496 1 91.12 269 ALA B C 1
ATOM 4820 O O . ALA B 1 269 ? 26.375 -17.328 5.824 1 91.12 269 ALA B O 1
ATOM 4821 N N . LYS B 1 270 ? 24.453 -18.406 6.176 1 92.44 270 LYS B N 1
ATOM 4822 C CA . LYS B 1 270 ? 24.344 -18.984 4.84 1 92.44 270 LYS B CA 1
ATOM 4823 C C . LYS B 1 270 ? 23.109 -18.469 4.117 1 92.44 270 LYS B C 1
ATOM 4825 O O . LYS B 1 270 ? 22.078 -19.172 4.074 1 92.44 270 LYS B O 1
ATOM 4830 N N . PRO B 1 271 ? 23.281 -17.375 3.408 1 96.44 271 PRO B N 1
ATOM 4831 C CA . PRO B 1 271 ? 22.109 -16.828 2.727 1 96.44 271 PRO B CA 1
ATOM 4832 C C . PRO B 1 271 ? 21.516 -17.781 1.696 1 96.44 271 PRO B C 1
ATOM 4834 O O . PRO B 1 271 ? 22.25 -18.562 1.09 1 96.44 271 PRO B O 1
ATOM 4837 N N . LEU B 1 272 ? 20.219 -17.656 1.509 1 96.62 272 LEU B N 1
ATOM 4838 C CA . LEU B 1 272 ? 19.531 -18.469 0.508 1 96.62 272 LEU B CA 1
ATOM 4839 C C . LEU B 1 272 ? 19.969 -18.078 -0.9 1 96.62 272 LEU B C 1
ATOM 4841 O O . LEU B 1 272 ? 20.109 -18.938 -1.771 1 96.62 272 LEU B O 1
ATOM 4845 N N . ALA B 1 273 ? 20.078 -16.75 -1.111 1 98.31 273 ALA B N 1
ATOM 4846 C CA . ALA B 1 273 ? 20.422 -16.25 -2.439 1 98.31 273 ALA B CA 1
ATOM 4847 C C . ALA B 1 273 ? 20.875 -14.797 -2.381 1 98.31 273 ALA B C 1
ATOM 4849 O O . ALA B 1 273 ? 20.594 -14.094 -1.411 1 98.31 273 ALA B O 1
ATOM 4850 N N . GLU B 1 274 ? 21.688 -14.453 -3.34 1 98.31 274 GLU B N 1
ATOM 4851 C CA . GLU B 1 274 ? 21.969 -13.039 -3.605 1 98.31 274 GLU B CA 1
ATOM 4852 C C . GLU B 1 274 ? 20.922 -12.438 -4.539 1 98.31 274 GLU B C 1
ATOM 4854 O O . GLU B 1 274 ? 20.547 -13.047 -5.547 1 98.31 274 GLU B O 1
ATOM 4859 N N . LEU B 1 275 ? 20.328 -11.344 -4.148 1 98.19 275 LEU B N 1
ATOM 4860 C CA . LEU B 1 275 ? 19.5 -10.57 -5.062 1 98.19 275 LEU B CA 1
ATOM 4861 C C . LEU B 1 275 ? 20.359 -9.742 -6.012 1 98.19 275 LEU B C 1
ATOM 4863 O O . LEU B 1 275 ? 20.859 -8.68 -5.637 1 98.19 275 LEU B O 1
ATOM 4867 N N . VAL B 1 276 ? 20.375 -10.125 -7.273 1 97.75 276 VAL B N 1
ATOM 4868 C CA . VAL B 1 276 ? 21.391 -9.625 -8.203 1 97.75 276 VAL B CA 1
ATOM 4869 C C . VAL B 1 276 ? 20.828 -8.414 -8.961 1 97.75 276 VAL B C 1
ATOM 4871 O O . VAL B 1 276 ? 21.531 -7.422 -9.164 1 97.75 276 VAL B O 1
ATOM 4874 N N . ALA B 1 277 ? 19.641 -8.531 -9.422 1 97.81 277 ALA B N 1
ATOM 4875 C CA . ALA B 1 277 ? 19.031 -7.469 -10.211 1 97.81 277 ALA B CA 1
ATOM 4876 C C . ALA B 1 277 ? 17.5 -7.582 -10.203 1 97.81 277 ALA B C 1
ATOM 4878 O O . ALA B 1 277 ? 16.953 -8.625 -9.836 1 97.81 277 ALA B O 1
ATOM 4879 N N . PHE B 1 278 ? 16.906 -6.605 -10.492 1 98.31 278 PHE B N 1
ATOM 4880 C CA . PHE B 1 278 ? 15.453 -6.555 -10.648 1 98.31 278 PHE B CA 1
ATOM 4881 C C . PHE B 1 278 ? 15.055 -5.527 -11.703 1 98.31 278 PHE B C 1
ATOM 4883 O O . PHE B 1 278 ? 15.828 -4.613 -12 1 98.31 278 PHE B O 1
ATOM 4890 N N . ALA B 1 279 ? 13.875 -5.727 -12.25 1 98.5 279 ALA B N 1
ATOM 4891 C CA . ALA B 1 279 ? 13.32 -4.828 -13.266 1 98.5 279 ALA B CA 1
ATOM 4892 C C . ALA B 1 279 ? 11.797 -4.906 -13.289 1 98.5 279 ALA B C 1
ATOM 4894 O O . ALA B 1 279 ? 11.211 -5.898 -12.852 1 98.5 279 ALA B O 1
ATOM 4895 N N . GLU B 1 280 ? 11.203 -3.848 -13.734 1 98.56 280 GLU B N 1
ATOM 4896 C CA . GLU B 1 280 ? 9.758 -3.74 -13.914 1 98.56 280 GLU B CA 1
ATOM 4897 C C . GLU B 1 280 ? 9.406 -3.281 -15.328 1 98.56 280 GLU B C 1
ATOM 4899 O O . GLU B 1 280 ? 10.258 -2.758 -16.047 1 98.56 280 GLU B O 1
ATOM 4904 N N . ALA B 1 281 ? 8.219 -3.553 -15.688 1 98.62 281 ALA B N 1
ATOM 4905 C CA . ALA B 1 281 ? 7.711 -3.109 -16.984 1 98.62 281 ALA B CA 1
ATOM 4906 C C . ALA B 1 281 ? 6.195 -2.926 -16.953 1 98.62 281 ALA B C 1
ATOM 4908 O O . ALA B 1 281 ? 5.516 -3.48 -16.078 1 98.62 281 ALA B O 1
ATOM 4909 N N . GLY B 1 282 ? 5.746 -2.064 -17.812 1 98.12 282 GLY B N 1
ATOM 4910 C CA . GLY B 1 282 ? 4.32 -1.828 -17.969 1 98.12 282 GLY B CA 1
ATOM 4911 C C . GLY B 1 282 ? 3.861 -1.858 -19.422 1 98.12 282 GLY B C 1
ATOM 4912 O O . GLY B 1 282 ? 4.648 -1.585 -20.328 1 98.12 282 GLY B O 1
ATOM 4913 N N . ARG B 1 283 ? 2.66 -2.182 -19.609 1 97.88 283 ARG B N 1
ATOM 4914 C CA . ARG B 1 283 ? 1.938 -2.168 -20.875 1 97.88 283 ARG B CA 1
ATOM 4915 C C . ARG B 1 283 ? 0.456 -1.878 -20.656 1 97.88 283 ARG B C 1
ATOM 4917 O O . ARG B 1 283 ? 0.043 -1.522 -19.547 1 97.88 283 ARG B O 1
ATOM 4924 N N . ALA B 1 284 ? -0.306 -1.906 -21.844 1 97.94 284 ALA B N 1
ATOM 4925 C CA . ALA B 1 284 ? -1.747 -1.716 -21.703 1 97.94 284 ALA B CA 1
ATOM 4926 C C . ALA B 1 284 ? -2.352 -2.752 -20.766 1 97.94 284 ALA B C 1
ATOM 4928 O O . ALA B 1 284 ? -2.006 -3.936 -20.828 1 97.94 284 ALA B O 1
ATOM 4929 N N . PRO B 1 285 ? -3.254 -2.311 -19.844 1 98 285 PRO B N 1
ATOM 4930 C CA . PRO B 1 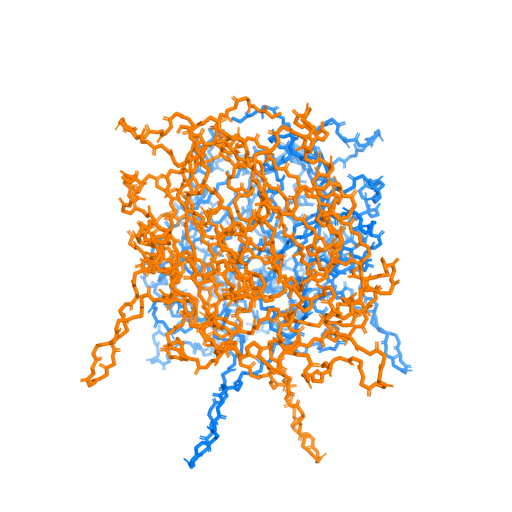285 ? -3.834 -3.221 -18.859 1 98 285 PRO B CA 1
ATOM 4931 C C . PRO B 1 285 ? -4.387 -4.5 -19.484 1 98 285 PRO B C 1
ATOM 4933 O O . PRO B 1 285 ? -4.215 -5.586 -18.938 1 98 285 PRO B O 1
ATOM 4936 N N . ILE B 1 286 ? -4.902 -4.5 -20.641 1 97.81 286 ILE B N 1
ATOM 4937 C CA . ILE B 1 286 ? -5.539 -5.641 -21.297 1 97.81 286 ILE B CA 1
ATOM 4938 C C . ILE B 1 286 ? -4.48 -6.676 -21.672 1 97.81 286 ILE B C 1
ATOM 4940 O O . ILE B 1 286 ? -4.805 -7.844 -21.906 1 97.81 286 ILE B O 1
ATOM 4944 N N . ASP B 1 287 ? -3.219 -6.285 -21.656 1 98.19 287 ASP B N 1
ATOM 4945 C CA . ASP B 1 287 ? -2.133 -7.164 -22.078 1 98.19 287 ASP B CA 1
ATOM 4946 C C . ASP B 1 287 ? -1.258 -7.562 -20.891 1 98.19 287 ASP B C 1
ATOM 4948 O O . ASP B 1 287 ? -0.083 -7.895 -21.062 1 98.19 287 ASP B O 1
ATOM 4952 N N . PHE B 1 288 ? -1.819 -7.539 -19.719 1 98.06 288 PHE B N 1
ATOM 4953 C CA . PHE B 1 288 ? -1.022 -7.73 -18.516 1 98.06 288 PHE B CA 1
ATOM 4954 C C . PHE B 1 288 ? -0.354 -9.102 -18.516 1 98.06 288 PHE B C 1
ATOM 4956 O O . PHE B 1 288 ? 0.727 -9.273 -17.953 1 98.06 288 PHE B O 1
ATOM 4963 N N . THR B 1 289 ? -0.903 -10.086 -19.203 1 98.38 289 THR B N 1
ATOM 4964 C CA . THR B 1 289 ? -0.422 -11.461 -19.156 1 98.38 289 THR B CA 1
ATOM 4965 C C . THR B 1 289 ? 0.948 -11.586 -19.812 1 98.38 289 THR B C 1
ATOM 4967 O O . THR B 1 289 ? 1.686 -12.539 -19.547 1 98.38 289 THR B O 1
ATOM 4970 N N . VAL B 1 290 ? 1.309 -10.648 -20.672 1 98.44 290 VAL B N 1
ATOM 4971 C CA . VAL B 1 290 ? 2.557 -10.773 -21.422 1 98.44 290 VAL B CA 1
ATOM 4972 C C . VAL B 1 290 ? 3.584 -9.781 -20.859 1 98.44 290 VAL B C 1
ATOM 4974 O O . VAL B 1 290 ? 4.754 -9.805 -21.266 1 98.44 290 VAL B O 1
ATOM 4977 N N . ALA B 1 291 ? 3.189 -8.977 -19.891 1 98.81 291 ALA B N 1
ATOM 4978 C CA . ALA B 1 291 ? 4.043 -7.949 -19.297 1 98.81 291 ALA B CA 1
ATOM 4979 C C . ALA B 1 291 ? 5.324 -8.562 -18.734 1 98.81 291 ALA B C 1
ATOM 4981 O O . ALA B 1 291 ? 6.383 -7.93 -18.75 1 98.81 291 ALA B O 1
ATOM 4982 N N . PRO B 1 292 ? 5.289 -9.812 -18.25 1 98.88 292 PRO B N 1
ATOM 4983 C CA . PRO B 1 292 ? 6.52 -10.398 -17.703 1 98.88 292 PRO B CA 1
ATOM 4984 C C . PRO B 1 292 ? 7.633 -10.5 -18.75 1 98.88 292 PRO B C 1
ATOM 4986 O O . PRO B 1 292 ? 8.812 -10.406 -18.406 1 98.88 292 PRO B O 1
ATOM 4989 N N . VAL B 1 293 ? 7.289 -10.664 -20.016 1 98.88 293 VAL B N 1
ATOM 4990 C CA . VAL B 1 293 ? 8.281 -10.719 -21.078 1 98.88 293 VAL B CA 1
ATOM 4991 C C . VAL B 1 293 ? 9.078 -9.414 -21.109 1 98.88 293 VAL B C 1
ATOM 4993 O O . VAL B 1 293 ? 10.312 -9.43 -21.172 1 98.88 293 VAL B O 1
ATOM 4996 N N . ASP B 1 294 ? 8.375 -8.273 -21 1 98.88 294 ASP B N 1
ATOM 4997 C CA . ASP B 1 294 ? 9.008 -6.965 -21.016 1 98.88 294 ASP B CA 1
ATOM 4998 C C . ASP B 1 294 ? 9.883 -6.762 -19.781 1 98.88 294 ASP B C 1
ATOM 5000 O O . ASP B 1 294 ? 10.992 -6.219 -19.891 1 98.88 294 ASP B O 1
ATOM 5004 N N . ALA B 1 295 ? 9.414 -7.188 -18.625 1 98.88 295 ALA B N 1
ATOM 5005 C CA . ALA B 1 295 ? 10.188 -7.039 -17.406 1 98.88 295 ALA B CA 1
ATOM 5006 C C . ALA B 1 295 ? 11.492 -7.832 -17.469 1 98.88 295 ALA B C 1
ATOM 5008 O O . ALA B 1 295 ? 12.547 -7.348 -17.047 1 98.88 295 ALA B O 1
ATOM 5009 N N . VAL B 1 296 ? 11.406 -9.031 -18 1 98.88 296 VAL B N 1
ATOM 5010 C CA . VAL B 1 296 ? 12.578 -9.898 -18.078 1 98.88 296 VAL B CA 1
ATOM 5011 C C . VAL B 1 296 ? 13.555 -9.344 -19.109 1 98.88 296 VAL B C 1
ATOM 5013 O O . VAL B 1 296 ? 14.773 -9.367 -18.906 1 98.88 296 VAL B O 1
ATOM 5016 N N . ARG B 1 297 ? 13.031 -8.867 -20.266 1 98.81 297 ARG B N 1
ATOM 5017 C CA . ARG B 1 297 ? 13.914 -8.234 -21.234 1 98.81 297 ARG B CA 1
ATOM 5018 C C . ARG B 1 297 ? 14.664 -7.059 -20.625 1 98.81 297 ARG B C 1
ATOM 5020 O O . ARG B 1 297 ? 15.875 -6.906 -20.828 1 98.81 297 ARG B O 1
ATOM 5027 N N . ASN B 1 298 ? 13.938 -6.223 -19.875 1 98.69 298 ASN B N 1
ATOM 5028 C CA . ASN B 1 298 ? 14.586 -5.125 -19.172 1 98.69 298 ASN B CA 1
ATOM 5029 C C . ASN B 1 298 ? 15.633 -5.637 -18.188 1 98.69 298 ASN B C 1
ATOM 5031 O O . ASN B 1 298 ? 16.719 -5.051 -18.062 1 98.69 298 ASN B O 1
ATOM 5035 N N . LEU B 1 299 ? 15.312 -6.727 -17.469 1 98.69 299 LEU B N 1
ATOM 5036 C CA . LEU B 1 299 ? 16.203 -7.316 -16.469 1 98.69 299 LEU B CA 1
ATOM 5037 C C . LEU B 1 299 ? 17.469 -7.836 -17.125 1 98.69 299 LEU B C 1
ATOM 5039 O O . LEU B 1 299 ? 18.578 -7.594 -16.625 1 98.69 299 LEU B O 1
ATOM 5043 N N . LEU B 1 300 ? 17.312 -8.586 -18.203 1 98.62 300 LEU B N 1
ATOM 5044 C CA . LEU B 1 300 ? 18.469 -9.156 -18.906 1 98.62 300 LEU B CA 1
ATOM 5045 C C . LEU B 1 300 ? 19.344 -8.055 -19.5 1 98.62 300 LEU B C 1
ATOM 5047 O O . LEU B 1 300 ? 20.562 -8.133 -19.438 1 98.62 300 LEU B O 1
ATOM 5051 N N . LYS B 1 301 ? 18.688 -7.055 -20.047 1 98.19 301 LYS B N 1
ATOM 5052 C CA . LYS B 1 301 ? 19.438 -5.914 -20.578 1 98.19 301 LYS B CA 1
ATOM 5053 C C . LYS B 1 301 ? 20.25 -5.234 -19.484 1 98.19 301 LYS B C 1
ATOM 5055 O O . LYS B 1 301 ? 21.438 -4.949 -19.672 1 98.19 301 LYS B O 1
ATOM 5060 N N . LYS B 1 302 ? 19.656 -5.023 -18.359 1 96.38 302 LYS B N 1
ATOM 5061 C CA . LYS B 1 302 ? 20.281 -4.344 -17.234 1 96.38 302 LYS B CA 1
ATOM 5062 C C . LYS B 1 302 ? 21.438 -5.168 -16.672 1 96.38 302 LYS B C 1
ATOM 5064 O O . LYS B 1 302 ? 22.438 -4.613 -16.219 1 96.38 302 LYS B O 1
ATOM 5069 N N . SER B 1 303 ? 21.281 -6.469 -16.672 1 97.25 303 SER B N 1
ATOM 5070 C CA . SER B 1 303 ? 22.266 -7.34 -16.047 1 97.25 303 SER B CA 1
ATOM 5071 C C . SER B 1 303 ? 23.312 -7.82 -17.047 1 97.25 303 SER B C 1
ATOM 5073 O O . SER B 1 303 ? 24.312 -8.438 -16.656 1 97.25 303 SER B O 1
ATOM 5075 N N . GLY B 1 304 ? 23.062 -7.605 -18.328 1 98 304 GLY B N 1
ATOM 5076 C CA . GLY B 1 304 ? 23.969 -8.047 -19.359 1 98 304 GLY B CA 1
ATOM 5077 C C . GLY B 1 304 ? 23.953 -9.547 -19.578 1 98 304 GLY B C 1
ATOM 5078 O O . GLY B 1 304 ? 24.922 -10.125 -20.047 1 98 304 GLY B O 1
ATOM 5079 N N . LEU B 1 305 ? 22.875 -10.18 -19.188 1 98.5 305 LEU B N 1
ATOM 5080 C CA . LEU B 1 305 ? 22.75 -11.625 -19.312 1 98.5 305 LEU B CA 1
ATOM 5081 C C . LEU B 1 305 ? 21.828 -11.992 -20.469 1 98.5 305 LEU B C 1
ATOM 5083 O O . LEU B 1 305 ? 21.156 -11.133 -21.031 1 98.5 305 LEU B O 1
ATOM 5087 N N . GLN B 1 306 ? 21.922 -13.234 -20.844 1 98.44 306 GLN B N 1
ATOM 5088 C CA . GLN B 1 306 ? 21.047 -13.82 -21.859 1 98.44 306 GLN B CA 1
ATOM 5089 C C . GLN B 1 306 ? 20.125 -14.875 -21.25 1 98.44 306 GLN B C 1
ATOM 5091 O O . GLN B 1 306 ? 20.359 -15.344 -20.141 1 98.44 306 GLN B O 1
ATOM 5096 N N . VAL B 1 307 ? 19.141 -15.203 -22.016 1 98.62 307 VAL B N 1
ATOM 5097 C CA . VAL B 1 307 ? 18.188 -16.234 -21.594 1 98.62 307 VAL B CA 1
ATOM 5098 C C . VAL B 1 307 ? 18.938 -17.516 -21.266 1 98.62 307 VAL B C 1
ATOM 5100 O O . VAL B 1 307 ? 18.609 -18.219 -20.297 1 98.62 307 VAL B O 1
ATOM 5103 N N . SER B 1 308 ? 19.969 -17.828 -22.016 1 98.25 308 SER B N 1
ATOM 5104 C CA . SER B 1 308 ? 20.719 -19.078 -21.875 1 98.25 308 SER B CA 1
ATOM 5105 C C . SER B 1 308 ? 21.531 -19.094 -20.578 1 98.25 308 SER B C 1
ATOM 5107 O O . SER B 1 308 ? 22 -20.141 -20.156 1 98.25 308 SER B O 1
ATOM 5109 N N . ASP B 1 309 ? 21.703 -17.922 -19.938 1 98.56 309 ASP B N 1
ATOM 5110 C CA . ASP B 1 309 ? 22.484 -17.828 -18.703 1 98.56 309 ASP B CA 1
ATOM 5111 C C . ASP B 1 309 ? 21.641 -18.234 -17.5 1 98.56 309 ASP B C 1
ATOM 5113 O O . ASP B 1 309 ? 22.172 -18.438 -16.406 1 98.56 309 ASP B O 1
ATOM 5117 N N . ILE B 1 310 ? 20.344 -18.375 -17.672 1 98.88 310 ILE B N 1
ATOM 5118 C CA . ILE B 1 310 ? 19.422 -18.609 -16.562 1 98.88 310 ILE B CA 1
ATOM 5119 C C . ILE B 1 310 ? 19.156 -20.109 -16.422 1 98.88 310 ILE B C 1
ATOM 5121 O O . ILE B 1 310 ? 18.734 -20.766 -17.375 1 98.88 310 ILE B O 1
ATOM 5125 N N . SER B 1 311 ? 19.344 -20.594 -15.242 1 98.88 311 SER B N 1
ATOM 5126 C CA . SER B 1 311 ? 19.219 -22.031 -15 1 98.88 311 SER B CA 1
ATOM 5127 C C . SER B 1 311 ? 17.766 -22.438 -14.758 1 98.88 311 SER B C 1
ATOM 5129 O O . SER B 1 311 ? 17.328 -23.516 -15.172 1 98.88 311 SER B O 1
ATOM 5131 N N . LEU B 1 312 ? 17.047 -21.625 -13.984 1 98.94 312 LEU B N 1
ATOM 5132 C CA . LEU B 1 312 ? 15.656 -21.891 -13.68 1 98.94 312 LEU B CA 1
ATOM 5133 C C . LEU B 1 312 ? 14.828 -20.609 -13.758 1 98.94 312 LEU B C 1
ATOM 5135 O O . LEU B 1 312 ? 15.32 -19.531 -13.438 1 98.94 312 LEU B O 1
ATOM 5139 N N . TRP B 1 313 ? 13.617 -20.812 -14.219 1 98.88 313 TRP B N 1
ATOM 5140 C CA . TRP B 1 313 ? 12.625 -19.734 -14.281 1 98.88 313 TRP B CA 1
ATOM 5141 C C . TRP B 1 313 ? 11.438 -20.031 -13.375 1 98.88 313 TRP B C 1
ATOM 5143 O O . TRP B 1 313 ? 10.984 -21.188 -13.297 1 98.88 313 TRP B O 1
ATOM 5153 N N . GLU B 1 314 ? 10.992 -19.078 -12.648 1 98.88 314 GLU B N 1
ATOM 5154 C CA . GLU B 1 314 ? 9.766 -19.188 -11.875 1 98.88 314 GLU B CA 1
ATOM 5155 C C . GLU B 1 314 ? 8.797 -18.062 -12.234 1 98.88 314 GLU B C 1
ATOM 5157 O O . GLU B 1 314 ? 9.008 -16.906 -11.867 1 98.88 314 GLU B O 1
ATOM 5162 N N . LEU B 1 315 ? 7.746 -18.391 -12.938 1 98.81 315 LEU B N 1
ATOM 5163 C CA . LEU B 1 315 ? 6.727 -17.453 -13.383 1 98.81 315 LEU B CA 1
ATOM 5164 C C . LEU B 1 315 ? 5.402 -17.703 -12.664 1 98.81 315 LEU B C 1
ATOM 5166 O O . LEU B 1 315 ? 4.992 -18.859 -12.5 1 98.81 315 LEU B O 1
ATOM 5170 N N . ASN B 1 316 ? 4.789 -16.625 -12.195 1 98.81 316 ASN B N 1
ATOM 5171 C CA . ASN B 1 316 ? 3.461 -16.828 -11.625 1 98.81 316 ASN B CA 1
ATOM 5172 C C . ASN B 1 316 ? 2.457 -17.266 -12.695 1 98.81 316 ASN B C 1
ATOM 5174 O O . ASN B 1 316 ? 2.342 -16.625 -13.734 1 98.81 316 ASN B O 1
ATOM 5178 N N . GLU B 1 317 ? 1.767 -18.328 -12.391 1 98 317 GLU B N 1
ATOM 5179 C CA . GLU B 1 317 ? 0.812 -18.922 -13.32 1 98 317 GLU B CA 1
ATOM 5180 C C . GLU B 1 317 ? -0.604 -18.422 -13.055 1 98 317 GLU B C 1
ATOM 5182 O O . GLU B 1 317 ? -1.513 -19.219 -12.805 1 98 317 GLU B O 1
ATOM 5187 N N . ALA B 1 318 ? -0.767 -17.078 -13.258 1 98.06 318 ALA B N 1
ATOM 5188 C CA . ALA B 1 318 ? -2.156 -16.656 -13.117 1 98.06 318 ALA B CA 1
ATOM 5189 C C . ALA B 1 318 ? -3.072 -17.453 -14.039 1 98.06 318 ALA B C 1
ATOM 5191 O O . ALA B 1 318 ? -4.207 -17.766 -13.672 1 98.06 318 ALA B O 1
ATOM 5192 N N . PHE B 1 319 ? -2.633 -17.672 -15.211 1 98.69 319 PHE B N 1
ATOM 5193 C CA . PHE B 1 319 ? -3.203 -18.547 -16.234 1 98.69 319 PHE B CA 1
ATOM 5194 C C . PHE B 1 319 ? -2.113 -19.375 -16.922 1 98.69 319 PHE B C 1
ATOM 5196 O O . PHE B 1 319 ? -0.97 -18.922 -17.031 1 98.69 319 PHE B O 1
ATOM 5203 N N . ALA B 1 320 ? -2.516 -20.547 -17.375 1 98.81 320 ALA B N 1
ATOM 5204 C CA . ALA B 1 320 ? -1.568 -21.344 -18.141 1 98.81 320 ALA B CA 1
ATOM 5205 C C . ALA B 1 320 ? -1.029 -20.547 -19.328 1 98.81 320 ALA B C 1
ATOM 5207 O O . ALA B 1 320 ? 0.164 -20.625 -19.641 1 98.81 320 ALA B O 1
ATOM 5208 N N . VAL B 1 321 ? -1.87 -19.766 -19.969 1 98.81 321 VAL B N 1
ATOM 5209 C CA . VAL B 1 321 ? -1.514 -19.047 -21.188 1 98.81 321 VAL B CA 1
ATOM 5210 C C . VAL B 1 321 ? -0.442 -18 -20.875 1 98.81 321 VAL B C 1
ATOM 5212 O O . VAL B 1 321 ? 0.379 -17.672 -21.734 1 98.81 321 VAL B O 1
ATOM 5215 N N . THR B 1 322 ? -0.41 -17.453 -19.656 1 98.75 322 THR B N 1
ATOM 5216 C CA . THR B 1 322 ? 0.605 -16.484 -19.266 1 98.75 322 THR B CA 1
ATOM 5217 C C . THR B 1 322 ? 2.004 -17.078 -19.391 1 98.75 322 THR B C 1
ATOM 5219 O O . THR B 1 322 ? 2.904 -16.469 -19.953 1 98.75 322 THR B O 1
ATOM 5222 N N . VAL B 1 323 ? 2.186 -18.281 -18.906 1 98.81 323 VAL B N 1
ATOM 5223 C CA . VAL B 1 323 ? 3.482 -18.953 -18.922 1 98.81 323 VAL B CA 1
ATOM 5224 C C . VAL B 1 323 ? 3.812 -19.391 -20.344 1 98.81 323 VAL B C 1
ATOM 5226 O O . VAL B 1 323 ? 4.953 -19.266 -20.797 1 98.81 323 VAL B O 1
ATOM 5229 N N . LEU B 1 324 ? 2.789 -19.953 -21.047 1 98.88 324 LEU B N 1
ATOM 5230 C CA . LEU B 1 324 ? 3.01 -20.438 -22.406 1 98.88 324 LEU B CA 1
ATOM 5231 C C . LEU B 1 324 ? 3.443 -19.312 -23.328 1 98.88 324 LEU B C 1
ATOM 5233 O O . LEU B 1 324 ? 4.344 -19.484 -24.141 1 98.88 324 LEU B O 1
ATOM 5237 N N . ALA B 1 325 ? 2.799 -18.141 -23.203 1 98.81 325 ALA B N 1
ATOM 5238 C CA . ALA B 1 325 ? 3.186 -16.984 -24 1 98.81 325 ALA B CA 1
ATOM 5239 C C . ALA B 1 325 ? 4.609 -16.547 -23.672 1 98.81 325 ALA B C 1
ATOM 5241 O O . ALA B 1 325 ? 5.371 -16.172 -24.562 1 98.81 325 ALA B O 1
ATOM 5242 N N . PHE B 1 326 ? 4.949 -16.594 -22.469 1 98.81 326 PHE B N 1
ATOM 5243 C CA . PHE B 1 326 ? 6.281 -16.234 -21.984 1 98.81 326 PHE B CA 1
ATOM 5244 C C . PHE B 1 326 ? 7.34 -17.156 -22.594 1 98.81 326 PHE B C 1
ATOM 5246 O O . PHE B 1 326 ? 8.352 -16.688 -23.109 1 98.81 326 PHE B O 1
ATOM 5253 N N . ILE B 1 327 ? 7.141 -18.438 -22.469 1 98.69 327 ILE B N 1
ATOM 5254 C CA . ILE B 1 327 ? 8.047 -19.453 -23 1 98.69 327 ILE B CA 1
ATOM 5255 C C . ILE B 1 327 ? 8.234 -19.234 -24.5 1 98.69 327 ILE B C 1
ATOM 5257 O O . ILE B 1 327 ? 9.359 -19.266 -25 1 98.69 327 ILE B O 1
ATOM 5261 N N . LYS B 1 328 ? 7.117 -19 -25.156 1 98.5 328 LYS B N 1
ATOM 5262 C CA . LYS B 1 328 ? 7.137 -18.797 -26.594 1 98.5 328 LYS B CA 1
ATOM 5263 C C . LYS B 1 328 ? 7.922 -17.547 -26.969 1 98.5 328 LYS B C 1
ATOM 5265 O O . LYS B 1 328 ? 8.781 -17.578 -27.844 1 98.5 328 LYS B O 1
ATOM 5270 N N . GLU B 1 329 ? 7.676 -16.422 -26.297 1 98.25 329 GLU B N 1
ATOM 5271 C CA . GLU B 1 329 ? 8.273 -15.125 -26.594 1 98.25 329 GLU B CA 1
ATOM 5272 C C . GLU B 1 329 ? 9.781 -15.156 -26.359 1 98.25 329 GLU B C 1
ATOM 5274 O O . GLU B 1 329 ? 10.539 -14.469 -27.062 1 98.25 329 GLU B O 1
ATOM 5279 N N . LEU B 1 330 ? 10.18 -15.906 -25.359 1 98.44 330 LEU B N 1
ATOM 5280 C CA . LEU B 1 330 ? 11.586 -15.852 -24.969 1 98.44 330 LEU B CA 1
ATOM 5281 C C . LEU B 1 330 ? 12.32 -17.125 -25.391 1 98.44 330 LEU B C 1
ATOM 5283 O O . LEU B 1 330 ? 13.516 -17.266 -25.125 1 98.44 330 LEU B O 1
ATOM 5287 N N . ASN B 1 331 ? 11.641 -18.031 -26.031 1 97.94 331 ASN B N 1
ATOM 5288 C CA . ASN B 1 331 ? 12.195 -19.281 -26.516 1 97.94 331 ASN B CA 1
ATOM 5289 C C . ASN B 1 331 ? 12.906 -20.047 -25.391 1 97.94 331 ASN B C 1
ATOM 5291 O O . ASN B 1 331 ? 14.078 -20.391 -25.516 1 97.94 331 ASN B O 1
ATOM 5295 N N . ILE B 1 332 ? 12.188 -20.297 -24.359 1 98.44 332 ILE B N 1
ATOM 5296 C CA . ILE B 1 332 ? 12.719 -20.953 -23.172 1 98.44 332 ILE B CA 1
ATOM 5297 C C . ILE B 1 332 ? 12.352 -22.438 -23.188 1 98.44 332 ILE B C 1
ATOM 5299 O O . ILE B 1 332 ? 11.258 -22.812 -23.609 1 98.44 332 ILE B O 1
ATOM 5303 N N . ASP B 1 333 ? 13.273 -23.281 -22.766 1 98.12 333 ASP B N 1
ATOM 5304 C CA . ASP B 1 333 ? 12.977 -24.688 -22.516 1 98.12 333 ASP B CA 1
ATOM 5305 C C . ASP B 1 333 ? 11.961 -24.844 -21.391 1 98.12 333 ASP B C 1
ATOM 5307 O O . ASP B 1 333 ? 12.227 -24.469 -20.25 1 98.12 333 ASP B O 1
ATOM 5311 N N . PRO B 1 334 ? 10.781 -25.391 -21.672 1 98.06 334 PRO B N 1
ATOM 5312 C CA . PRO B 1 334 ? 9.727 -25.5 -20.641 1 98.06 334 PRO B CA 1
ATOM 5313 C C . PRO B 1 334 ? 10.156 -26.344 -19.453 1 98.06 334 PRO B C 1
ATOM 5315 O O . PRO B 1 334 ? 9.609 -26.188 -18.359 1 98.06 334 PRO B O 1
ATOM 5318 N N . SER B 1 335 ? 11.164 -27.203 -19.578 1 98.06 335 SER B N 1
ATOM 5319 C CA . SER B 1 335 ? 11.555 -28.141 -18.531 1 98.06 335 SER B CA 1
ATOM 5320 C C . SER B 1 335 ? 12.219 -27.406 -17.375 1 98.06 335 SER B C 1
ATOM 5322 O O . SER B 1 335 ? 12.352 -27.953 -16.266 1 98.06 335 SER B O 1
ATOM 5324 N N . ILE B 1 336 ? 12.688 -26.125 -17.547 1 98.69 336 ILE B N 1
ATOM 5325 C CA . ILE B 1 336 ? 13.375 -25.391 -16.5 1 98.69 336 ILE B CA 1
ATOM 5326 C C . ILE B 1 336 ? 12.484 -24.266 -15.984 1 98.69 336 ILE B C 1
ATOM 5328 O O . ILE B 1 336 ? 12.961 -23.312 -15.352 1 98.69 336 ILE B O 1
ATOM 5332 N N . VAL B 1 337 ? 11.156 -24.344 -16.359 1 98.81 337 VAL B N 1
ATOM 5333 C CA . VAL B 1 337 ? 10.172 -23.359 -15.906 1 98.81 337 VAL B CA 1
ATOM 5334 C C . VAL B 1 337 ? 9.273 -23.984 -14.836 1 98.81 337 VAL B C 1
ATOM 5336 O O . VAL B 1 337 ? 8.703 -25.047 -15.047 1 98.81 337 VAL B O 1
ATOM 5339 N N . ASN B 1 338 ? 9.117 -23.297 -13.711 1 98.75 338 ASN B N 1
ATOM 5340 C CA . ASN B 1 338 ? 8.234 -23.719 -12.633 1 98.75 338 ASN B CA 1
ATOM 5341 C C . ASN B 1 338 ? 8.391 -25.203 -12.32 1 98.75 338 ASN B C 1
ATOM 5343 O O . ASN B 1 338 ? 7.426 -25.969 -12.383 1 98.75 338 ASN B O 1
ATOM 5347 N N . VAL B 1 339 ? 9.562 -25.578 -11.844 1 98.62 339 VAL B N 1
ATOM 5348 C CA . VAL B 1 339 ? 9.977 -26.969 -11.781 1 98.62 339 VAL B CA 1
ATOM 5349 C C . VAL B 1 339 ? 9.234 -27.672 -10.648 1 98.62 339 VAL B C 1
ATOM 5351 O O . VAL B 1 339 ? 9.203 -28.906 -10.586 1 98.62 339 VAL B O 1
ATOM 5354 N N . LYS B 1 340 ? 8.57 -26.969 -9.758 1 98.44 340 LYS B N 1
ATOM 5355 C CA . LYS B 1 340 ? 7.793 -27.562 -8.672 1 98.44 340 LYS B CA 1
ATOM 5356 C C . LYS B 1 340 ? 6.297 -27.328 -8.883 1 98.44 340 LYS B C 1
ATOM 5358 O O . LYS B 1 340 ? 5.512 -27.438 -7.938 1 98.44 340 LYS B O 1
ATOM 5363 N N . GLY B 1 341 ? 5.93 -26.922 -10.047 1 98.19 341 GLY B N 1
ATOM 5364 C CA . GLY B 1 341 ? 4.566 -26.453 -10.258 1 98.19 341 GLY B CA 1
ATOM 5365 C C . GLY B 1 341 ? 4.367 -25 -9.867 1 98.19 341 GLY B C 1
ATOM 5366 O O . GLY B 1 341 ? 5.25 -24.375 -9.273 1 98.19 341 GLY B O 1
ATOM 5367 N N . GLY B 1 342 ? 3.246 -24.438 -10.289 1 98.25 342 GLY B N 1
ATOM 5368 C CA . GLY B 1 342 ? 3.002 -23.031 -10.023 1 98.25 342 GLY B CA 1
ATOM 5369 C C . GLY B 1 342 ? 1.577 -22.75 -9.586 1 98.25 342 GLY B C 1
ATOM 5370 O O . GLY B 1 342 ? 0.92 -23.609 -8.992 1 98.25 342 GLY B O 1
ATOM 5371 N N . ALA B 1 343 ? 1.155 -21.547 -9.766 1 98.69 343 ALA B N 1
ATOM 5372 C CA . ALA B 1 343 ? -0.09 -21.031 -9.203 1 98.69 343 ALA B CA 1
ATOM 5373 C C . ALA B 1 343 ? -1.299 -21.75 -9.789 1 98.69 343 ALA B C 1
ATOM 5375 O O . ALA B 1 343 ? -2.332 -21.875 -9.125 1 98.69 343 ALA B O 1
ATOM 5376 N N . VAL B 1 344 ? -1.206 -22.25 -11 1 98.5 344 VAL B N 1
ATOM 5377 C CA . VAL B 1 344 ? -2.305 -23.016 -11.578 1 98.5 344 VAL B CA 1
ATOM 5378 C C . VAL B 1 344 ? -2.576 -24.25 -10.719 1 98.5 344 VAL B C 1
ATOM 5380 O O . VAL B 1 344 ? -3.73 -24.641 -10.539 1 98.5 344 VAL B O 1
ATOM 5383 N N . ALA B 1 345 ? -1.539 -24.797 -10.18 1 98.62 345 ALA B N 1
ATOM 5384 C CA . ALA B 1 345 ? -1.651 -26.062 -9.453 1 98.62 345 ALA B CA 1
ATOM 5385 C C . ALA B 1 345 ? -1.795 -25.828 -7.953 1 98.62 345 ALA B C 1
ATOM 5387 O O . ALA B 1 345 ? -2.494 -26.578 -7.266 1 98.62 345 ALA B O 1
ATOM 5388 N N . ILE B 1 346 ? -1.097 -24.797 -7.422 1 98.44 346 ILE B N 1
ATOM 5389 C CA . ILE B 1 346 ? -1.051 -24.734 -5.965 1 98.44 346 ILE B CA 1
ATOM 5390 C C . ILE B 1 346 ? -1.856 -23.547 -5.473 1 98.44 346 ILE B C 1
ATOM 5392 O O . ILE B 1 346 ? -2.156 -23.438 -4.281 1 98.44 346 ILE B O 1
ATOM 5396 N N . GLY B 1 347 ? -2.137 -22.578 -6.34 1 98.5 347 GLY B N 1
ATOM 5397 C CA . GLY B 1 347 ? -2.959 -21.438 -5.949 1 98.5 347 GLY B CA 1
ATOM 5398 C C . GLY B 1 347 ? -2.232 -20.109 -6.055 1 98.5 347 GLY B C 1
ATOM 5399 O O . GLY B 1 347 ? -1.016 -20.078 -6.258 1 98.5 347 GLY B O 1
ATOM 5400 N N . HIS B 1 348 ? -3.025 -19.047 -5.914 1 98.69 348 HIS B N 1
ATOM 5401 C CA . HIS B 1 348 ? -2.523 -17.703 -6.164 1 98.69 348 HIS B CA 1
ATOM 5402 C C . HIS B 1 348 ? -3.084 -16.719 -5.152 1 98.69 348 HIS B C 1
ATOM 5404 O O . HIS B 1 348 ? -3.822 -15.797 -5.516 1 98.69 348 HIS B O 1
ATOM 5410 N N . PRO B 1 349 ? -2.705 -16.828 -3.84 1 98.88 349 PRO B N 1
ATOM 5411 C CA . PRO B 1 349 ? -3.002 -15.68 -2.994 1 98.88 349 PRO B CA 1
ATOM 5412 C C . PRO B 1 349 ? -2.309 -14.406 -3.473 1 98.88 349 PRO B C 1
ATOM 5414 O O . PRO B 1 349 ? -1.078 -14.32 -3.451 1 98.88 349 PRO B O 1
ATOM 5417 N N . LEU B 1 350 ? -3.051 -13.43 -3.871 1 98.88 350 LEU B N 1
ATOM 5418 C CA . LEU B 1 350 ? -2.559 -12.297 -4.656 1 98.88 350 LEU B CA 1
ATOM 5419 C C . LEU B 1 350 ? -1.354 -11.656 -3.98 1 98.88 350 LEU B C 1
ATOM 5421 O O . LEU B 1 350 ? -0.258 -11.633 -4.547 1 98.88 350 LEU B O 1
ATOM 5425 N N . GLY B 1 351 ? -1.474 -11.219 -2.721 1 98.81 351 GLY B N 1
ATOM 5426 C CA . GLY B 1 351 ? -0.427 -10.5 -2.014 1 98.81 351 GLY B CA 1
ATOM 5427 C C . GLY B 1 351 ? 0.782 -11.359 -1.698 1 98.81 351 GLY B C 1
ATOM 5428 O O . GLY B 1 351 ? 1.871 -10.836 -1.447 1 98.81 351 GLY B O 1
ATOM 5429 N N . MET B 1 352 ? 0.678 -12.648 -1.74 1 98.81 352 MET B N 1
ATOM 5430 C CA . MET B 1 352 ? 1.708 -13.625 -1.389 1 98.81 352 MET B CA 1
ATOM 5431 C C . MET B 1 352 ? 2.561 -13.977 -2.604 1 98.81 352 MET B C 1
ATOM 5433 O O . MET B 1 352 ? 3.766 -14.195 -2.477 1 98.81 352 MET B O 1
ATOM 5437 N N . SER B 1 353 ? 1.995 -13.984 -3.764 1 98.94 353 SER B N 1
ATOM 5438 C CA . SER B 1 353 ? 2.457 -14.75 -4.914 1 98.94 353 SER B CA 1
ATOM 5439 C C . SER B 1 353 ? 3.818 -14.266 -5.395 1 98.94 353 SER B C 1
ATOM 5441 O O . SER B 1 353 ? 4.676 -15.062 -5.77 1 98.94 353 SER B O 1
ATOM 5443 N N . GLY B 1 354 ? 4.039 -12.93 -5.355 1 98.94 354 GLY B N 1
ATOM 5444 C CA . GLY B 1 354 ? 5.285 -12.367 -5.855 1 98.94 354 GLY B CA 1
ATOM 5445 C C . GLY B 1 354 ? 6.508 -12.891 -5.125 1 98.94 354 GLY B C 1
ATOM 5446 O O . GLY B 1 354 ? 7.418 -13.445 -5.746 1 98.94 354 GLY B O 1
ATOM 5447 N N . LEU B 1 355 ? 6.504 -12.781 -3.848 1 98.94 355 LEU B N 1
ATOM 5448 C CA . LEU B 1 355 ? 7.637 -13.234 -3.045 1 98.94 355 LEU B CA 1
ATOM 5449 C C . LEU B 1 355 ? 7.695 -14.758 -2.986 1 98.94 355 LEU B C 1
ATOM 5451 O O . LEU B 1 355 ? 8.781 -15.336 -2.941 1 98.94 355 LEU B O 1
ATOM 5455 N N . ARG B 1 356 ? 6.547 -15.43 -3.043 1 98.88 356 ARG B N 1
ATOM 5456 C CA . ARG B 1 356 ? 6.496 -16.891 -2.99 1 98.88 356 ARG B CA 1
ATOM 5457 C C . ARG B 1 356 ? 7.324 -17.5 -4.113 1 98.88 356 ARG B C 1
ATOM 5459 O O . ARG B 1 356 ? 8.094 -18.438 -3.885 1 98.88 356 ARG B O 1
ATOM 5466 N N . ILE B 1 357 ? 7.172 -16.938 -5.305 1 98.94 357 ILE B N 1
ATOM 5467 C CA . ILE B 1 357 ? 7.879 -17.562 -6.422 1 98.94 357 ILE B CA 1
ATOM 5468 C C . ILE B 1 357 ? 9.375 -17.266 -6.316 1 98.94 357 ILE B C 1
ATOM 5470 O O . ILE B 1 357 ? 10.203 -18.062 -6.738 1 98.94 357 ILE B O 1
ATOM 5474 N N . VAL B 1 358 ? 9.758 -16.156 -5.723 1 98.94 358 VAL B N 1
ATOM 5475 C CA . VAL B 1 358 ? 11.172 -15.875 -5.492 1 98.94 358 VAL B CA 1
ATOM 5476 C C . VAL B 1 358 ? 11.742 -16.891 -4.5 1 98.94 358 VAL B C 1
ATOM 5478 O O . VAL B 1 358 ? 12.82 -17.438 -4.727 1 98.94 358 VAL B O 1
ATOM 5481 N N . ASN B 1 359 ? 11.008 -17.125 -3.404 1 98.5 359 ASN B N 1
ATOM 5482 C CA . ASN B 1 359 ? 11.438 -18.094 -2.408 1 98.5 359 ASN B CA 1
ATOM 5483 C C . ASN B 1 359 ? 11.57 -19.5 -3.014 1 98.5 359 ASN B C 1
ATOM 5485 O O . ASN B 1 359 ? 12.594 -20.156 -2.828 1 98.5 359 ASN B O 1
ATOM 5489 N N . SER B 1 360 ? 10.523 -19.875 -3.688 1 98.56 360 SER B N 1
ATOM 5490 C CA . SER B 1 360 ? 10.531 -21.203 -4.281 1 98.56 360 SER B CA 1
ATOM 5491 C C . SER B 1 360 ? 11.719 -21.375 -5.227 1 98.56 360 SER B C 1
ATOM 5493 O O . SER B 1 360 ? 12.336 -22.453 -5.27 1 98.56 360 SER B O 1
ATOM 5495 N N . LEU B 1 361 ? 11.969 -20.344 -6.023 1 98.75 361 LEU B N 1
ATOM 5496 C CA . LEU B 1 361 ? 13.109 -20.359 -6.93 1 98.75 361 LEU B CA 1
ATOM 5497 C C . LEU B 1 361 ? 14.422 -20.5 -6.156 1 98.75 361 LEU B C 1
ATOM 5499 O O . LEU B 1 361 ? 15.281 -21.297 -6.523 1 98.75 361 LEU B O 1
ATOM 5503 N N . ALA B 1 362 ? 14.594 -19.766 -5.102 1 98.62 362 ALA B N 1
ATOM 5504 C CA . ALA B 1 362 ? 15.812 -19.781 -4.297 1 98.62 362 ALA B CA 1
ATOM 5505 C C . ALA B 1 362 ? 16.078 -21.172 -3.713 1 98.62 362 ALA B C 1
ATOM 5507 O O . ALA B 1 362 ? 17.219 -21.609 -3.627 1 98.62 362 ALA B O 1
ATOM 5508 N N . TYR B 1 363 ? 15.055 -21.844 -3.312 1 98.06 363 TYR B N 1
ATOM 5509 C CA . TYR B 1 363 ? 15.188 -23.172 -2.709 1 98.06 363 TYR B CA 1
ATOM 5510 C C . TYR B 1 363 ? 15.43 -24.234 -3.775 1 98.06 363 TYR B C 1
ATOM 5512 O O . TYR B 1 363 ? 15.859 -25.344 -3.463 1 98.06 363 TYR B O 1
ATOM 5520 N N . SER B 1 364 ? 15.156 -23.906 -5.008 1 98.25 364 SER B N 1
ATOM 5521 C CA . SER B 1 364 ? 15.242 -24.906 -6.074 1 98.25 364 SER B CA 1
ATOM 5522 C C . SER B 1 364 ? 16.594 -24.844 -6.781 1 98.25 364 SER B C 1
ATOM 5524 O O . SER B 1 364 ? 17.031 -25.812 -7.383 1 98.25 364 SER B O 1
ATOM 5526 N N . LEU B 1 365 ? 17.234 -23.688 -6.73 1 98.56 365 LEU B N 1
ATOM 5527 C CA . LEU B 1 365 ? 18.484 -23.469 -7.449 1 98.56 365 LEU B CA 1
ATOM 5528 C C . LEU B 1 365 ? 19.641 -24.234 -6.781 1 98.56 365 LEU B C 1
ATOM 5530 O O . LEU B 1 365 ? 19.672 -24.359 -5.555 1 98.56 365 LEU B O 1
ATOM 5534 N N . ALA B 1 366 ? 20.609 -24.719 -7.523 1 98.06 366 ALA B N 1
ATOM 5535 C CA . ALA B 1 366 ? 21.875 -25.25 -7.02 1 98.06 366 ALA B CA 1
ATOM 5536 C C . ALA B 1 366 ? 22.906 -24.141 -6.855 1 98.06 366 ALA B C 1
ATOM 5538 O O . ALA B 1 366 ? 22.797 -23.078 -7.469 1 98.06 366 ALA B O 1
ATOM 5539 N N . PRO B 1 367 ? 23.875 -24.375 -5.945 1 97.62 367 PRO B N 1
ATOM 5540 C CA . PRO B 1 367 ? 24.891 -23.328 -5.719 1 97.62 367 PRO B CA 1
ATOM 5541 C C . PRO B 1 367 ? 25.531 -22.844 -7.016 1 97.62 367 PRO B C 1
ATOM 5543 O O . PRO B 1 367 ? 25.906 -23.656 -7.863 1 97.62 367 PRO B O 1
ATOM 5546 N N . GLY B 1 368 ? 25.531 -21.578 -7.184 1 97.62 368 GLY B N 1
ATOM 5547 C CA . GLY B 1 368 ? 26.188 -20.969 -8.328 1 97.62 368 GLY B CA 1
ATOM 5548 C C . GLY B 1 368 ? 25.234 -20.672 -9.469 1 97.62 368 GLY B C 1
ATOM 5549 O O . GLY B 1 368 ? 25.547 -19.891 -10.367 1 97.62 368 GLY B O 1
ATOM 5550 N N . GLN B 1 369 ? 24.047 -21.125 -9.43 1 98.75 369 GLN B N 1
ATOM 5551 C CA . GLN B 1 369 ? 23.094 -20.984 -10.516 1 98.75 369 GLN B CA 1
ATOM 5552 C C . GLN B 1 369 ? 22.344 -19.656 -10.414 1 98.75 369 GLN B C 1
ATOM 5554 O O . GLN B 1 369 ? 22.141 -19.141 -9.312 1 98.75 369 GLN B O 1
ATOM 5559 N N . LEU B 1 370 ? 22.016 -19.156 -11.57 1 98.88 370 LEU B N 1
ATOM 5560 C CA . LEU B 1 370 ? 21.156 -17.969 -11.688 1 98.88 370 LEU B CA 1
ATOM 5561 C C . LEU B 1 370 ? 19.719 -18.375 -11.992 1 98.88 370 LEU B C 1
ATOM 5563 O O . LEU B 1 370 ? 19.469 -19.312 -12.742 1 98.88 370 LEU B O 1
ATOM 5567 N N . GLY B 1 371 ? 18.828 -17.703 -11.344 1 98.94 371 GLY B N 1
ATOM 5568 C CA . GLY B 1 371 ? 17.406 -17.875 -11.617 1 98.94 371 GLY B CA 1
ATOM 5569 C C . GLY B 1 371 ? 16.656 -16.562 -11.719 1 98.94 371 GLY B C 1
ATOM 5570 O O . GLY B 1 371 ? 17.062 -15.555 -11.141 1 98.94 371 GLY B O 1
ATOM 5571 N N . VAL B 1 372 ? 15.555 -16.562 -12.484 1 98.94 372 VAL B N 1
ATOM 5572 C CA . VAL B 1 372 ? 14.711 -15.375 -12.633 1 98.94 372 VAL B CA 1
ATOM 5573 C C . VAL B 1 372 ? 13.281 -15.703 -12.219 1 98.94 372 VAL B C 1
ATOM 5575 O O . VAL B 1 372 ? 12.711 -16.703 -12.68 1 98.94 372 VAL B O 1
ATOM 5578 N N . ALA B 1 373 ? 12.75 -14.938 -11.312 1 98.94 373 ALA B N 1
ATOM 5579 C CA . ALA B 1 373 ? 11.328 -14.953 -10.992 1 98.94 373 ALA B CA 1
ATOM 5580 C C . ALA B 1 373 ? 10.609 -13.75 -11.609 1 98.94 373 ALA B C 1
ATOM 5582 O O . ALA B 1 373 ? 11.141 -12.641 -11.602 1 98.94 373 ALA B O 1
ATOM 5583 N N . ALA B 1 374 ? 9.453 -13.945 -12.234 1 98.94 374 ALA B N 1
ATOM 5584 C CA . ALA B 1 374 ? 8.695 -12.859 -12.852 1 98.94 374 ALA B CA 1
ATOM 5585 C C . ALA B 1 374 ? 7.199 -13.039 -12.609 1 98.94 374 ALA B C 1
ATOM 5587 O O . ALA B 1 374 ? 6.703 -14.164 -12.547 1 98.94 374 ALA B O 1
ATOM 5588 N N . ILE B 1 375 ? 6.492 -11.953 -12.492 1 98.94 375 ILE B N 1
ATOM 5589 C CA . ILE B 1 375 ? 5.062 -11.992 -12.211 1 98.94 375 ILE B CA 1
ATOM 5590 C C . ILE B 1 375 ? 4.371 -10.805 -12.875 1 98.94 375 ILE B C 1
ATOM 5592 O O . ILE B 1 375 ? 4.887 -9.688 -12.859 1 98.94 375 ILE B O 1
ATOM 5596 N N . CYS B 1 376 ? 3.266 -11.109 -13.539 1 98.81 376 CYS B N 1
ATOM 5597 C CA . CYS B 1 376 ? 2.412 -10.047 -14.062 1 98.81 376 CYS B CA 1
ATOM 5598 C C . CYS B 1 376 ? 1.428 -9.562 -13.008 1 98.81 376 CYS B C 1
ATOM 5600 O O . CYS B 1 376 ? 1.196 -10.25 -12.008 1 98.81 376 CYS B O 1
ATOM 5602 N N . ASN B 1 377 ? 0.916 -8.391 -13.117 1 98.81 377 ASN B N 1
ATOM 5603 C CA . ASN B 1 377 ? -0.145 -7.906 -12.242 1 98.81 377 ASN B CA 1
ATOM 5604 C C . ASN B 1 377 ? -1.186 -7.098 -13.008 1 98.81 377 ASN B C 1
ATOM 5606 O O . ASN B 1 377 ? -0.881 -6.523 -14.062 1 98.81 377 ASN B O 1
ATOM 5610 N N . GLY B 1 378 ? -2.459 -7.152 -12.477 1 97.75 378 GLY B N 1
ATOM 5611 C CA . GLY B 1 378 ? -3.508 -6.309 -13.023 1 97.75 378 GLY B CA 1
ATOM 5612 C C . GLY B 1 378 ? -3.076 -4.867 -13.227 1 97.75 378 GLY B C 1
ATOM 5613 O O . GLY B 1 378 ? -2.334 -4.32 -12.406 1 97.75 378 GLY B O 1
ATOM 5614 N N . GLY B 1 379 ? -3.607 -4.25 -14.195 1 97.56 379 GLY B N 1
ATOM 5615 C CA . GLY B 1 379 ? -3.189 -2.906 -14.555 1 97.56 379 GLY B CA 1
ATOM 5616 C C . GLY B 1 379 ? -2.115 -2.885 -15.625 1 97.56 379 GLY B C 1
ATOM 5617 O O . GLY B 1 379 ? -1.739 -1.817 -16.109 1 97.56 379 GLY B O 1
ATOM 5618 N N . GLY B 1 380 ? -1.646 -4.043 -16.031 1 98.44 380 GLY B N 1
ATOM 5619 C CA . GLY B 1 380 ? -0.755 -4.164 -17.188 1 98.44 380 GLY B CA 1
ATOM 5620 C C . GLY B 1 380 ? 0.709 -4.016 -16.812 1 98.44 380 GLY B C 1
ATOM 5621 O O . GLY B 1 380 ? 1.501 -3.486 -17.594 1 98.44 380 GLY B O 1
ATOM 5622 N N . GLU B 1 381 ? 1.114 -4.496 -15.633 1 98.75 381 GLU B N 1
ATOM 5623 C CA . GLU B 1 381 ? 2.502 -4.34 -15.211 1 98.75 381 GLU B CA 1
ATOM 5624 C C . GLU B 1 381 ? 3.123 -5.684 -14.836 1 98.75 381 GLU B C 1
ATOM 5626 O O . GLU B 1 381 ? 2.455 -6.719 -14.898 1 98.75 381 GLU B O 1
ATOM 5631 N N . ALA B 1 382 ? 4.418 -5.684 -14.609 1 98.94 382 ALA B N 1
ATOM 5632 C CA . ALA B 1 382 ? 5.137 -6.883 -14.188 1 98.94 382 ALA B CA 1
ATOM 5633 C C . ALA B 1 382 ? 6.422 -6.523 -13.453 1 98.94 382 ALA B C 1
ATOM 5635 O O . ALA B 1 382 ? 6.969 -5.434 -13.641 1 98.94 382 ALA B O 1
ATOM 5636 N N . THR B 1 383 ? 6.844 -7.375 -12.625 1 98.94 383 THR B N 1
ATOM 5637 C CA . THR B 1 383 ? 8.109 -7.285 -11.898 1 98.94 383 THR B CA 1
ATOM 5638 C C . THR B 1 383 ? 8.922 -8.562 -12.062 1 98.94 383 THR B C 1
ATOM 5640 O O . THR B 1 383 ? 8.359 -9.664 -12.094 1 98.94 383 THR B O 1
ATOM 5643 N N . ALA B 1 384 ? 10.195 -8.438 -12.25 1 98.94 384 ALA B N 1
ATOM 5644 C CA . ALA B 1 384 ? 11.117 -9.57 -12.375 1 98.94 384 ALA B CA 1
ATOM 5645 C C . ALA B 1 384 ? 12.344 -9.383 -11.484 1 98.94 384 ALA B C 1
ATOM 5647 O O . ALA B 1 384 ? 12.836 -8.258 -11.328 1 98.94 384 ALA B O 1
ATOM 5648 N N . VAL B 1 385 ? 12.797 -10.5 -10.898 1 98.88 385 VAL B N 1
ATOM 5649 C CA . VAL B 1 385 ? 13.977 -10.461 -10.039 1 98.88 385 VAL B CA 1
ATOM 5650 C C . VAL B 1 385 ? 14.938 -11.57 -10.438 1 98.88 385 VAL B C 1
ATOM 5652 O O . VAL B 1 385 ? 14.516 -12.68 -10.766 1 98.88 385 VAL B O 1
ATOM 5655 N N . LEU B 1 386 ? 16.203 -11.219 -10.492 1 98.88 386 LEU B N 1
ATOM 5656 C CA . LEU B 1 386 ? 17.312 -12.141 -10.734 1 98.88 386 LEU B CA 1
ATOM 5657 C C . LEU B 1 386 ? 18.031 -12.484 -9.43 1 98.88 386 LEU B C 1
ATOM 5659 O O . LEU B 1 386 ? 18.469 -11.586 -8.711 1 98.88 386 LEU B O 1
ATOM 5663 N N . ILE B 1 387 ? 18.094 -13.789 -9.133 1 98.88 387 ILE B N 1
ATOM 5664 C CA . ILE B 1 387 ? 18.812 -14.195 -7.926 1 98.88 387 ILE B CA 1
ATOM 5665 C C . ILE B 1 387 ? 19.906 -15.195 -8.281 1 98.88 387 ILE B C 1
ATOM 5667 O O . ILE B 1 387 ? 19.859 -15.828 -9.344 1 98.88 387 ILE B O 1
ATOM 5671 N N . LYS B 1 388 ? 20.875 -15.273 -7.449 1 98.75 388 LYS B N 1
ATOM 5672 C CA . LYS B 1 388 ? 21.969 -16.234 -7.547 1 98.75 388 LYS B CA 1
ATOM 5673 C C . LYS B 1 388 ? 22.078 -17.078 -6.273 1 98.75 388 LYS B C 1
ATOM 5675 O O . LYS B 1 388 ? 22.203 -16.531 -5.176 1 98.75 388 LYS B O 1
ATOM 5680 N N . LYS B 1 389 ? 22.016 -18.391 -6.492 1 98.31 389 LYS B N 1
ATOM 5681 C CA . LYS B 1 389 ? 22.234 -19.281 -5.348 1 98.31 389 LYS B CA 1
ATOM 5682 C C . LYS B 1 389 ? 23.703 -19.312 -4.949 1 98.31 389 LYS B C 1
ATOM 5684 O O . LYS B 1 389 ? 24.578 -19.375 -5.812 1 98.31 389 LYS B O 1
ATOM 5689 N N . LEU B 1 390 ? 23.891 -19.234 -3.625 1 92.81 390 LEU B N 1
ATOM 5690 C CA . LEU B 1 390 ? 25.266 -19.234 -3.133 1 92.81 390 LEU B CA 1
ATOM 5691 C C . LEU B 1 390 ? 25.703 -20.641 -2.77 1 92.81 390 LEU B C 1
ATOM 5693 O O . LEU B 1 390 ? 24.891 -21.469 -2.348 1 92.81 390 LEU B O 1
#

Secondary structure (DSSP, 8-state):
-----EEEEEEEEPPPEETTSTTTTS-HHHHHHHHHHHHHHHHT--GGG--EEEEE-S--TTS-S-HHHHHHHHTT--TTSEEEEEE-GGGHHHHHHHHHHHHHHTTS-SEEEEEEEEEGGGPPEEE-SSPPPTT----EEHHIIIIIB-TTT-SBTHHHHHHHHHHHT--HHHHHHHHHHHHHHHHHHHHTTTTTTTB--EEEE-SS-EEEE-S-SGGG---GGGGGGPPPSS-TTTT----SSSB---EEEEEEEEEEEGGGPPTT---SEEEEEEEEEE--GGGGGGHHHHHHHHHHHHHT--GGG-SEEEE--SBHHHHHHHHHHHT--GGGBSTT--HHHH---HHHHHHHHHHHHHHHSPTT-EEEEEEEETTTEEEEEEEEE-/-----EEEEEEEEPPPEETTSTTTTS-HHHHHHHHHHHHHHHHT--GGG--EEEEE-S--TTS-S-HHHHHHHHTT--TTSEEEEEE-GGGHHHHHHHHHHHHHHTTS-SEEEEEEEEEGGGPPEEE-SSPPPTT----EEHHIIIIIB-TTT-SBTHHHHHHHHHHHT--HHHHHHHHHHHHHHHHHHHHTTTTTTTB--EEEE-SS-EEEE-S-SGGG---GGGGGGPPPSS-TTTT----SSSB---EEEEEEEEEEEGGGPPTT---SEEEEEEEEEE--GGGGGGHHHHHHHHHHHHHT--GGG-SEEEE--SBHHHHHHHHHHHT--GGGBSTT--HHHH---HHHHHHHHHHHHHHHSPTT-EEEEEEEETTTEEEEEEEE--

InterPro domains:
  IPR002155 Thiolase [PIRSF000429] (3-389)
  IPR002155 Thiolase [TIGR01930] (8-388)
  IPR002155 Thiolase [cd00751] (7-389)
  IPR016039 Thiolase-like [G3DSA:3.40.47.10] (1-390)
  IPR016039 Thiolase-like [SSF53901] (6-262)
  IPR016039 Thiolase-like [SSF53901] (268-387)
  IPR020610 Thiolase, active site [PS00099] (371-384)
  IPR020613 Thiolase, conserved site [PS00737] (338-354)
  IPR020615 Thiolase, acyl-enzyme intermediate active site [PS00098] (86-104)
  IPR020616 Thiolase, N-terminal [PF00108] (6-262)
  IPR020617 Thiolase, C-terminal [PF02803] (270-389)

Sequence (780 aa):
MVDKKVFILSGARTPIASFRGSYANFGAVELGAVAAKSAIERSGVAPEKIEEVIGGCVLQAGLGQNVTRQIALSAGLPVTTQAVTVNKVCSSSMKALVTAAVEIKAGYYDAILVVGTENMSQVPFYLPRGEIPFGGITTTDGIAKDGLEDIKEKGPMGLCAEKTVKDYGITREEQDAYAIESYKKASNAWSTGKFSEEVVPVVIKTARSEVVVSEDEEYKKLIESKVSSLRPVFIRDGSGTITAANASSLNDGAVAAVVVGEASLPPGAKPLAELVAFAEAGRAPIDFTVAPVDAVRNLLKKSGLQVSDISLWELNEAFAVTVLAFIKELNIDPSIVNVKGGAVAIGHPLGMSGLRIVNSLAYSLAPGQLGVAAICNGGGEATAVLIKKLMVDKKVFILSGARTPIASFRGSYANFGAVELGAVAAKSAIERSGVAPEKIEEVIGGCVLQAGLGQNVTRQIALSAGLPVTTQAVTVNKVCSSSMKALVTAAVEIKAGYYDAILVVGTENMSQVPFYLPRGEIPFGGITTTDGIAKDGLEDIKEKGPMGLCAEKTVKDYGITREEQDAYAIESYKKASNAWSTGKFSEEVVPVVIKTARSEVVVSEDEEYKKLIESKVSSLRPVFIRDGSGTITAANASSLNDGAVAAVVVGEASLPPGAKPLAELVAFAEAGRAPIDFTVAPVDAVRNLLKKSGLQVSDISLWELNEAFAVTVLAFIKELNIDPSIVNVKGGAVAIGHPLGMSGLRIVNSLAYSLAPGQLGVAAICNGGGEATAVLIKKL

Radius of gyration: 25.22 Å; Cα contacts (8 Å, |Δi|>4): 2144; chains: 2; bounding box: 65×74×63 Å

Solvent-accessible surface area (backbone atoms only — not comparable to full-atom values): 37109 Å² total; per-residue (Å²): 96,61,90,56,54,34,29,35,38,21,46,20,20,40,34,26,26,38,59,65,39,85,47,47,88,51,52,34,48,59,39,24,16,54,11,37,36,50,5,42,63,67,42,67,58,58,54,83,60,36,51,31,34,31,16,5,39,48,84,55,57,82,65,30,43,33,51,27,43,51,18,42,52,69,40,64,34,51,51,52,39,40,45,34,22,27,23,32,33,32,23,7,10,35,50,27,45,52,50,48,47,43,35,29,41,22,59,75,44,51,26,31,38,29,30,9,16,20,37,58,45,58,38,25,29,32,36,72,66,76,83,76,49,91,92,56,78,78,70,42,54,39,57,48,45,33,67,38,26,31,76,82,80,68,37,56,47,59,54,33,49,50,48,49,30,62,77,67,68,56,50,56,65,56,27,45,53,49,25,52,48,23,24,50,28,32,49,47,27,59,76,70,48,68,48,61,77,42,48,43,68,44,77,45,76,50,100,86,45,78,47,75,44,70,57,59,47,41,46,76,66,70,53,74,91,49,54,85,71,55,64,37,72,70,42,79,84,76,79,37,60,53,24,80,60,26,18,33,50,62,13,26,26,11,14,14,29,30,35,27,24,65,91,59,58,56,90,86,60,70,48,44,22,36,56,73,48,63,27,61,26,32,31,58,46,66,51,14,61,54,16,30,51,52,2,43,52,49,29,28,63,75,68,71,52,54,77,85,64,47,63,38,36,23,55,56,19,67,26,32,58,33,49,52,52,40,32,63,77,65,68,50,68,67,84,40,40,35,71,50,24,35,15,39,18,42,36,42,17,41,3,12,43,29,39,41,36,44,44,53,44,42,74,68,49,51,68,70,34,33,32,39,26,33,24,38,15,78,62,1,24,15,40,21,39,34,34,32,22,94,95,61,88,57,53,32,29,34,37,22,47,20,19,40,35,26,25,39,60,65,40,87,47,46,89,51,51,34,47,59,40,25,15,54,11,38,36,50,6,42,62,66,43,68,56,58,55,85,59,36,51,33,33,31,14,6,39,49,85,56,57,82,66,31,43,33,51,26,42,52,18,42,53,70,40,64,36,52,52,53,40,40,45,33,21,28,22,32,32,32,23,7,11,35,50,26,45,52,50,49,48,43,35,29,40,24,60,74,42,51,25,31,36,29,30,7,16,21,37,57,47,57,39,25,30,31,36,72,64,76,83,75,49,91,95,56,80,77,70,42,54,41,56,47,45,35,68,40,26,32,76,82,80,68,38,56,47,59,51,33,49,49,49,50,30,63,76,67,68,57,50,56,65,57,28,47,52,48,25,53,49,24,24,49,27,31,49,49,26,59,76,70,50,70,47,62,77,42,47,42,68,44,78,46,75,51,101,87,46,77,46,75,45,70,58,59,46,40,44,74,66,70,54,76,90,49,55,85,71,56,66,37,72,71,43,78,84,75,79,36,60,54,24,80,60,27,18,33,50,63,11,25,28,12,13,14,28,30,35,27,25,65,90,60,57,55,90,87,61,72,49,44,22,36,56,73,48,64,26,60,26,32,32,57,47,65,49,13,59,56,16,30,52,52,2,43,52,49,30,29,63,74,70,72,51,54,76,87,64,46,63,38,36,22,54,58,18,66,27,32,57,32,49,52,51,42,33,62,76,64,68,50,68,69,83,39,41,35,71,48,24,36,17,39,18,42,36,41,17,42,3,12,44,28,39,41,37,44,44,54,44,43,74,66,49,52,70,71,33,32,31,40,25,33,23,39,14,78,62,2,24,15,41,22,39,32,35,31,22,96

Organism: Caenorhabditis remanei (NCBI:txid31234)

pLDDT: mean 97.05, std 4.43, range [51.75, 99.0]

Nearest PDB structures (foldseek):
  7ldw-assembly1_A  TM=9.713E-01  e=1.846E-51  Zoogloea ramigera
  7ldv-assembly1_C  TM=9.720E-01  e=6.473E-51  Zoogloea ramigera
  7lca-assembly1_A  TM=9.712E-01  e=2.792E-49  Zoogloea ramigera
  7ldu-assembly1_D  TM=9.680E-01  e=1.235E-49  Zoogloea ramigera
  5f38-assembly1_C  TM=9.634E-01  e=2.079E-48  Escherichia coli K-12